Protein AF-0000000079488738 (afdb_homodimer)

Foldseek 3Di:
DVLLVVLLCVLLVVLLVLLVVLLPAAEACVLQLLLLLLLLLQVDDPLCQLPDPPDVSHDQAFQLQSVVSPVLSVVVCVQPVLSNHNPNGPDDDPSSSNSQSVSLSVLLVLLSVLLSLLLVVLQVLQVPFPSLLSSVSSCCRSLQLLCCCVPRHHNDNVSNLVSLVSQLLSCVLVVNLLSNLLSVLSSCNGGVLLVLLVLLNVLQCCQVPLCDPDDDPVSSVVRCVSSVVSNVVSVCVRCVVNVVSVCVVSNVCSNDPQFWAQAALFGAQAQVLVVLVVLVVVVVVCVVVPHDWDDFCNNVSDRGHTAGTPDHGDHQVNLVVQLVVQLCLLSVVCNVDPHSLSSLLSSLLSLLSCQHRHGHHDLSSLCRSLSSLSSVVLVDVLCLLLNLLSSLLSLQLCVVSRVDLVCLVVSVVSSVVSSVSSQVSSCRSVVDRRHDPVSVVLSVVVVVLSCCLRPCVCPPCVVRVRVSSSVSSHSSSVSSVVSSVSSSVVSVVVVVVVVVVVVVVVVVVVPPDPPVPPPPPPPPDDDDDD/DVLLVVLLCVLLVVLLVLLVVLLPAAEACVLQLLLLLLLLLAVDDPLCQLPDPPDVSHDQAFQLQSVVSPVLSVVVCVQPVLSNHNPNGPDDDPSSSNSQSVSLSVLLVLLSVLLSLLLVVLQVLQVPFPSLLSSVSSCCRSLQLLCCCVPRHHNDNVSNLVSLVSQLLSCVLVVNLLSNLLSLLSSCNGGVLLVLLVLLNVLQCCQCPLCDPDDDPVSNVVRCVSSVVSNVVSVCVRCVVNVVSVCVVSNVCSNDPQFWAQAALFGAQAQVLVVLVVLVVVVVVCVVVPHDWDDFCNNVSDRGHTAGTPDHGDDQVNLVVQLVVQLCLLSVVCNVDPHSLSSLLSSLLSLLSCQHRHGHHDLSSLCRSLSSLLSVVLVDVLCLQLNLLSSLLSLQLCVVSRVDLVCLVVSCVSSVVSSVSSQVSSCRSVVDRRHDPVSVVLSVVVVVLSCCLRPCVCPPCVVRVRVSSSSSSHSSSVSSVVSSVSSSVVSVVVVVVVVVVVVVVVVVVVPPDPPPPPPPPDDPDPPDDD

Organism: Varroa destructor (NCBI:txid109461)

Sequence (1060 aa):
MWNSKRDVLTIVGLATCIKVLLVWTYRSTDFEVHRNWLAITYSRPINEWYIEDSSQWTLDYPPLFAWLEWLLSQVAVLVDPEIVKIENENYASDRCVIFQRFSVICTDIVLIYAAVVWHGILYPQTRGLPILFQPLVLVGLILNPGLLIVDHIHFQYNGILTGIMLLAIARTYQGSVWWGALWFSILLNMKHIYAYIAPPFFVYLLSSYVLAKPFSVSRIAYRLAHLGTVVLTVFTVSFLPFMLHGQLKSILSRLFPLKRGLVHAYWAPNTWALYAGADKLLEIIATRTGHQVARSSLTSGLVGDAQFAVLPDVPPALTIVAAILLMLPSLIPLFRRPNPTKFIQSVVHCGLVSFLVGFHVHEKGILIPLLSLLPLAIINRSLAGVYVLLSAVGHFCLFPLIITREETFIKAVLAAFYGIYITYALGCVHRYQHLSRWGQLYLFGLVPLFIYTELLGHVLTPQLPFLPLMATSVYCTFGVHACFLRILVVTFDEIKEARHNFRSNSLKLGDGQIDETLDIPLDADNRKTRMWNSKRDVLTIVGLATCIKVLLVWTYRSTDFEVHRNWLAITYSRPINEWYIEDSSQWTLDYPPLFAWLEWLLSQVAVLVDPEIVKIENENYASDRCVIFQRFSVICTDIVLIYAAVVWHGILYPQTRGLPILFQPLVLVGLILNPGLLIVDHIHFQYNGILTGIMLLAIARTYQGSVWWGALWFSILLNMKHIYAYIAPPFFVYLLSSYVLAKPFSVSRIAYRLAHLGTVVLTVFTVSFLPFMLHGQLKSILSRLFPLKRGLVHAYWAPNTWALYAGADKLLEIIATRTGHQVARSSLTSGLVGDAQFAVLPDVPPALTIVAAILLMLPSLIPLFRRPNPTKFIQSVVHCGLVSFLVGFHVHEKGILIPLLSLLPLAIINRSLAGVYVLLSAVGHFCLFPLIITREETFIKAVLAAFYGIYITYALGCVHRYQHLSRWGQLYLFGLVPLFIYTELLGHVLTPQLPFLPLMATSVYCTFGVHACFLRILVVTFDEIKEARHNFRSNSLKLGDGQIDETLDIPLDADNRKTR

Solvent-accessible surface area (backbone atoms only — not comparable to full-atom values): 55491 Å² total; per-residue (Å²): 111,67,68,54,51,51,43,49,52,50,52,51,50,50,42,50,52,54,50,60,45,30,62,61,40,64,70,43,71,49,46,47,34,54,40,40,37,18,4,40,45,58,68,40,58,77,78,37,46,59,67,54,62,92,50,92,51,46,61,48,60,32,49,48,37,48,52,51,33,30,59,51,25,65,53,43,44,75,74,41,57,67,54,37,37,70,83,48,72,80,71,70,51,69,66,49,47,52,48,55,53,47,50,42,60,58,47,27,52,44,27,49,51,28,28,52,53,49,36,60,74,47,32,85,68,26,69,82,44,61,80,88,39,39,48,45,51,43,49,58,58,70,57,27,43,54,55,48,45,45,29,50,28,33,34,46,64,56,43,35,53,51,10,33,48,48,38,14,50,49,29,40,52,71,65,37,59,66,59,12,46,41,32,44,40,50,38,41,33,36,36,58,74,55,58,51,40,40,60,40,56,53,41,36,46,42,36,58,56,32,60,31,84,78,86,40,73,68,56,32,52,48,43,45,48,53,55,46,48,49,40,48,50,50,50,43,69,42,44,44,71,38,47,76,54,68,36,51,68,44,45,52,48,48,61,56,64,78,82,56,18,60,52,40,42,63,48,22,45,19,54,60,27,48,50,53,49,51,25,52,52,48,41,53,52,34,54,73,72,68,45,91,63,59,79,52,40,59,70,71,51,51,61,41,83,46,46,59,37,68,48,80,78,75,58,64,67,57,25,52,53,51,31,54,61,68,35,40,78,47,45,52,55,30,41,75,56,58,41,54,69,54,44,49,52,26,33,25,50,26,25,47,39,36,49,35,42,39,65,49,41,57,52,74,52,49,51,59,22,51,66,54,35,51,65,48,23,73,74,34,68,88,37,32,26,42,45,50,51,43,50,54,40,52,41,55,61,48,49,75,72,54,78,61,57,59,51,47,40,58,54,51,51,44,45,49,54,46,49,53,48,50,51,52,37,51,22,62,65,63,72,46,84,54,64,52,74,66,52,48,52,55,58,56,53,50,54,64,48,42,47,37,51,72,71,37,32,72,71,77,38,60,89,45,77,46,50,44,56,49,51,47,14,42,58,36,19,55,52,49,50,51,40,52,53,50,52,52,49,53,55,49,51,52,51,51,50,51,51,49,51,50,50,54,52,49,49,55,56,67,64,51,69,84,73,75,77,72,72,73,77,76,84,76,68,92,79,77,87,134,109,68,68,54,50,52,44,51,52,50,52,52,50,51,42,50,51,55,52,60,45,30,62,61,38,64,69,42,70,48,45,47,34,53,40,39,37,17,3,40,45,58,67,39,59,79,78,37,45,57,66,52,62,92,49,93,51,47,61,50,61,32,48,47,37,49,50,50,33,30,58,50,25,65,54,42,43,75,75,40,58,68,54,38,37,70,84,48,73,80,69,71,52,71,66,50,48,52,50,56,52,48,50,42,58,58,47,28,52,44,26,50,50,29,28,51,53,50,35,61,72,47,32,84,69,25,67,83,44,59,79,88,38,39,46,44,51,43,48,58,59,68,57,26,44,53,56,46,46,46,29,50,30,34,34,47,65,56,43,34,54,51,11,35,48,48,39,14,50,48,30,41,52,71,64,37,57,66,58,13,46,42,33,43,40,49,38,41,32,36,36,59,74,55,58,51,41,40,61,39,55,51,39,35,48,42,36,59,54,32,61,32,84,78,87,41,73,67,56,30,52,48,44,45,48,54,55,46,48,48,42,48,49,51,50,42,69,42,43,43,74,40,47,77,54,67,36,50,66,45,45,51,48,47,60,56,62,78,82,57,18,58,50,40,44,63,48,23,46,18,55,59,27,48,52,51,48,50,27,54,53,49,41,53,53,34,55,72,73,69,46,92,63,60,82,51,42,57,70,70,52,51,60,43,82,47,47,60,38,67,46,80,77,75,57,64,68,58,26,51,53,51,33,55,62,69,36,41,78,46,45,52,56,30,42,75,56,58,42,53,68,55,44,49,51,25,34,27,49,26,26,46,39,38,48,33,40,39,65,50,40,57,50,74,51,50,51,59,22,53,65,54,35,51,65,48,24,72,75,35,68,86,38,32,29,41,46,52,52,43,50,53,41,53,41,55,61,49,50,73,71,53,78,60,57,61,49,48,41,57,54,51,49,45,46,49,54,47,50,52,50,48,49,52,38,52,23,62,65,63,73,46,86,56,63,51,72,66,55,48,52,55,57,55,54,49,51,64,50,43,47,36,52,72,73,35,32,72,72,76,39,60,88,44,77,47,50,47,56,50,51,47,14,42,57,36,19,55,52,48,49,51,40,52,53,50,53,52,49,53,54,50,50,52,50,52,52,50,50,49,52,49,50,54,52,49,48,54,56,65,67,48,70,83,74,75,77,69,69,68,78,73,80,77,84,78,65,72,84,123

Secondary structure (DSSP, 8-state):
-HHHHHHHHHHHHHHHHHHHHTTTS---THHHHHHHHHHHHHHS-GGGTTT--SSSS---S-HHHHHHHHHHHHHHHHH-GGGG-TT-TT---HHHHHHHHHHHHHHTHHHHHHHHHHHHHTHHHHTTS-TTTTTHHHHHHHT-HHHIIIIIIII--HHHHHHHHHHHHHHHHTT-HHHHHHHHHHHHTT-GGGGGGHHHHHHHHIIIIITPSS--HHHHHHHHHHHHHHHHHHHHHHHHHHHHTT-HHHHHHHHS-SS--SS-SS--SSHHHHHHHHHHHHHHHHHHTT---PPPSTTS---S----SSSPP--HHHHHHHHHHHHHHHHHHHHHS--HHHHHHHHHHHHHHHHHH-SS--GGGGHHHHHHHHHHHHH-GGGHHHHHHHHHHHHHTTGGG---GGGHHHHHHHHHHHHHHHHHHHHHHHTS----HHHHHHHHTHHHHHIIIIIIHHHH-TT-TTHHHHHHHHHHHHHHHHHHHHHHHHHHHHHHHHHHHHHHHHHHHHT-------------------/-HHHHHHHHHHHHHHHHHHHHTTTS---THHHHHHHHHHHHHHS-GGGTTT--SSSS---S-HHHHHHHHHHHHHHHHH-GGGG-TT-TT---HHHHHHHHHHHHHHTHHHHHHHHHHHHHTHHHHTTS-TTTTTHHHHHHHT-HHHIIIIIIII--HHHHHHHHHHHHHHHHTT-HHHHHHHHHHHHTT-GGGGGGHHHHHHHHIIIIITPSS--HHHHHHHHHHHHHHHHHHHHHHHHHHHHTT-HHHHHHHHS-SS--SS-SS--SSHHHHHHHHHHHHHHHHHHTT---PPPSTTS---S----SSSPP--HHHHHHHHHHHHHHHHHHHHHS--HHHHHHHHHHHHHHHHHH-SS--GGGGHHHHHHHHHHHHH-GGGHHHHHHHHHHHHHTTGGG---GGGHHHHHHHHHHHHHHHHHHHHHHHTS----HHHHHHHHTHHHHHIIIIIIHHHH-TT-TTHHHHHHHHHHHHHHHHHHHHHHHHHHHHHHHHHHHHHHHHHHHHT----------------S--

Radius of gyration: 36.39 Å; Cα contacts (8 Å, |Δi|>4): 1382; chains: 2; bounding box: 98×130×87 Å

Nearest PDB structures (foldseek):
  6sni-assembly1_X  TM=8.588E-01  e=1.326E-16  Saccharomyces cerevisiae
  7wld-assembly1_U  TM=4.684E-01  e=5.666E-03  Homo sapiens
  6sni-assembly1_X  TM=8.490E-01  e=4.332E-16  Saccharomyces cerevisiae
  7wld-assembly1_U  TM=4.755E-01  e=5.855E-03  Homo sapiens
  5xjj-assembly1_A  TM=1.335E-01  e=4.029E+00  Camelina sativa

InterPro domains:
  IPR004856 Glycosyl transferase, ALG6/ALG8 [PF03155] (15-486)
  IPR004856 Glycosyl transferase, ALG6/ALG8 [PTHR12413] (9-492)

pLDDT: mean 90.5, std 15.24, range [15.81, 98.88]

Structure (mmCIF, N/CA/C/O backbone):
data_AF-0000000079488738-model_v1
#
loop_
_entity.id
_entity.type
_entity.pdbx_description
1 polymer Alpha-1,3-glucosyltransferase
#
loop_
_atom_site.group_PDB
_atom_site.id
_atom_site.type_symbol
_atom_site.label_atom_id
_atom_site.label_alt_id
_atom_site.label_comp_id
_atom_site.label_asym_id
_atom_site.label_entity_id
_atom_site.label_seq_id
_atom_site.pdbx_PDB_ins_code
_atom_site.Cartn_x
_atom_site.Cartn_y
_atom_site.Cartn_z
_atom_site.occupancy
_atom_site.B_iso_or_equiv
_atom_site.auth_seq_id
_atom_site.auth_comp_id
_atom_site.auth_asym_id
_atom_site.auth_atom_id
_atom_site.pdbx_PDB_model_num
ATOM 1 N N . MET A 1 1 ? 22.609 23.719 -9.555 1 47.81 1 MET A N 1
ATOM 2 C CA . MET A 1 1 ? 21.297 24.234 -9.938 1 47.81 1 MET A CA 1
ATOM 3 C C . MET A 1 1 ? 20.484 23.188 -10.68 1 47.81 1 MET A C 1
ATOM 5 O O . MET A 1 1 ? 19.297 23 -10.398 1 47.81 1 MET A O 1
ATOM 9 N N . TRP A 1 2 ? 21.219 22.484 -11.586 1 48.31 2 TRP A N 1
ATOM 10 C CA . TRP A 1 2 ? 20.578 21.469 -12.414 1 48.31 2 TRP A CA 1
ATOM 11 C C . TRP A 1 2 ? 20.156 20.266 -11.57 1 48.31 2 TRP A C 1
ATOM 13 O O . TRP A 1 2 ? 19.062 19.734 -11.727 1 48.31 2 TRP A O 1
ATOM 23 N N . ASN A 1 3 ? 21.031 19.906 -10.594 1 66.56 3 ASN A N 1
ATOM 24 C CA . ASN A 1 3 ? 20.75 18.75 -9.75 1 66.56 3 ASN A CA 1
ATOM 25 C C . ASN A 1 3 ? 19.547 19.016 -8.844 1 66.56 3 ASN A C 1
ATOM 27 O O . ASN A 1 3 ? 18.734 18.109 -8.609 1 66.56 3 ASN A O 1
ATOM 31 N N . SER A 1 4 ? 19.453 20.297 -8.727 1 77.81 4 SER A N 1
ATOM 32 C CA . SER A 1 4 ? 18.344 20.703 -7.871 1 77.81 4 SER A CA 1
ATOM 33 C C . SER A 1 4 ? 17.016 20.594 -8.602 1 77.81 4 SER A C 1
ATOM 35 O O . SER A 1 4 ? 16.031 20.078 -8.055 1 77.81 4 SER A O 1
ATOM 37 N N . LYS A 1 5 ? 17.109 20.922 -9.922 1 86.19 5 LYS A N 1
ATOM 38 C CA . LYS A 1 5 ? 15.867 20.844 -10.695 1 86.19 5 LYS A CA 1
ATOM 39 C C . LYS A 1 5 ? 15.445 19.391 -10.922 1 86.19 5 LYS A C 1
ATOM 41 O O . LYS A 1 5 ? 14.258 19.062 -10.867 1 86.19 5 LYS A O 1
ATOM 46 N N . ARG A 1 6 ? 16.406 18.625 -11.102 1 88.88 6 ARG A N 1
ATOM 47 C CA . ARG A 1 6 ? 16.125 17.203 -11.289 1 88.88 6 ARG A CA 1
ATOM 48 C C . ARG A 1 6 ? 15.531 16.594 -10.031 1 88.88 6 ARG A C 1
ATOM 50 O O . ARG A 1 6 ? 14.594 15.805 -10.102 1 88.88 6 ARG A O 1
ATOM 57 N N . ASP A 1 7 ? 16.094 16.969 -8.883 1 92.75 7 ASP A N 1
ATOM 58 C CA . ASP A 1 7 ? 15.594 16.469 -7.609 1 92.75 7 ASP A CA 1
ATOM 59 C C . ASP A 1 7 ? 14.133 16.875 -7.395 1 92.75 7 ASP A C 1
ATOM 61 O O . ASP A 1 7 ? 13.312 16.062 -6.965 1 92.75 7 ASP A O 1
ATOM 65 N N . VAL A 1 8 ? 13.914 18.125 -7.754 1 95.25 8 VAL A N 1
ATOM 66 C CA . VAL A 1 8 ? 12.562 18.656 -7.57 1 95.25 8 VAL A CA 1
ATOM 67 C C . VAL A 1 8 ? 11.586 17.891 -8.469 1 95.25 8 VAL A C 1
ATOM 69 O O . VAL A 1 8 ? 10.531 17.438 -8.008 1 95.25 8 VAL A O 1
ATOM 72 N N . LEU A 1 9 ? 11.938 17.719 -9.719 1 95.31 9 LEU A N 1
ATOM 73 C CA . LEU A 1 9 ? 11.055 17.047 -10.664 1 95.31 9 LEU A CA 1
ATOM 74 C C . LEU A 1 9 ? 10.836 15.594 -10.266 1 95.31 9 LEU A C 1
ATOM 76 O O . LEU A 1 9 ? 9.727 15.07 -10.375 1 95.31 9 LEU A O 1
ATOM 80 N N . THR A 1 10 ? 11.844 14.961 -9.773 1 95.44 10 THR A N 1
ATOM 81 C CA . THR A 1 10 ? 11.766 13.562 -9.383 1 95.44 10 THR A CA 1
ATOM 82 C C . THR A 1 10 ? 10.859 13.383 -8.172 1 95.44 10 THR A C 1
ATOM 84 O O . THR A 1 10 ? 9.992 12.516 -8.156 1 95.44 10 THR A O 1
ATOM 87 N N . ILE A 1 11 ? 11.109 14.219 -7.176 1 97.44 11 ILE A N 1
ATOM 88 C CA . ILE A 1 11 ? 10.359 14.07 -5.93 1 97.44 11 ILE A CA 1
ATOM 89 C C . ILE A 1 11 ? 8.906 14.484 -6.145 1 97.44 11 ILE A C 1
ATOM 91 O O . ILE A 1 11 ? 7.988 13.852 -5.629 1 97.44 11 ILE A O 1
ATOM 95 N N . VAL A 1 12 ? 8.688 15.539 -6.891 1 97.5 12 VAL A N 1
ATOM 96 C CA . VAL A 1 12 ? 7.328 15.977 -7.195 1 97.5 12 VAL A CA 1
ATOM 97 C C . VAL A 1 12 ? 6.621 14.914 -8.031 1 97.5 12 VAL A C 1
ATOM 99 O O . VAL A 1 12 ? 5.441 14.633 -7.816 1 97.5 12 VAL A O 1
ATOM 102 N N . GLY A 1 13 ? 7.336 14.391 -9.047 1 96.81 13 GLY A N 1
ATOM 103 C CA . GLY A 1 13 ? 6.777 13.312 -9.836 1 96.81 13 GLY A CA 1
ATOM 104 C C . GLY A 1 13 ? 6.398 12.094 -9.008 1 96.81 13 GLY A C 1
ATOM 105 O O . GLY A 1 13 ? 5.309 11.547 -9.172 1 96.81 13 GLY A O 1
ATOM 106 N N . LEU A 1 14 ? 7.266 11.672 -8.117 1 96.19 14 LEU A N 1
ATOM 107 C CA . LEU A 1 14 ? 7.008 10.539 -7.238 1 96.19 14 LEU A CA 1
ATOM 108 C C . LEU A 1 14 ? 5.812 10.82 -6.328 1 96.19 14 LEU A C 1
ATOM 110 O O . LEU A 1 14 ? 4.949 9.953 -6.152 1 96.19 14 LEU A O 1
ATOM 114 N N . ALA A 1 15 ? 5.809 12.016 -5.746 1 97.81 15 ALA A N 1
ATOM 115 C CA . ALA A 1 15 ? 4.707 12.406 -4.871 1 97.81 15 ALA A CA 1
ATOM 116 C C . ALA A 1 15 ? 3.379 12.391 -5.621 1 97.81 15 ALA A C 1
ATOM 118 O O . ALA A 1 15 ? 2.365 11.922 -5.094 1 97.81 15 ALA A O 1
ATOM 119 N N . THR A 1 16 ? 3.408 12.898 -6.809 1 97.38 16 THR A N 1
ATOM 120 C CA . THR A 1 16 ? 2.195 12.938 -7.617 1 97.38 16 THR A CA 1
ATOM 121 C C . THR A 1 16 ? 1.72 11.523 -7.941 1 97.38 16 THR A C 1
ATOM 123 O O . THR A 1 16 ? 0.523 11.234 -7.875 1 97.38 16 THR A O 1
ATOM 126 N N . CYS A 1 17 ? 2.615 10.641 -8.25 1 95.88 17 CYS A N 1
ATOM 127 C CA . CYS A 1 17 ? 2.268 9.25 -8.523 1 95.88 17 CYS A CA 1
ATOM 128 C C . CYS A 1 17 ? 1.629 8.602 -7.301 1 95.88 17 CYS A C 1
ATOM 130 O O . CYS A 1 17 ? 0.606 7.918 -7.418 1 95.88 17 CYS A O 1
ATOM 132 N N . ILE A 1 18 ? 2.229 8.82 -6.145 1 97.19 18 ILE A N 1
ATOM 133 C CA . ILE A 1 18 ? 1.706 8.242 -4.91 1 97.19 18 ILE A CA 1
ATOM 134 C C . ILE A 1 18 ? 0.299 8.773 -4.648 1 97.19 18 ILE A C 1
ATOM 136 O O . ILE A 1 18 ? -0.616 8 -4.344 1 97.19 18 ILE A O 1
ATOM 140 N N . LYS A 1 19 ? 0.146 10.07 -4.836 1 98.25 19 LYS A N 1
ATOM 141 C CA . LYS A 1 19 ? -1.145 10.695 -4.574 1 98.25 19 LYS A CA 1
ATOM 142 C C . LYS A 1 19 ? -2.213 10.18 -5.531 1 98.25 19 LYS A C 1
ATOM 144 O O . LYS A 1 19 ? -3.354 9.945 -5.133 1 98.25 19 LYS A O 1
ATOM 149 N N . VAL A 1 20 ? -1.854 10.008 -6.758 1 96.62 20 VAL A N 1
ATOM 150 C CA . VAL A 1 20 ? -2.793 9.5 -7.754 1 96.62 20 VAL A CA 1
ATOM 151 C C . VAL A 1 20 ? -3.184 8.062 -7.414 1 96.62 20 VAL A C 1
ATOM 153 O O . VAL A 1 20 ? -4.34 7.668 -7.582 1 96.62 20 VAL A O 1
ATOM 156 N N . LEU A 1 21 ? -2.258 7.289 -6.906 1 96 21 LEU A N 1
ATOM 157 C CA . LEU A 1 21 ? -2.523 5.898 -6.547 1 96 21 LEU A CA 1
ATOM 158 C C . LEU A 1 21 ? -3.447 5.82 -5.34 1 96 21 LEU A C 1
ATOM 160 O O . LEU A 1 21 ? -4.059 4.777 -5.086 1 96 21 LEU A O 1
ATOM 164 N N . LEU A 1 22 ? -3.605 6.891 -4.594 1 97.06 22 LEU A N 1
ATOM 165 C CA . LEU A 1 22 ? -4.402 6.898 -3.371 1 97.06 22 LEU A CA 1
ATOM 166 C C . LEU A 1 22 ? -5.809 7.426 -3.643 1 97.06 22 LEU A C 1
ATOM 168 O O . LEU A 1 22 ? -6.621 7.539 -2.723 1 97.06 22 LEU A O 1
ATOM 172 N N . VAL A 1 23 ? -6.172 7.652 -4.879 1 96.25 23 VAL A N 1
ATOM 173 C CA . VAL A 1 23 ? -7.398 8.352 -5.238 1 96.25 23 VAL A CA 1
ATOM 174 C C . VAL A 1 23 ? -8.609 7.547 -4.777 1 96.25 23 VAL A C 1
ATOM 176 O O . VAL A 1 23 ? -9.609 8.117 -4.332 1 96.25 23 VAL A O 1
ATOM 179 N N . TRP A 1 24 ? -8.57 6.219 -4.797 1 94.94 24 TRP A N 1
ATOM 180 C CA . TRP A 1 24 ? -9.758 5.414 -4.535 1 94.94 24 TRP A CA 1
ATOM 181 C C . TRP A 1 24 ? -9.711 4.805 -3.139 1 94.94 24 TRP A C 1
ATOM 183 O O . TRP A 1 24 ? -10.516 3.93 -2.809 1 94.94 24 TRP A O 1
ATOM 193 N N . THR A 1 25 ? -8.844 5.281 -2.281 1 95.88 25 THR A N 1
ATOM 194 C CA . THR A 1 25 ? -8.75 4.809 -0.904 1 95.88 25 THR A CA 1
ATOM 195 C C . THR A 1 25 ? -9.859 5.406 -0.05 1 95.88 25 THR A C 1
ATOM 197 O O . THR A 1 25 ? -10.711 6.141 -0.556 1 95.88 25 THR A O 1
ATOM 200 N N . TYR A 1 26 ? -9.836 5.129 1.197 1 95.12 26 TYR A N 1
ATOM 201 C CA . TYR A 1 26 ? -10.797 5.562 2.203 1 95.12 26 TYR A CA 1
ATOM 202 C C . TYR A 1 26 ? -10.977 7.078 2.17 1 95.12 26 TYR A C 1
ATOM 204 O O . TYR A 1 26 ? -10.062 7.809 1.773 1 95.12 26 TYR A O 1
ATOM 212 N N . ARG A 1 27 ? -12.172 7.48 2.492 1 94.88 27 ARG A N 1
ATOM 213 C CA . ARG A 1 27 ? -12.469 8.898 2.682 1 94.88 27 ARG A CA 1
ATOM 214 C C . ARG A 1 27 ? -13.289 9.117 3.951 1 94.88 27 ARG A C 1
ATOM 216 O O . ARG A 1 27 ? -14.219 8.367 4.234 1 94.88 27 ARG A O 1
ATOM 223 N N . SER A 1 28 ? -13.031 10.133 4.664 1 95.88 28 SER A N 1
ATOM 224 C CA . SER A 1 28 ? -13.75 10.445 5.898 1 95.88 28 SER A CA 1
ATOM 225 C C . SER A 1 28 ? -14.93 11.375 5.633 1 95.88 28 SER A C 1
ATOM 227 O O . SER A 1 28 ? -15.227 11.695 4.48 1 95.88 28 SER A O 1
ATOM 229 N N . THR A 1 29 ? -15.602 11.82 6.723 1 95 29 THR A N 1
ATOM 230 C CA . THR A 1 29 ? -16.719 12.75 6.629 1 95 29 THR A CA 1
ATOM 231 C C . THR A 1 29 ? -16.266 14.117 6.129 1 95 29 THR A C 1
ATOM 233 O O . THR A 1 29 ? -17.062 14.891 5.598 1 95 29 THR A O 1
ATOM 236 N N . ASP A 1 30 ? -14.969 14.352 6.281 1 96.19 30 ASP A N 1
ATOM 237 C CA . ASP A 1 30 ? -14.43 15.617 5.797 1 96.19 30 ASP A CA 1
ATOM 238 C C . ASP A 1 30 ? -14.617 15.75 4.289 1 96.19 30 ASP A C 1
ATOM 240 O O . ASP A 1 30 ? -14.695 16.859 3.766 1 96.19 30 ASP A O 1
ATOM 244 N N . PHE A 1 31 ? -14.68 14.664 3.619 1 97.44 31 PHE A N 1
ATOM 245 C CA . PHE A 1 31 ? -14.945 14.672 2.186 1 97.44 31 PHE A CA 1
ATOM 246 C C . PHE A 1 31 ? -16.281 15.359 1.885 1 97.44 31 PHE A C 1
ATOM 248 O O . PHE A 1 31 ? -16.344 16.234 1.021 1 97.44 31 PHE A O 1
ATOM 255 N N . GLU A 1 32 ? -17.266 14.992 2.67 1 97.31 32 GLU A N 1
ATOM 256 C CA . GLU A 1 32 ? -18.594 15.594 2.514 1 97.31 32 GLU A CA 1
ATOM 257 C C . GLU A 1 32 ? -18.594 17.047 2.994 1 97.31 32 GLU A C 1
ATOM 259 O O . GLU A 1 32 ? -19.297 17.891 2.436 1 97.31 32 GLU A O 1
ATOM 264 N N . VAL A 1 33 ? -17.828 17.297 4.004 1 97.06 33 VAL A N 1
ATOM 265 C CA . VAL A 1 33 ? -17.75 18.641 4.535 1 97.06 33 VAL A CA 1
ATOM 266 C C . VAL A 1 33 ? -17.281 19.609 3.439 1 97.06 33 VAL A C 1
ATOM 268 O O . VAL A 1 33 ? -17.922 20.625 3.184 1 97.06 33 VAL A O 1
ATOM 271 N N . HIS A 1 34 ? -16.234 19.281 2.773 1 97.56 34 HIS A N 1
ATOM 272 C CA . HIS A 1 34 ? -15.68 20.172 1.748 1 97.56 34 HIS A CA 1
ATOM 273 C C . HIS A 1 34 ? -16.562 20.188 0.507 1 97.56 34 HIS A C 1
ATOM 275 O O . HIS A 1 34 ? -16.672 21.219 -0.169 1 97.56 34 HIS A O 1
ATOM 281 N N . ARG A 1 35 ? -17.172 19.031 0.164 1 97.94 35 ARG A N 1
ATOM 282 C CA . ARG A 1 35 ? -18.141 19.047 -0.929 1 97.94 35 ARG A CA 1
ATOM 283 C C . ARG A 1 35 ? -19.266 20.031 -0.656 1 97.94 35 ARG A C 1
ATOM 285 O O . ARG A 1 35 ? -19.672 20.797 -1.545 1 97.94 35 ARG A O 1
ATOM 292 N N . ASN A 1 36 ? -19.75 19.984 0.582 1 97.94 36 ASN A N 1
ATOM 293 C CA . ASN A 1 36 ? -20.828 20.906 0.961 1 97.94 36 ASN A CA 1
ATOM 294 C C . ASN A 1 36 ? -20.359 22.359 0.907 1 97.94 36 ASN A C 1
ATOM 296 O O . ASN A 1 36 ? -21.125 23.266 0.556 1 97.94 36 ASN A O 1
ATOM 300 N N . TRP A 1 37 ? -19.156 22.656 1.316 1 98.12 37 TRP A N 1
ATOM 301 C CA . TRP A 1 37 ? -18.625 24.016 1.255 1 98.12 37 TRP A CA 1
ATOM 302 C C . TRP A 1 37 ? -18.547 24.5 -0.186 1 98.12 37 TRP A C 1
ATOM 304 O O . TRP A 1 37 ? -18.812 25.672 -0.461 1 98.12 37 TRP A O 1
ATOM 314 N N . LEU A 1 38 ? -18.203 23.578 -1.12 1 98.38 38 LEU A N 1
ATOM 315 C CA . LEU A 1 38 ? -18.25 23.906 -2.539 1 98.38 38 LEU A CA 1
ATOM 316 C C . LEU A 1 38 ? -19.672 24.297 -2.953 1 98.38 38 LEU A C 1
ATOM 318 O O . LEU A 1 38 ? -19.859 25.281 -3.674 1 98.38 38 LEU A O 1
ATOM 322 N N . ALA A 1 39 ? -20.578 23.547 -2.467 1 98.19 39 ALA A N 1
ATOM 323 C CA . ALA A 1 39 ? -21.984 23.781 -2.805 1 98.19 39 ALA A CA 1
ATOM 324 C C . ALA A 1 39 ? -22.469 25.109 -2.252 1 98.19 39 ALA A C 1
ATOM 326 O O . ALA A 1 39 ? -23.141 25.875 -2.949 1 98.19 39 ALA A O 1
ATOM 327 N N . ILE A 1 40 ? -22.125 25.406 -1.004 1 98.06 40 ILE A N 1
ATOM 328 C CA . ILE A 1 40 ? -22.531 26.641 -0.355 1 98.06 40 ILE A CA 1
ATOM 329 C C . ILE A 1 40 ? -21.969 27.828 -1.116 1 98.06 40 ILE A C 1
ATOM 331 O O . ILE A 1 40 ? -22.703 28.766 -1.461 1 98.06 40 ILE A O 1
ATOM 335 N N . THR A 1 41 ? -20.734 27.828 -1.424 1 97.94 41 THR A N 1
ATOM 336 C CA . THR A 1 41 ? -20.047 28.984 -1.985 1 97.94 41 THR A CA 1
ATOM 337 C C . THR A 1 41 ? -20.438 29.203 -3.445 1 97.94 41 THR A C 1
ATOM 339 O O . THR A 1 41 ? -20.375 30.312 -3.959 1 97.94 41 THR A O 1
ATOM 342 N N . TYR A 1 42 ? -20.859 28.141 -4.051 1 97.75 42 TYR A N 1
ATOM 343 C CA . TYR A 1 42 ? -21.281 28.266 -5.438 1 97.75 42 TYR A CA 1
ATOM 344 C C . TYR A 1 42 ? -22.75 28.672 -5.52 1 97.75 42 TYR A C 1
ATOM 346 O O . TYR A 1 42 ? -23.125 29.547 -6.297 1 97.75 42 TYR A O 1
ATOM 354 N N . SER A 1 43 ? -23.625 28.047 -4.762 1 97 43 SER A N 1
ATOM 355 C CA . SER A 1 43 ? -25.078 28.125 -4.945 1 97 43 SER A CA 1
ATOM 356 C C . SER A 1 43 ? -25.672 29.297 -4.164 1 97 43 SER A C 1
ATOM 358 O O . SER A 1 43 ? -26.766 29.766 -4.477 1 97 43 SER A O 1
ATOM 360 N N . ARG A 1 44 ? -25.016 29.719 -3.166 1 96.88 44 ARG A N 1
ATOM 361 C CA . ARG A 1 44 ? -25.531 30.797 -2.348 1 96.88 44 ARG A CA 1
ATOM 362 C C . ARG A 1 44 ? -24.781 32.094 -2.617 1 96.88 44 ARG A C 1
ATOM 364 O O . ARG A 1 44 ? -23.578 32.062 -2.941 1 96.88 44 ARG A O 1
ATOM 371 N N . PRO A 1 45 ? -25.5 33.125 -2.449 1 96.62 45 PRO A N 1
ATOM 372 C CA . PRO A 1 45 ? -24.781 34.406 -2.51 1 96.62 45 PRO A CA 1
ATOM 373 C C . PRO A 1 45 ? -23.891 34.656 -1.301 1 96.62 45 PRO A C 1
ATOM 375 O O . PRO A 1 45 ? -24.047 34 -0.267 1 96.62 45 PRO A O 1
ATOM 378 N N . ILE A 1 46 ? -22.969 35.531 -1.366 1 95.81 46 ILE A N 1
ATOM 379 C CA . ILE A 1 46 ? -21.922 35.781 -0.38 1 95.81 46 ILE A CA 1
ATOM 380 C C . ILE A 1 46 ? -22.562 36.125 0.961 1 95.81 46 ILE A C 1
ATOM 382 O O . ILE A 1 46 ? -22.016 35.812 2.02 1 95.81 46 ILE A O 1
ATOM 386 N N . ASN A 1 47 ? -23.719 36.719 0.995 1 95.69 47 ASN A N 1
ATOM 387 C CA . ASN A 1 47 ? -24.344 37.188 2.23 1 95.69 47 ASN A CA 1
ATOM 388 C C . ASN A 1 47 ? -25 36.031 2.986 1 95.69 47 ASN A C 1
ATOM 390 O O . ASN A 1 47 ? -25.531 36.219 4.082 1 95.69 47 ASN A O 1
ATOM 394 N N . GLU A 1 48 ? -24.828 34.844 2.463 1 96.56 48 GLU A N 1
ATOM 395 C CA . GLU A 1 48 ? -25.422 33.688 3.125 1 96.56 48 GLU A CA 1
ATOM 396 C C . GLU A 1 48 ? -24.391 32.625 3.412 1 96.56 48 GLU A C 1
ATOM 398 O O . GLU A 1 48 ? -24.703 31.578 3.996 1 96.56 48 GLU A O 1
ATOM 403 N N . TRP A 1 49 ? -23.188 32.812 3.102 1 97.25 49 TRP A N 1
ATOM 404 C CA . TRP A 1 49 ? -22.156 31.781 3.215 1 97.25 49 TRP A CA 1
ATOM 405 C C . TRP A 1 49 ? -22.047 31.281 4.652 1 97.25 49 TRP A C 1
ATOM 407 O O . TRP A 1 49 ? -22 30.078 4.895 1 97.25 49 TRP A O 1
ATOM 417 N N . TYR A 1 50 ? -22.094 32.219 5.566 1 97.06 50 TYR A N 1
ATOM 418 C CA . TYR A 1 50 ? -21.844 31.859 6.953 1 97.06 50 TYR A CA 1
ATOM 419 C C . TYR A 1 50 ? -23.141 31.844 7.754 1 97.06 50 TYR A C 1
ATOM 421 O O . TYR A 1 50 ? -23.125 31.875 8.984 1 97.06 50 TYR A O 1
ATOM 429 N N . ILE A 1 51 ? -24.266 31.766 7.047 1 95.19 51 ILE A N 1
ATOM 430 C CA . ILE A 1 51 ? -25.578 31.656 7.691 1 95.19 51 ILE A CA 1
ATOM 431 C C . ILE A 1 51 ? -26.25 30.359 7.242 1 95.19 51 ILE A C 1
ATOM 433 O O . ILE A 1 51 ? -27.047 29.781 7.988 1 95.19 51 ILE A O 1
ATOM 437 N N . GLU A 1 52 ? -25.859 29.906 6.121 1 92.94 52 GLU A N 1
ATOM 438 C CA . GLU A 1 52 ? -26.422 28.672 5.582 1 92.94 52 GLU A CA 1
ATOM 439 C C . GLU A 1 52 ? -26.172 27.5 6.527 1 92.94 52 GLU A C 1
ATOM 441 O O . GLU A 1 52 ? -25.031 27.234 6.914 1 92.94 52 GLU A O 1
ATOM 446 N N . ASP A 1 53 ? -27.25 26.797 6.949 1 91.94 53 ASP A N 1
ATOM 447 C CA . ASP A 1 53 ? -27.141 25.719 7.91 1 91.94 53 ASP A CA 1
ATOM 448 C C . ASP A 1 53 ? -28.031 24.547 7.523 1 91.94 53 ASP A C 1
ATOM 450 O O . ASP A 1 53 ? -28.531 23.812 8.391 1 91.94 53 ASP A O 1
ATOM 454 N N . SER A 1 54 ? -28.281 24.406 6.242 1 92.38 54 SER A N 1
ATOM 455 C CA . SER A 1 54 ? -29.078 23.281 5.773 1 92.38 54 SER A CA 1
ATOM 456 C C . SER A 1 54 ? -28.422 21.953 6.105 1 92.38 54 SER A C 1
ATOM 458 O O . SER A 1 54 ? -29.094 20.953 6.391 1 92.38 54 SER A O 1
ATOM 460 N N . SER A 1 55 ? -27.188 21.953 6.023 1 91.25 55 SER A N 1
ATOM 461 C CA . SER A 1 55 ? -26.391 20.797 6.414 1 91.25 55 SER A CA 1
ATOM 462 C C . SER A 1 55 ? -25.688 21.031 7.738 1 91.25 55 SER A C 1
ATOM 464 O O . SER A 1 55 ? -25.453 22.172 8.133 1 91.25 55 SER A O 1
ATOM 466 N N . GLN A 1 56 ? -25.328 19.922 8.453 1 90.19 56 GLN A N 1
ATOM 467 C CA . GLN A 1 56 ? -24.562 20.031 9.688 1 90.19 56 GLN A CA 1
ATOM 468 C C . GLN A 1 56 ? -23.141 20.484 9.406 1 90.19 56 GLN A C 1
ATOM 470 O O . GLN A 1 56 ? -22.469 21.031 10.289 1 90.19 56 GLN A O 1
ATOM 475 N N . TRP A 1 57 ? -22.75 20.375 8.18 1 91.88 57 TRP A N 1
ATOM 476 C CA . TRP A 1 57 ? -21.391 20.734 7.781 1 91.88 57 TRP A CA 1
ATOM 477 C C . TRP A 1 57 ? -21.328 22.172 7.301 1 91.88 57 TRP A C 1
ATOM 479 O O . TRP A 1 57 ? -21.031 22.438 6.129 1 91.88 57 TRP A O 1
ATOM 489 N N . THR A 1 58 ? -21.438 23.031 8.234 1 92.69 58 THR A N 1
ATOM 490 C CA . THR A 1 58 ? -21.453 24.469 7.934 1 92.69 58 THR A CA 1
ATOM 491 C C . THR A 1 58 ? -20.047 24.969 7.652 1 92.69 58 THR A C 1
ATOM 493 O O . THR A 1 58 ? -19.062 24.375 8.094 1 92.69 58 THR A O 1
ATOM 496 N N . LEU A 1 59 ? -20 25.984 6.91 1 95.38 59 LEU A N 1
ATOM 497 C CA . LEU A 1 59 ? -18.719 26.641 6.641 1 95.38 59 LEU A CA 1
ATOM 498 C C . LEU A 1 59 ? -18.125 27.219 7.918 1 95.38 59 LEU A C 1
ATOM 500 O O . LEU A 1 59 ? -18.672 28.156 8.492 1 95.38 59 LEU A O 1
ATOM 504 N N . ASP A 1 60 ? -16.984 26.656 8.383 1 94 60 ASP A N 1
ATOM 505 C CA . ASP A 1 60 ? -16.484 27.094 9.688 1 94 60 ASP A CA 1
ATOM 506 C C . ASP A 1 60 ? -15 27.422 9.617 1 94 60 ASP A C 1
ATOM 508 O O . ASP A 1 60 ? -14.289 27.328 10.617 1 94 60 ASP A O 1
ATOM 512 N N . TYR A 1 61 ? -14.469 27.656 8.438 1 96.44 61 TYR A N 1
ATOM 513 C CA . TYR A 1 61 ? -13.141 28.203 8.234 1 96.44 61 TYR A CA 1
ATOM 514 C C . TYR A 1 61 ? -13.203 29.703 7.969 1 96.44 61 TYR A C 1
ATOM 516 O O . TYR A 1 61 ? -14.266 30.234 7.621 1 96.44 61 TYR A O 1
ATOM 524 N N . PRO A 1 62 ? -12.062 30.422 8.133 1 97.38 62 PRO A N 1
ATOM 525 C CA . PRO A 1 62 ? -12.062 31.844 7.832 1 97.38 62 PRO A CA 1
ATOM 526 C C . PRO A 1 62 ? -12.328 32.125 6.355 1 97.38 62 PRO A C 1
ATOM 528 O O . PRO A 1 62 ? -12.273 31.234 5.523 1 97.38 62 PRO A O 1
ATOM 531 N N . PRO A 1 63 ? -12.625 33.375 6.039 1 97.44 63 PRO A N 1
ATOM 532 C CA . PRO A 1 63 ? -13.195 33.719 4.738 1 97.44 63 PRO A CA 1
ATOM 533 C C . PRO A 1 63 ? -12.234 33.469 3.582 1 97.44 63 PRO A C 1
ATOM 535 O O . PRO A 1 63 ? -12.672 33.156 2.469 1 97.44 63 PRO A O 1
ATOM 538 N N . LEU A 1 64 ? -10.93 33.562 3.779 1 98.25 64 LEU A N 1
ATOM 539 C CA . LEU A 1 64 ? -10.039 33.344 2.654 1 98.25 64 LEU A CA 1
ATOM 540 C C . LEU A 1 64 ? -10.156 31.891 2.168 1 98.25 64 LEU A C 1
ATOM 542 O O . LEU A 1 64 ? -10.023 31.625 0.973 1 98.25 64 LEU A O 1
ATOM 546 N N . PHE A 1 65 ? -10.359 30.984 3.061 1 98.38 65 PHE A N 1
ATOM 547 C CA . PHE A 1 65 ? -10.555 29.594 2.65 1 98.38 65 PHE A CA 1
ATOM 548 C C . PHE A 1 65 ? -11.891 29.438 1.929 1 98.38 65 PHE A C 1
ATOM 550 O O . PHE A 1 65 ? -12 28.625 1.001 1 98.38 65 PHE A O 1
ATOM 557 N N . ALA A 1 66 ? -12.898 30.156 2.396 1 97.94 66 ALA A N 1
ATOM 558 C CA . ALA A 1 66 ? -14.18 30.141 1.703 1 97.94 66 ALA A CA 1
ATOM 559 C C . ALA A 1 66 ? -14.023 30.594 0.254 1 97.94 66 ALA A C 1
ATOM 561 O O . ALA A 1 66 ? -14.648 30.047 -0.649 1 97.94 66 ALA A O 1
ATOM 562 N N . TRP A 1 67 ? -13.234 31.609 0.07 1 97.81 67 TRP A N 1
ATOM 563 C CA . TRP A 1 67 ? -12.977 32.094 -1.283 1 97.81 67 TRP A CA 1
ATOM 564 C C . TRP A 1 67 ? -12.258 31.031 -2.115 1 97.81 67 TRP A C 1
ATOM 566 O O . TRP A 1 67 ? -12.484 30.922 -3.322 1 97.81 67 TRP A O 1
ATOM 576 N N . LEU A 1 68 ? -11.32 30.297 -1.495 1 98.12 68 LEU A N 1
ATOM 577 C CA . LEU A 1 68 ? -10.68 29.188 -2.184 1 98.12 68 LEU A CA 1
ATOM 578 C C . LEU A 1 68 ? -11.711 28.141 -2.611 1 98.12 68 LEU A C 1
ATOM 580 O O . LEU A 1 68 ? -11.656 27.641 -3.734 1 98.12 68 LEU A O 1
ATOM 584 N N . GLU A 1 69 ? -12.633 27.844 -1.707 1 98.31 69 GLU A N 1
ATOM 585 C CA . GLU A 1 69 ? -13.703 26.906 -2.031 1 98.31 69 GLU A CA 1
ATOM 586 C C . GLU A 1 69 ? -14.562 27.422 -3.182 1 98.31 69 GLU A C 1
ATOM 588 O O . GLU A 1 69 ? -15.008 26.656 -4.027 1 98.31 69 GLU A O 1
ATOM 593 N N . TRP A 1 70 ? -14.812 28.703 -3.145 1 98.19 70 TRP A N 1
ATOM 594 C CA . TRP A 1 70 ? -15.57 29.312 -4.23 1 98.19 70 TRP A CA 1
ATOM 595 C C . TRP A 1 70 ? -14.844 29.156 -5.562 1 98.19 70 TRP A C 1
ATOM 597 O O . TRP A 1 70 ? -15.461 28.812 -6.578 1 98.19 70 TRP A O 1
ATOM 607 N N . LEU A 1 71 ? -13.539 29.422 -5.57 1 98.31 71 LEU A N 1
ATOM 608 C CA . LEU A 1 71 ? -12.734 29.266 -6.781 1 98.31 71 LEU A CA 1
ATOM 609 C C . LEU A 1 71 ? -12.789 27.828 -7.289 1 98.31 71 LEU A C 1
ATOM 611 O O . LEU A 1 71 ? -12.945 27.594 -8.492 1 98.31 71 LEU A O 1
ATOM 615 N N . LEU A 1 72 ? -12.672 26.859 -6.402 1 98.56 72 LEU A N 1
ATOM 616 C CA . LEU A 1 72 ? -12.711 25.438 -6.758 1 98.56 72 LEU A CA 1
ATOM 617 C C . LEU A 1 72 ? -14.094 25.047 -7.262 1 98.56 72 LEU A C 1
ATOM 619 O O . LEU A 1 72 ? -14.219 24.188 -8.148 1 98.56 72 LEU A O 1
ATOM 623 N N . SER A 1 73 ? -15.133 25.656 -6.672 1 98.56 73 SER A N 1
ATOM 624 C CA . SER A 1 73 ? -16.5 25.312 -7.039 1 98.56 73 SER A CA 1
ATOM 625 C C . SER A 1 73 ? -16.797 25.703 -8.484 1 98.56 73 SER A C 1
ATOM 627 O O . SER A 1 73 ? -17.609 25.062 -9.148 1 98.56 73 SER A O 1
ATOM 629 N N . GLN A 1 74 ? -16.047 26.719 -9 1 98.31 74 GLN A N 1
ATOM 630 C CA . GLN A 1 74 ? -16.219 27.125 -10.391 1 98.31 74 GLN A CA 1
ATOM 631 C C . GLN A 1 74 ? -15.773 26.016 -11.344 1 98.31 74 GLN A C 1
ATOM 633 O O . GLN A 1 74 ? -16.281 25.922 -12.461 1 98.31 74 GLN A O 1
ATOM 638 N N . VAL A 1 75 ? -14.844 25.25 -10.961 1 98.31 75 VAL A N 1
ATOM 639 C CA . VAL A 1 75 ? -14.352 24.125 -11.766 1 98.31 75 VAL A CA 1
ATOM 640 C C . VAL A 1 75 ? -15.195 22.891 -11.492 1 98.31 75 VAL A C 1
ATOM 642 O O . VAL A 1 75 ? -15.477 22.109 -12.406 1 98.31 75 VAL A O 1
ATOM 645 N N . ALA A 1 76 ? -15.648 22.719 -10.25 1 98.44 76 ALA A N 1
ATOM 646 C CA . ALA A 1 76 ? -16.438 21.547 -9.844 1 98.44 76 ALA A CA 1
ATOM 647 C C . ALA A 1 76 ? -17.703 21.438 -10.672 1 98.44 76 ALA A C 1
ATOM 649 O O . ALA A 1 76 ? -18.094 20.328 -11.07 1 98.44 76 ALA A O 1
ATOM 650 N N . VAL A 1 77 ? -18.312 22.594 -10.906 1 97.88 77 VAL A N 1
ATOM 651 C CA . VAL A 1 77 ? -19.594 22.594 -11.617 1 97.88 77 VAL A CA 1
ATOM 652 C C . VAL A 1 77 ? -19.375 22.109 -13.047 1 97.88 77 VAL A C 1
ATOM 654 O O . VAL A 1 77 ? -20.266 21.484 -13.633 1 97.88 77 VAL A O 1
ATOM 657 N N . LEU A 1 78 ? -18.188 22.344 -13.656 1 97.75 78 LEU A N 1
ATOM 658 C CA . LEU A 1 78 ? -17.859 21.906 -15.016 1 97.75 78 LEU A CA 1
ATOM 659 C C . LEU A 1 78 ? -17.625 20.406 -15.055 1 97.75 78 LEU A C 1
ATOM 661 O O . LEU A 1 78 ? -17.859 19.766 -16.094 1 97.75 78 LEU A O 1
ATOM 665 N N . VAL A 1 79 ? -17.234 19.828 -13.977 1 96.38 79 VAL A N 1
ATOM 666 C CA . VAL A 1 79 ? -16.953 18.391 -13.898 1 96.38 79 VAL A CA 1
ATOM 667 C C . VAL A 1 79 ? -18.25 17.625 -13.641 1 96.38 79 VAL A C 1
ATOM 669 O O . VAL A 1 79 ? -18.531 16.641 -14.32 1 96.38 79 VAL A O 1
ATOM 672 N N . ASP A 1 80 ? -19.047 18.047 -12.727 1 96.56 80 ASP A N 1
ATOM 673 C CA . ASP A 1 80 ? -20.328 17.453 -12.32 1 96.56 80 ASP A CA 1
ATOM 674 C C . ASP A 1 80 ? -21.172 18.469 -11.562 1 96.56 80 ASP A C 1
ATOM 676 O O . ASP A 1 80 ? -20.906 18.75 -10.391 1 96.56 80 ASP A O 1
ATOM 680 N N . PRO A 1 81 ? -22.188 18.922 -12.18 1 97.56 81 PRO A N 1
ATOM 681 C CA . PRO A 1 81 ? -23 19.953 -11.547 1 97.56 81 PRO A CA 1
ATOM 682 C C . PRO A 1 81 ? -23.656 19.484 -10.25 1 97.56 81 PRO A C 1
ATOM 684 O O . PRO A 1 81 ? -24.031 20.297 -9.414 1 97.56 81 PRO A O 1
ATOM 687 N N . GLU A 1 82 ? -23.75 18.188 -10.039 1 97.75 82 GLU A N 1
ATOM 688 C CA . GLU A 1 82 ? -24.375 17.641 -8.844 1 97.75 82 GLU A CA 1
ATOM 689 C C . GLU A 1 82 ? -23.516 17.875 -7.605 1 97.75 82 GLU A C 1
ATOM 691 O O . GLU A 1 82 ? -24 17.812 -6.477 1 97.75 82 GLU A O 1
ATOM 696 N N . ILE A 1 83 ? -22.266 18.203 -7.797 1 98 83 ILE A N 1
ATOM 697 C CA . ILE A 1 83 ? -21.312 18.422 -6.711 1 98 83 ILE A CA 1
ATOM 698 C C . ILE A 1 83 ? -21.688 19.688 -5.949 1 98 83 ILE A C 1
ATOM 700 O O . ILE A 1 83 ? -21.5 19.766 -4.73 1 98 83 ILE A O 1
ATOM 704 N N . VAL A 1 84 ? -22.234 20.703 -6.684 1 98 84 VAL A N 1
ATOM 705 C CA . VAL A 1 84 ? -22.406 22.016 -6.082 1 98 84 VAL A CA 1
ATOM 706 C C . VAL A 1 84 ? -23.859 22.234 -5.707 1 98 84 VAL A C 1
ATOM 708 O O . VAL A 1 84 ? -24.328 23.375 -5.594 1 98 84 VAL A O 1
ATOM 711 N N . LYS A 1 85 ? -24.594 21.188 -5.547 1 97 85 LYS A N 1
ATOM 712 C CA . LYS A 1 85 ? -25.953 21.266 -5.039 1 97 85 LYS A CA 1
ATOM 713 C C . LYS A 1 85 ? -26 21 -3.537 1 97 85 LYS A C 1
ATOM 715 O O . LYS A 1 85 ? -25.578 19.938 -3.076 1 97 85 LYS A O 1
ATOM 720 N N . ILE A 1 86 ? -26.516 21.891 -2.781 1 95.69 86 ILE A N 1
ATOM 721 C CA . ILE A 1 86 ? -26.531 21.828 -1.324 1 95.69 86 ILE A CA 1
ATOM 722 C C . ILE A 1 86 ? -27.391 20.641 -0.874 1 95.69 86 ILE A C 1
ATOM 724 O O . ILE A 1 86 ? -27.094 20 0.133 1 95.69 86 ILE A O 1
ATOM 728 N N . GLU A 1 87 ? -28.422 20.25 -1.594 1 94.19 87 GLU A N 1
ATOM 729 C CA . GLU A 1 87 ? -29.391 19.234 -1.23 1 94.19 87 GLU A CA 1
ATOM 730 C C . GLU A 1 87 ? -28.797 17.828 -1.397 1 94.19 87 GLU A C 1
ATOM 732 O O . GLU A 1 87 ? -29.344 16.859 -0.863 1 94.19 87 GLU A O 1
ATOM 737 N N . ASN A 1 88 ? -27.781 17.766 -2.115 1 93.88 88 ASN A N 1
ATOM 738 C CA . ASN A 1 88 ? -27.188 16.469 -2.428 1 93.88 88 ASN A CA 1
ATOM 739 C C . ASN A 1 88 ? -26.234 16.016 -1.338 1 93.88 88 ASN A C 1
ATOM 741 O O . ASN A 1 88 ? -25.047 15.766 -1.609 1 93.88 88 ASN A O 1
ATOM 745 N N . GLU A 1 89 ? -26.781 15.711 -0.181 1 93.44 89 GLU A N 1
ATOM 746 C CA . GLU A 1 89 ? -25.953 15.297 0.952 1 93.44 89 GLU A CA 1
ATOM 747 C C . GLU A 1 89 ? -25.281 13.945 0.689 1 93.44 89 GLU A C 1
ATOM 749 O O . GLU A 1 89 ? -25.906 13.039 0.137 1 93.44 89 GLU A O 1
ATOM 754 N N . ASN A 1 90 ? -24.047 13.836 0.995 1 93 90 ASN A N 1
ATOM 755 C CA . ASN A 1 90 ? -23.25 12.625 0.891 1 93 90 ASN A CA 1
ATOM 756 C C . ASN A 1 90 ? -23.109 12.156 -0.557 1 93 90 ASN A C 1
ATOM 758 O O . ASN A 1 90 ? -23.156 10.961 -0.834 1 93 90 ASN A O 1
ATOM 762 N N . TYR A 1 91 ? -23.125 13.203 -1.41 1 93.25 91 TYR A N 1
ATOM 763 C CA . TYR A 1 91 ? -22.922 12.914 -2.824 1 93.25 91 TYR A CA 1
ATOM 764 C C . TYR A 1 91 ? -21.469 12.555 -3.094 1 93.25 91 TYR A C 1
ATOM 766 O O . TYR A 1 91 ? -20.562 13.344 -2.824 1 93.25 91 TYR A O 1
ATOM 774 N N . ALA A 1 92 ? -21.219 11.312 -3.656 1 94.38 92 ALA A N 1
ATOM 775 C CA . ALA A 1 92 ? -19.859 10.875 -3.912 1 94.38 92 ALA A CA 1
ATOM 776 C C . ALA A 1 92 ? -19.781 10.023 -5.18 1 94.38 92 ALA A C 1
ATOM 778 O O . ALA A 1 92 ? -19.266 8.906 -5.156 1 94.38 92 ALA A O 1
ATOM 779 N N . SER A 1 93 ? -20.281 10.656 -6.285 1 94.81 93 SER A N 1
ATOM 780 C CA . SER A 1 93 ? -20.078 9.992 -7.566 1 94.81 93 SER A CA 1
ATOM 781 C C . SER A 1 93 ? -18.594 9.852 -7.887 1 94.81 93 SER A C 1
ATOM 783 O O . SER A 1 93 ? -17.75 10.508 -7.266 1 94.81 93 SER A O 1
ATOM 785 N N . ASP A 1 94 ? -18.266 8.992 -8.859 1 93.75 94 ASP A N 1
ATOM 786 C CA . ASP A 1 94 ? -16.875 8.797 -9.234 1 93.75 94 ASP A CA 1
ATOM 787 C C . ASP A 1 94 ? -16.234 10.102 -9.711 1 93.75 94 ASP A C 1
ATOM 789 O O . ASP A 1 94 ? -15.078 10.383 -9.414 1 93.75 94 ASP A O 1
ATOM 793 N N . AR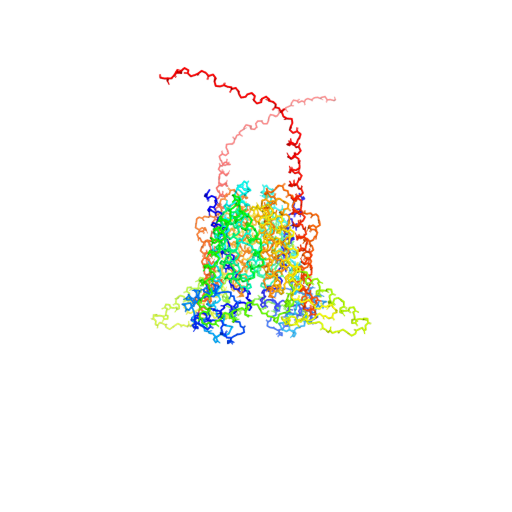G A 1 95 ? -16.984 10.852 -10.445 1 94.88 95 ARG A N 1
ATOM 794 C CA . ARG A 1 95 ? -16.484 12.141 -10.93 1 94.88 95 ARG A CA 1
ATOM 795 C C . ARG A 1 95 ? -16.219 13.102 -9.773 1 94.88 95 ARG A C 1
ATOM 797 O O . ARG A 1 95 ? -15.242 13.852 -9.789 1 94.88 95 ARG A O 1
ATOM 804 N N . CYS A 1 96 ? -17.141 13.078 -8.766 1 97.31 96 CYS A N 1
ATOM 805 C CA . CYS A 1 96 ? -16.969 13.914 -7.574 1 97.31 96 CYS A CA 1
ATOM 806 C C . CYS A 1 96 ? -15.703 13.539 -6.824 1 97.31 96 CYS A C 1
ATOM 808 O O . CYS A 1 96 ? -14.93 14.406 -6.422 1 97.31 96 CYS A O 1
ATOM 810 N N . VAL A 1 97 ? -15.469 12.219 -6.703 1 97 97 VAL A N 1
ATOM 811 C CA . VAL A 1 97 ? -14.305 11.727 -5.98 1 97 97 VAL A CA 1
ATOM 812 C C . VAL A 1 97 ? -13.031 12.156 -6.703 1 97 97 VAL A C 1
ATOM 814 O O . VAL A 1 97 ? -12.102 12.68 -6.078 1 97 97 VAL A O 1
ATOM 817 N N . ILE A 1 98 ? -12.969 11.984 -7.973 1 96.12 98 ILE A N 1
ATOM 818 C CA . ILE A 1 98 ? -11.797 12.336 -8.766 1 96.12 98 ILE A CA 1
ATOM 819 C C . ILE A 1 98 ? -11.547 13.836 -8.688 1 96.12 98 ILE A C 1
ATOM 821 O O . ILE A 1 98 ? -10.414 14.273 -8.492 1 96.12 98 ILE A O 1
ATOM 825 N N . PHE A 1 99 ? -12.602 14.633 -8.812 1 97.5 99 PHE A N 1
ATOM 826 C CA . PHE A 1 99 ? -12.445 16.078 -8.773 1 97.5 99 PHE A CA 1
ATOM 827 C C . PHE A 1 99 ? -11.844 16.531 -7.445 1 97.5 99 PHE A C 1
ATOM 829 O O . PHE A 1 99 ? -10.859 17.266 -7.422 1 97.5 99 PHE A O 1
ATOM 836 N N . GLN A 1 100 ? -12.477 16.109 -6.371 1 98.12 100 GLN A N 1
ATOM 837 C CA . GLN A 1 100 ? -12.031 16.578 -5.062 1 98.12 100 GLN A CA 1
ATOM 838 C C . GLN A 1 100 ? -10.609 16.109 -4.766 1 98.12 100 GLN A C 1
ATOM 840 O O . GLN A 1 100 ? -9.789 16.875 -4.262 1 98.12 100 GLN A O 1
ATOM 845 N N . ARG A 1 101 ? -10.305 14.867 -5.062 1 98 101 ARG A N 1
ATOM 846 C CA . ARG A 1 101 ? -8.945 14.367 -4.852 1 98 101 ARG A CA 1
ATOM 847 C C . ARG A 1 101 ? -7.938 15.164 -5.668 1 98 101 ARG A C 1
ATOM 849 O O . ARG A 1 101 ? -6.879 15.539 -5.156 1 98 101 ARG A O 1
ATOM 856 N N . PHE A 1 102 ? -8.258 15.461 -6.855 1 97.88 102 PHE A N 1
ATOM 857 C CA . PHE A 1 102 ? -7.328 16.188 -7.715 1 97.88 102 PHE A CA 1
ATOM 858 C C . PHE A 1 102 ? -7.246 17.656 -7.309 1 97.88 102 PHE A C 1
ATOM 860 O O . PHE A 1 102 ? -6.215 18.297 -7.504 1 97.88 102 PHE A O 1
ATOM 867 N N . SER A 1 103 ? -8.344 18.203 -6.746 1 98.62 103 SER A N 1
ATOM 868 C CA . SER A 1 103 ? -8.273 19.578 -6.234 1 98.62 103 SER A CA 1
ATOM 869 C C . SER A 1 103 ? -7.223 19.703 -5.137 1 98.62 103 SER A C 1
ATOM 871 O O . SER A 1 103 ? -6.496 20.688 -5.078 1 98.62 103 SER A O 1
ATOM 873 N N . VAL A 1 104 ? -7.133 18.688 -4.254 1 98.56 104 VAL A N 1
ATOM 874 C CA . VAL A 1 104 ? -6.129 18.688 -3.191 1 98.56 104 VAL A CA 1
ATOM 875 C C . VAL A 1 104 ? -4.734 18.547 -3.797 1 98.56 104 VAL A C 1
ATOM 877 O O . VAL A 1 104 ? -3.807 19.25 -3.393 1 98.56 104 VAL A O 1
ATOM 880 N N . ILE A 1 105 ? -4.617 17.672 -4.805 1 98.44 105 ILE A N 1
ATOM 881 C CA . ILE A 1 105 ? -3.334 17.453 -5.465 1 98.44 105 ILE A CA 1
ATOM 882 C C . ILE A 1 105 ? -2.879 18.766 -6.121 1 98.44 105 ILE A C 1
ATOM 884 O O . ILE A 1 105 ? -1.71 19.141 -6.02 1 98.44 105 ILE A O 1
ATOM 888 N N . CYS A 1 106 ? -3.762 19.469 -6.727 1 98.19 106 CYS A N 1
ATOM 889 C CA . CYS A 1 106 ? -3.43 20.703 -7.422 1 98.19 106 CYS A CA 1
ATOM 890 C C . CYS A 1 106 ? -3.045 21.797 -6.434 1 98.19 106 CYS A C 1
ATOM 892 O O . CYS A 1 106 ? -2.084 22.531 -6.66 1 98.19 106 CYS A O 1
ATOM 894 N N . THR A 1 107 ? -3.746 21.906 -5.336 1 98.38 107 THR A N 1
ATOM 895 C CA . THR A 1 107 ? -3.477 22.969 -4.367 1 98.38 107 THR A CA 1
ATOM 896 C C . THR A 1 107 ? -2.168 22.703 -3.629 1 98.38 107 THR A C 1
ATOM 898 O O . THR A 1 107 ? -1.599 23.609 -3.018 1 98.38 107 THR A O 1
ATOM 901 N N . ASP A 1 108 ? -1.664 21.469 -3.703 1 98.25 108 ASP A N 1
ATOM 902 C CA . ASP A 1 108 ? -0.386 21.109 -3.094 1 98.25 108 ASP A CA 1
ATOM 903 C C . ASP A 1 108 ? 0.771 21.828 -3.787 1 98.25 108 ASP A C 1
ATOM 905 O O . ASP A 1 108 ? 1.911 21.766 -3.32 1 98.25 108 ASP A O 1
ATOM 909 N N . ILE A 1 109 ? 0.48 22.547 -4.848 1 98.31 109 ILE A N 1
ATOM 910 C CA . ILE A 1 109 ? 1.516 23.328 -5.527 1 98.31 109 ILE A CA 1
ATOM 911 C C . ILE A 1 109 ? 2.135 24.328 -4.551 1 98.31 109 ILE A C 1
ATOM 913 O O . ILE A 1 109 ? 3.332 24.609 -4.625 1 98.31 109 ILE A O 1
ATOM 917 N N . VAL A 1 110 ? 1.324 24.828 -3.607 1 98.62 110 VAL A N 1
ATOM 918 C CA . VAL A 1 110 ? 1.826 25.766 -2.615 1 98.62 110 VAL A CA 1
ATOM 919 C C . VAL A 1 110 ? 2.801 25.062 -1.675 1 98.62 110 VAL A C 1
ATOM 921 O O . VAL A 1 110 ? 3.834 25.625 -1.307 1 98.62 110 VAL A O 1
ATOM 924 N N . LEU A 1 111 ? 2.482 23.844 -1.26 1 98.75 111 LEU A N 1
ATOM 925 C CA . LEU A 1 111 ? 3.393 23.031 -0.449 1 98.75 111 LEU A CA 1
ATOM 926 C C . LEU A 1 111 ? 4.695 22.766 -1.197 1 98.75 111 LEU A C 1
ATOM 928 O O . LEU A 1 111 ? 5.777 22.859 -0.617 1 98.75 111 LEU A O 1
ATOM 932 N N . ILE A 1 112 ? 4.566 22.453 -2.469 1 98.44 112 ILE A N 1
ATOM 933 C CA . ILE A 1 112 ? 5.73 22.172 -3.303 1 98.44 112 ILE A CA 1
ATOM 934 C C . ILE A 1 112 ? 6.617 23.406 -3.385 1 98.44 112 ILE A C 1
ATOM 936 O O . ILE A 1 112 ? 7.836 23.328 -3.234 1 98.44 112 ILE A O 1
ATOM 940 N N . TYR A 1 113 ? 5.996 24.547 -3.607 1 98.31 113 TYR A N 1
ATOM 941 C CA . TYR A 1 113 ? 6.75 25.781 -3.678 1 98.31 113 TYR A CA 1
ATOM 942 C C . TYR A 1 113 ? 7.48 26.062 -2.369 1 98.31 113 TYR A C 1
ATOM 944 O O . TYR A 1 113 ? 8.664 26.422 -2.375 1 98.31 113 TYR A O 1
ATOM 952 N N . ALA A 1 114 ? 6.766 25.906 -1.278 1 98.75 114 ALA A N 1
ATOM 953 C CA . ALA A 1 114 ? 7.395 26.109 0.025 1 98.75 114 ALA A CA 1
ATOM 954 C C . ALA A 1 114 ? 8.57 25.156 0.222 1 98.75 114 ALA A C 1
ATOM 956 O O . ALA A 1 114 ? 9.609 25.547 0.75 1 98.75 114 ALA A O 1
ATOM 957 N N . ALA A 1 115 ? 8.375 23.906 -0.175 1 98.5 115 ALA A N 1
ATOM 958 C CA . ALA A 1 115 ? 9.438 22.906 -0.046 1 98.5 115 ALA A CA 1
ATOM 959 C C . ALA A 1 115 ? 10.648 23.281 -0.884 1 98.5 115 ALA A C 1
ATOM 961 O O . ALA A 1 115 ? 11.789 23.094 -0.452 1 98.5 115 ALA A O 1
ATOM 962 N N . VAL A 1 116 ? 10.422 23.781 -2.051 1 97.94 116 VAL A N 1
ATOM 963 C CA . VAL A 1 116 ? 11.508 24.203 -2.934 1 97.94 116 VAL A CA 1
ATOM 964 C C . VAL A 1 116 ? 12.258 25.375 -2.309 1 97.94 116 VAL A C 1
ATOM 966 O O . VAL A 1 116 ? 13.492 25.438 -2.363 1 97.94 116 VAL A O 1
ATOM 969 N N . VAL A 1 117 ? 11.523 26.328 -1.732 1 97.94 117 VAL A N 1
ATOM 970 C CA . VAL A 1 117 ? 12.141 27.469 -1.063 1 97.94 117 VAL A CA 1
ATOM 971 C C . VAL A 1 117 ? 13.047 26.969 0.07 1 97.94 117 VAL A C 1
ATOM 973 O O . VAL A 1 117 ? 14.203 27.375 0.171 1 97.94 117 VAL A O 1
ATOM 976 N N . TRP A 1 118 ? 12.586 26.078 0.872 1 98.19 118 TRP A N 1
ATOM 977 C CA . TRP A 1 118 ? 13.367 25.578 1.998 1 98.19 118 TRP A CA 1
ATOM 978 C C . TRP A 1 118 ? 14.531 24.719 1.514 1 98.19 118 TRP A C 1
ATOM 980 O O . TRP A 1 118 ? 15.594 24.703 2.133 1 98.19 118 TRP A O 1
ATOM 990 N N . HIS A 1 119 ? 14.266 23.938 0.443 1 97.56 119 HIS A N 1
ATOM 991 C CA . HIS A 1 119 ? 15.359 23.203 -0.165 1 97.56 119 HIS A CA 1
ATOM 992 C C . HIS A 1 119 ? 16.516 24.125 -0.552 1 97.56 119 HIS A C 1
ATOM 994 O O . HIS A 1 119 ? 17.672 23.766 -0.384 1 97.56 119 HIS A O 1
ATOM 1000 N N . GLY A 1 120 ? 16.188 25.297 -1.093 1 96.19 120 GLY A N 1
ATOM 1001 C CA . GLY A 1 120 ? 17.188 26.297 -1.417 1 96.19 120 GLY A CA 1
ATOM 1002 C C . GLY A 1 120 ? 17.891 26.859 -0.193 1 96.19 120 GLY A C 1
ATOM 1003 O O . GLY A 1 120 ? 19.109 27.016 -0.186 1 96.19 120 GLY A O 1
ATOM 1004 N N . ILE A 1 121 ? 17.188 27.156 0.845 1 97.06 121 ILE A N 1
ATOM 1005 C CA . ILE A 1 121 ? 17.719 27.734 2.074 1 97.06 121 ILE A CA 1
ATOM 1006 C C . ILE A 1 121 ? 18.688 26.75 2.723 1 97.06 121 ILE A C 1
ATOM 1008 O O . ILE A 1 121 ? 19.75 27.156 3.217 1 97.06 121 ILE A O 1
ATOM 1012 N N . LEU A 1 122 ? 18.391 25.453 2.664 1 97.25 122 LEU A N 1
ATOM 1013 C CA . LEU A 1 122 ? 19.156 24.453 3.414 1 97.25 122 LEU A CA 1
ATOM 1014 C C . LEU A 1 122 ? 20.109 23.703 2.498 1 97.25 122 LEU A C 1
ATOM 1016 O O . LEU A 1 122 ? 20.719 22.703 2.904 1 97.25 122 LEU A O 1
ATOM 1020 N N . TYR A 1 123 ? 20.234 24.156 1.294 1 93.81 123 TYR A N 1
ATOM 1021 C CA . TYR A 1 123 ? 21.062 23.5 0.29 1 93.81 123 TYR A CA 1
ATOM 1022 C C . TYR A 1 123 ? 22.5 23.375 0.765 1 93.81 123 TYR A C 1
ATOM 1024 O O . TYR A 1 123 ? 23.156 22.359 0.5 1 93.81 123 TYR A O 1
ATOM 1032 N N . PRO A 1 124 ? 23.062 24.406 1.446 1 94.31 124 PRO A N 1
ATOM 1033 C CA . PRO A 1 124 ? 24.438 24.297 1.936 1 94.31 124 PRO A CA 1
ATOM 1034 C C . PRO A 1 124 ? 24.641 23.094 2.854 1 94.31 124 PRO A C 1
ATOM 1036 O O . PRO A 1 124 ? 25.719 22.484 2.857 1 94.31 124 PRO A O 1
ATOM 1039 N N . GLN A 1 125 ? 23.641 22.641 3.557 1 94.19 125 GLN A N 1
ATOM 1040 C CA . GLN A 1 125 ? 23.75 21.531 4.488 1 94.19 125 GLN A CA 1
ATOM 1041 C C . GLN A 1 125 ? 23.547 20.188 3.773 1 94.19 125 GLN A C 1
ATOM 1043 O O . GLN A 1 125 ? 24 19.156 4.25 1 94.19 125 GLN A O 1
ATOM 1048 N N . THR A 1 126 ? 22.828 20.203 2.59 1 94.56 126 THR A N 1
ATOM 1049 C CA . THR A 1 126 ? 22.391 18.922 2.021 1 94.56 126 THR A CA 1
ATOM 1050 C C . THR A 1 126 ? 23.141 18.641 0.722 1 94.56 126 THR A C 1
ATOM 1052 O O . THR A 1 126 ? 23.156 17.5 0.251 1 94.56 126 THR A O 1
ATOM 1055 N N . ARG A 1 127 ? 23.766 19.578 0.095 1 91.75 127 ARG A N 1
ATOM 1056 C CA . ARG A 1 127 ? 24.391 19.438 -1.213 1 91.75 127 ARG A CA 1
ATOM 1057 C C . ARG A 1 127 ? 25.516 18.406 -1.171 1 91.75 127 ARG A C 1
ATOM 1059 O O . ARG A 1 127 ? 25.797 17.75 -2.176 1 91.75 127 ARG A O 1
ATOM 1066 N N . GLY A 1 128 ? 26.219 18.219 -0.038 1 92.81 128 GLY A N 1
ATOM 1067 C CA . GLY A 1 128 ? 27.359 17.312 0.081 1 92.81 128 GLY A CA 1
ATOM 1068 C C . GLY A 1 128 ? 26.953 15.891 0.438 1 92.81 128 GLY A C 1
ATOM 1069 O O . GLY A 1 128 ? 27.797 15 0.516 1 92.81 128 GLY A O 1
ATOM 1070 N N . LEU A 1 129 ? 25.703 15.664 0.584 1 94.31 129 LEU A N 1
ATOM 1071 C CA . LEU A 1 129 ? 25.219 14.344 0.954 1 94.31 129 LEU A CA 1
ATOM 1072 C C . LEU A 1 129 ? 25.203 13.414 -0.252 1 94.31 129 LEU A C 1
ATOM 1074 O O . LEU A 1 129 ? 25.281 13.867 -1.396 1 94.31 129 LEU A O 1
ATOM 1078 N N . PRO A 1 130 ? 25.172 12.062 0.02 1 92.94 130 PRO A N 1
ATOM 1079 C CA . PRO A 1 130 ? 24.922 11.141 -1.09 1 92.94 130 PRO A CA 1
ATOM 1080 C C . PRO A 1 130 ? 23.672 11.516 -1.893 1 92.94 130 PRO A C 1
ATOM 1082 O O . PRO A 1 130 ? 22.703 12.039 -1.334 1 92.94 130 PRO A O 1
ATOM 1085 N N . ILE A 1 131 ? 23.688 11.172 -3.135 1 91.31 131 ILE A N 1
ATOM 1086 C CA . ILE A 1 131 ? 22.688 11.594 -4.109 1 91.31 131 ILE A CA 1
ATOM 1087 C C . ILE A 1 131 ? 21.281 11.258 -3.598 1 91.31 131 ILE A C 1
ATOM 1089 O O . ILE A 1 131 ? 20.344 12.016 -3.814 1 91.31 131 ILE A O 1
ATOM 1093 N N . LEU A 1 132 ? 21.141 10.188 -2.938 1 91.62 132 LEU A N 1
ATOM 1094 C CA . LEU A 1 132 ? 19.859 9.703 -2.457 1 91.62 132 LEU A CA 1
ATOM 1095 C C . LEU A 1 132 ? 19.297 10.633 -1.382 1 91.62 132 LEU A C 1
ATOM 1097 O O . LEU A 1 132 ? 18.078 10.727 -1.209 1 91.62 132 LEU A O 1
ATOM 1101 N N . PHE A 1 133 ? 20.188 11.375 -0.662 1 95.25 133 PHE A N 1
ATOM 1102 C CA . PHE A 1 133 ? 19.75 12.109 0.515 1 95.25 133 PHE A CA 1
ATOM 1103 C C . PHE A 1 133 ? 19.812 13.617 0.262 1 95.25 133 PHE A C 1
ATOM 1105 O O . PHE A 1 133 ? 19.359 14.406 1.099 1 95.25 133 PHE A O 1
ATOM 1112 N N . GLN A 1 134 ? 20.266 14.039 -0.905 1 95.88 134 GLN A N 1
ATOM 1113 C CA . GLN A 1 134 ? 20.344 15.453 -1.252 1 95.88 134 GLN A CA 1
ATOM 1114 C C . GLN A 1 134 ? 18.969 16.094 -1.258 1 95.88 134 GLN A C 1
ATOM 1116 O O . GLN A 1 134 ? 18.812 17.25 -0.859 1 95.88 134 GLN A O 1
ATOM 1121 N N . PRO A 1 135 ? 17.938 15.328 -1.669 1 97.06 135 PRO A N 1
ATOM 1122 C CA . PRO A 1 135 ? 16.609 15.914 -1.649 1 97.06 135 PRO A CA 1
ATOM 1123 C C . PRO A 1 135 ? 15.898 15.734 -0.308 1 97.06 135 PRO A C 1
ATOM 1125 O O . PRO A 1 135 ? 14.672 15.609 -0.264 1 97.06 135 PRO A O 1
ATOM 1128 N N . LEU A 1 136 ? 16.594 15.711 0.756 1 97.69 136 LEU A N 1
ATOM 1129 C CA . LEU A 1 136 ? 16.078 15.445 2.092 1 97.69 136 LEU A CA 1
ATOM 1130 C C . LEU A 1 136 ? 14.938 16.391 2.434 1 97.69 136 LEU A C 1
ATOM 1132 O O . LEU A 1 136 ? 13.898 15.969 2.938 1 97.69 136 LEU A O 1
ATOM 1136 N N . VAL A 1 137 ? 15.078 17.672 2.146 1 98.31 137 VAL A N 1
ATOM 1137 C CA . VAL A 1 137 ? 14.07 18.672 2.484 1 98.31 137 VAL A CA 1
ATOM 1138 C C . VAL A 1 137 ? 12.797 18.422 1.677 1 98.31 137 VAL A C 1
ATOM 1140 O O . VAL A 1 137 ? 11.695 18.453 2.221 1 98.31 137 VAL A O 1
ATOM 1143 N N . LEU A 1 138 ? 12.961 18.141 0.359 1 98.31 138 LEU A N 1
ATOM 1144 C CA . LEU A 1 138 ? 11.828 17.875 -0.517 1 98.31 138 LEU A CA 1
ATOM 1145 C C . LEU A 1 138 ? 11.086 16.609 -0.073 1 98.31 138 LEU A C 1
ATOM 1147 O O . LEU A 1 138 ? 9.859 16.609 0.021 1 98.31 138 LEU A O 1
ATOM 1151 N N . VAL A 1 139 ? 11.836 15.531 0.231 1 98.25 139 VAL A N 1
ATOM 1152 C CA . VAL A 1 139 ? 11.25 14.273 0.682 1 98.25 139 VAL A CA 1
ATOM 1153 C C . VAL A 1 139 ? 10.547 14.484 2.021 1 98.25 139 VAL A C 1
ATOM 1155 O O . VAL A 1 139 ? 9.422 14.016 2.223 1 98.25 139 VAL A O 1
ATOM 1158 N N . GLY A 1 140 ? 11.234 15.234 2.893 1 98.56 140 GLY A N 1
ATOM 1159 C CA . GLY A 1 140 ? 10.719 15.438 4.238 1 98.56 140 GLY A CA 1
ATOM 1160 C C . GLY A 1 140 ? 9.414 16.203 4.262 1 98.56 140 GLY A C 1
ATOM 1161 O O . GLY A 1 140 ? 8.555 15.961 5.109 1 98.56 140 GLY A O 1
ATOM 1162 N N . LEU A 1 141 ? 9.227 17.094 3.344 1 98.69 141 LEU A N 1
ATOM 1163 C CA . LEU A 1 141 ? 8.055 17.969 3.389 1 98.69 141 LEU A CA 1
ATOM 1164 C C . LEU A 1 141 ? 6.973 17.484 2.428 1 98.69 141 LEU A C 1
ATOM 1166 O O . LEU A 1 141 ? 5.816 17.328 2.82 1 98.69 141 LEU A O 1
ATOM 1170 N N . ILE A 1 142 ? 7.348 17.109 1.192 1 98.5 142 ILE A N 1
ATOM 1171 C CA . ILE A 1 142 ? 6.371 16.781 0.157 1 98.5 142 ILE A CA 1
ATOM 1172 C C . ILE A 1 142 ? 5.848 15.359 0.366 1 98.5 142 ILE A C 1
ATOM 1174 O O . ILE A 1 142 ? 4.664 15.094 0.151 1 98.5 142 ILE A O 1
ATOM 1178 N N . LEU A 1 143 ? 6.691 14.438 0.776 1 98.44 143 LEU A N 1
ATOM 1179 C CA . LEU A 1 143 ? 6.324 13.031 0.918 1 98.44 143 LEU A CA 1
ATOM 1180 C C . LEU A 1 143 ? 6.039 12.688 2.377 1 98.44 143 LEU A C 1
ATOM 1182 O O . LEU A 1 143 ? 6.133 11.523 2.773 1 98.44 143 LEU A O 1
ATOM 1186 N N . ASN A 1 144 ? 5.746 13.695 3.176 1 98.75 144 ASN A N 1
ATOM 1187 C CA . ASN A 1 144 ? 5.422 13.445 4.578 1 98.75 144 ASN A CA 1
ATOM 1188 C C . ASN A 1 144 ? 4.195 12.547 4.719 1 98.75 144 ASN A C 1
ATOM 1190 O O . ASN A 1 144 ? 3.113 12.891 4.234 1 98.75 144 ASN A O 1
ATOM 1194 N N . PRO A 1 145 ? 4.316 11.414 5.422 1 98.44 145 PRO A N 1
ATOM 1195 C CA . PRO A 1 145 ? 3.195 10.477 5.543 1 98.44 145 PRO A CA 1
ATOM 1196 C C . PRO A 1 145 ? 1.977 11.102 6.215 1 98.44 145 PRO A C 1
ATOM 1198 O O . PRO A 1 145 ? 0.84 10.734 5.91 1 98.44 145 PRO A O 1
ATOM 1201 N N . GLY A 1 146 ? 2.24 11.992 7.168 1 98.56 146 GLY A N 1
ATOM 1202 C CA . GLY A 1 146 ? 1.124 12.664 7.816 1 98.56 146 GLY A CA 1
ATOM 1203 C C . GLY A 1 146 ? 0.254 13.445 6.848 1 98.56 146 GLY A C 1
ATOM 1204 O O . GLY A 1 146 ? -0.974 13.344 6.887 1 98.56 146 GLY A O 1
ATOM 1205 N N . LEU A 1 147 ? 0.886 14.18 5.961 1 98.69 147 LEU A N 1
ATOM 1206 C CA . LEU A 1 147 ? 0.142 14.938 4.965 1 98.69 147 LEU A CA 1
ATOM 1207 C C . LEU A 1 147 ? -0.538 14.008 3.965 1 98.69 147 LEU A C 1
ATOM 1209 O O . LEU A 1 147 ? -1.661 14.273 3.529 1 98.69 147 LEU A O 1
ATOM 1213 N N . LEU A 1 148 ? 0.132 12.938 3.602 1 98.56 148 LEU A N 1
ATOM 1214 C CA . LEU A 1 148 ? -0.461 11.977 2.678 1 98.56 148 LEU A CA 1
ATOM 1215 C C . LEU A 1 148 ? -1.689 11.32 3.295 1 98.56 148 LEU A C 1
ATOM 1217 O O . LEU A 1 148 ? -2.723 11.18 2.637 1 98.56 148 LEU A O 1
ATOM 1221 N N . ILE A 1 149 ? -1.593 10.938 4.562 1 98.31 149 ILE A N 1
ATOM 1222 C CA . ILE A 1 149 ? -2.684 10.266 5.258 1 98.31 149 ILE A CA 1
ATOM 1223 C C . ILE A 1 149 ? -3.852 11.227 5.441 1 98.31 149 ILE A C 1
ATOM 1225 O O . ILE A 1 149 ? -4.996 10.898 5.117 1 98.31 149 ILE A O 1
ATOM 1229 N N . VAL A 1 150 ? -3.6 12.461 5.867 1 98.38 150 VAL A N 1
ATOM 1230 C CA . VAL A 1 150 ? -4.641 13.398 6.258 1 98.38 150 VAL A CA 1
ATOM 1231 C C . VAL A 1 150 ? -5.301 13.992 5.012 1 98.38 150 VAL A C 1
ATOM 1233 O O . VAL A 1 150 ? -6.52 14.172 4.973 1 98.38 150 VAL A O 1
ATOM 1236 N N . ASP A 1 151 ? -4.484 14.289 3.967 1 98.5 151 ASP A N 1
ATOM 1237 C CA . ASP A 1 151 ? -5.02 15 2.811 1 98.5 151 ASP A CA 1
ATOM 1238 C C . ASP A 1 151 ? -5.492 14.023 1.735 1 98.5 151 ASP A C 1
ATOM 1240 O O . ASP A 1 151 ? -6.52 14.25 1.089 1 98.5 151 ASP A O 1
ATOM 1244 N N . HIS A 1 152 ? -4.824 12.938 1.549 1 98.19 152 HIS A N 1
ATOM 1245 C CA . HIS A 1 152 ? -5.027 12.156 0.333 1 98.19 152 HIS A CA 1
ATOM 1246 C C . HIS A 1 152 ? -5.699 10.82 0.639 1 98.19 152 HIS A C 1
ATOM 1248 O O . HIS A 1 152 ? -6.078 10.086 -0.277 1 98.19 152 HIS A O 1
ATOM 1254 N N . ILE A 1 153 ? -5.871 10.461 1.901 1 97.75 153 ILE A N 1
ATOM 1255 C CA . ILE A 1 153 ? -6.664 9.297 2.291 1 97.75 153 ILE A CA 1
ATOM 1256 C C . ILE A 1 153 ? -7.863 9.75 3.121 1 97.75 153 ILE A C 1
ATOM 1258 O O . ILE A 1 153 ? -9.008 9.648 2.676 1 97.75 153 ILE A O 1
ATOM 1262 N N . HIS A 1 154 ? -7.645 10.438 4.234 1 97.44 154 HIS A N 1
ATOM 1263 C CA . HIS A 1 154 ? -8.711 10.961 5.086 1 97.44 154 HIS A CA 1
ATOM 1264 C C . HIS A 1 154 ? -9.477 12.078 4.387 1 97.44 154 HIS A C 1
ATOM 1266 O O . HIS A 1 154 ? -10.695 12.18 4.531 1 97.44 154 HIS A O 1
ATOM 1272 N N . PHE A 1 155 ? -8.82 12.961 3.658 1 97.62 155 PHE A N 1
ATOM 1273 C CA . PHE A 1 155 ? -9.281 14.016 2.77 1 97.62 155 PHE A CA 1
ATOM 1274 C C . PHE A 1 155 ? -9.375 15.344 3.51 1 97.62 155 PHE A C 1
ATOM 1276 O O . PHE A 1 155 ? -10.383 15.625 4.164 1 97.62 155 PHE A O 1
ATOM 1283 N N . GLN A 1 156 ? -8.469 16.141 3.307 1 97.38 156 GLN A N 1
ATOM 1284 C CA . GLN A 1 156 ? -8.406 17.531 3.771 1 97.38 156 GLN A CA 1
ATOM 1285 C C . GLN A 1 156 ? -7.465 18.359 2.906 1 97.38 156 GLN A C 1
ATOM 1287 O O . GLN A 1 156 ? -7.062 17.922 1.824 1 97.38 156 GLN A O 1
ATOM 1292 N N . TYR A 1 157 ? -7.227 19.594 3.203 1 98.19 157 TYR A N 1
ATOM 1293 C CA . TYR A 1 157 ? -6.379 20.5 2.439 1 98.19 157 TYR A CA 1
ATOM 1294 C C . TYR A 1 157 ? -5.227 21.016 3.293 1 98.19 157 TYR A C 1
ATOM 1296 O O . TYR A 1 157 ? -4.922 22.219 3.279 1 98.19 157 TYR A O 1
ATOM 1304 N N .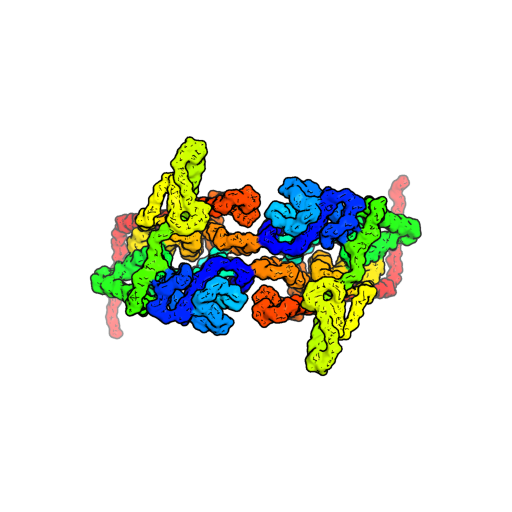 ASN A 1 158 ? -4.625 20.188 4.09 1 98.31 158 ASN A N 1
ATOM 1305 C CA . ASN A 1 158 ? -3.547 20.625 4.969 1 98.31 158 ASN A CA 1
ATOM 1306 C C . ASN A 1 158 ? -2.273 20.938 4.184 1 98.31 158 ASN A C 1
ATOM 1308 O O . ASN A 1 158 ? -1.413 21.672 4.656 1 98.31 158 ASN A O 1
ATOM 1312 N N . GLY A 1 159 ? -2.16 20.391 2.988 1 98.5 159 GLY A N 1
ATOM 1313 C CA . GLY A 1 159 ? -0.994 20.656 2.166 1 98.5 159 GLY A CA 1
ATOM 1314 C C . GLY A 1 159 ? -0.818 22.125 1.848 1 98.5 159 GLY A C 1
ATOM 1315 O O . GLY A 1 159 ? 0.257 22.688 2.064 1 98.5 159 GLY A O 1
ATOM 1316 N N . ILE A 1 160 ? -1.854 22.719 1.378 1 98.69 160 ILE A N 1
ATOM 1317 C CA . ILE A 1 160 ? -1.783 24.141 1.04 1 98.69 160 ILE A CA 1
ATOM 1318 C C . ILE A 1 160 ? -1.541 24.953 2.305 1 98.69 160 ILE A C 1
ATOM 1320 O O . ILE A 1 160 ? -0.752 25.906 2.295 1 98.69 160 ILE A O 1
ATOM 1324 N N . LEU A 1 161 ? -2.174 24.641 3.369 1 98.75 161 LEU A N 1
ATOM 1325 C CA . LEU A 1 161 ? -2.023 25.359 4.625 1 98.75 161 LEU A CA 1
ATOM 1326 C C . LEU A 1 161 ? -0.6 25.234 5.16 1 98.75 161 LEU A C 1
ATOM 1328 O O . LEU A 1 161 ? -0.002 26.234 5.582 1 98.75 161 LEU A O 1
ATOM 1332 N N . THR A 1 162 ? -0.092 24 5.105 1 98.69 162 THR A N 1
ATOM 1333 C CA . THR A 1 162 ? 1.283 23.766 5.531 1 98.69 162 THR A CA 1
ATOM 1334 C C . THR A 1 162 ? 2.26 24.531 4.645 1 98.69 162 THR A C 1
ATOM 1336 O O . THR A 1 162 ? 3.271 25.047 5.125 1 98.69 162 THR A O 1
ATOM 1339 N N . GLY A 1 163 ? 1.935 24.562 3.359 1 98.81 163 GLY A N 1
ATOM 1340 C CA . GLY A 1 163 ? 2.76 25.359 2.459 1 98.81 163 GLY A CA 1
ATOM 1341 C C . GLY A 1 163 ? 2.822 26.828 2.836 1 98.81 163 GLY A C 1
ATOM 1342 O O . GLY A 1 163 ? 3.906 27.406 2.896 1 98.81 163 GLY A O 1
ATOM 1343 N N . ILE A 1 164 ? 1.738 27.391 3.145 1 98.81 164 ILE A N 1
ATOM 1344 C CA . ILE A 1 164 ? 1.668 28.797 3.531 1 98.81 164 ILE A CA 1
ATOM 1345 C C . ILE A 1 164 ? 2.404 29 4.852 1 98.81 164 ILE A C 1
ATOM 1347 O O . ILE A 1 164 ? 3.135 29.984 5.016 1 98.81 164 ILE A O 1
ATOM 1351 N N . MET A 1 165 ? 2.244 28.125 5.734 1 98.81 165 MET A N 1
ATOM 1352 C CA . MET A 1 165 ? 2.936 28.203 7.02 1 98.81 165 MET A CA 1
ATOM 1353 C C . MET A 1 165 ? 4.449 28.188 6.82 1 98.81 165 MET A C 1
ATOM 1355 O O . MET A 1 165 ? 5.152 29.031 7.383 1 98.81 165 MET A O 1
ATOM 1359 N N . LEU A 1 166 ? 4.875 27.266 6.012 1 98.88 166 LEU A N 1
ATOM 1360 C CA . LEU A 1 166 ? 6.309 27.109 5.793 1 98.88 166 LEU A CA 1
ATOM 1361 C C . LEU A 1 166 ? 6.883 28.312 5.055 1 98.88 166 LEU A C 1
ATOM 1363 O O . LEU A 1 166 ? 8.023 28.703 5.289 1 98.88 166 LEU A O 1
ATOM 1367 N N . LEU A 1 167 ? 6.062 28.906 4.18 1 98.75 167 LEU A N 1
ATOM 1368 C CA . LEU A 1 167 ? 6.496 30.125 3.494 1 98.75 167 LEU A CA 1
ATOM 1369 C C . LEU A 1 167 ? 6.605 31.297 4.473 1 98.75 167 LEU A C 1
ATOM 1371 O O . LEU A 1 167 ? 7.543 32.094 4.395 1 98.75 167 LEU A O 1
ATOM 1375 N N . ALA A 1 168 ? 5.66 31.406 5.371 1 98.75 168 ALA A N 1
ATOM 1376 C CA . ALA A 1 168 ? 5.711 32.469 6.391 1 98.75 168 ALA A CA 1
ATOM 1377 C C . ALA A 1 168 ? 6.973 32.344 7.238 1 98.75 168 ALA A C 1
ATOM 1379 O O . ALA A 1 168 ? 7.664 33.312 7.484 1 98.75 168 ALA A O 1
ATOM 1380 N N . ILE A 1 169 ? 7.281 31.125 7.594 1 98.69 169 ILE A N 1
ATOM 1381 C CA . ILE A 1 169 ? 8.453 30.875 8.414 1 98.69 169 ILE A CA 1
ATOM 1382 C C . ILE A 1 169 ? 9.719 31.156 7.613 1 98.69 169 ILE A C 1
ATOM 1384 O O . ILE A 1 169 ? 10.648 31.797 8.109 1 98.69 169 ILE A O 1
ATOM 1388 N N . ALA A 1 170 ? 9.742 30.734 6.367 1 98.62 170 ALA A N 1
ATOM 1389 C CA . ALA A 1 170 ? 10.914 30.906 5.52 1 98.62 170 ALA A CA 1
ATOM 1390 C C . ALA A 1 170 ? 11.227 32.375 5.293 1 98.62 170 ALA A C 1
ATOM 1392 O O . ALA A 1 170 ? 12.375 32.812 5.406 1 98.62 170 ALA A O 1
ATOM 1393 N N . ARG A 1 171 ? 10.234 33.156 4.992 1 98.25 171 ARG A N 1
ATOM 1394 C CA . ARG A 1 171 ? 10.438 34.562 4.699 1 98.25 171 ARG A CA 1
ATOM 1395 C C . ARG A 1 171 ? 10.867 35.312 5.949 1 98.25 171 ARG A C 1
ATOM 1397 O O . ARG A 1 171 ? 11.719 36.219 5.883 1 98.25 171 ARG A O 1
ATOM 1404 N N . THR A 1 172 ? 10.297 35 7.05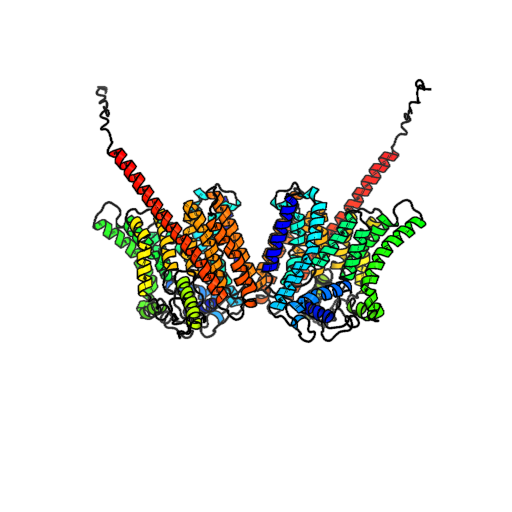9 1 97.69 172 THR A N 1
ATOM 1405 C CA . THR A 1 172 ? 10.711 35.594 8.32 1 97.69 172 THR A CA 1
ATOM 1406 C C . THR A 1 172 ? 12.141 35.219 8.656 1 97.69 172 THR A C 1
ATOM 1408 O O . THR A 1 172 ? 12.938 36.062 9.086 1 97.69 172 THR A O 1
ATOM 1411 N N . TYR A 1 173 ? 12.438 33.969 8.438 1 97.31 173 TYR A N 1
ATOM 1412 C CA . TYR A 1 173 ? 13.773 33.438 8.68 1 97.31 173 TYR A CA 1
ATOM 1413 C C . TYR A 1 173 ? 14.805 34.156 7.812 1 97.31 173 TYR A C 1
ATOM 1415 O O . TYR A 1 173 ? 15.922 34.438 8.258 1 97.31 173 TYR A O 1
ATOM 1423 N N . GLN A 1 174 ? 14.406 34.531 6.605 1 96.81 174 GLN A N 1
ATOM 1424 C CA . GLN A 1 174 ? 15.297 35.188 5.652 1 96.81 174 GLN A CA 1
ATOM 1425 C C . GLN A 1 174 ? 15.391 36.688 5.918 1 96.81 174 GLN A C 1
ATOM 1427 O O . GLN A 1 174 ? 16.156 37.406 5.258 1 96.81 174 GLN A O 1
ATOM 1432 N N . GLY A 1 175 ? 14.594 37.219 6.801 1 95.12 175 GLY A N 1
ATOM 1433 C CA . GLY A 1 175 ? 14.664 38.625 7.168 1 95.12 175 GLY A CA 1
ATOM 1434 C C . GLY A 1 175 ? 13.68 39.469 6.41 1 95.12 175 GLY A C 1
ATOM 1435 O O . GLY A 1 175 ? 13.688 40.688 6.547 1 95.12 175 GLY A O 1
ATOM 1436 N N . SER A 1 176 ? 12.875 38.812 5.641 1 95.38 176 SER A N 1
ATOM 1437 C CA . SER A 1 176 ? 11.836 39.562 4.941 1 95.38 176 SER A CA 1
ATOM 1438 C C . SER A 1 176 ? 10.586 39.688 5.805 1 95.38 176 SER A C 1
ATOM 1440 O O . SER A 1 176 ? 9.617 38.969 5.633 1 95.38 176 SER A O 1
ATOM 1442 N N . VAL A 1 177 ? 10.492 40.719 6.531 1 91.44 177 VAL A N 1
ATOM 1443 C CA . VAL A 1 177 ? 9.492 40.906 7.574 1 91.44 177 VAL A CA 1
ATOM 1444 C C . VAL A 1 177 ? 8.117 41.094 6.938 1 91.44 177 VAL A C 1
ATOM 1446 O O . VAL A 1 177 ? 7.125 40.531 7.422 1 91.44 177 VAL A O 1
ATOM 1449 N N . TRP A 1 178 ? 8.031 41.75 5.848 1 93.5 178 TRP A N 1
ATOM 1450 C CA . TRP A 1 178 ? 6.746 42.062 5.223 1 93.5 178 TRP A CA 1
ATOM 1451 C C . TRP A 1 178 ? 6.145 40.781 4.602 1 93.5 178 TRP A C 1
ATOM 1453 O O . TRP A 1 178 ? 4.949 40.531 4.742 1 93.5 178 TRP A O 1
ATOM 1463 N N . TRP A 1 179 ? 7.02 40.062 3.953 1 95.88 179 TRP A N 1
ATOM 1464 C CA . TRP A 1 179 ? 6.547 38.812 3.34 1 95.88 179 TRP A CA 1
ATOM 1465 C C . TRP A 1 179 ? 6.156 37.781 4.402 1 95.88 179 TRP A C 1
ATOM 1467 O O . TRP A 1 179 ? 5.184 37.062 4.238 1 95.88 179 TRP A O 1
ATOM 1477 N N . GLY A 1 180 ? 6.977 37.781 5.438 1 97.38 180 GLY A N 1
ATOM 1478 C CA . GLY A 1 180 ? 6.641 36.875 6.543 1 97.38 180 GLY A CA 1
ATOM 1479 C C . GLY A 1 180 ? 5.297 37.219 7.176 1 97.38 180 GLY A C 1
ATOM 1480 O O . GLY A 1 180 ? 4.477 36.312 7.387 1 97.38 180 GLY A O 1
ATOM 1481 N N . ALA A 1 181 ? 5.066 38.469 7.41 1 97 181 ALA A N 1
ATOM 1482 C CA . ALA A 1 181 ? 3.807 38.906 8 1 97 181 ALA A CA 1
ATOM 1483 C C . ALA A 1 181 ? 2.639 38.688 7.043 1 97 181 ALA A C 1
ATOM 1485 O O . ALA A 1 181 ? 1.539 38.312 7.477 1 97 181 ALA A O 1
ATOM 1486 N N . LEU A 1 182 ? 2.887 38.906 5.785 1 97.94 182 LEU A N 1
ATOM 1487 C CA . LEU A 1 182 ? 1.845 38.719 4.785 1 97.94 182 LEU A CA 1
ATOM 1488 C C . LEU A 1 182 ? 1.392 37.25 4.742 1 97.94 182 LEU A C 1
ATOM 1490 O O . LEU A 1 182 ? 0.197 36.969 4.852 1 97.94 182 LEU A O 1
ATOM 1494 N N . TRP A 1 183 ? 2.326 36.344 4.617 1 98.5 183 TRP A N 1
ATOM 1495 C CA . TRP A 1 183 ? 1.997 34.906 4.523 1 98.5 183 TRP A CA 1
ATOM 1496 C C . TRP A 1 183 ? 1.335 34.438 5.809 1 98.5 183 TRP A C 1
ATOM 1498 O O . TRP A 1 183 ? 0.4 33.625 5.766 1 98.5 183 TRP A O 1
ATOM 1508 N N . PHE A 1 184 ? 1.839 34.844 6.902 1 98.38 184 PHE A N 1
ATOM 1509 C CA . PHE A 1 184 ? 1.253 34.406 8.164 1 98.38 184 PHE A CA 1
ATOM 1510 C C . PHE A 1 184 ? -0.168 34.938 8.312 1 98.38 184 PHE A C 1
ATOM 1512 O O . PHE A 1 184 ? -1.044 34.25 8.828 1 98.38 184 PHE A O 1
ATOM 1519 N N . SER A 1 185 ? -0.365 36.219 7.883 1 98.38 185 SER A N 1
ATOM 1520 C CA . SER A 1 185 ? -1.712 36.781 7.922 1 98.38 185 SER A CA 1
ATOM 1521 C C . SER A 1 185 ? -2.658 36 7.012 1 98.38 185 SER A C 1
ATOM 1523 O O . SER A 1 185 ? -3.807 35.719 7.379 1 98.38 185 SER A O 1
ATOM 1525 N N . ILE A 1 186 ? -2.193 35.625 5.895 1 98.62 186 ILE A N 1
ATOM 1526 C CA . ILE A 1 186 ? -2.982 34.812 4.973 1 98.62 186 ILE A CA 1
ATOM 1527 C C . ILE A 1 186 ? -3.32 33.469 5.625 1 98.62 186 ILE A C 1
ATOM 1529 O O . ILE A 1 186 ? -4.461 33 5.547 1 98.62 186 ILE A O 1
ATOM 1533 N N . LEU A 1 187 ? -2.348 32.875 6.277 1 98.69 187 LEU A N 1
ATOM 1534 C CA . LEU A 1 187 ? -2.521 31.594 6.949 1 98.69 187 LEU A CA 1
ATOM 1535 C C . LEU A 1 187 ? -3.633 31.672 7.992 1 98.69 187 LEU A C 1
ATOM 1537 O O . LEU A 1 187 ? -4.504 30.797 8.039 1 98.69 187 LEU A O 1
ATOM 1541 N N . LEU A 1 188 ? -3.631 32.75 8.75 1 97.81 188 LEU A N 1
ATOM 1542 C CA . LEU A 1 188 ? -4.625 32.938 9.805 1 97.81 188 LEU A CA 1
ATOM 1543 C C . LEU A 1 188 ? -6.02 33.094 9.211 1 97.81 188 LEU A C 1
ATOM 1545 O O . LEU A 1 188 ? -7.016 32.75 9.836 1 97.81 188 LEU A O 1
ATOM 1549 N N . ASN A 1 189 ? -6.059 33.656 8.031 1 98.25 189 ASN A N 1
ATOM 1550 C CA . ASN A 1 189 ? -7.34 33.875 7.379 1 98.25 189 ASN A CA 1
ATOM 1551 C C . ASN A 1 189 ? -7.773 32.688 6.539 1 98.25 189 ASN A C 1
ATOM 1553 O O . ASN A 1 189 ? -8.82 32.719 5.895 1 98.25 189 ASN A O 1
ATOM 1557 N N . MET A 1 190 ? -6.961 31.656 6.516 1 98.06 190 MET A N 1
ATOM 1558 C CA . MET A 1 190 ? -7.305 30.391 5.875 1 98.06 190 MET A CA 1
ATOM 1559 C C . MET A 1 190 ? -7.801 29.375 6.898 1 98.06 190 MET A C 1
ATOM 1561 O O . MET A 1 190 ? -8.797 28.688 6.668 1 98.06 190 MET A O 1
ATOM 1565 N N . LYS A 1 191 ? -7.121 29.328 7.969 1 96.69 191 LYS A N 1
ATOM 1566 C CA . LYS A 1 191 ? -7.496 28.422 9.055 1 96.69 191 LYS A CA 1
ATOM 1567 C C . LYS A 1 191 ? -7.09 29 10.414 1 96.69 191 LYS A C 1
ATOM 1569 O O . LYS A 1 191 ? -5.91 29.266 10.648 1 96.69 191 LYS A O 1
ATOM 1574 N N . HIS A 1 192 ? -7.914 29.109 11.281 1 92.94 192 HIS A N 1
ATOM 1575 C CA . HIS A 1 192 ? -7.73 29.875 12.516 1 92.94 192 HIS A CA 1
ATOM 1576 C C . HIS A 1 192 ? -6.898 29.094 13.523 1 92.94 192 HIS A C 1
ATOM 1578 O O . HIS A 1 192 ? -6.324 29.672 14.445 1 92.94 192 HIS A O 1
ATOM 1584 N N . ILE A 1 193 ? -6.711 27.812 13.367 1 91.69 193 ILE A N 1
ATOM 1585 C CA . ILE A 1 193 ? -5.977 27.016 14.344 1 91.69 193 ILE A CA 1
ATOM 1586 C C . ILE A 1 193 ? -4.508 27.422 14.344 1 91.69 193 ILE A C 1
ATOM 1588 O O . ILE A 1 193 ? -3.783 27.156 15.305 1 91.69 193 ILE A O 1
ATOM 1592 N N . TYR A 1 194 ? -4.074 28.047 13.312 1 96.12 194 TYR A N 1
ATOM 1593 C CA . TYR A 1 194 ? -2.676 28.453 13.227 1 96.12 194 TYR A CA 1
ATOM 1594 C C . TYR A 1 194 ? -2.396 29.641 14.133 1 96.12 194 TYR A C 1
ATOM 1596 O O . TYR A 1 194 ? -1.244 30.047 14.305 1 96.12 194 TYR A O 1
ATOM 1604 N N . ALA A 1 195 ? -3.441 30.141 14.797 1 93.62 195 ALA A N 1
ATOM 1605 C CA . ALA A 1 195 ? -3.254 31.156 15.836 1 93.62 195 ALA A CA 1
ATOM 1606 C C . ALA A 1 195 ? -2.395 30.609 16.969 1 93.62 195 ALA A C 1
ATOM 1608 O O . ALA A 1 195 ? -1.792 31.391 17.719 1 93.62 195 ALA A O 1
ATOM 1609 N N . TYR A 1 196 ? -2.246 29.297 16.984 1 90.94 196 TYR A N 1
ATOM 1610 C CA . TYR A 1 196 ? -1.449 28.625 18 1 90.94 196 TYR A CA 1
ATOM 1611 C C . TYR A 1 196 ? 0.021 29 17.891 1 90.94 196 TYR A C 1
ATOM 1613 O O . TYR A 1 196 ? 0.761 28.953 18.875 1 90.94 196 TYR A O 1
ATOM 1621 N N . ILE A 1 197 ? 0.439 29.391 16.688 1 96.56 197 ILE A N 1
ATOM 1622 C CA . ILE A 1 197 ? 1.853 29.703 16.5 1 96.56 197 ILE A CA 1
ATOM 1623 C C . ILE A 1 197 ? 2.018 31.188 16.203 1 96.56 197 ILE A C 1
ATOM 1625 O O . ILE A 1 197 ? 3.057 31.609 15.688 1 96.56 197 ILE A O 1
ATOM 1629 N N . ALA A 1 198 ? 1.055 32 16.562 1 97.5 198 ALA A N 1
ATOM 1630 C CA . ALA A 1 198 ? 1.105 33.438 16.328 1 97.5 198 ALA A CA 1
ATOM 1631 C C . ALA A 1 198 ? 2.062 34.125 17.312 1 97.5 198 ALA A C 1
ATOM 1633 O O . ALA A 1 198 ? 2.766 35.062 16.953 1 97.5 198 ALA A O 1
ATOM 1634 N N . PRO A 1 199 ? 2.162 33.656 18.562 1 97.75 199 PRO A N 1
ATOM 1635 C CA . PRO A 1 199 ? 2.984 34.375 19.547 1 97.75 199 PRO A CA 1
ATOM 1636 C C . PRO A 1 199 ? 4.449 34.469 19.125 1 97.75 199 PRO A C 1
ATOM 1638 O O . PRO A 1 199 ? 5.027 35.562 19.188 1 97.75 199 PRO A O 1
ATOM 1641 N N . PRO A 1 200 ? 5.035 33.438 18.656 1 98.06 200 PRO A N 1
ATOM 1642 C CA . PRO A 1 200 ? 6.43 33.594 18.234 1 98.06 200 PRO A CA 1
ATOM 1643 C C . PRO A 1 200 ? 6.586 34.562 17.062 1 98.06 200 PRO A C 1
ATOM 1645 O O . PRO A 1 200 ? 7.578 35.281 17 1 98.06 200 PRO A O 1
ATOM 1648 N N . PHE A 1 201 ? 5.68 34.625 16.125 1 97.75 201 PHE A N 1
ATOM 1649 C CA . PHE A 1 201 ? 5.723 35.594 15.047 1 97.75 201 PHE A CA 1
ATOM 1650 C C . PHE A 1 201 ? 5.633 37 15.594 1 97.75 201 PHE A C 1
ATOM 1652 O O . PHE A 1 201 ? 6.41 37.875 15.195 1 97.75 201 PHE A O 1
ATOM 1659 N N . PHE A 1 202 ? 4.754 37.188 16.562 1 96.69 202 PHE A N 1
ATOM 1660 C CA . PHE A 1 202 ? 4.535 38.5 17.141 1 96.69 202 PHE A CA 1
ATOM 1661 C C . PHE A 1 202 ? 5.773 38.969 17.906 1 96.69 202 PHE A C 1
ATOM 1663 O O . PHE A 1 202 ? 6.266 40.094 17.672 1 96.69 202 PHE A O 1
ATOM 1670 N N . VAL A 1 203 ? 6.293 38.156 18.734 1 97.19 203 VAL A N 1
ATOM 1671 C CA . VAL A 1 203 ? 7.414 38.5 19.594 1 97.19 203 VAL A CA 1
ATOM 1672 C C . VAL A 1 203 ? 8.664 38.75 18.75 1 97.19 203 VAL A C 1
ATOM 1674 O O . VAL A 1 203 ? 9.398 39.688 18.984 1 97.19 203 VAL A O 1
ATOM 1677 N N . TYR A 1 204 ? 8.891 37.938 17.812 1 97.31 204 TYR A N 1
ATOM 1678 C CA . TYR A 1 204 ? 10.078 38.062 16.984 1 97.31 204 TYR A CA 1
ATOM 1679 C C . TYR A 1 204 ? 10.031 39.312 16.141 1 97.31 204 TYR A C 1
ATOM 1681 O O . TYR A 1 204 ? 11.016 40.062 16.047 1 97.31 204 TYR A O 1
ATOM 1689 N N . LEU A 1 205 ? 8.922 39.594 15.492 1 95.88 205 LEU A N 1
ATOM 1690 C CA . LEU A 1 205 ? 8.797 40.781 14.641 1 95.88 205 LEU A CA 1
ATOM 1691 C C . LEU A 1 205 ? 8.812 42.062 15.477 1 95.88 205 LEU A C 1
ATOM 1693 O O . LEU A 1 205 ? 9.352 43.094 15.039 1 95.88 205 LEU A O 1
ATOM 1697 N N . LEU A 1 206 ? 8.266 42 16.656 1 94.44 206 LEU A N 1
ATOM 1698 C CA . LEU A 1 206 ? 8.297 43.125 17.562 1 94.44 206 LEU A CA 1
ATOM 1699 C C . LEU A 1 206 ? 9.727 43.469 17.969 1 94.44 206 LEU A C 1
ATOM 1701 O O . LEU A 1 206 ? 10.156 44.625 17.891 1 94.44 206 LEU A O 1
ATOM 1705 N N . SER A 1 207 ? 10.406 42.438 18.344 1 94.88 207 SER A N 1
ATOM 1706 C CA . SER A 1 207 ? 11.75 42.656 18.875 1 94.88 207 SER A CA 1
ATOM 1707 C C . SER A 1 207 ? 12.758 42.906 17.766 1 94.88 207 SER A C 1
ATOM 1709 O O . SER A 1 207 ? 13.594 43.812 17.891 1 94.88 207 SER A O 1
ATOM 1711 N N . SER A 1 208 ? 12.695 42.219 16.672 1 94.19 208 SER A N 1
ATOM 1712 C CA . SER A 1 208 ? 13.727 42.25 15.641 1 94.19 208 SER A CA 1
ATOM 1713 C C . SER A 1 208 ? 13.492 43.406 14.672 1 94.19 208 SER A C 1
ATOM 1715 O O . SER A 1 208 ? 14.438 43.906 14.062 1 94.19 208 SER A O 1
ATOM 1717 N N . TYR A 1 209 ? 12.258 43.812 14.516 1 93.44 209 TYR A N 1
ATOM 1718 C CA . TYR A 1 209 ? 11.953 44.812 13.508 1 93.44 209 TYR A CA 1
ATOM 1719 C C . TYR A 1 209 ? 11.438 46.094 14.156 1 93.44 209 TYR A C 1
ATOM 1721 O O . TYR A 1 209 ? 12.07 47.156 14.039 1 93.44 209 TYR A O 1
ATOM 1729 N N . VAL A 1 210 ? 10.406 46.062 14.953 1 93.81 210 VAL A N 1
ATOM 1730 C CA . VAL A 1 210 ? 9.734 47.25 15.484 1 93.81 210 VAL A CA 1
ATOM 1731 C C . VAL A 1 210 ? 10.648 47.938 16.484 1 93.81 210 VAL A C 1
ATOM 1733 O O . VAL A 1 210 ? 10.82 49.156 16.438 1 93.81 210 VAL A O 1
ATOM 1736 N N . LEU A 1 211 ? 11.328 47.125 17.344 1 93 211 LEU A N 1
ATOM 1737 C CA . LEU A 1 211 ? 12.133 47.719 18.422 1 93 211 LEU A CA 1
ATOM 1738 C C . LEU A 1 211 ? 13.609 47.688 18.047 1 93 211 LEU A C 1
ATOM 1740 O O . LEU A 1 211 ? 14.477 47.875 18.922 1 93 211 LEU A O 1
ATOM 1744 N N . ALA A 1 212 ? 13.828 47.469 16.797 1 87.5 212 ALA A N 1
ATOM 1745 C CA . ALA A 1 212 ? 15.219 47.469 16.359 1 87.5 212 ALA A CA 1
ATOM 1746 C C . ALA A 1 212 ? 15.875 48.812 16.594 1 87.5 212 ALA A C 1
ATOM 1748 O O . ALA A 1 212 ? 15.211 49.844 16.5 1 87.5 212 ALA A O 1
ATOM 1749 N N . LYS A 1 213 ? 17.172 48.812 16.891 1 80.06 213 LYS A N 1
ATOM 1750 C CA . LYS A 1 213 ? 17.922 50.062 17.094 1 80.06 213 LYS A CA 1
ATOM 1751 C C . LYS A 1 213 ? 18.125 50.781 15.773 1 80.06 213 LYS A C 1
ATOM 1753 O O . LYS A 1 213 ? 18.203 50.156 14.711 1 80.06 213 LYS A O 1
ATOM 1758 N N . PRO A 1 214 ? 18.156 52.219 15.906 1 81.5 214 PRO A N 1
ATOM 1759 C CA . PRO A 1 214 ? 18.109 53.156 17.047 1 81.5 214 PRO A CA 1
ATOM 1760 C C . PRO A 1 214 ? 16.688 53.406 17.547 1 81.5 214 PRO A C 1
ATOM 1762 O O . PRO A 1 214 ? 15.742 53.406 16.75 1 81.5 214 PRO A O 1
ATOM 1765 N N . PHE A 1 215 ? 16.594 53.531 18.75 1 83.94 215 PHE A N 1
ATOM 1766 C CA . PHE A 1 215 ? 15.305 53.719 19.406 1 83.94 215 PHE A CA 1
ATOM 1767 C C . PHE A 1 215 ? 14.812 55.156 19.234 1 83.94 215 PHE A C 1
ATOM 1769 O O . PHE A 1 215 ? 15.5 56.094 19.609 1 83.94 215 PHE A O 1
ATOM 1776 N N . SER A 1 216 ? 13.828 55.344 18.422 1 89.69 216 SER A N 1
ATOM 1777 C CA . SER A 1 216 ? 13.078 56.594 18.266 1 89.69 216 SER A CA 1
ATOM 1778 C C . SER A 1 216 ? 11.578 56.312 18.188 1 89.69 216 SER A C 1
ATOM 1780 O O . SER A 1 216 ? 11.141 55.406 17.516 1 89.69 216 SER A O 1
ATOM 1782 N N . VAL A 1 217 ? 10.891 57 18.828 1 90.88 217 VAL A N 1
ATOM 1783 C CA . VAL A 1 217 ? 9.438 56.844 18.891 1 90.88 217 VAL A CA 1
ATOM 1784 C C . VAL A 1 217 ? 8.859 56.906 17.484 1 90.88 217 VAL A C 1
ATOM 1786 O O . VAL A 1 217 ? 7.941 56.156 17.141 1 90.88 217 VAL A O 1
ATOM 1789 N N . SER A 1 218 ? 9.383 57.781 16.75 1 91.44 218 SER A N 1
ATOM 1790 C CA . SER A 1 218 ? 8.898 57.969 15.383 1 91.44 218 SER A CA 1
ATOM 1791 C C . SER A 1 218 ? 9.195 56.719 14.539 1 91.44 218 SER A C 1
ATOM 1793 O O . SER A 1 218 ? 8.359 56.312 13.734 1 91.44 218 SER A O 1
ATOM 1795 N N . ARG A 1 219 ? 10.328 56.156 14.695 1 91.5 219 ARG A N 1
ATOM 1796 C CA . ARG A 1 219 ? 10.719 54.969 13.93 1 91.5 219 ARG A CA 1
ATOM 1797 C C . ARG A 1 219 ? 9.906 53.75 14.359 1 91.5 219 ARG A C 1
ATOM 1799 O O . ARG A 1 219 ? 9.508 52.938 13.516 1 91.5 219 ARG A O 1
ATOM 1806 N N . ILE A 1 220 ? 9.727 53.594 15.555 1 93.56 220 ILE A N 1
ATOM 1807 C CA . ILE A 1 220 ? 8.922 52.5 16.109 1 93.56 220 ILE A CA 1
ATOM 1808 C C . ILE A 1 220 ? 7.496 52.594 15.555 1 93.56 220 ILE A C 1
ATOM 1810 O O . ILE A 1 220 ? 6.93 51.594 15.117 1 93.56 220 ILE A O 1
ATOM 1814 N N . ALA A 1 221 ? 6.953 53.812 15.594 1 94.25 221 ALA A N 1
ATOM 1815 C CA . ALA A 1 221 ? 5.602 54.031 15.086 1 94.25 221 ALA A CA 1
ATOM 1816 C C . ALA A 1 221 ? 5.52 53.688 13.594 1 94.25 221 ALA A C 1
ATOM 1818 O O . ALA A 1 221 ? 4.527 53.125 13.133 1 94.25 221 ALA A O 1
ATOM 1819 N N . TYR A 1 222 ? 6.504 54.062 12.938 1 93.31 222 TYR A N 1
ATOM 1820 C CA . TYR A 1 222 ? 6.551 53.812 11.5 1 93.31 222 TYR A CA 1
ATOM 1821 C C . TYR A 1 222 ? 6.598 52.312 11.219 1 93.31 222 TYR A C 1
ATOM 1823 O O . TYR A 1 222 ? 5.844 51.812 10.383 1 93.31 222 TYR A O 1
ATOM 1831 N N . ARG A 1 223 ? 7.477 51.594 11.883 1 93.81 223 ARG A N 1
ATOM 1832 C CA . ARG A 1 223 ? 7.637 50.156 11.688 1 93.81 223 ARG A CA 1
ATOM 1833 C C . ARG A 1 223 ? 6.379 49.406 12.102 1 93.81 223 ARG A C 1
ATOM 1835 O O . ARG A 1 223 ? 5.984 48.438 11.445 1 93.81 223 ARG A O 1
ATOM 1842 N N . LEU A 1 224 ? 5.777 49.812 13.086 1 93.94 224 LEU A N 1
ATOM 1843 C CA . LEU A 1 224 ? 4.531 49.219 13.555 1 93.94 224 LEU A CA 1
ATOM 1844 C C . LEU A 1 224 ? 3.402 49.469 12.555 1 93.94 224 LEU A C 1
ATOM 1846 O O . LEU A 1 224 ? 2.594 48.562 12.305 1 93.94 224 LEU A O 1
ATOM 1850 N N . ALA A 1 225 ? 3.373 50.656 12.102 1 93.75 225 ALA A N 1
ATOM 1851 C CA . ALA A 1 225 ? 2.354 51 11.109 1 93.75 225 ALA A CA 1
ATOM 1852 C C . ALA A 1 225 ? 2.529 50.188 9.844 1 93.75 225 ALA A C 1
ATOM 1854 O O . ALA A 1 225 ? 1.547 49.781 9.219 1 93.75 225 ALA A O 1
ATOM 1855 N N . HIS A 1 226 ? 3.691 50.031 9.492 1 92.19 226 HIS A N 1
ATOM 1856 C CA . HIS A 1 226 ? 3.984 49.25 8.297 1 92.19 226 HIS A CA 1
ATOM 1857 C C . HIS A 1 226 ? 3.529 47.781 8.461 1 92.19 226 HIS A C 1
ATOM 1859 O O . HIS A 1 226 ? 2.855 47.25 7.582 1 92.19 226 HIS A O 1
ATOM 1865 N N . LEU A 1 227 ? 3.926 47.156 9.516 1 93.81 227 LEU A N 1
ATOM 1866 C CA . LEU A 1 227 ? 3.502 45.812 9.789 1 93.81 227 LEU A CA 1
ATOM 1867 C C . LEU A 1 227 ? 1.988 45.719 9.969 1 93.81 227 LEU A C 1
ATOM 1869 O O . LEU A 1 227 ? 1.348 44.781 9.484 1 93.81 227 LEU A O 1
ATOM 1873 N N . GLY A 1 228 ? 1.484 46.625 10.664 1 94.75 228 GLY A N 1
ATOM 1874 C CA . GLY A 1 228 ? 0.049 46.688 10.883 1 94.75 228 GLY A CA 1
ATOM 1875 C C . GLY A 1 228 ? -0.748 46.844 9.602 1 94.75 228 GLY A C 1
ATOM 1876 O O . GLY A 1 228 ? -1.827 46.25 9.469 1 94.75 228 GLY A O 1
ATOM 1877 N N . THR A 1 229 ? -0.255 47.625 8.75 1 95.75 229 THR A N 1
ATOM 1878 C CA . THR A 1 229 ? -0.94 47.812 7.477 1 95.75 229 THR A CA 1
ATOM 1879 C C . THR A 1 229 ? -1.019 46.5 6.695 1 95.75 229 THR A C 1
ATOM 1881 O O . THR A 1 229 ? -2.047 46.188 6.09 1 95.75 229 THR A O 1
ATOM 1884 N N . VAL A 1 230 ? 0.081 45.719 6.688 1 96.06 230 VAL A N 1
ATOM 1885 C CA . VAL A 1 230 ? 0.094 44.438 5.988 1 96.06 230 VAL A CA 1
ATOM 1886 C C . VAL A 1 230 ? -0.956 43.531 6.594 1 96.06 230 VAL A C 1
ATOM 1888 O O . VAL A 1 230 ? -1.777 42.938 5.871 1 96.06 230 VAL A O 1
ATOM 1891 N N . VAL A 1 231 ? -0.967 43.375 7.855 1 96.56 231 VAL A N 1
ATOM 1892 C CA . VAL A 1 231 ? -1.863 42.469 8.562 1 96.56 231 VAL A CA 1
ATOM 1893 C C . VAL A 1 231 ? -3.309 42.938 8.391 1 96.56 231 VAL A C 1
ATOM 1895 O O . VAL A 1 231 ? -4.18 42.125 8.031 1 96.56 231 VAL A O 1
ATOM 1898 N N . LEU A 1 232 ? -3.512 44.219 8.555 1 96.38 232 LEU A N 1
ATOM 1899 C CA . LEU A 1 232 ? -4.867 44.75 8.484 1 96.38 232 LEU A CA 1
ATOM 1900 C C . LEU A 1 232 ? -5.414 44.656 7.062 1 96.38 232 LEU A C 1
ATOM 1902 O O . LEU A 1 232 ? -6.617 44.469 6.871 1 96.38 232 LEU A O 1
ATOM 1906 N N . THR A 1 233 ? -4.586 44.844 6.109 1 97.5 233 THR A N 1
ATOM 1907 C CA . THR A 1 233 ? -5.031 44.75 4.727 1 97.5 233 THR A CA 1
ATOM 1908 C C . THR A 1 233 ? -5.551 43.344 4.434 1 97.5 233 THR A C 1
ATOM 1910 O O . THR A 1 233 ? -6.617 43.188 3.836 1 97.5 233 THR A O 1
ATOM 1913 N N . VAL A 1 234 ? -4.816 42.312 4.867 1 97.81 234 VAL A N 1
ATOM 1914 C CA . VAL A 1 234 ? -5.227 40.906 4.629 1 97.81 234 VAL A CA 1
ATOM 1915 C C . VAL A 1 234 ? -6.543 40.625 5.348 1 97.81 234 VAL A C 1
ATOM 1917 O O . VAL A 1 234 ? -7.469 40.062 4.766 1 97.81 234 VAL A O 1
ATOM 1920 N N . PHE A 1 235 ? -6.672 41.062 6.562 1 97.19 235 PHE A N 1
ATOM 1921 C CA . PHE A 1 235 ? -7.879 40.812 7.348 1 97.19 235 PHE A CA 1
ATOM 1922 C C . PHE A 1 235 ? -9.062 41.562 6.762 1 97.19 235 PHE A C 1
ATOM 1924 O O . PHE A 1 235 ? -10.188 41.062 6.75 1 97.19 235 PHE A O 1
ATOM 1931 N N . THR A 1 236 ? -8.789 42.781 6.297 1 96.81 236 THR A N 1
ATOM 1932 C CA . THR A 1 236 ? -9.859 43.594 5.715 1 96.81 236 THR A CA 1
ATOM 1933 C C . THR A 1 236 ? -10.375 42.938 4.426 1 96.81 236 THR A C 1
ATOM 1935 O O . THR A 1 236 ? -11.586 42.812 4.223 1 96.81 236 THR A O 1
ATOM 1938 N N . VAL A 1 237 ? -9.461 42.562 3.635 1 96.69 237 VAL A N 1
ATOM 1939 C CA . VAL A 1 237 ? -9.844 41.938 2.373 1 96.69 237 VAL A CA 1
ATOM 1940 C C . VAL A 1 237 ? -10.609 40.625 2.65 1 96.69 237 VAL A C 1
ATOM 1942 O O . VAL A 1 237 ? -11.57 40.312 1.939 1 96.69 237 VAL A O 1
ATOM 1945 N N . SER A 1 238 ? -10.258 39.938 3.695 1 97.12 238 SER A N 1
ATOM 1946 C CA . SER A 1 238 ? -10.844 38.625 4.039 1 97.12 238 SER A CA 1
ATOM 1947 C C . SER A 1 238 ? -12.211 38.812 4.691 1 97.12 238 SER A C 1
ATOM 1949 O O . SER A 1 238 ? -13.188 38.188 4.27 1 97.12 238 SER A O 1
ATOM 1951 N N . PHE A 1 239 ? -12.414 39.75 5.586 1 96.62 239 PHE A N 1
ATOM 1952 C CA . PHE A 1 239 ? -13.586 39.75 6.453 1 96.62 239 PHE A CA 1
ATOM 1953 C C . PHE A 1 239 ? -14.555 40.875 6.023 1 96.62 239 PHE A C 1
ATOM 1955 O O . PHE A 1 239 ? -15.75 40.781 6.305 1 96.62 239 PHE A O 1
ATOM 1962 N N . LEU A 1 240 ? -14.086 41.875 5.34 1 95.81 240 LEU A N 1
ATOM 1963 C CA . LEU A 1 240 ? -14.883 43.062 5.09 1 95.81 240 LEU A CA 1
ATOM 1964 C C . LEU A 1 240 ? -16.156 42.719 4.328 1 95.81 240 LEU A C 1
ATOM 1966 O O . LEU A 1 240 ? -17.25 43.188 4.68 1 95.81 240 LEU A O 1
ATOM 1970 N N . PRO A 1 241 ? -16.109 41.938 3.289 1 95.69 241 PRO A N 1
ATOM 1971 C CA . PRO A 1 241 ? -17.328 41.625 2.559 1 95.69 241 PRO A CA 1
ATOM 1972 C C . PRO A 1 241 ? -18.391 40.969 3.449 1 95.69 241 PRO A C 1
ATOM 1974 O O . PRO A 1 241 ? -19.594 41.219 3.252 1 95.69 241 PRO A O 1
ATOM 1977 N N . PHE A 1 242 ? -18.031 40.25 4.367 1 96.88 242 PHE A N 1
ATOM 1978 C CA . PHE A 1 242 ? -18.969 39.531 5.23 1 96.88 242 PHE A CA 1
ATOM 1979 C C . PHE A 1 242 ? -19.438 40.438 6.383 1 96.88 242 PHE A C 1
ATOM 1981 O O . PHE A 1 242 ? -20.562 40.281 6.855 1 96.88 242 PHE A O 1
ATOM 1988 N N . MET A 1 243 ? -18.531 41.25 6.801 1 94.94 243 MET A N 1
ATOM 1989 C CA . MET A 1 243 ? -18.906 42.219 7.824 1 94.94 243 MET A CA 1
ATOM 1990 C C . MET A 1 243 ? -19.984 43.156 7.312 1 94.94 243 MET A C 1
ATOM 1992 O O . MET A 1 243 ? -20.922 43.5 8.047 1 94.94 243 MET A O 1
ATOM 1996 N N . LEU A 1 244 ? -19.875 43.531 6.098 1 95.25 244 LEU A N 1
ATOM 1997 C CA . LEU A 1 244 ? -20.828 44.438 5.473 1 95.25 244 LEU A CA 1
ATOM 1998 C C . LEU A 1 244 ? -22.203 43.781 5.352 1 95.25 244 LEU A C 1
ATOM 2000 O O . LEU A 1 244 ? -23.219 44.469 5.328 1 95.25 244 LEU A O 1
ATOM 2004 N N . HIS A 1 245 ? -22.219 42.5 5.348 1 95.38 245 HIS A N 1
ATOM 2005 C CA . HIS A 1 245 ? -23.469 41.781 5.242 1 95.38 245 HIS A CA 1
ATOM 2006 C C . HIS A 1 245 ? -23.922 41.25 6.602 1 95.38 245 HIS A C 1
ATOM 2008 O O . HIS A 1 245 ? -24.781 40.375 6.684 1 95.38 245 HIS A O 1
ATOM 2014 N N . GLY A 1 246 ? -23.234 41.688 7.688 1 94.06 246 GLY A N 1
ATOM 2015 C CA . GLY A 1 246 ? -23.656 41.375 9.047 1 94.06 246 GLY A CA 1
ATOM 2016 C C . GLY A 1 246 ? -23.344 39.938 9.453 1 94.06 246 GLY A C 1
ATOM 2017 O O . GLY A 1 246 ? -24.016 39.375 10.328 1 94.06 246 GLY A O 1
ATOM 2018 N N . GLN A 1 247 ? -22.391 39.344 8.891 1 95.94 247 GLN A N 1
ATOM 2019 C CA . GLN A 1 247 ? -22.156 37.906 9.141 1 95.94 247 GLN A CA 1
ATOM 2020 C C . GLN A 1 247 ? -21 37.719 10.109 1 95.94 247 GLN A C 1
ATOM 2022 O O . GLN A 1 247 ? -20.594 36.594 10.383 1 95.94 247 GLN A O 1
ATOM 2027 N N . LEU A 1 248 ? -20.453 38.719 10.703 1 94.88 248 LEU A N 1
ATOM 2028 C CA . LEU A 1 248 ? -19.266 38.625 11.547 1 94.88 248 LEU A CA 1
ATOM 2029 C C . LEU A 1 248 ? -19.547 37.781 12.789 1 94.88 248 LEU A C 1
ATOM 2031 O O . LEU A 1 248 ? -18.734 36.938 13.172 1 94.88 248 LEU A O 1
ATOM 2035 N N . LYS A 1 249 ? -20.656 37.969 13.383 1 94.19 249 LYS A N 1
ATOM 2036 C CA . LYS A 1 249 ? -21.016 37.188 14.57 1 94.19 249 LYS A CA 1
ATOM 2037 C C . LYS A 1 249 ? -21.141 35.719 14.242 1 94.19 249 LYS A C 1
ATOM 2039 O O . LYS A 1 249 ? -20.688 34.875 15.023 1 94.19 249 LYS A O 1
ATOM 2044 N N . SER A 1 250 ? -21.734 35.469 13.125 1 94.5 250 SER A N 1
ATOM 2045 C CA . SER A 1 250 ? -21.891 34.094 12.688 1 94.5 250 SER A CA 1
ATOM 2046 C C . SER A 1 250 ? -20.547 33.438 12.43 1 94.5 250 SER A C 1
ATOM 2048 O O . SER A 1 250 ? -20.328 32.281 12.797 1 94.5 250 SER A O 1
ATOM 2050 N N . ILE A 1 251 ? -19.688 34.156 11.867 1 95.19 251 ILE A N 1
ATOM 2051 C CA . ILE A 1 251 ? -18.359 33.625 11.562 1 95.19 251 ILE A CA 1
ATOM 2052 C C . ILE A 1 251 ? -17.625 33.281 12.859 1 95.19 251 ILE A C 1
ATOM 2054 O O . ILE A 1 251 ? -17.078 32.188 13.008 1 95.19 251 ILE A O 1
ATOM 2058 N N . LEU A 1 252 ? -17.609 34.156 13.805 1 92.31 252 LEU A N 1
ATOM 2059 C CA . LEU A 1 252 ? -16.875 33.969 15.055 1 92.31 252 LEU A CA 1
ATOM 2060 C C . LEU A 1 252 ? -17.469 32.812 15.852 1 92.31 252 LEU A C 1
ATOM 2062 O O . LEU A 1 252 ? -16.719 32.031 16.469 1 92.31 252 LEU A O 1
ATOM 2066 N N . SER A 1 253 ? -18.734 32.625 15.805 1 90.56 253 SER A N 1
ATOM 2067 C CA . SER A 1 253 ? -19.375 31.531 16.516 1 90.56 253 SER A CA 1
ATOM 2068 C C . SER A 1 253 ? -19.031 30.188 15.906 1 90.56 253 SER A C 1
ATOM 2070 O O . SER A 1 253 ? -18.922 29.188 16.609 1 90.56 253 SER A O 1
ATOM 2072 N N . ARG A 1 254 ? -18.859 30.219 14.625 1 91.06 254 ARG A N 1
ATOM 2073 C CA . ARG A 1 254 ? -18.531 28.984 13.922 1 91.06 254 ARG A CA 1
ATOM 2074 C C . ARG A 1 254 ? -17.047 28.656 14.078 1 91.06 254 ARG A C 1
ATOM 2076 O O . ARG A 1 254 ? -16.672 27.469 14.117 1 91.06 254 ARG A O 1
ATOM 2083 N N . LEU A 1 255 ? -16.266 29.641 14.172 1 89.75 255 LEU A N 1
ATOM 2084 C CA . LEU A 1 255 ? -14.828 29.422 14.336 1 89.75 255 LEU A CA 1
ATOM 2085 C C . LEU A 1 255 ? -14.5 28.984 15.766 1 89.75 255 LEU A C 1
ATOM 2087 O O . LEU A 1 255 ? -13.586 28.203 15.984 1 89.75 255 LEU A O 1
ATOM 2091 N N . PHE A 1 256 ? -15.211 29.5 16.719 1 83.62 256 PHE A N 1
ATOM 2092 C CA . PHE A 1 256 ? -14.945 29.234 18.141 1 83.62 256 PHE A CA 1
ATOM 2093 C C . PHE A 1 256 ? -16.203 28.75 18.844 1 83.62 256 PHE A C 1
ATOM 2095 O O . PHE A 1 256 ? -16.734 29.438 19.719 1 83.62 256 PHE A O 1
ATOM 2102 N N . PRO A 1 257 ? -16.453 27.422 18.484 1 75.19 257 PRO A N 1
ATOM 2103 C CA . PRO A 1 257 ? -17.672 26.922 19.125 1 75.19 257 PRO A CA 1
ATOM 2104 C C . PRO A 1 257 ? -17.5 26.688 20.625 1 75.19 257 PRO A C 1
ATOM 2106 O O . PRO A 1 257 ? -16.453 26.188 21.062 1 75.19 257 PRO A O 1
ATOM 2109 N N . LEU A 1 258 ? -18.391 27.047 21.469 1 65.31 258 LEU A N 1
ATOM 2110 C CA . LEU A 1 258 ? -18.312 27 22.922 1 65.31 258 LEU A CA 1
ATOM 2111 C C . LEU A 1 258 ? -18.703 25.625 23.453 1 65.31 258 LEU A C 1
ATOM 2113 O O . LEU A 1 258 ? -18.25 25.219 24.516 1 65.31 258 LEU A O 1
ATOM 2117 N N . LYS A 1 259 ? -19.422 24.891 22.781 1 67.12 259 LYS A N 1
ATOM 2118 C CA . LYS A 1 259 ? -20.016 23.672 23.328 1 67.12 259 LYS A CA 1
ATOM 2119 C C . LYS A 1 259 ? -19.203 22.438 22.906 1 67.12 259 LYS A C 1
ATOM 2121 O O . LYS A 1 259 ? -19.781 21.469 22.391 1 67.12 259 LYS A O 1
ATOM 2126 N N . ARG A 1 260 ? -17.922 22.578 23.125 1 74.25 260 ARG A N 1
ATOM 2127 C CA . ARG A 1 260 ? -17.125 21.406 22.766 1 74.25 260 ARG A CA 1
ATOM 2128 C C . ARG A 1 260 ? -16.438 20.812 24 1 74.25 260 ARG A C 1
ATOM 2130 O O . ARG A 1 260 ? -16.203 21.516 24.984 1 74.25 260 ARG A O 1
ATOM 2137 N N . GLY A 1 261 ? -16.266 19.547 24 1 78.75 261 GLY A N 1
ATOM 2138 C CA . GLY A 1 261 ? -15.539 18.859 25.062 1 78.75 261 GLY A CA 1
ATOM 2139 C C . GLY A 1 261 ? -14.031 19.031 24.953 1 78.75 261 GLY A C 1
ATOM 2140 O O . GLY A 1 261 ? -13.523 19.516 23.953 1 78.75 261 GLY A O 1
ATOM 2141 N N . LEU A 1 262 ? -13.383 18.75 26.047 1 85.06 262 LEU A N 1
ATOM 2142 C CA . LEU A 1 262 ? -11.938 18.875 26.156 1 85.06 262 LEU A CA 1
ATOM 2143 C C . LEU A 1 262 ? -11.234 17.984 25.125 1 85.06 262 LEU A C 1
ATOM 2145 O O . LEU A 1 262 ? -10.242 18.391 24.516 1 85.06 262 LEU A O 1
ATOM 2149 N N . VAL A 1 263 ? -11.812 16.781 24.953 1 87.19 263 VAL A N 1
ATOM 2150 C CA . VAL A 1 263 ? -11.195 15.82 24.047 1 87.19 263 VAL A CA 1
ATOM 2151 C C . VAL A 1 263 ? -12.18 15.445 22.938 1 87.19 263 VAL A C 1
ATOM 2153 O O . VAL A 1 263 ? -13.391 15.578 23.109 1 87.19 263 VAL A O 1
ATOM 2156 N N . HIS A 1 264 ? -11.68 15.016 21.828 1 85.69 264 HIS A N 1
ATOM 2157 C CA . HIS A 1 264 ? -12.477 14.516 20.703 1 85.69 264 HIS A CA 1
ATOM 2158 C C . HIS A 1 264 ? -12.812 13.039 20.891 1 85.69 264 HIS A C 1
ATOM 2160 O O . HIS A 1 264 ? -12.461 12.438 21.906 1 85.69 264 HIS A O 1
ATOM 2166 N N . ALA A 1 265 ? -13.594 12.477 19.906 1 83 265 ALA A N 1
ATOM 2167 C CA . ALA A 1 265 ? -13.945 11.062 19.906 1 83 265 ALA A CA 1
ATOM 2168 C C . ALA A 1 265 ? -12.703 10.18 19.938 1 83 265 ALA A C 1
ATOM 2170 O O . ALA A 1 265 ? -12.695 9.133 20.594 1 83 265 ALA A O 1
ATOM 2171 N N . TYR A 1 266 ? -11.805 10.516 19.266 1 91 266 TYR A N 1
ATOM 2172 C CA . TYR A 1 266 ? -10.453 9.977 19.375 1 91 266 TYR A CA 1
ATOM 2173 C C . TYR A 1 266 ? -9.523 10.977 20.047 1 91 266 TYR A C 1
ATOM 2175 O O . TYR A 1 266 ? -9.367 12.109 19.578 1 91 266 TYR A O 1
ATOM 2183 N N . TRP A 1 267 ? -8.891 10.562 21.172 1 93.25 267 TRP A N 1
ATOM 2184 C CA . TRP A 1 267 ? -8.047 11.453 21.953 1 93.25 267 TRP A CA 1
ATOM 2185 C C . TRP A 1 267 ? -6.73 11.727 21.234 1 93.25 267 TRP A C 1
ATOM 2187 O O . TRP A 1 267 ? -5.98 10.805 20.922 1 93.25 267 TRP A O 1
ATOM 2197 N N . ALA A 1 268 ? -6.492 13 20.984 1 95.81 268 ALA A N 1
ATOM 2198 C CA . ALA A 1 268 ? -5.152 13.344 20.516 1 95.81 268 ALA A CA 1
ATOM 2199 C C . ALA A 1 268 ? -4.094 12.961 21.547 1 95.81 268 ALA A C 1
ATOM 2201 O O . ALA A 1 268 ? -4.348 13 22.75 1 95.81 268 ALA A O 1
ATOM 2202 N N . PRO A 1 269 ? -2.941 12.484 21.078 1 97.75 269 PRO A N 1
ATOM 2203 C CA . PRO A 1 269 ? -1.888 12.141 22.047 1 97.75 269 PRO A CA 1
ATOM 2204 C C . PRO A 1 269 ? -1.282 13.375 22.703 1 97.75 269 PRO A C 1
ATOM 2206 O O . PRO A 1 269 ? -0.163 13.773 22.375 1 97.75 269 PRO A O 1
ATOM 2209 N N . ASN A 1 270 ? -1.935 13.867 23.609 1 97.69 270 ASN A N 1
ATOM 2210 C CA . ASN A 1 270 ? -1.519 15.039 24.375 1 97.69 270 ASN A CA 1
ATOM 2211 C C . ASN A 1 270 ? -1.752 14.844 25.875 1 97.69 270 ASN A C 1
ATOM 2213 O O . ASN A 1 270 ? -2.006 13.727 26.328 1 97.69 270 ASN A O 1
ATOM 2217 N N . THR A 1 271 ? -1.611 15.883 26.656 1 97.5 271 THR A N 1
ATOM 2218 C CA . THR A 1 271 ? -1.69 15.812 28.109 1 97.5 271 THR A CA 1
ATOM 2219 C C . THR A 1 271 ? -3.068 15.336 28.547 1 97.5 271 THR A C 1
ATOM 2221 O O . THR A 1 271 ? -3.189 14.602 29.531 1 97.5 271 THR A O 1
ATOM 2224 N N . TRP A 1 272 ? -4.059 15.688 27.859 1 95.69 272 TRP A N 1
ATOM 2225 C CA . TRP A 1 272 ? -5.434 15.375 28.234 1 95.69 272 TRP A CA 1
ATOM 2226 C C . TRP A 1 272 ? -5.754 13.906 27.984 1 95.69 272 TRP A C 1
ATOM 2228 O O . TRP A 1 272 ? -6.648 13.344 28.609 1 95.69 272 TRP A O 1
ATOM 2238 N N . ALA A 1 273 ? -5.059 13.328 27.078 1 96.06 273 ALA A N 1
ATOM 2239 C CA . ALA A 1 273 ? -5.199 11.883 26.891 1 96.06 273 ALA A CA 1
ATOM 2240 C C . ALA A 1 273 ? -4.742 11.125 28.125 1 96.06 273 ALA A C 1
ATOM 2242 O O . ALA A 1 273 ? -5.348 10.117 28.5 1 96.06 273 ALA A O 1
ATOM 2243 N N . LEU A 1 274 ? -3.645 11.562 28.75 1 96.56 274 LEU A N 1
ATOM 2244 C CA . LEU A 1 274 ? -3.188 10.969 29.984 1 96.56 274 LEU A CA 1
ATOM 2245 C C . LEU A 1 274 ? -4.191 11.219 31.109 1 96.56 274 LEU A C 1
ATOM 2247 O O . LEU A 1 274 ? -4.449 10.328 31.922 1 96.56 274 LEU A O 1
ATOM 2251 N N . TYR A 1 275 ? -4.691 12.406 31.094 1 95.25 275 TYR A N 1
ATOM 2252 C CA . TYR A 1 275 ? -5.695 12.781 32.094 1 95.25 275 TYR A CA 1
ATOM 2253 C C . TYR A 1 275 ? -6.938 11.906 31.969 1 95.25 275 TYR A C 1
ATOM 2255 O O . TYR A 1 275 ? -7.438 11.375 32.969 1 95.25 275 TYR A O 1
ATOM 2263 N N . ALA A 1 276 ? -7.434 11.773 30.766 1 93.81 276 ALA A N 1
ATOM 2264 C CA . ALA A 1 276 ? -8.602 10.945 30.5 1 93.81 276 ALA A CA 1
ATOM 2265 C C . ALA A 1 276 ? -8.32 9.477 30.797 1 93.81 276 ALA A C 1
ATOM 2267 O O . ALA A 1 276 ? -9.188 8.758 31.297 1 93.81 276 ALA A O 1
ATOM 2268 N N . GLY A 1 277 ? -7.152 9.047 30.438 1 93.81 277 GLY A N 1
ATOM 2269 C CA . GLY A 1 277 ? -6.762 7.68 30.75 1 93.81 277 GLY A CA 1
ATOM 2270 C C . GLY A 1 277 ? -6.723 7.402 32.25 1 93.81 277 GLY A C 1
ATOM 2271 O O . GLY A 1 277 ? -7.168 6.344 32.688 1 93.81 277 GLY A O 1
ATOM 2272 N N . ALA A 1 278 ? -6.184 8.266 32.938 1 94.88 278 ALA A N 1
ATOM 2273 C CA . ALA A 1 278 ? -6.148 8.141 34.406 1 94.88 278 ALA A CA 1
ATOM 2274 C C . ALA A 1 278 ? -7.559 8.117 35 1 94.88 278 ALA A C 1
ATOM 2276 O O . ALA A 1 278 ? -7.836 7.371 35.938 1 94.88 278 ALA A O 1
ATOM 2277 N N . ASP A 1 279 ? -8.398 8.953 34.438 1 93.5 279 ASP A N 1
ATOM 2278 C CA . ASP A 1 279 ? -9.789 8.984 34.875 1 93.5 279 ASP A CA 1
ATOM 2279 C C . ASP A 1 279 ? -10.469 7.633 34.656 1 93.5 279 ASP A C 1
ATOM 2281 O O . ASP A 1 279 ? -11.219 7.16 35.531 1 93.5 279 ASP A O 1
ATOM 2285 N N . LYS A 1 280 ? -10.25 7.074 33.531 1 91.88 280 LYS A N 1
ATOM 2286 C CA . LYS A 1 280 ? -10.844 5.777 33.219 1 91.88 280 LYS A CA 1
ATOM 2287 C C . LYS A 1 280 ? -10.336 4.695 34.156 1 91.88 280 LYS A C 1
ATOM 2289 O O . LYS A 1 280 ? -11.094 3.82 34.562 1 91.88 280 LYS A O 1
ATOM 2294 N N . LEU A 1 281 ? -9.07 4.742 34.469 1 91.81 281 LEU A N 1
ATOM 2295 C CA . LEU A 1 281 ? -8.492 3.789 35.406 1 91.81 281 LEU A CA 1
ATOM 2296 C C . LEU A 1 281 ? -9.094 3.961 36.781 1 91.81 281 LEU A C 1
ATOM 2298 O O . LEU A 1 281 ? -9.398 2.977 37.469 1 91.81 281 LEU A O 1
ATOM 2302 N N . LEU A 1 282 ? -9.266 5.141 37.156 1 92.88 282 LEU A N 1
ATOM 2303 C CA . LEU A 1 282 ? -9.859 5.438 38.469 1 92.88 282 LEU A CA 1
ATOM 2304 C C . LEU A 1 282 ? -11.32 5 38.5 1 92.88 282 LEU A C 1
ATOM 2306 O O . LEU A 1 282 ? -11.805 4.535 39.531 1 92.88 282 LEU A O 1
ATOM 2310 N N . GLU A 1 283 ? -11.992 5.234 37.406 1 91.31 283 GLU A N 1
ATOM 2311 C CA . GLU A 1 283 ? -13.375 4.777 37.312 1 91.31 283 GLU A CA 1
ATOM 2312 C C . GLU A 1 283 ? -13.477 3.268 37.5 1 91.31 283 GLU A C 1
ATOM 2314 O O . GLU A 1 283 ? -14.352 2.791 38.219 1 91.31 283 GLU A O 1
ATOM 2319 N N . ILE A 1 284 ? -12.617 2.533 36.906 1 90.31 284 ILE A N 1
ATOM 2320 C CA . ILE A 1 284 ? -12.609 1.077 37 1 90.31 284 ILE A CA 1
ATOM 2321 C C . ILE A 1 284 ? -12.312 0.661 38.438 1 90.31 284 ILE A C 1
ATOM 2323 O O . ILE A 1 284 ? -12.969 -0.237 38.969 1 90.31 284 ILE A O 1
ATOM 2327 N N . ILE A 1 285 ? -11.336 1.318 39.031 1 92.81 285 ILE A N 1
ATOM 2328 C CA . ILE A 1 285 ? -10.961 1.015 40.406 1 92.81 285 ILE A CA 1
ATOM 2329 C C . ILE A 1 285 ? -12.117 1.341 41.344 1 92.81 285 ILE A C 1
ATOM 2331 O O . ILE A 1 285 ? -12.43 0.563 42.25 1 92.81 285 ILE A O 1
ATOM 2335 N N . ALA A 1 286 ? -12.727 2.443 41.062 1 91.88 286 ALA A N 1
ATOM 2336 C CA . ALA A 1 286 ? -13.852 2.871 41.906 1 91.88 286 ALA A CA 1
ATOM 2337 C C . ALA A 1 286 ? -15.016 1.893 41.781 1 91.88 286 ALA A C 1
ATOM 2339 O O . ALA A 1 286 ? -15.648 1.555 42.781 1 91.88 286 ALA A O 1
ATOM 2340 N N . THR A 1 287 ? -15.352 1.481 40.625 1 89.5 287 THR A N 1
ATOM 2341 C CA . THR A 1 287 ? -16.438 0.542 40.406 1 89.5 287 THR A CA 1
ATOM 2342 C C . THR A 1 287 ? -16.141 -0.801 41.062 1 89.5 287 THR A C 1
ATOM 2344 O O . THR A 1 287 ? -17.031 -1.43 41.625 1 89.5 287 THR A O 1
ATOM 2347 N N . ARG A 1 288 ? -14.961 -1.203 41.062 1 91.69 288 ARG A N 1
ATOM 2348 C CA . ARG A 1 288 ? -14.562 -2.479 41.656 1 91.69 288 ARG A CA 1
ATOM 2349 C C . ARG A 1 288 ? -14.578 -2.406 43.188 1 91.69 288 ARG A C 1
ATOM 2351 O O . ARG A 1 288 ? -14.805 -3.414 43.844 1 91.69 288 ARG A O 1
ATOM 2358 N N . THR A 1 289 ? -14.266 -1.249 43.688 1 92 289 THR A N 1
ATOM 2359 C CA . THR A 1 289 ? -14.227 -1.083 45.156 1 92 289 THR A CA 1
ATOM 2360 C C . THR A 1 289 ? -15.602 -0.716 45.688 1 92 289 THR A C 1
ATOM 2362 O O . THR A 1 289 ? -15.758 -0.456 46.875 1 92 289 THR A O 1
ATOM 2365 N N . GLY A 1 290 ? -16.594 -0.58 44.906 1 88.5 290 GLY A N 1
ATOM 2366 C CA . GLY A 1 290 ? -17.969 -0.422 45.344 1 88.5 290 GLY A CA 1
ATOM 2367 C C . GLY A 1 290 ? -18.422 1.026 45.375 1 88.5 290 GLY A C 1
ATOM 2368 O O . GLY A 1 290 ? -19.5 1.331 45.875 1 88.5 290 GLY A O 1
ATOM 2369 N N . HIS A 1 291 ? -17.594 1.877 44.906 1 87.94 291 HIS A N 1
ATOM 2370 C CA . HIS A 1 291 ? -17.984 3.281 44.906 1 87.94 291 HIS A CA 1
ATOM 2371 C C . HIS A 1 291 ? -18.828 3.602 43.656 1 87.94 291 HIS A C 1
ATOM 2373 O O . HIS A 1 291 ? -18.578 3.074 42.594 1 87.94 291 HIS A O 1
ATOM 2379 N N . GLN A 1 292 ? -19.891 4.34 43.844 1 82.44 292 GLN A N 1
ATOM 2380 C CA . GLN A 1 292 ? -20.75 4.734 42.719 1 82.44 292 GLN A CA 1
ATOM 2381 C C . GLN A 1 292 ? -20.203 5.965 42 1 82.44 292 GLN A C 1
ATOM 2383 O O . GLN A 1 292 ? -20.078 7.031 42.594 1 82.44 292 GLN A O 1
ATOM 2388 N N . VAL A 1 293 ? -19.656 5.727 40.906 1 80.38 293 VAL A N 1
ATOM 2389 C CA . VAL A 1 293 ? -19.156 6.844 40.125 1 80.38 293 VAL A CA 1
ATOM 2390 C C . VAL A 1 293 ? -19.938 6.957 38.812 1 80.38 293 VAL A C 1
ATOM 2392 O O . VAL A 1 293 ? -20.484 5.961 38.312 1 80.38 293 VAL A O 1
ATOM 2395 N N . ALA A 1 294 ? -20.109 8.203 38.406 1 77.31 294 ALA A N 1
ATOM 2396 C CA . ALA A 1 294 ? -20.812 8.43 37.125 1 77.31 294 ALA A CA 1
ATOM 2397 C C . ALA A 1 294 ? -20 7.871 35.969 1 77.31 294 ALA A C 1
ATOM 2399 O O . ALA A 1 294 ? -18.766 7.91 35.969 1 77.31 294 ALA A O 1
ATOM 2400 N N . ARG A 1 295 ? -20.703 7.281 35.094 1 72.88 295 ARG A N 1
ATOM 2401 C CA . ARG A 1 295 ? -20.031 6.707 33.938 1 72.88 295 ARG A CA 1
ATOM 2402 C C . ARG A 1 295 ? -19.5 7.801 33 1 72.88 295 ARG A C 1
ATOM 2404 O O . ARG A 1 295 ? -20.219 8.758 32.688 1 72.88 295 ARG A O 1
ATOM 2411 N N . SER A 1 296 ? -18.266 7.758 32.656 1 76 296 SER A N 1
ATOM 2412 C CA . SER A 1 296 ? -17.609 8.711 31.781 1 76 296 SER A CA 1
ATOM 2413 C C . SER A 1 296 ? -18.094 8.539 30.344 1 76 296 SER A C 1
ATOM 2415 O O . SER A 1 296 ? -18.375 7.418 29.906 1 76 296 SER A O 1
ATOM 2417 N N . SER A 1 297 ? -18.328 9.672 29.641 1 72.38 297 SER A N 1
ATOM 2418 C CA . SER A 1 297 ? -18.75 9.617 28.234 1 72.38 297 SER A CA 1
ATOM 2419 C C . SER A 1 297 ? -17.562 9.773 27.297 1 72.38 297 SER A C 1
ATOM 2421 O O . SER A 1 297 ? -17.734 9.883 26.078 1 72.38 297 SER A O 1
ATOM 2423 N N . LEU A 1 298 ? -16.406 9.656 27.844 1 73.31 298 LEU A N 1
ATOM 2424 C CA . LEU A 1 298 ? -15.203 9.961 27.078 1 73.31 298 LEU A CA 1
ATOM 2425 C C . LEU A 1 298 ? -14.867 8.828 26.109 1 73.31 298 LEU A C 1
ATOM 2427 O O . LEU A 1 298 ? -14.18 9.047 25.109 1 73.31 298 LEU A O 1
ATOM 2431 N N . THR A 1 299 ? -15.328 7.625 26.344 1 73.19 299 THR A N 1
ATOM 2432 C CA . THR A 1 299 ? -14.945 6.48 25.531 1 73.19 299 THR A CA 1
ATOM 2433 C C . THR A 1 299 ? -16.094 6.055 24.609 1 73.19 299 THR A C 1
ATOM 2435 O O . THR A 1 299 ? -16.016 5.027 23.938 1 73.19 299 THR A O 1
ATOM 2438 N N . SER A 1 300 ? -17.156 6.824 24.625 1 67.06 300 SER A N 1
ATOM 2439 C CA . SER A 1 300 ? -18.328 6.457 23.859 1 67.06 300 SER A CA 1
ATOM 2440 C C . SER A 1 300 ? -18.203 6.93 22.406 1 67.06 300 SER A C 1
ATOM 2442 O O . SER A 1 300 ? -19.031 6.562 21.562 1 67.06 300 SER A O 1
ATOM 2444 N N . GLY A 1 301 ? -17.094 7.551 22.078 1 61.34 301 GLY A N 1
ATOM 2445 C CA . GLY A 1 301 ? -16.891 8.008 20.703 1 61.34 301 GLY A CA 1
ATOM 2446 C C . GLY A 1 301 ? -17.672 9.266 20.391 1 61.34 301 GLY A C 1
ATOM 2447 O O . GLY A 1 301 ? -17.656 9.742 19.25 1 61.34 301 GLY A O 1
ATOM 2448 N N . LEU A 1 302 ? -18.453 9.781 21.266 1 54.22 302 LEU A N 1
ATOM 2449 C CA . LEU A 1 302 ? -19.297 10.945 21.016 1 54.22 302 LEU A CA 1
ATOM 2450 C C . LEU A 1 302 ? -18.5 12.234 21.234 1 54.22 302 LEU A C 1
ATOM 2452 O O . LEU A 1 302 ? -17.672 12.312 22.141 1 54.22 302 LEU A O 1
ATOM 2456 N N . VAL A 1 303 ? -18.547 13.203 20.219 1 57 303 VAL A N 1
ATOM 2457 C CA . VAL A 1 303 ? -17.875 14.492 20.219 1 57 303 VAL A CA 1
ATOM 2458 C C . VAL A 1 303 ? -18.641 15.484 21.094 1 57 303 VAL A C 1
ATOM 2460 O O . VAL A 1 303 ? -18.234 16.641 21.234 1 57 303 VAL A O 1
ATOM 2463 N N . GLY A 1 304 ? -19.312 15.062 22.141 1 57.75 304 GLY A N 1
ATOM 2464 C CA . GLY A 1 304 ? -20.094 16.016 22.891 1 57.75 304 GLY A CA 1
ATOM 2465 C C . GLY A 1 304 ? -19.484 16.344 24.25 1 57.75 304 GLY A C 1
ATOM 2466 O O . GLY A 1 304 ? -18.297 16.172 24.469 1 57.75 304 GLY A O 1
ATOM 2467 N N . ASP A 1 305 ? -20.297 16.969 25.109 1 62.75 305 ASP A N 1
ATOM 2468 C CA . ASP A 1 305 ? -19.922 17.406 26.453 1 62.75 305 ASP A CA 1
ATOM 2469 C C . ASP A 1 305 ? -19.484 16.203 27.297 1 62.75 305 ASP A C 1
ATOM 2471 O O . ASP A 1 305 ? -20.312 15.539 27.906 1 62.75 305 ASP A O 1
ATOM 2475 N N . ALA A 1 306 ? -18.234 15.82 27 1 68 306 ALA A N 1
ATOM 2476 C CA . ALA A 1 306 ? -17.703 14.672 27.719 1 68 306 ALA A CA 1
ATOM 2477 C C . ALA A 1 306 ? -17.328 15.047 29.156 1 68 306 ALA A C 1
ATOM 2479 O O . ALA A 1 306 ? -16.734 16.109 29.391 1 68 306 ALA A O 1
ATOM 2480 N N . GLN A 1 307 ? -17.906 14.367 30.094 1 79.69 307 GLN A N 1
ATOM 2481 C CA . GLN A 1 307 ? -17.609 14.57 31.5 1 79.69 307 GLN A CA 1
ATOM 2482 C C . GLN A 1 307 ? -16.75 13.445 32.062 1 79.69 307 GLN A C 1
ATOM 2484 O O . GLN A 1 307 ? -16.906 12.289 31.672 1 79.69 307 GLN A O 1
ATOM 2489 N N . PHE A 1 308 ? -15.812 13.867 32.844 1 88.81 308 PHE A N 1
ATOM 2490 C CA . PHE A 1 308 ? -14.961 12.898 33.531 1 88.81 308 PHE A CA 1
ATOM 2491 C C . PHE A 1 308 ? -15.711 12.195 34.656 1 88.81 308 PHE A C 1
ATOM 2493 O O . PHE A 1 308 ? -16.594 12.781 35.281 1 88.81 308 PHE A O 1
ATOM 2500 N N . ALA A 1 309 ? -15.406 11.047 34.875 1 87.19 309 ALA A N 1
ATOM 2501 C CA . ALA A 1 309 ? -16.094 10.234 35.875 1 87.19 309 ALA A CA 1
ATOM 2502 C C . ALA A 1 309 ? -15.609 10.57 37.312 1 87.19 309 ALA A C 1
ATOM 2504 O O . ALA A 1 309 ? -16.406 10.688 38.219 1 87.19 309 ALA A O 1
ATOM 2505 N N . VAL A 1 310 ? -14.336 10.688 37.438 1 90.62 310 VAL A N 1
ATOM 2506 C CA . VAL A 1 310 ? -13.75 10.828 38.781 1 90.62 310 VAL A CA 1
ATOM 2507 C C . VAL A 1 310 ? -13 12.156 38.875 1 90.62 310 VAL A C 1
ATOM 2509 O O . VAL A 1 310 ? -13.18 12.906 39.844 1 90.62 310 VAL A O 1
ATOM 2512 N N . LEU A 1 311 ? -12.25 12.453 37.875 1 92.25 311 LEU A N 1
ATOM 2513 C CA . LEU A 1 311 ? -11.43 13.664 37.906 1 92.25 311 LEU A CA 1
ATOM 2514 C C . LEU A 1 311 ? -12.266 14.891 37.531 1 92.25 311 LEU A C 1
ATOM 2516 O O . LEU A 1 311 ? -13.289 14.773 36.844 1 92.25 311 LEU A O 1
ATOM 2520 N N . PRO A 1 312 ? -11.82 16.016 38.031 1 91.81 312 PRO A N 1
ATOM 2521 C CA . PRO A 1 312 ? -12.578 17.234 37.719 1 91.81 312 PRO A CA 1
ATOM 2522 C C . PRO A 1 312 ? -12.5 17.625 36.25 1 91.81 312 PRO A C 1
ATOM 2524 O O . PRO A 1 312 ? -11.477 17.422 35.594 1 91.81 312 PRO A O 1
ATOM 2527 N N . ASP A 1 313 ? -13.539 18.219 35.781 1 90 313 ASP A N 1
ATOM 2528 C CA . ASP A 1 313 ? -13.547 18.75 34.438 1 90 313 ASP A CA 1
ATOM 2529 C C . ASP A 1 313 ? -12.578 19.922 34.281 1 90 313 ASP A C 1
ATOM 2531 O O . ASP A 1 313 ? -12.406 20.703 35.219 1 90 313 ASP A O 1
ATOM 2535 N N . VAL A 1 314 ? -11.961 19.984 33.156 1 91.56 314 VAL A N 1
ATOM 2536 C CA . VAL A 1 314 ? -10.984 21.031 32.906 1 91.56 314 VAL A CA 1
ATOM 2537 C C . VAL A 1 314 ? -11.617 22.125 32.031 1 91.56 314 VAL A C 1
ATOM 2539 O O . VAL A 1 314 ? -11.922 21.891 30.844 1 91.56 314 VAL A O 1
ATOM 2542 N N . PRO A 1 315 ? -11.789 23.266 32.562 1 90.06 315 PRO A N 1
ATOM 2543 C CA . PRO A 1 315 ? -12.383 24.328 31.766 1 90.06 315 PRO A CA 1
ATOM 2544 C C . PRO A 1 315 ? -11.43 24.859 30.688 1 90.06 315 PRO A C 1
ATOM 2546 O O . PRO A 1 315 ? -10.211 24.812 30.875 1 90.06 315 PRO A O 1
ATOM 2549 N N . PRO A 1 316 ? -11.93 25.438 29.641 1 90.69 316 PRO A N 1
ATOM 2550 C CA . PRO A 1 316 ? -11.117 25.969 28.547 1 90.69 316 PRO A CA 1
ATOM 2551 C C . PRO A 1 316 ? -10.133 27.047 29.016 1 90.69 316 PRO A C 1
ATOM 2553 O O . PRO A 1 316 ? -9.016 27.125 28.5 1 90.69 316 PRO A O 1
ATOM 2556 N N . ALA A 1 317 ? -10.508 27.844 29.984 1 92.25 317 ALA A N 1
ATOM 2557 C CA . ALA A 1 317 ? -9.664 28.922 30.484 1 92.25 317 ALA A CA 1
ATOM 2558 C C . ALA A 1 317 ? -8.359 28.375 31.062 1 92.25 317 ALA A C 1
ATOM 2560 O O . ALA A 1 317 ? -7.305 29 30.938 1 92.25 317 ALA A O 1
ATOM 2561 N N . LEU A 1 318 ? -8.477 27.297 31.688 1 93.88 318 LEU A N 1
ATOM 2562 C CA . LEU A 1 318 ? -7.293 26.703 32.281 1 93.88 318 LEU A CA 1
ATOM 2563 C C . LEU A 1 318 ? -6.312 26.25 31.219 1 93.88 318 LEU A C 1
ATOM 2565 O O . LEU A 1 318 ? -5.098 26.312 31.406 1 93.88 318 LEU A O 1
ATOM 2569 N N . THR A 1 319 ? -6.824 25.703 30.125 1 94.62 319 THR A N 1
ATOM 2570 C CA . THR A 1 319 ? -5.953 25.281 29.031 1 94.62 319 THR A CA 1
ATOM 2571 C C . THR A 1 319 ? -5.227 26.469 28.406 1 94.62 319 THR A C 1
ATOM 2573 O O . THR A 1 319 ? -4.062 26.359 28.031 1 94.62 319 THR A O 1
ATOM 2576 N N . ILE A 1 320 ? -5.875 27.609 28.328 1 94.19 320 ILE A N 1
ATOM 2577 C CA . ILE A 1 320 ? -5.277 28.812 27.766 1 94.19 320 ILE A CA 1
ATOM 2578 C C . ILE A 1 320 ? -4.156 29.312 28.672 1 94.19 320 ILE A C 1
ATOM 2580 O O . ILE A 1 320 ? -3.07 29.656 28.203 1 94.19 320 ILE A O 1
ATOM 2584 N N . VAL A 1 321 ? -4.418 29.344 29.953 1 96.38 321 VAL A N 1
ATOM 2585 C CA . VAL A 1 321 ? -3.424 29.797 30.922 1 96.38 321 VAL A CA 1
ATOM 2586 C C . VAL A 1 321 ? -2.215 28.859 30.891 1 96.38 321 VAL A C 1
ATOM 2588 O O . VAL A 1 321 ? -1.07 29.312 30.906 1 96.38 321 VAL A O 1
ATOM 2591 N N . ALA A 1 322 ? -2.525 27.578 30.859 1 97.06 322 ALA A N 1
ATOM 2592 C CA . ALA A 1 322 ? -1.444 26.609 30.797 1 97.06 322 ALA A CA 1
ATOM 2593 C C . ALA A 1 322 ? -0.601 26.797 29.531 1 97.06 322 ALA A C 1
ATOM 2595 O O . ALA A 1 322 ? 0.629 26.719 29.578 1 97.06 322 ALA A O 1
ATOM 2596 N N . ALA A 1 323 ? -1.256 27.062 28.438 1 97.19 323 ALA A N 1
ATOM 2597 C CA . ALA A 1 323 ? -0.547 27.266 27.188 1 97.19 323 ALA A CA 1
ATOM 2598 C C . ALA A 1 323 ? 0.355 28.484 27.25 1 97.19 323 ALA A C 1
ATOM 2600 O O . ALA A 1 323 ? 1.528 28.438 26.875 1 97.19 323 ALA A O 1
ATOM 2601 N N . ILE A 1 324 ? -0.151 29.594 27.781 1 96.44 324 ILE A N 1
ATOM 2602 C CA . ILE A 1 324 ? 0.605 30.828 27.875 1 96.44 324 ILE A CA 1
ATOM 2603 C C . ILE A 1 324 ? 1.829 30.625 28.766 1 96.44 324 ILE A C 1
ATOM 2605 O O . ILE A 1 324 ? 2.939 31.016 28.406 1 96.44 324 ILE A O 1
ATOM 2609 N N . LEU A 1 325 ? 1.646 30 29.859 1 97.44 325 LEU A N 1
ATOM 2610 C CA . LEU A 1 325 ? 2.729 29.781 30.812 1 97.44 325 LEU A CA 1
ATOM 2611 C C . LEU A 1 325 ? 3.818 28.906 30.219 1 97.44 325 LEU A C 1
ATOM 2613 O O . LEU A 1 325 ? 5.008 29.156 30.406 1 97.44 325 LEU A O 1
ATOM 2617 N N . LEU A 1 326 ? 3.395 27.906 29.469 1 97.62 326 LEU A N 1
ATOM 2618 C CA . LEU A 1 326 ? 4.355 26.953 28.922 1 97.62 326 LEU A CA 1
ATOM 2619 C C . LEU A 1 326 ? 5.051 27.531 27.703 1 97.62 326 LEU A C 1
ATOM 2621 O O . LEU A 1 326 ? 6.105 27.047 27.281 1 97.62 326 LEU A O 1
ATOM 2625 N N . MET A 1 327 ? 4.5 28.562 27.078 1 97.75 327 MET A N 1
ATOM 2626 C CA . MET A 1 327 ? 5.109 29.188 25.906 1 97.75 327 MET A CA 1
ATOM 2627 C C . MET A 1 327 ? 6.168 30.203 26.328 1 97.75 327 MET A C 1
ATOM 2629 O O . MET A 1 327 ? 7.098 30.484 25.562 1 97.75 327 MET A O 1
ATOM 2633 N N . LEU A 1 328 ? 6.16 30.719 27.547 1 96.88 328 LEU A N 1
ATOM 2634 C CA . LEU A 1 328 ? 6.965 31.844 28 1 96.88 328 LEU A CA 1
ATOM 2635 C C . LEU A 1 328 ? 8.453 31.5 27.953 1 96.88 328 LEU A C 1
ATOM 2637 O O . LEU A 1 328 ? 9.273 32.344 27.562 1 96.88 328 LEU A O 1
ATOM 2641 N N . PRO A 1 329 ? 8.82 30.281 28.312 1 95.31 329 PRO A N 1
ATOM 2642 C CA . PRO A 1 329 ? 10.242 29.953 28.312 1 95.31 329 PRO A CA 1
ATOM 2643 C C . PRO A 1 329 ? 10.875 30.109 26.922 1 95.31 329 PRO A C 1
ATOM 2645 O O . PRO A 1 329 ? 12.086 30.328 26.812 1 95.31 329 PRO A O 1
ATOM 2648 N N . SER A 1 330 ? 10.133 30.031 25.906 1 95.81 330 SER A N 1
ATOM 2649 C CA . SER A 1 330 ? 10.656 30.203 24.562 1 95.81 330 SER A CA 1
ATOM 2650 C C . SER A 1 330 ? 10.484 31.625 24.078 1 95.81 330 SER A C 1
ATOM 2652 O O . SER A 1 330 ? 11.344 32.156 23.359 1 95.81 330 SER A O 1
ATOM 2654 N N . LEU A 1 331 ? 9.453 32.312 24.516 1 97.12 331 LEU A N 1
ATOM 2655 C CA . LEU A 1 331 ? 9.109 33.625 24 1 97.12 331 LEU A CA 1
ATOM 2656 C C . LEU A 1 331 ? 9.984 34.688 24.656 1 97.12 331 LEU A C 1
ATOM 2658 O O . LEU A 1 331 ? 10.359 35.656 24 1 97.12 331 LEU A O 1
ATOM 2662 N N . ILE A 1 332 ? 10.352 34.562 25.891 1 96 332 ILE A N 1
ATOM 2663 C CA . ILE A 1 332 ? 11.109 35.594 26.609 1 96 332 ILE A CA 1
ATOM 2664 C C . ILE A 1 332 ? 12.516 35.688 26.016 1 96 332 ILE A C 1
ATOM 2666 O O . ILE A 1 332 ? 12.961 36.781 25.641 1 96 332 ILE A O 1
ATOM 2670 N N . PRO A 1 333 ? 13.211 34.562 25.969 1 94.5 333 PRO A N 1
ATOM 2671 C CA . PRO A 1 333 ? 14.531 34.656 25.344 1 94.5 333 PRO A CA 1
ATOM 2672 C C . PRO A 1 333 ? 14.461 35.156 23.891 1 94.5 333 PRO A C 1
ATOM 2674 O O . PRO A 1 333 ? 15.375 35.844 23.422 1 94.5 333 PRO A O 1
ATOM 2677 N N . LEU A 1 334 ? 13.414 34.812 23.172 1 95.56 334 LEU A N 1
ATOM 2678 C CA . LEU A 1 334 ? 13.258 35.281 21.797 1 95.56 334 LEU A CA 1
ATOM 2679 C C . LEU A 1 334 ? 13.102 36.781 21.75 1 95.56 334 LEU A C 1
ATOM 2681 O O . LEU A 1 334 ? 13.617 37.438 20.828 1 95.56 334 LEU A O 1
ATOM 2685 N N . PHE A 1 335 ? 12.438 37.344 22.688 1 96.25 335 PHE A N 1
ATOM 2686 C CA . PHE A 1 335 ? 12.234 38.781 22.766 1 96.25 335 PHE A CA 1
ATOM 2687 C C . PHE A 1 335 ? 13.531 39.5 23.109 1 96.25 335 PHE A C 1
ATOM 2689 O O . PHE A 1 335 ? 13.844 40.562 22.547 1 96.25 335 PHE A O 1
ATOM 2696 N N . ARG A 1 336 ? 14.32 38.938 23.984 1 93.94 336 ARG A N 1
ATOM 2697 C CA . ARG A 1 336 ? 15.531 39.594 24.484 1 93.94 336 ARG A CA 1
ATOM 2698 C C . ARG A 1 336 ? 16.641 39.562 23.438 1 93.94 336 ARG A C 1
ATOM 2700 O O . ARG A 1 336 ? 17.375 40.531 23.281 1 93.94 336 ARG A O 1
ATOM 2707 N N . ARG A 1 337 ? 16.781 38.438 22.766 1 93.31 337 ARG A N 1
ATOM 2708 C CA . ARG A 1 337 ? 17.781 38.281 21.719 1 93.31 337 ARG A CA 1
ATOM 2709 C C . ARG A 1 337 ? 17.188 37.594 20.484 1 93.31 337 ARG A C 1
ATOM 2711 O O . ARG A 1 337 ? 17.406 36.406 20.25 1 93.31 337 ARG A O 1
ATOM 2718 N N . PRO A 1 338 ? 16.578 38.406 19.703 1 94.06 338 PRO A N 1
ATOM 2719 C CA . PRO A 1 338 ? 15.953 37.844 18.516 1 94.06 338 PRO A CA 1
ATOM 2720 C C . PRO A 1 338 ? 16.969 37.25 17.531 1 94.06 338 PRO A C 1
ATOM 2722 O O . PRO A 1 338 ? 17.984 37.875 17.234 1 94.06 338 PRO A O 1
ATOM 2725 N N . ASN A 1 339 ? 16.75 36.062 17.219 1 94.5 339 ASN A N 1
ATOM 2726 C CA . ASN A 1 339 ? 17.547 35.25 16.297 1 94.5 339 ASN A CA 1
ATOM 2727 C C . ASN A 1 339 ? 16.672 34.406 15.391 1 94.5 339 ASN A C 1
ATOM 2729 O O . ASN A 1 339 ? 15.688 33.812 15.852 1 94.5 339 ASN A O 1
ATOM 2733 N N . PRO A 1 340 ? 16.969 34.375 14.078 1 96.19 340 PRO A N 1
ATOM 2734 C CA . PRO A 1 340 ? 16.109 33.625 13.148 1 96.19 340 PRO A CA 1
ATOM 2735 C C . PRO A 1 340 ? 15.961 32.156 13.531 1 96.19 340 PRO A C 1
ATOM 2737 O O . PRO A 1 340 ? 14.867 31.594 13.414 1 96.19 340 PRO A O 1
ATOM 2740 N N . THR A 1 341 ? 17 31.531 13.898 1 95.62 341 THR A N 1
ATOM 2741 C CA . THR A 1 341 ? 16.938 30.125 14.273 1 95.62 341 THR A CA 1
ATOM 2742 C C . THR A 1 341 ? 16.094 29.938 15.531 1 95.62 341 THR A C 1
ATOM 2744 O O . THR A 1 341 ? 15.305 28.984 15.625 1 95.62 341 THR A O 1
ATOM 2747 N N . LYS A 1 342 ? 16.281 30.828 16.484 1 95.25 342 LYS A N 1
ATOM 2748 C CA . LYS A 1 342 ? 15.492 30.797 17.703 1 95.25 342 LYS A CA 1
ATOM 2749 C C . LYS A 1 342 ? 14.016 31.047 17.406 1 95.25 342 LYS A C 1
ATOM 2751 O O . LYS A 1 342 ? 13.141 30.5 18.078 1 95.25 342 LYS A O 1
ATOM 2756 N N . PHE A 1 343 ? 13.812 31.891 16.406 1 96.88 343 PHE A N 1
ATOM 2757 C CA . PHE A 1 343 ? 12.438 32.125 15.977 1 96.88 343 PHE A CA 1
ATOM 2758 C C . PHE A 1 343 ? 11.766 30.828 15.562 1 96.88 343 PHE A C 1
ATOM 2760 O O . PHE A 1 343 ? 10.664 30.531 16.031 1 96.88 343 PHE A O 1
ATOM 2767 N N . ILE A 1 344 ? 12.406 29.984 14.727 1 98 344 ILE A N 1
ATOM 2768 C CA . ILE A 1 344 ? 11.836 28.719 14.289 1 98 344 ILE A CA 1
ATOM 2769 C C . ILE A 1 344 ? 11.656 27.797 15.492 1 98 344 ILE A C 1
ATOM 2771 O O . ILE A 1 344 ? 10.641 27.094 15.594 1 98 344 ILE A O 1
ATOM 2775 N N . GLN A 1 345 ? 12.641 27.75 16.328 1 97.25 345 GLN A N 1
ATOM 2776 C CA . GLN A 1 345 ? 12.562 26.938 17.531 1 97.25 345 GLN A CA 1
ATOM 2777 C C . GLN A 1 345 ? 11.344 27.312 18.375 1 97.25 345 GLN A C 1
ATOM 2779 O O . GLN A 1 345 ? 10.672 26.438 18.938 1 97.25 345 GLN A O 1
ATOM 2784 N N . SER A 1 346 ? 11.125 28.594 18.484 1 97.5 346 SER A N 1
ATOM 2785 C CA . SER A 1 346 ? 9.977 29.062 19.234 1 97.5 346 SER A CA 1
ATOM 2786 C C . SER A 1 346 ? 8.664 28.672 18.562 1 97.5 346 SER A C 1
ATOM 2788 O O . SER A 1 346 ? 7.672 28.406 19.234 1 97.5 346 SER A O 1
ATOM 2790 N N . VAL A 1 347 ? 8.625 28.688 17.25 1 98.25 347 VAL A N 1
ATOM 2791 C CA . VAL A 1 347 ? 7.445 28.25 16.5 1 98.25 347 VAL A CA 1
ATOM 2792 C C . VAL A 1 347 ? 7.145 26.797 16.828 1 98.25 347 VAL A C 1
ATOM 2794 O O . VAL A 1 347 ? 6 26.438 17.109 1 98.25 347 VAL A O 1
ATOM 2797 N N . VAL A 1 348 ? 8.148 25.922 16.812 1 98.31 348 VAL A N 1
ATOM 2798 C CA . VAL A 1 348 ? 7.996 24.5 17.109 1 98.31 348 VAL A CA 1
ATOM 2799 C C . VAL A 1 348 ? 7.543 24.328 18.562 1 98.31 348 VAL A C 1
ATOM 2801 O O . VAL A 1 348 ? 6.625 23.547 18.828 1 98.31 348 VAL A O 1
ATOM 2804 N N . HIS A 1 349 ? 8.211 25.062 19.422 1 97.81 349 HIS A N 1
ATOM 2805 C CA . HIS A 1 349 ? 7.891 24.984 20.844 1 97.81 349 HIS A CA 1
ATOM 2806 C C . HIS A 1 349 ? 6.441 25.375 21.109 1 97.81 349 HIS A C 1
ATOM 2808 O O . HIS A 1 349 ? 5.715 24.641 21.797 1 97.81 349 HIS A O 1
ATOM 2814 N N . CYS A 1 350 ? 6.043 26.484 20.562 1 97.88 350 CYS A N 1
ATOM 2815 C CA . CYS A 1 350 ? 4.68 26.953 20.781 1 97.88 350 CYS A CA 1
ATOM 2816 C C . CYS A 1 350 ? 3.672 26.031 20.109 1 97.88 350 CYS A C 1
ATOM 2818 O O . CYS A 1 350 ? 2.578 25.812 20.641 1 97.88 350 CYS A O 1
ATOM 2820 N N . GLY A 1 351 ? 4.035 25.531 18.953 1 97.94 351 GLY A N 1
ATOM 2821 C CA . GLY A 1 351 ? 3.189 24.531 18.312 1 97.94 351 GLY A CA 1
ATOM 2822 C C . GLY A 1 351 ? 2.992 23.281 19.172 1 97.94 351 GLY A C 1
ATOM 2823 O O . GLY A 1 351 ? 1.877 22.766 19.281 1 97.94 351 GLY A O 1
ATOM 2824 N N . LEU A 1 352 ? 4.035 22.766 19.781 1 98.38 352 LEU A N 1
ATOM 2825 C CA . LEU A 1 352 ? 3.959 21.578 20.625 1 98.38 352 LEU A CA 1
ATOM 2826 C C . LEU A 1 352 ? 3.152 21.875 21.891 1 98.38 352 LEU A C 1
ATOM 2828 O O . LEU A 1 352 ? 2.381 21.031 22.344 1 98.38 352 LEU A O 1
ATOM 2832 N N . VAL A 1 353 ? 3.377 23.047 22.438 1 98.12 353 VAL A N 1
ATOM 2833 C CA . VAL A 1 353 ? 2.646 23.453 23.641 1 98.12 353 VAL A CA 1
ATOM 2834 C C . VAL A 1 353 ? 1.148 23.484 23.344 1 98.12 353 VAL A C 1
ATOM 2836 O O . VAL A 1 353 ? 0.346 22.938 24.109 1 98.12 353 VAL A O 1
ATOM 2839 N N . SER A 1 354 ? 0.804 24.141 22.266 1 97.06 354 SER A N 1
ATOM 2840 C CA . SER A 1 354 ? -0.602 24.219 21.891 1 97.06 354 SER A CA 1
ATOM 2841 C C . SER A 1 354 ? -1.183 22.828 21.656 1 97.06 354 SER A C 1
ATOM 2843 O O . SER A 1 354 ? -2.346 22.578 21.984 1 97.06 354 SER A O 1
ATOM 2845 N N . PHE A 1 355 ? -0.449 21.938 21.094 1 97.75 355 PHE A N 1
ATOM 2846 C CA . PHE A 1 355 ? -0.893 20.578 20.875 1 97.75 355 PHE A CA 1
ATOM 2847 C C . PHE A 1 355 ? -1.062 19.828 22.188 1 97.75 355 PHE A C 1
ATOM 2849 O O . PHE A 1 355 ? -2.025 19.078 22.375 1 97.75 355 PHE A O 1
ATOM 2856 N N . LEU A 1 356 ? -0.165 20 23.109 1 98.19 356 LEU A N 1
ATOM 2857 C CA . LEU A 1 356 ? -0.097 19.234 24.344 1 98.19 356 LEU A CA 1
ATOM 2858 C C . LEU A 1 356 ? -1.172 19.688 25.328 1 98.19 356 LEU A C 1
ATOM 2860 O O . LEU A 1 356 ? -1.768 18.859 26.031 1 98.19 356 LEU A O 1
ATOM 2864 N N . VAL A 1 357 ? -1.436 21 25.375 1 97.44 357 VAL A N 1
ATOM 2865 C CA . VAL A 1 357 ? -2.297 21.438 26.469 1 97.44 357 VAL A CA 1
ATOM 2866 C C . VAL A 1 357 ? -3.475 22.234 25.906 1 97.44 357 VAL A C 1
ATOM 2868 O O . VAL A 1 357 ? -4.32 22.719 26.656 1 97.44 357 VAL A O 1
ATOM 2871 N N . GLY A 1 358 ? -3.586 22.375 24.594 1 94.25 358 GLY A N 1
ATOM 2872 C CA . GLY A 1 358 ? -4.691 23.109 24 1 94.25 358 GLY A CA 1
ATOM 2873 C C . GLY A 1 358 ? -6.043 22.484 24.281 1 94.25 358 GLY A C 1
ATOM 2874 O O . GLY A 1 358 ? -6.117 21.328 24.719 1 94.25 358 GLY A O 1
ATOM 2875 N N . PHE A 1 359 ? -7.066 23.281 24.016 1 91.44 359 PHE A N 1
ATOM 2876 C CA . PHE A 1 359 ? -8.438 22.828 24.219 1 91.44 359 PHE A CA 1
ATOM 2877 C C . PHE A 1 359 ? -9 22.219 22.953 1 91.44 359 PHE A C 1
ATOM 2879 O O . PHE A 1 359 ? -8.883 22.797 21.875 1 91.44 359 PHE A O 1
ATOM 2886 N N . HIS A 1 360 ? -9.594 21.047 23.047 1 90.25 360 HIS A N 1
ATOM 2887 C CA . HIS A 1 360 ? -10.266 20.391 21.922 1 90.25 360 HIS A CA 1
ATOM 2888 C C . HIS A 1 360 ? -9.328 20.219 20.734 1 90.25 360 HIS A C 1
ATOM 2890 O O . HIS A 1 360 ? -9.688 20.562 19.609 1 90.25 360 HIS A O 1
ATOM 2896 N N . VAL A 1 361 ? -8.164 19.781 21.031 1 92.62 361 VAL A N 1
ATOM 2897 C CA . VAL A 1 361 ? -7.141 19.625 20 1 92.62 361 VAL A CA 1
ATOM 2898 C C . VAL A 1 361 ? -7.336 18.312 19.266 1 92.62 361 VAL A C 1
ATOM 2900 O O . VAL A 1 361 ? -7.609 17.281 19.891 1 92.62 361 VAL A O 1
ATOM 2903 N N . HIS A 1 362 ? -7.25 18.375 17.938 1 93.25 362 HIS A N 1
ATOM 2904 C CA . HIS A 1 362 ? -7.289 17.188 17.094 1 93.25 362 HIS A CA 1
ATOM 2905 C C . HIS A 1 362 ? -5.902 16.562 16.953 1 93.25 362 HIS A C 1
ATOM 2907 O O . HIS A 1 362 ? -4.895 17.281 17.016 1 93.25 362 HIS A O 1
ATOM 2913 N N . GLU A 1 363 ? -5.805 15.289 16.719 1 95.75 363 GLU A N 1
ATOM 2914 C CA . GLU A 1 363 ? -4.543 14.586 16.516 1 95.75 363 GLU A CA 1
ATOM 2915 C C . GLU A 1 363 ? -3.777 15.141 15.328 1 95.75 363 GLU A C 1
ATOM 2917 O O . GLU A 1 363 ? -2.545 15.133 15.312 1 95.75 363 GLU A O 1
ATOM 2922 N N . LYS A 1 364 ? -4.508 15.68 14.297 1 96.38 364 LYS A N 1
ATOM 2923 C CA . LYS A 1 364 ? -3.854 16.203 13.102 1 96.38 364 LYS A CA 1
ATOM 2924 C C . LYS A 1 364 ? -3.062 17.469 13.422 1 96.38 364 LYS A C 1
ATOM 2926 O O . LYS A 1 364 ? -2.199 17.875 12.641 1 96.38 364 LYS A O 1
ATOM 2931 N N . GLY A 1 365 ? -3.297 18.078 14.57 1 96.94 365 GLY A N 1
ATOM 2932 C CA . GLY A 1 365 ? -2.57 19.266 14.992 1 96.94 365 GLY A CA 1
ATOM 2933 C C . GLY A 1 365 ? -1.085 19.031 15.172 1 96.94 365 GLY A C 1
ATOM 2934 O O . GLY A 1 365 ? -0.292 19.969 15.188 1 96.94 365 GLY A O 1
ATOM 2935 N N . ILE A 1 366 ? -0.68 17.766 15.266 1 98.25 366 ILE A N 1
ATOM 2936 C CA . ILE A 1 366 ? 0.716 17.406 15.492 1 98.25 366 ILE A CA 1
ATOM 2937 C C . ILE A 1 366 ? 1.553 17.797 14.273 1 98.25 366 ILE A C 1
ATOM 2939 O O . ILE A 1 366 ? 2.771 17.953 14.375 1 98.25 366 ILE A O 1
ATOM 2943 N N . LEU A 1 367 ? 0.898 18.016 13.109 1 98.25 367 LEU A N 1
ATOM 2944 C CA . LEU A 1 367 ? 1.61 18.297 11.867 1 98.25 367 LEU A CA 1
ATOM 2945 C C . LEU A 1 367 ? 2.242 19.688 11.898 1 98.25 367 LEU A C 1
ATOM 2947 O O . LEU A 1 367 ? 3.256 19.922 11.242 1 98.25 367 LEU A O 1
ATOM 2951 N N . ILE A 1 368 ? 1.697 20.609 12.695 1 98.25 368 ILE A N 1
ATOM 2952 C CA . ILE A 1 368 ? 2.203 21.969 12.758 1 98.25 368 ILE A CA 1
ATOM 2953 C C . ILE A 1 368 ? 3.613 21.969 13.344 1 98.25 368 ILE A C 1
ATOM 2955 O O . ILE A 1 368 ? 4.57 22.375 12.672 1 98.25 368 ILE A O 1
ATOM 2959 N N . PRO A 1 369 ? 3.748 21.438 14.57 1 98.25 369 PRO A N 1
ATOM 2960 C CA . PRO A 1 369 ? 5.117 21.422 15.094 1 98.25 369 PRO A CA 1
ATOM 2961 C C . PRO A 1 369 ? 6.02 20.453 14.352 1 98.25 369 PRO A C 1
ATOM 2963 O O . PRO A 1 369 ? 7.219 20.688 14.203 1 98.25 369 PRO A O 1
ATOM 2966 N N . LEU A 1 370 ? 5.48 19.359 13.836 1 98.56 370 LEU A N 1
ATOM 2967 C CA . LEU A 1 370 ? 6.27 18.328 13.18 1 98.56 370 LEU A CA 1
ATOM 2968 C C . LEU A 1 370 ? 6.93 18.859 11.914 1 98.56 370 LEU A C 1
ATOM 2970 O O . LEU A 1 370 ? 8.141 18.703 11.727 1 98.56 370 LEU A O 1
ATOM 2974 N N . LEU A 1 371 ? 6.191 19.5 11.062 1 98.62 371 LEU A N 1
ATOM 2975 C CA . LEU A 1 371 ? 6.703 19.953 9.773 1 98.62 371 LEU A CA 1
ATOM 2976 C C . LEU A 1 371 ? 7.566 21.203 9.938 1 98.62 371 LEU A C 1
ATOM 2978 O O . LEU A 1 371 ? 8.469 21.453 9.133 1 98.62 371 LEU A O 1
ATOM 2982 N N . SER A 1 372 ? 7.383 21.969 11.008 1 98.31 372 SER A N 1
ATOM 2983 C CA . SER A 1 372 ? 8.219 23.141 11.289 1 98.31 372 SER A CA 1
ATOM 2984 C C . SER A 1 372 ? 9.562 22.719 11.875 1 98.31 372 SER A C 1
ATOM 2986 O O . SER A 1 372 ? 10.531 23.469 11.812 1 98.31 372 SER A O 1
ATOM 2988 N N . LEU A 1 373 ? 9.656 21.531 12.391 1 98.56 373 LEU A N 1
ATOM 2989 C CA . LEU A 1 373 ? 10.844 21.047 13.078 1 98.56 373 LEU A CA 1
ATOM 2990 C C . LEU A 1 373 ? 11.891 20.547 12.086 1 98.56 373 LEU A C 1
ATOM 2992 O O . LEU A 1 373 ? 13.086 20.516 12.398 1 98.56 373 LEU A O 1
ATOM 2996 N N . LEU A 1 374 ? 11.477 20.172 10.898 1 98.44 374 LEU A N 1
ATOM 2997 C CA . LEU A 1 374 ? 12.391 19.531 9.953 1 98.44 374 LEU A CA 1
ATOM 2998 C C . LEU A 1 374 ? 13.562 20.453 9.625 1 98.44 374 LEU A C 1
ATOM 3000 O O . LEU A 1 374 ? 14.727 20.031 9.695 1 98.44 374 LEU A O 1
ATOM 3004 N N . PRO A 1 375 ? 13.328 21.75 9.289 1 97.94 375 PRO A N 1
ATOM 3005 C CA . PRO A 1 375 ? 14.469 22.625 9.016 1 97.94 375 PRO A CA 1
ATOM 3006 C C . PRO A 1 375 ? 15.43 22.734 10.195 1 97.94 375 PRO A C 1
ATOM 3008 O O . PRO A 1 375 ? 16.656 22.719 10.008 1 97.94 375 PRO A O 1
ATOM 3011 N N . LEU A 1 376 ? 14.922 22.766 11.367 1 96.81 376 LEU A N 1
ATOM 3012 C CA . LEU A 1 376 ? 15.75 22.875 12.562 1 96.81 376 LEU A CA 1
ATOM 3013 C C . LEU A 1 376 ? 16.578 21.609 12.766 1 96.81 376 LEU A C 1
ATOM 3015 O O . LEU A 1 376 ? 17.719 21.672 13.227 1 96.81 376 LEU A O 1
ATOM 3019 N N . ALA A 1 377 ? 15.945 20.484 12.445 1 97.12 377 ALA A N 1
ATOM 3020 C CA . ALA A 1 377 ? 16.625 19.219 12.609 1 97.12 377 ALA A CA 1
ATOM 3021 C C . ALA A 1 377 ? 17.828 19.094 11.664 1 97.12 377 ALA A C 1
ATOM 3023 O O . ALA A 1 377 ? 18.797 18.391 11.953 1 97.12 377 ALA A O 1
ATOM 3024 N N . ILE A 1 378 ? 17.75 19.781 10.562 1 97 378 ILE A N 1
ATOM 3025 C CA . ILE A 1 378 ? 18.812 19.75 9.57 1 97 378 ILE A CA 1
ATOM 3026 C C . ILE A 1 378 ? 19.922 20.734 9.977 1 97 378 ILE A C 1
ATOM 3028 O O . ILE A 1 378 ? 21.094 20.453 9.781 1 97 378 ILE A O 1
ATOM 3032 N N . ILE A 1 379 ? 19.547 21.828 10.672 1 95.44 379 ILE A N 1
ATOM 3033 C CA . ILE A 1 379 ? 20.484 22.875 11.062 1 95.44 379 ILE A CA 1
ATOM 3034 C C . ILE A 1 379 ? 21.188 22.484 12.359 1 95.44 379 ILE A C 1
ATOM 3036 O O . ILE A 1 379 ? 22.391 22.672 12.508 1 95.44 379 ILE A O 1
ATOM 3040 N N . ASN A 1 380 ? 20.406 21.953 13.25 1 93.38 380 ASN A N 1
ATOM 3041 C CA . ASN A 1 380 ? 20.891 21.688 14.602 1 93.38 380 ASN A CA 1
ATOM 3042 C C . ASN A 1 380 ? 20.891 20.188 14.898 1 93.38 380 ASN A C 1
ATOM 3044 O O . ASN A 1 380 ? 19.844 19.562 15.023 1 93.38 380 ASN A O 1
ATOM 3048 N N . ARG A 1 381 ? 21.984 19.656 15.164 1 93 381 ARG A N 1
ATOM 3049 C CA . ARG A 1 381 ? 22.188 18.234 15.391 1 93 381 ARG A CA 1
ATOM 3050 C C . ARG A 1 381 ? 21.422 17.766 16.625 1 93 381 ARG A C 1
ATOM 3052 O O . ARG A 1 381 ? 20.938 16.641 16.672 1 93 381 ARG A O 1
ATOM 3059 N N . SER A 1 382 ? 21.297 18.578 17.609 1 92.06 382 SER A N 1
ATOM 3060 C CA . SER A 1 382 ? 20.656 18.203 18.859 1 92.06 382 SER A CA 1
ATOM 3061 C C . SER A 1 382 ? 19.172 17.953 18.672 1 92.06 382 SER A C 1
ATOM 3063 O O . SER A 1 382 ? 18.516 17.328 19.516 1 92.06 382 SER A O 1
ATOM 3065 N N . LEU A 1 383 ? 18.656 18.438 17.547 1 95.56 383 LEU A N 1
ATOM 3066 C CA . LEU A 1 383 ? 17.219 18.312 17.328 1 95.56 383 LEU A CA 1
ATOM 3067 C C . LEU A 1 383 ? 16.922 17.266 16.266 1 95.56 383 LEU A C 1
ATOM 3069 O O . LEU A 1 383 ? 15.75 16.984 15.992 1 95.56 383 LEU A O 1
ATOM 3073 N N . ALA A 1 384 ? 17.969 16.641 15.68 1 95.94 384 ALA A N 1
ATOM 3074 C CA . ALA A 1 384 ? 17.781 15.625 14.656 1 95.94 384 ALA A CA 1
ATOM 3075 C C . ALA A 1 384 ? 17.078 14.398 15.227 1 95.94 384 ALA A C 1
ATOM 3077 O O . ALA A 1 384 ? 16.125 13.875 14.625 1 95.94 384 ALA A O 1
ATOM 3078 N N . GLY A 1 385 ? 17.531 13.977 16.406 1 95.62 385 GLY A N 1
ATOM 3079 C CA . GLY A 1 385 ? 16.891 12.844 17.062 1 95.62 385 GLY A CA 1
ATOM 3080 C C . GLY A 1 385 ? 15.461 13.117 17.469 1 95.62 385 GLY A C 1
ATOM 3081 O O . GLY A 1 385 ? 14.625 12.211 17.438 1 95.62 385 GLY A O 1
ATOM 3082 N N . VAL A 1 386 ? 15.203 14.344 17.828 1 96.62 386 VAL A N 1
ATOM 3083 C CA . VAL A 1 386 ? 13.859 14.75 18.219 1 96.62 386 VAL A CA 1
ATOM 3084 C C . VAL A 1 386 ? 12.922 14.641 17.016 1 96.62 386 VAL A C 1
ATOM 3086 O O . VAL A 1 386 ? 11.781 14.188 17.156 1 96.62 386 VAL A O 1
ATOM 3089 N N . TYR A 1 387 ? 13.461 15.062 15.859 1 97.62 387 TYR A N 1
ATOM 3090 C CA . TYR A 1 387 ? 12.633 14.984 14.664 1 97.62 387 TYR A CA 1
ATOM 3091 C C . TYR A 1 387 ? 12.32 13.531 14.312 1 97.62 387 TYR A C 1
ATOM 3093 O O . TYR A 1 387 ? 11.188 13.211 13.93 1 97.62 387 TYR A O 1
ATOM 3101 N N . VAL A 1 388 ? 13.273 12.664 14.43 1 97.19 388 VAL A N 1
ATOM 3102 C CA . VAL A 1 388 ? 13.078 11.258 14.125 1 97.19 388 VAL A CA 1
ATOM 3103 C C . VAL A 1 388 ? 12.008 10.672 15.039 1 97.19 388 VAL A C 1
ATOM 3105 O O . VAL A 1 388 ? 11.086 9.992 14.586 1 97.19 388 VAL A O 1
ATOM 3108 N N . LEU A 1 389 ? 12.109 10.961 16.281 1 97.31 389 LEU A N 1
ATOM 3109 C CA . LEU A 1 389 ? 11.164 10.445 17.266 1 97.31 389 LEU A CA 1
ATOM 3110 C C . LEU A 1 389 ? 9.781 11.047 17.047 1 97.31 389 LEU A C 1
ATOM 3112 O O . LEU A 1 389 ? 8.781 10.328 17.016 1 97.31 389 LEU A O 1
ATOM 3116 N N . LEU A 1 390 ? 9.719 12.32 16.922 1 98.19 390 LEU A N 1
ATOM 3117 C CA . LEU A 1 390 ? 8.445 13.008 16.766 1 98.19 390 LEU A CA 1
ATOM 3118 C C . LEU A 1 390 ? 7.758 12.594 15.469 1 98.19 390 LEU A C 1
ATOM 3120 O O . LEU A 1 390 ? 6.531 12.5 15.414 1 98.19 390 LEU A O 1
ATOM 3124 N N . SER A 1 391 ? 8.547 12.453 14.398 1 98.06 391 SER A N 1
ATOM 3125 C CA . SER A 1 391 ? 7.965 12.023 13.133 1 98.06 391 SER A CA 1
ATOM 3126 C C . SER A 1 391 ? 7.348 10.633 13.25 1 98.06 391 SER A C 1
ATOM 3128 O O . SER A 1 391 ? 6.25 10.391 12.742 1 98.06 391 SER A O 1
ATOM 3130 N N . ALA A 1 392 ? 8.023 9.711 13.945 1 97.62 392 ALA A N 1
ATOM 3131 C CA . ALA A 1 392 ? 7.492 8.359 14.133 1 97.62 392 ALA A CA 1
ATOM 3132 C C . ALA A 1 392 ? 6.191 8.383 14.93 1 97.62 392 ALA A C 1
ATOM 3134 O O . ALA A 1 392 ? 5.191 7.797 14.516 1 97.62 392 ALA A O 1
ATOM 3135 N N . VAL A 1 393 ? 6.219 9.102 15.992 1 98.06 393 VAL A N 1
ATOM 3136 C CA . VAL A 1 393 ? 5.062 9.164 16.875 1 98.06 393 VAL A CA 1
ATOM 3137 C C . VAL A 1 393 ? 3.947 9.969 16.219 1 98.06 393 VAL A C 1
ATOM 3139 O O . VAL A 1 393 ? 2.773 9.602 16.297 1 98.06 393 VAL A O 1
ATOM 3142 N N . GLY A 1 394 ? 4.344 11.055 15.633 1 98.31 394 GLY A N 1
ATOM 3143 C CA . GLY A 1 394 ? 3.373 11.914 14.977 1 98.31 394 GLY A CA 1
ATOM 3144 C C . GLY A 1 394 ? 2.643 11.227 13.844 1 98.31 394 GLY A C 1
ATOM 3145 O O . GLY A 1 394 ? 1.444 11.445 13.641 1 98.31 394 GLY A O 1
ATOM 3146 N N . HIS A 1 395 ? 3.312 10.445 13.07 1 98.38 395 HIS A N 1
ATOM 3147 C CA . HIS A 1 395 ? 2.674 9.711 11.984 1 98.38 395 HIS A CA 1
ATOM 3148 C C . HIS A 1 395 ? 1.827 8.562 12.523 1 98.38 395 HIS A C 1
ATOM 3150 O O . HIS A 1 395 ? 0.722 8.312 12.031 1 98.38 395 HIS A O 1
ATOM 3156 N N . PHE A 1 396 ? 2.334 7.859 13.539 1 98.19 396 PHE A N 1
ATOM 3157 C CA . PHE A 1 396 ? 1.626 6.719 14.109 1 98.19 396 PHE A CA 1
ATOM 3158 C C . PHE A 1 396 ? 0.297 7.152 14.711 1 98.19 396 PHE A C 1
ATOM 3160 O O . PHE A 1 396 ? -0.707 6.449 14.594 1 98.19 396 PHE A O 1
ATOM 3167 N N . CYS A 1 397 ? 0.299 8.242 15.344 1 97.38 397 CYS A N 1
ATOM 3168 C CA . CYS A 1 397 ? -0.905 8.656 16.062 1 97.38 397 CYS A CA 1
ATOM 3169 C C . CYS A 1 397 ? -1.995 9.078 15.078 1 97.38 397 CYS A C 1
ATOM 3171 O O . CYS A 1 397 ? -3.154 9.234 15.469 1 97.38 397 CYS A O 1
ATOM 3173 N N . LEU A 1 398 ? -1.689 9.195 13.805 1 98.19 398 LEU A N 1
ATOM 3174 C CA . LEU A 1 398 ? -2.672 9.562 12.789 1 98.19 398 LEU A CA 1
ATOM 3175 C C . LEU A 1 398 ? -3.324 8.32 12.195 1 98.19 398 LEU A C 1
ATOM 3177 O O . LEU A 1 398 ? -4.297 8.422 11.438 1 98.19 398 LEU A O 1
ATOM 3181 N N . PHE A 1 399 ? -2.857 7.117 12.492 1 97.69 399 PHE A N 1
ATOM 3182 C CA . PHE A 1 399 ? -3.332 5.879 11.883 1 97.69 399 PHE A CA 1
ATOM 3183 C C . PHE A 1 399 ? -4.816 5.676 12.164 1 97.69 399 PHE A C 1
ATOM 3185 O O . PHE A 1 399 ? -5.57 5.273 11.273 1 97.69 399 PHE A O 1
ATOM 3192 N N . PRO A 1 400 ? -5.301 6.023 13.406 1 96.31 400 PRO A N 1
ATOM 3193 C CA . PRO A 1 400 ? -6.707 5.762 13.719 1 96.31 400 PRO A CA 1
ATOM 3194 C C . PRO A 1 400 ? -7.66 6.621 12.891 1 96.31 400 PRO A C 1
ATOM 3196 O O . PRO A 1 400 ? -8.867 6.363 12.867 1 96.31 400 PRO A O 1
ATOM 3199 N N . LEU A 1 401 ? -7.102 7.645 12.211 1 96 401 LEU A N 1
ATOM 3200 C CA . LEU A 1 401 ? -7.945 8.453 11.344 1 96 401 LEU A CA 1
ATOM 3201 C C . LEU A 1 401 ? -8.531 7.617 10.211 1 96 401 LEU A C 1
ATOM 3203 O O . LEU A 1 401 ? -9.578 7.957 9.656 1 96 401 LEU A O 1
ATOM 3207 N N . ILE A 1 402 ? -7.789 6.609 9.844 1 96.62 402 ILE A N 1
ATOM 3208 C CA . ILE A 1 402 ? -8.25 5.684 8.812 1 96.62 402 ILE A CA 1
ATOM 3209 C C . ILE A 1 402 ? -8.867 4.449 9.469 1 96.62 402 ILE A C 1
ATOM 3211 O O . ILE A 1 402 ? -8.156 3.549 9.914 1 96.62 402 ILE A O 1
ATOM 3215 N N . ILE A 1 403 ? -10.172 4.312 9.414 1 93 403 ILE A N 1
ATOM 3216 C CA . ILE A 1 403 ? -10.898 3.316 10.195 1 93 403 ILE A CA 1
ATOM 3217 C C . ILE A 1 403 ? -10.906 1.984 9.453 1 93 403 ILE A C 1
ATOM 3219 O O . ILE A 1 403 ? -11 0.92 10.07 1 93 403 ILE A O 1
ATOM 3223 N N . THR A 1 404 ? -10.797 2.068 8.125 1 93.75 404 THR A N 1
ATOM 3224 C CA . THR A 1 404 ? -10.828 0.839 7.336 1 93.75 404 THR A CA 1
ATOM 3225 C C . THR A 1 404 ? -9.516 0.081 7.461 1 93.75 404 THR A C 1
ATOM 3227 O O . THR A 1 404 ? -8.445 0.69 7.512 1 93.75 404 THR A O 1
ATOM 3230 N N . ARG A 1 405 ? -9.531 -1.19 7.516 1 91.5 405 ARG A N 1
ATOM 3231 C CA . ARG A 1 405 ? -8.359 -2.029 7.75 1 91.5 405 ARG A CA 1
ATOM 3232 C C . ARG A 1 405 ? -7.602 -2.285 6.449 1 91.5 405 ARG A C 1
ATOM 3234 O O . ARG A 1 405 ? -6.426 -2.652 6.473 1 91.5 405 ARG A O 1
ATOM 3241 N N . GLU A 1 406 ? -8.234 -2.109 5.281 1 90.88 406 GLU A N 1
ATOM 3242 C CA . GLU A 1 406 ? -7.641 -2.373 3.973 1 90.88 406 GLU A CA 1
ATOM 3243 C C . GLU A 1 406 ? -6.438 -1.47 3.723 1 90.88 406 GLU A C 1
ATOM 3245 O O . GLU A 1 406 ? -5.531 -1.827 2.965 1 90.88 406 GLU A O 1
ATOM 3250 N N . GLU A 1 407 ? -6.418 -0.275 4.438 1 95.06 407 GLU A N 1
ATOM 3251 C CA . GLU A 1 407 ? -5.359 0.701 4.195 1 95.06 407 GLU A CA 1
ATOM 3252 C C . GLU A 1 407 ? -4.195 0.504 5.16 1 95.06 407 GLU A C 1
ATOM 3254 O O . GLU A 1 407 ? -3.246 1.292 5.164 1 95.06 407 GLU A O 1
ATOM 3259 N N . THR A 1 408 ? -4.223 -0.59 6 1 94.88 408 THR A N 1
ATOM 3260 C CA . THR A 1 408 ? -3.172 -0.837 6.98 1 94.88 408 THR A CA 1
ATOM 3261 C C . THR A 1 408 ? -1.812 -0.956 6.301 1 94.88 408 THR A C 1
ATOM 3263 O O . THR A 1 408 ? -0.824 -0.392 6.773 1 94.88 408 THR A O 1
ATOM 3266 N N . PHE A 1 409 ? -1.78 -1.656 5.168 1 94.75 409 PHE A N 1
ATOM 3267 C CA . PHE A 1 409 ? -0.541 -1.814 4.418 1 94.75 409 PHE A CA 1
ATOM 3268 C C . PHE A 1 409 ? 0.004 -0.459 3.98 1 94.75 409 PHE A C 1
ATOM 3270 O O . PHE A 1 409 ? 1.194 -0.183 4.141 1 94.75 409 PHE A O 1
ATOM 3277 N N . ILE A 1 410 ? -0.863 0.412 3.467 1 96.25 410 ILE A N 1
ATOM 3278 C CA . ILE A 1 410 ? -0.479 1.712 2.926 1 96.25 410 ILE A CA 1
ATOM 3279 C C . ILE A 1 410 ? 0.088 2.586 4.043 1 96.25 410 ILE A C 1
ATOM 3281 O O . ILE A 1 410 ? 1.166 3.168 3.895 1 96.25 410 ILE A O 1
ATOM 3285 N N . LYS A 1 411 ? -0.558 2.629 5.223 1 96.56 411 LYS A N 1
ATOM 3286 C CA . LYS A 1 411 ? -0.127 3.436 6.359 1 96.56 411 LYS A CA 1
ATOM 3287 C C . LYS A 1 411 ? 1.251 3.002 6.852 1 96.56 411 LYS A C 1
ATOM 3289 O O . LYS A 1 411 ? 2.143 3.836 7.031 1 96.56 411 LYS A O 1
ATOM 3294 N N . ALA A 1 412 ? 1.363 1.721 6.973 1 96.19 412 ALA A N 1
ATOM 3295 C CA . ALA A 1 412 ? 2.592 1.159 7.527 1 96.19 412 ALA A CA 1
ATOM 3296 C C . ALA A 1 412 ? 3.775 1.401 6.598 1 96.19 412 ALA A C 1
ATOM 3298 O O . ALA A 1 412 ? 4.855 1.799 7.043 1 96.19 412 ALA A O 1
ATOM 3299 N N . VAL A 1 413 ? 3.557 1.218 5.332 1 94.88 413 VAL A N 1
ATOM 3300 C CA . VAL A 1 413 ? 4.633 1.323 4.352 1 94.88 413 VAL A CA 1
ATOM 3301 C C . VAL A 1 413 ? 5.059 2.783 4.207 1 94.88 413 VAL A C 1
ATOM 3303 O O . VAL A 1 413 ? 6.254 3.088 4.172 1 94.88 413 VAL A O 1
ATOM 3306 N N . LEU A 1 414 ? 4.117 3.715 4.168 1 97 414 LEU A N 1
ATOM 3307 C CA . LEU A 1 414 ? 4.438 5.133 4.043 1 97 414 LEU A CA 1
ATOM 3308 C C . LEU A 1 414 ? 5.23 5.617 5.254 1 97 414 LEU A C 1
ATOM 3310 O O . LEU A 1 414 ? 6.266 6.27 5.105 1 97 414 LEU A O 1
ATOM 3314 N N . ALA A 1 415 ? 4.766 5.242 6.414 1 97.75 415 ALA A N 1
ATOM 3315 C CA . ALA A 1 415 ? 5.41 5.695 7.645 1 97.75 415 ALA A CA 1
ATOM 3316 C C . ALA A 1 415 ? 6.789 5.059 7.805 1 97.75 415 ALA A C 1
ATOM 3318 O O . ALA A 1 415 ? 7.75 5.734 8.18 1 97.75 415 ALA A O 1
ATOM 3319 N N . ALA A 1 416 ? 6.922 3.773 7.48 1 95.81 416 ALA A N 1
ATOM 3320 C CA . ALA A 1 416 ? 8.18 3.053 7.664 1 95.81 416 ALA A CA 1
ATOM 3321 C C . ALA A 1 416 ? 9.242 3.553 6.691 1 95.81 416 ALA A C 1
ATOM 3323 O O . ALA A 1 416 ? 10.375 3.824 7.09 1 95.81 416 ALA A O 1
ATOM 3324 N N . PHE A 1 417 ? 8.883 3.686 5.41 1 95.19 417 PHE A N 1
ATOM 3325 C CA . PHE A 1 417 ? 9.844 4.137 4.418 1 95.19 417 PHE A CA 1
ATOM 3326 C C . PHE A 1 417 ? 10.297 5.562 4.711 1 95.19 417 PHE A C 1
ATOM 3328 O O . PHE A 1 417 ? 11.477 5.891 4.559 1 95.19 417 PHE A O 1
ATOM 3335 N N . TYR A 1 418 ? 9.375 6.395 5.133 1 97.75 418 TYR A N 1
ATOM 3336 C CA . TYR A 1 418 ? 9.719 7.766 5.496 1 97.75 418 TYR A CA 1
ATOM 3337 C C . TYR A 1 418 ? 10.648 7.793 6.703 1 97.75 418 TYR A C 1
ATOM 3339 O O . TYR A 1 418 ? 11.664 8.492 6.691 1 97.75 418 TYR A O 1
ATOM 3347 N N . GLY A 1 419 ? 10.328 7.031 7.715 1 96.44 419 GLY A N 1
ATOM 3348 C CA . GLY A 1 419 ? 11.141 6.984 8.914 1 96.44 419 GLY A CA 1
ATOM 3349 C C . GLY A 1 419 ? 12.555 6.496 8.656 1 96.44 419 GLY A C 1
ATOM 3350 O O . GLY A 1 419 ? 13.523 7.07 9.164 1 96.44 419 GLY A O 1
ATOM 3351 N N . ILE A 1 420 ? 12.648 5.449 7.852 1 94.38 420 ILE A N 1
ATOM 3352 C CA . ILE A 1 420 ? 13.953 4.898 7.516 1 94.38 420 ILE A CA 1
ATOM 3353 C C . ILE A 1 420 ? 14.766 5.934 6.738 1 94.38 420 ILE A C 1
ATOM 3355 O O . ILE A 1 420 ? 15.93 6.188 7.059 1 94.38 420 ILE A O 1
ATOM 3359 N N . TYR A 1 421 ? 14.148 6.555 5.762 1 96.12 421 TYR A N 1
ATOM 3360 C CA . TYR A 1 421 ? 14.828 7.551 4.941 1 96.12 421 TYR A CA 1
ATOM 3361 C C . TYR A 1 421 ? 15.312 8.719 5.793 1 96.12 421 TYR A C 1
ATOM 3363 O O . TYR A 1 421 ? 16.469 9.125 5.695 1 96.12 421 TYR A O 1
ATOM 3371 N N . ILE A 1 422 ? 14.438 9.242 6.637 1 97 422 ILE A N 1
ATOM 3372 C CA . ILE A 1 422 ? 14.75 10.422 7.438 1 97 422 ILE A CA 1
ATOM 3373 C C . ILE A 1 422 ? 15.867 10.094 8.43 1 97 422 ILE A C 1
ATOM 3375 O O . ILE A 1 422 ? 16.781 10.898 8.641 1 97 422 ILE A O 1
ATOM 3379 N N . THR A 1 423 ? 15.781 8.938 9.062 1 95.31 423 THR A N 1
ATOM 3380 C CA . THR A 1 423 ? 16.781 8.539 10.039 1 95.31 423 THR A CA 1
ATOM 3381 C C . THR A 1 423 ? 18.172 8.461 9.391 1 95.31 423 THR A C 1
ATOM 3383 O O . THR A 1 423 ? 19.141 9 9.922 1 95.31 423 THR A O 1
ATOM 3386 N N . TYR A 1 424 ? 18.234 7.883 8.211 1 94.25 424 TYR A N 1
ATOM 3387 C CA . TYR A 1 424 ? 19.516 7.742 7.539 1 94.25 424 TYR A CA 1
ATOM 3388 C C . TYR A 1 424 ? 19.984 9.07 6.965 1 94.25 424 TYR A C 1
ATOM 3390 O O . TYR A 1 424 ? 21.172 9.406 7.031 1 94.25 424 TYR A O 1
ATOM 3398 N N . ALA A 1 425 ? 19.109 9.805 6.395 1 96.06 425 ALA A N 1
ATOM 3399 C CA . ALA A 1 425 ? 19.453 11.086 5.793 1 96.06 425 ALA A CA 1
ATOM 3400 C C . ALA A 1 425 ? 20 12.055 6.848 1 96.06 425 ALA A C 1
ATOM 3402 O O . ALA A 1 425 ? 21.031 12.688 6.645 1 96.06 425 ALA A O 1
ATOM 3403 N N . LEU A 1 426 ? 19.297 12.172 7.984 1 96.56 426 LEU A N 1
ATOM 3404 C CA . LEU A 1 426 ? 19.766 13.055 9.047 1 96.56 426 LEU A CA 1
ATOM 3405 C C . LEU A 1 426 ? 21.062 12.547 9.656 1 96.56 426 LEU A C 1
ATOM 3407 O O . LEU A 1 426 ? 21.906 13.344 10.078 1 96.56 426 LEU A O 1
ATOM 3411 N N . GLY A 1 427 ? 21.172 11.211 9.695 1 94.88 427 GLY A N 1
ATOM 3412 C CA . GLY A 1 427 ? 22.438 10.648 10.125 1 94.88 427 GLY A CA 1
ATOM 3413 C C . GLY A 1 427 ? 23.609 11.07 9.25 1 94.88 427 GLY A C 1
ATOM 3414 O O . GLY A 1 427 ? 24.703 11.328 9.75 1 94.88 427 GLY A O 1
ATOM 3415 N N . CYS A 1 428 ? 23.344 11.148 8.023 1 94.44 428 CYS A N 1
ATOM 3416 C CA . CYS A 1 428 ? 24.375 11.57 7.074 1 94.44 428 CYS A CA 1
ATOM 3417 C C . CYS A 1 428 ? 24.672 13.055 7.219 1 94.44 428 CYS A C 1
ATOM 3419 O O . CYS A 1 428 ? 25.828 13.477 7.09 1 94.44 428 CYS A O 1
ATOM 3421 N N . VAL A 1 429 ? 23.703 13.82 7.473 1 95.38 429 VAL A N 1
ATOM 3422 C CA . VAL A 1 429 ? 23.875 15.266 7.605 1 95.38 429 VAL A CA 1
ATOM 3423 C C . VAL A 1 429 ? 24.812 15.562 8.773 1 95.38 429 VAL A C 1
ATOM 3425 O O . VAL A 1 429 ? 25.719 16.391 8.656 1 95.38 429 VAL A O 1
ATOM 3428 N N . HIS A 1 430 ? 24.531 14.867 9.852 1 94.69 430 HIS A N 1
ATOM 3429 C CA . HIS A 1 430 ? 25.25 15.219 11.078 1 94.69 430 HIS A CA 1
ATOM 3430 C C . HIS A 1 430 ? 26.344 14.211 11.398 1 94.69 430 HIS A C 1
ATOM 3432 O O . HIS A 1 430 ? 27.047 14.352 12.398 1 94.69 430 HIS A O 1
ATOM 3438 N N . ARG A 1 431 ? 26.5 13.078 10.617 1 88.12 431 ARG A N 1
ATOM 3439 C CA . ARG A 1 431 ? 27.516 12.039 10.781 1 88.12 431 ARG A CA 1
ATOM 3440 C C . ARG A 1 431 ? 27.453 11.438 12.18 1 88.12 431 ARG A C 1
ATOM 3442 O O . ARG A 1 431 ? 28.484 11.305 12.852 1 88.12 431 ARG A O 1
ATOM 3449 N N . TYR A 1 432 ? 26.203 11.227 12.703 1 78.31 432 TYR A N 1
ATOM 3450 C CA . TYR A 1 432 ? 26.031 10.695 14.055 1 78.31 432 TYR A CA 1
ATOM 3451 C C . TYR A 1 432 ? 24.719 9.93 14.172 1 78.31 432 TYR A C 1
ATOM 3453 O O . TYR A 1 432 ? 23.812 10.094 13.336 1 78.31 432 TYR A O 1
ATOM 3461 N N . GLN A 1 433 ? 24.719 9.062 15.25 1 72.12 433 GLN A N 1
ATOM 3462 C CA . GLN A 1 433 ? 23.469 8.359 15.555 1 72.12 433 GLN A CA 1
ATOM 3463 C C . GLN A 1 433 ? 22.516 9.242 16.359 1 72.12 433 GLN A C 1
ATOM 3465 O O . GLN A 1 433 ? 22.875 9.727 17.438 1 72.12 433 GLN A O 1
ATOM 3470 N N . HIS A 1 434 ? 21.297 9.336 15.914 1 77.62 434 HIS A N 1
ATOM 3471 C CA . HIS A 1 434 ? 20.469 10.422 16.406 1 77.62 434 HIS A CA 1
ATOM 3472 C C . HIS A 1 434 ? 19.547 9.938 17.531 1 77.62 434 HIS A C 1
ATOM 3474 O O . HIS A 1 434 ? 18.969 10.75 18.25 1 77.62 434 HIS A O 1
ATOM 3480 N N . LEU A 1 435 ? 19.453 8.656 17.703 1 86.06 435 LEU A N 1
ATOM 3481 C CA . LEU A 1 435 ? 18.5 8.227 18.719 1 86.06 435 LEU A CA 1
ATOM 3482 C C . LEU A 1 435 ? 19.203 7.605 19.906 1 86.06 435 LEU A C 1
ATOM 3484 O O . LEU A 1 435 ? 20.141 6.824 19.734 1 86.06 435 LEU A O 1
ATOM 3488 N N . SER A 1 436 ? 18.891 8.07 21.125 1 86.62 436 SER A N 1
ATOM 3489 C CA . SER A 1 436 ? 19.375 7.453 22.375 1 86.62 436 SER A CA 1
ATOM 3490 C C . SER A 1 436 ? 18.828 6.039 22.531 1 86.62 436 SER A C 1
ATOM 3492 O O . SER A 1 436 ? 17.922 5.629 21.797 1 86.62 436 SER A O 1
ATOM 3494 N N . ARG A 1 437 ? 19.391 5.309 23.406 1 90 437 ARG A N 1
ATOM 3495 C CA . ARG A 1 437 ? 18.922 3.959 23.703 1 90 437 ARG A CA 1
ATOM 3496 C C . ARG A 1 437 ? 17.469 3.969 24.141 1 90 437 ARG A C 1
ATOM 3498 O O . ARG A 1 437 ? 16.688 3.092 23.75 1 90 437 ARG A O 1
ATOM 3505 N N . TRP A 1 438 ? 17.125 4.961 24.891 1 90.94 438 TRP A N 1
ATOM 3506 C CA . TRP A 1 438 ? 15.75 5.082 25.375 1 90.94 438 TRP A CA 1
ATOM 3507 C C . TRP A 1 438 ? 14.805 5.434 24.219 1 90.94 438 TRP A C 1
ATOM 3509 O O . TRP A 1 438 ? 13.672 4.961 24.188 1 90.94 438 TRP A O 1
ATOM 3519 N N . GLY A 1 439 ? 15.367 6.305 23.344 1 92.69 439 GLY A N 1
ATOM 3520 C CA . GLY A 1 439 ? 14.57 6.625 22.172 1 92.69 439 GLY A CA 1
ATOM 3521 C C . GLY A 1 439 ? 14.312 5.426 21.281 1 92.69 439 GLY A C 1
ATOM 3522 O O . GLY A 1 439 ? 13.203 5.246 20.781 1 92.69 439 GLY A O 1
ATOM 3523 N N . GLN A 1 440 ? 15.273 4.613 21.172 1 93.38 440 GLN A N 1
ATOM 3524 C CA . GLN A 1 440 ? 15.148 3.404 20.359 1 93.38 440 GLN A CA 1
ATOM 3525 C C . GLN A 1 440 ? 14.18 2.414 21 1 93.38 440 GLN A C 1
ATOM 3527 O O . GLN A 1 440 ? 13.359 1.811 20.312 1 93.38 440 GLN A O 1
ATOM 3532 N N . LEU A 1 441 ? 14.312 2.262 22.281 1 94.62 441 LEU A N 1
ATOM 3533 C CA . LEU A 1 441 ? 13.414 1.361 23 1 94.62 441 LEU A CA 1
ATOM 3534 C C . LEU A 1 441 ? 11.969 1.821 22.875 1 94.62 441 LEU A C 1
ATOM 3536 O O . LEU A 1 441 ? 11.062 1.003 22.688 1 94.62 441 LEU A O 1
ATOM 3540 N N . TYR A 1 442 ? 11.805 3.072 23.031 1 96.25 442 TYR A N 1
ATOM 3541 C CA . TYR A 1 442 ? 10.469 3.629 22.875 1 96.25 442 TYR A CA 1
ATOM 3542 C C . TYR A 1 442 ? 9.922 3.34 21.484 1 96.25 442 TYR A C 1
ATOM 3544 O O . TYR A 1 442 ? 8.766 2.945 21.328 1 96.25 442 TYR A O 1
ATOM 3552 N N . LEU A 1 443 ? 10.75 3.549 20.453 1 95.56 443 LEU A N 1
ATOM 3553 C CA . LEU A 1 443 ? 10.32 3.32 19.078 1 95.56 443 LEU A CA 1
ATOM 3554 C C . LEU A 1 443 ? 9.977 1.851 18.859 1 95.56 443 LEU A C 1
ATOM 3556 O O . LEU A 1 443 ? 9.062 1.531 18.094 1 95.56 443 LEU A O 1
ATOM 3560 N N . PHE A 1 444 ? 10.719 0.964 19.5 1 95.12 444 PHE A N 1
ATOM 3561 C CA . PHE A 1 444 ? 10.43 -0.462 19.391 1 95.12 444 PHE A CA 1
ATOM 3562 C C . PHE A 1 444 ? 9.055 -0.786 19.969 1 95.12 444 PHE A C 1
ATOM 3564 O O . PHE A 1 444 ? 8.383 -1.705 19.5 1 95.12 444 PHE A O 1
ATOM 3571 N N . GLY A 1 445 ? 8.648 -0.071 20.984 1 97.38 445 GLY A N 1
ATOM 3572 C CA . GLY A 1 445 ? 7.344 -0.273 21.594 1 97.38 445 GLY A CA 1
ATOM 3573 C C . GLY A 1 445 ? 6.191 0.029 20.641 1 97.38 445 GLY A C 1
ATOM 3574 O O . GLY A 1 445 ? 5.07 -0.432 20.859 1 97.38 445 GLY A O 1
ATOM 3575 N N . LEU A 1 446 ? 6.445 0.758 19.531 1 97.38 446 LEU A N 1
ATOM 3576 C CA . LEU A 1 446 ? 5.41 1.07 18.547 1 97.38 446 LEU A CA 1
ATOM 3577 C C . LEU A 1 446 ? 5.035 -0.169 17.734 1 97.38 446 LEU A C 1
ATOM 3579 O O . LEU A 1 446 ? 3.922 -0.257 17.203 1 97.38 446 LEU A O 1
ATOM 3583 N N . VAL A 1 447 ? 5.91 -1.188 17.672 1 95.81 447 VAL A N 1
ATOM 3584 C CA . VAL A 1 447 ? 5.684 -2.375 16.844 1 95.81 447 VAL A CA 1
ATOM 3585 C C . VAL A 1 447 ? 4.586 -3.232 17.484 1 95.81 447 VAL A C 1
ATOM 3587 O O . VAL A 1 447 ? 3.574 -3.523 16.828 1 95.81 447 VAL A O 1
ATOM 3590 N N . PRO A 1 448 ? 4.734 -3.66 18.781 1 97 448 PRO A N 1
ATOM 3591 C CA . PRO A 1 448 ? 3.627 -4.414 19.375 1 97 448 PRO A CA 1
ATOM 3592 C C . PRO A 1 448 ? 2.334 -3.602 19.438 1 97 448 PRO A C 1
ATOM 3594 O O . PRO A 1 448 ? 1.241 -4.164 19.328 1 97 448 PRO A O 1
ATOM 3597 N N . LEU A 1 449 ? 2.434 -2.303 19.656 1 97.62 449 LEU A N 1
ATOM 3598 C CA . LEU A 1 449 ? 1.245 -1.457 19.641 1 97.62 449 LEU A CA 1
ATOM 3599 C C . LEU A 1 449 ? 0.552 -1.512 18.281 1 97.62 449 LEU A C 1
ATOM 3601 O O . LEU A 1 449 ? -0.675 -1.613 18.203 1 97.62 449 LEU A O 1
ATOM 3605 N N . PHE A 1 450 ? 1.345 -1.448 17.25 1 97.38 450 PHE A N 1
ATOM 3606 C CA . PHE A 1 450 ? 0.828 -1.528 15.883 1 97.38 450 PHE A CA 1
ATOM 3607 C C . PHE A 1 450 ? 0.121 -2.857 15.648 1 97.38 450 PHE A C 1
ATOM 3609 O O . PHE A 1 450 ? -0.981 -2.893 15.094 1 97.38 450 PHE A O 1
ATOM 3616 N N . ILE A 1 451 ? 0.755 -3.947 16.016 1 95.88 451 ILE A N 1
ATOM 3617 C CA . ILE A 1 451 ? 0.184 -5.277 15.844 1 95.88 451 ILE A CA 1
ATOM 3618 C C . ILE A 1 451 ? -1.16 -5.363 16.562 1 95.88 451 ILE A C 1
ATOM 3620 O O . ILE A 1 451 ? -2.145 -5.848 16 1 95.88 451 ILE A O 1
ATOM 3624 N N . TYR A 1 452 ? -1.208 -4.828 17.703 1 95.81 452 TYR A N 1
ATOM 3625 C CA . TYR A 1 452 ? -2.443 -4.867 18.484 1 95.81 452 TYR A CA 1
ATOM 3626 C C . TYR A 1 452 ? -3.496 -3.945 17.875 1 95.81 452 TYR A C 1
ATOM 3628 O O . TYR A 1 452 ? -4.617 -4.375 17.594 1 95.81 452 TYR A O 1
ATOM 3636 N N . THR A 1 453 ? -3.145 -2.717 17.609 1 95.75 453 THR A N 1
ATOM 3637 C CA . THR A 1 453 ? -4.148 -1.715 17.281 1 95.75 453 THR A CA 1
ATOM 3638 C C . THR A 1 453 ? -4.582 -1.854 15.82 1 95.75 453 THR A C 1
ATOM 3640 O O . THR A 1 453 ? -5.75 -1.641 15.492 1 95.75 453 THR A O 1
ATOM 3643 N N . GLU A 1 454 ? -3.643 -2.246 14.898 1 94.31 454 GLU A N 1
ATOM 3644 C CA . GLU A 1 454 ? -3.941 -2.242 13.469 1 94.31 454 GLU A CA 1
ATOM 3645 C C . GLU A 1 454 ? -4.316 -3.639 12.984 1 94.31 454 GLU A C 1
ATOM 3647 O O . GLU A 1 454 ? -5.074 -3.783 12.023 1 94.31 454 GLU A O 1
ATOM 3652 N N . LEU A 1 455 ? -3.859 -4.672 13.648 1 93.12 455 LEU A N 1
ATOM 3653 C CA . LEU A 1 455 ? -4.02 -6 13.07 1 93.12 455 LEU A CA 1
ATOM 3654 C C . LEU A 1 455 ? -4.934 -6.863 13.93 1 93.12 455 LEU A C 1
ATOM 3656 O O . LEU A 1 455 ? -5.781 -7.59 13.414 1 93.12 455 LEU A O 1
ATOM 3660 N N . LEU A 1 456 ? -4.848 -6.773 15.312 1 93.5 456 LEU A N 1
ATOM 3661 C CA . LEU A 1 456 ? -5.457 -7.824 16.125 1 93.5 456 LEU A CA 1
ATOM 3662 C C . LEU A 1 456 ? -6.469 -7.238 17.109 1 93.5 456 LEU A C 1
ATOM 3664 O O . LEU A 1 456 ? -7.211 -7.977 17.75 1 93.5 456 LEU A O 1
ATOM 3668 N N . GLY A 1 457 ? -6.539 -5.98 17.266 1 90.88 457 GLY A N 1
ATOM 3669 C CA . GLY A 1 457 ? -7.359 -5.363 18.297 1 90.88 457 GLY A CA 1
ATOM 3670 C C . GLY A 1 457 ? -8.82 -5.781 18.234 1 90.88 457 GLY A C 1
ATOM 3671 O O . GLY A 1 457 ? -9.414 -6.125 19.25 1 90.88 457 GLY A O 1
ATOM 3672 N N . HIS A 1 458 ? -9.406 -5.801 17.094 1 89.94 458 HIS A N 1
ATOM 3673 C CA . HIS A 1 458 ? -10.82 -6.102 16.922 1 89.94 458 HIS A CA 1
ATOM 3674 C C . HIS A 1 458 ? -11.094 -7.586 17.125 1 89.94 458 HIS A C 1
ATOM 3676 O O . HIS A 1 458 ? -12.242 -7.984 17.359 1 89.94 458 HIS A O 1
ATOM 3682 N N . VAL A 1 459 ? -10.07 -8.367 17.094 1 90.12 459 VAL A N 1
ATOM 3683 C CA . VAL A 1 459 ? -10.211 -9.805 17.281 1 90.12 459 VAL A CA 1
ATOM 3684 C C . VAL A 1 459 ? -9.977 -10.164 18.75 1 90.12 459 VAL A C 1
ATOM 3686 O O . VAL A 1 459 ? -10.711 -10.984 19.312 1 90.12 459 VAL A O 1
ATOM 3689 N N . LEU A 1 460 ? -8.984 -9.539 19.359 1 91.19 460 LEU A N 1
ATOM 3690 C CA . LEU A 1 460 ? -8.578 -9.883 20.719 1 91.19 460 LEU A CA 1
ATOM 3691 C C . LEU A 1 460 ? -9.5 -9.234 21.75 1 91.19 460 LEU A C 1
ATOM 3693 O O . LEU A 1 460 ? -9.797 -9.82 22.781 1 91.19 460 LEU A O 1
ATOM 3697 N N . THR A 1 461 ? -9.914 -7.977 21.484 1 91.94 461 THR A N 1
ATOM 3698 C CA . THR A 1 461 ? -10.75 -7.254 22.438 1 91.94 461 THR A CA 1
ATOM 3699 C C . THR A 1 461 ? -11.953 -6.629 21.734 1 91.94 461 THR A C 1
ATOM 3701 O O . THR A 1 461 ? -12.164 -5.418 21.812 1 91.94 461 THR A O 1
ATOM 3704 N N . PRO A 1 462 ? -12.797 -7.48 21.156 1 88.25 462 PRO A N 1
ATOM 3705 C CA . PRO A 1 462 ? -13.961 -6.957 20.438 1 88.25 462 PRO A CA 1
ATOM 3706 C C . PRO A 1 462 ? -14.938 -6.219 21.359 1 88.25 462 PRO A C 1
ATOM 3708 O O . PRO A 1 462 ? -15.664 -5.336 20.906 1 88.25 462 PRO A O 1
ATOM 3711 N N . GLN A 1 463 ? -14.891 -6.453 22.656 1 90.06 463 GLN A N 1
ATOM 3712 C CA . GLN A 1 463 ? -15.812 -5.852 23.609 1 90.06 463 GLN A CA 1
ATOM 3713 C C . GLN A 1 463 ? -15.344 -4.461 24.031 1 90.06 463 GLN A C 1
ATOM 3715 O O . GLN A 1 463 ? -16.109 -3.686 24.594 1 90.06 463 GLN A O 1
ATOM 3720 N N . LEU A 1 464 ? -14.141 -4.137 23.734 1 90.69 464 LEU A N 1
ATOM 3721 C CA . LEU A 1 464 ? -13.562 -2.846 24.094 1 90.69 464 LEU A CA 1
ATOM 3722 C C . LEU A 1 464 ? -13.094 -2.098 22.844 1 90.69 464 LEU A C 1
ATOM 3724 O O . LEU A 1 464 ? -11.891 -1.899 22.641 1 90.69 464 LEU A O 1
ATOM 3728 N N . PRO A 1 465 ? -14 -1.56 22.109 1 89.06 465 PRO A N 1
ATOM 3729 C CA . PRO A 1 465 ? -13.648 -0.955 20.828 1 89.06 465 PRO A CA 1
ATOM 3730 C C . PRO A 1 465 ? -12.789 0.299 20.969 1 89.06 465 PRO A C 1
ATOM 3732 O O . PRO A 1 465 ? -12.07 0.668 20.047 1 89.06 465 PRO A O 1
ATOM 3735 N N . PHE A 1 466 ? -12.844 0.918 22.125 1 92.25 466 PHE A N 1
ATOM 3736 C CA . PHE A 1 466 ? -12.094 2.152 22.312 1 92.25 466 PHE A CA 1
ATOM 3737 C C . PHE A 1 466 ? -10.695 1.855 22.844 1 92.25 466 PHE A C 1
ATOM 3739 O O . PHE A 1 466 ? -9.82 2.729 22.828 1 92.25 466 PHE A O 1
ATOM 3746 N N . LEU A 1 467 ? -10.422 0.706 23.281 1 93.06 467 LEU A N 1
ATOM 3747 C CA . LEU A 1 467 ? -9.156 0.364 23.922 1 93.06 467 LEU A CA 1
ATOM 3748 C C . LEU A 1 467 ? -7.984 0.571 22.969 1 93.06 467 LEU A C 1
ATOM 3750 O O . LEU A 1 467 ? -6.961 1.135 23.359 1 93.06 467 LEU A O 1
ATOM 3754 N N . PRO A 1 468 ? -8.055 0.12 21.719 1 94.44 468 PRO A N 1
ATOM 3755 C CA . PRO A 1 468 ? -6.941 0.383 20.812 1 94.44 468 PRO A CA 1
ATOM 3756 C C . PRO A 1 468 ? -6.695 1.874 20.594 1 94.44 468 PRO A C 1
ATOM 3758 O O . PRO A 1 468 ? -5.547 2.303 20.469 1 94.44 468 PRO A O 1
ATOM 3761 N N . LEU A 1 469 ? -7.734 2.674 20.516 1 95.31 469 LEU A N 1
ATOM 3762 C CA . LEU A 1 469 ? -7.609 4.117 20.359 1 95.31 469 LEU A CA 1
ATOM 3763 C C . LEU A 1 469 ? -6.949 4.742 21.594 1 95.31 469 LEU A C 1
ATOM 3765 O O . LEU A 1 469 ? -6.051 5.574 21.453 1 95.31 469 LEU A O 1
ATOM 3769 N N . MET A 1 470 ? -7.418 4.273 22.75 1 94.88 470 MET A N 1
ATOM 3770 C CA . MET A 1 470 ? -6.859 4.77 24 1 94.88 470 MET A CA 1
ATOM 3771 C C . MET A 1 470 ? -5.391 4.387 24.125 1 94.88 470 MET A C 1
ATOM 3773 O O . MET A 1 470 ? -4.566 5.203 24.547 1 94.88 470 MET A O 1
ATOM 3777 N N . ALA A 1 471 ? -5.086 3.154 23.766 1 96.44 471 ALA A N 1
ATOM 3778 C CA . ALA A 1 471 ? -3.709 2.676 23.844 1 96.44 471 ALA A CA 1
ATOM 3779 C C . ALA A 1 471 ? -2.787 3.51 22.953 1 96.44 471 ALA A C 1
ATOM 3781 O O . ALA A 1 471 ? -1.671 3.848 23.359 1 96.44 471 ALA A O 1
ATOM 3782 N N . THR A 1 472 ? -3.246 3.828 21.75 1 97.5 472 THR A N 1
ATOM 3783 C CA . THR A 1 472 ? -2.471 4.652 20.828 1 97.5 472 THR A CA 1
ATOM 3784 C C . THR A 1 472 ? -2.27 6.055 21.406 1 97.5 472 THR A C 1
ATOM 3786 O O . THR A 1 472 ? -1.148 6.566 21.422 1 97.5 472 THR A O 1
ATOM 3789 N N . SER A 1 473 ? -3.32 6.672 21.906 1 97.25 473 SER A N 1
ATOM 3790 C CA . SER A 1 473 ? -3.262 8.031 22.438 1 97.25 473 SER A CA 1
ATOM 3791 C C . SER A 1 473 ? -2.324 8.117 23.641 1 97.25 473 SER A C 1
ATOM 3793 O O . SER A 1 473 ? -1.448 8.984 23.688 1 97.25 473 SER A O 1
ATOM 3795 N N . VAL A 1 474 ? -2.471 7.199 24.516 1 96.88 474 VAL A N 1
ATOM 3796 C CA . VAL A 1 474 ? -1.718 7.242 25.766 1 96.88 474 VAL A CA 1
ATOM 3797 C C . VAL A 1 474 ? -0.246 6.941 25.484 1 96.88 474 VAL A C 1
ATOM 3799 O O . VAL A 1 474 ? 0.639 7.656 25.969 1 96.88 474 VAL A O 1
ATOM 3802 N N . TYR A 1 475 ? 0.008 5.906 24.719 1 98 475 TYR A N 1
ATOM 3803 C CA . TYR A 1 475 ? 1.395 5.559 24.438 1 98 475 TYR A CA 1
ATOM 3804 C C . TYR A 1 475 ? 2.102 6.688 23.703 1 98 475 TYR A C 1
ATOM 3806 O O . TYR A 1 475 ? 3.23 7.051 24.031 1 98 475 TYR A O 1
ATOM 3814 N N . CYS A 1 476 ? 1.46 7.246 22.703 1 98.38 476 CYS A N 1
ATOM 3815 C CA . CYS A 1 476 ? 2.072 8.281 21.891 1 98.38 476 CYS A CA 1
ATOM 3816 C C . CYS A 1 476 ? 2.242 9.578 22.672 1 98.38 476 CYS A C 1
ATOM 3818 O O . CYS A 1 476 ? 3.15 10.359 22.391 1 98.38 476 CYS A O 1
ATOM 3820 N N . THR A 1 477 ? 1.416 9.805 23.672 1 98.38 477 THR A N 1
ATOM 3821 C CA . THR A 1 477 ? 1.546 10.992 24.516 1 98.38 477 THR A CA 1
ATOM 3822 C C . THR A 1 477 ? 2.916 11.039 25.172 1 98.38 477 THR A C 1
ATOM 3824 O O . THR A 1 477 ? 3.527 12.102 25.281 1 98.38 477 THR A O 1
ATOM 3827 N N . PHE A 1 478 ? 3.422 9.922 25.562 1 97.69 478 PHE A N 1
ATOM 3828 C CA . PHE A 1 478 ? 4.734 9.875 26.203 1 97.69 478 PHE A CA 1
ATOM 3829 C C . PHE A 1 478 ? 5.828 10.289 25.234 1 97.69 478 PHE A C 1
ATOM 3831 O O . PHE A 1 478 ? 6.77 10.992 25.594 1 97.69 478 PHE A O 1
ATOM 3838 N N . GLY A 1 479 ? 5.68 9.844 24 1 97.81 479 GLY A N 1
ATOM 3839 C CA . GLY A 1 479 ? 6.648 10.227 22.984 1 97.81 479 GLY A CA 1
ATOM 3840 C C . GLY A 1 479 ? 6.637 11.719 22.688 1 97.81 479 GLY A C 1
ATOM 3841 O O . GLY A 1 479 ? 7.695 12.344 22.578 1 97.81 479 GLY A O 1
ATOM 3842 N N . VAL A 1 480 ? 5.461 12.305 22.594 1 98.38 480 VAL A N 1
ATOM 3843 C CA . VAL A 1 480 ? 5.336 13.727 22.297 1 98.38 480 VAL A CA 1
ATOM 3844 C C . VAL A 1 480 ? 5.887 14.547 23.469 1 98.38 480 VAL A C 1
ATOM 3846 O O . VAL A 1 480 ? 6.594 15.539 23.25 1 98.38 480 VAL A O 1
ATOM 3849 N N . HIS A 1 481 ? 5.617 14.125 24.703 1 98.06 481 HIS A N 1
ATOM 3850 C CA . HIS A 1 481 ? 6.137 14.82 25.875 1 98.06 481 HIS A CA 1
ATOM 3851 C C . HIS A 1 481 ? 7.66 14.758 25.922 1 98.06 481 HIS A C 1
ATOM 3853 O O . HIS A 1 481 ? 8.32 15.727 26.297 1 98.06 481 HIS A O 1
ATOM 3859 N N . ALA A 1 482 ? 8.164 13.617 25.594 1 96.81 482 ALA A N 1
ATOM 3860 C CA . ALA A 1 482 ? 9.617 13.469 25.578 1 96.81 482 ALA A CA 1
ATOM 3861 C C . ALA A 1 482 ? 10.258 14.445 24.578 1 96.81 482 ALA A C 1
ATOM 3863 O O . ALA A 1 482 ? 11.297 15.031 24.875 1 96.81 482 ALA A O 1
ATOM 3864 N N . CYS A 1 483 ? 9.656 14.594 23.453 1 97.12 483 CYS A N 1
ATOM 3865 C CA . CYS A 1 483 ? 10.156 15.523 22.453 1 97.12 483 CYS A CA 1
ATOM 3866 C C . CYS A 1 483 ? 10.07 16.953 22.953 1 97.12 483 CYS A C 1
ATOM 3868 O O . CYS A 1 483 ? 11.008 17.734 22.781 1 97.12 483 CYS A O 1
ATOM 3870 N N . PHE A 1 484 ? 8.953 17.281 23.609 1 97.69 484 PHE A N 1
ATOM 3871 C CA . PHE A 1 484 ? 8.766 18.625 24.156 1 97.69 484 PHE A CA 1
ATOM 3872 C C . PHE A 1 484 ? 9.836 18.938 25.203 1 97.69 484 PHE A C 1
ATOM 3874 O O . PHE A 1 484 ? 10.453 20 25.156 1 97.69 484 PHE A O 1
ATOM 3881 N N . LEU A 1 485 ? 10.07 18 26.031 1 95.94 485 LEU A N 1
ATOM 3882 C CA . LEU A 1 485 ? 11.062 18.188 27.094 1 95.94 485 LEU A CA 1
ATOM 3883 C C . LEU A 1 485 ? 12.461 18.344 26.516 1 95.94 485 LEU A C 1
ATOM 3885 O O . LEU A 1 485 ? 13.25 19.156 26.984 1 95.94 485 LEU A O 1
ATOM 3889 N N . ARG A 1 486 ? 12.727 17.578 25.5 1 94.12 486 ARG A N 1
ATOM 3890 C CA . ARG A 1 486 ? 14.047 17.672 24.875 1 94.12 486 ARG A CA 1
ATOM 3891 C C . ARG A 1 486 ? 14.234 19.016 24.203 1 94.12 486 ARG A C 1
ATOM 3893 O O . ARG A 1 486 ? 15.328 19.594 24.234 1 94.12 486 ARG A O 1
ATOM 3900 N N . ILE A 1 487 ? 13.242 19.516 23.578 1 94.81 487 ILE A N 1
ATOM 3901 C CA . ILE A 1 487 ? 13.32 20.828 22.938 1 94.81 487 ILE A CA 1
ATOM 3902 C C . ILE A 1 487 ? 13.531 21.906 23.984 1 94.81 487 ILE A C 1
ATOM 3904 O O . ILE A 1 487 ? 14.32 22.844 23.797 1 94.81 487 ILE A O 1
ATOM 3908 N N . LEU A 1 488 ? 12.898 21.797 25.125 1 93.44 488 LEU A N 1
ATOM 3909 C CA . LEU A 1 488 ? 13.055 22.734 26.234 1 93.44 488 LEU A CA 1
ATOM 3910 C C . LEU A 1 488 ? 14.492 22.719 26.75 1 93.44 488 LEU A C 1
ATOM 3912 O O . LEU A 1 488 ? 15.07 23.781 27 1 93.44 488 LEU A O 1
ATOM 3916 N N . VAL A 1 489 ? 15 21.562 26.828 1 91.88 489 VAL A N 1
ATOM 3917 C CA . VAL A 1 489 ? 16.359 21.406 27.328 1 91.88 489 VAL A CA 1
ATOM 3918 C C . VAL A 1 489 ? 17.344 22.047 26.344 1 91.88 489 VAL A C 1
ATOM 3920 O O . VAL A 1 489 ? 18.281 22.75 26.75 1 91.88 489 VAL A O 1
ATOM 3923 N N . VAL A 1 490 ? 17.156 21.766 25.109 1 88.62 490 VAL A N 1
ATOM 3924 C CA . VAL A 1 490 ? 18.031 22.328 24.094 1 88.62 490 VAL A CA 1
ATOM 3925 C C . VAL A 1 490 ? 17.953 23.844 24.109 1 88.62 490 VAL A C 1
ATOM 3927 O O . VAL A 1 490 ? 18.984 24.531 23.969 1 88.62 490 VAL A O 1
ATOM 3930 N N . THR A 1 491 ? 16.797 24.422 24.312 1 86.25 491 THR A N 1
ATOM 3931 C CA . THR A 1 491 ? 16.609 25.859 24.391 1 86.25 491 THR A CA 1
ATOM 3932 C C . THR A 1 491 ? 17.344 26.453 25.578 1 86.25 491 THR A C 1
ATOM 3934 O O . THR A 1 491 ? 18.016 27.484 25.469 1 86.25 491 THR A O 1
ATOM 3937 N N . PHE A 1 492 ? 17.328 25.781 26.656 1 85.75 492 PHE A N 1
ATOM 3938 C CA . PHE A 1 492 ? 17.969 26.266 27.859 1 85.75 492 PHE A CA 1
ATOM 3939 C C . PHE A 1 492 ? 19.484 26.109 27.766 1 85.75 492 PHE A C 1
ATOM 3941 O O . PHE A 1 492 ? 20.234 26.953 28.266 1 85.75 492 PHE A O 1
ATOM 3948 N N . ASP A 1 493 ? 19.906 25.031 27.172 1 83.19 493 ASP A N 1
ATOM 3949 C CA . ASP A 1 493 ? 21.344 24.828 26.984 1 83.19 493 ASP A CA 1
ATOM 3950 C C . ASP A 1 493 ? 21.938 25.906 26.094 1 83.19 493 ASP A C 1
ATOM 3952 O O . ASP A 1 493 ? 23.062 26.375 26.328 1 83.19 493 ASP A O 1
ATOM 3956 N N . GLU A 1 494 ? 21.266 26.234 25.156 1 81.5 494 GLU A N 1
ATOM 3957 C CA . GLU A 1 494 ? 21.734 27.281 24.266 1 81.5 494 GLU A CA 1
ATOM 3958 C C . GLU A 1 494 ? 21.797 28.641 24.984 1 81.5 494 GLU A C 1
ATOM 3960 O O . GLU A 1 494 ? 22.688 29.438 24.703 1 81.5 494 GLU A O 1
ATOM 3965 N N . ILE A 1 495 ? 20.922 28.891 25.906 1 74.06 495 ILE A N 1
ATOM 3966 C CA . ILE A 1 495 ? 20.906 30.125 26.688 1 74.06 495 ILE A CA 1
ATOM 3967 C C . ILE A 1 495 ? 22.109 30.141 27.625 1 74.06 495 ILE A C 1
ATOM 3969 O O . ILE A 1 495 ? 22.781 31.172 27.75 1 74.06 495 ILE A O 1
ATOM 3973 N N . LYS A 1 496 ? 22.406 29.016 28.188 1 78.69 496 LYS A N 1
ATOM 3974 C CA . LYS A 1 496 ? 23.547 28.922 29.094 1 78.69 496 LYS A CA 1
ATOM 3975 C C . LYS A 1 496 ? 24.859 29.141 28.344 1 78.69 496 LYS A C 1
ATOM 3977 O O . LYS A 1 496 ? 25.75 29.812 28.844 1 78.69 496 LYS A O 1
ATOM 3982 N N . GLU A 1 497 ? 24.922 28.531 27.219 1 77.25 497 GLU A N 1
ATOM 3983 C CA . GLU A 1 497 ? 26.125 28.688 26.422 1 77.25 497 GLU A CA 1
ATOM 3984 C C . GLU A 1 497 ? 26.312 30.125 25.969 1 77.25 497 GLU A C 1
ATOM 3986 O O . GLU A 1 497 ? 27.438 30.641 25.969 1 77.25 497 GLU A O 1
ATOM 3991 N N . ALA A 1 498 ? 25.266 30.797 25.641 1 71.56 498 ALA A N 1
ATOM 3992 C CA . ALA A 1 498 ? 25.328 32.188 25.219 1 71.56 498 ALA A CA 1
ATOM 3993 C C . ALA A 1 498 ? 25.75 33.094 26.391 1 71.56 498 ALA A C 1
ATOM 3995 O O . ALA A 1 498 ? 26.547 34.031 26.203 1 71.56 498 ALA A O 1
ATOM 3996 N N . ARG A 1 499 ? 25.344 32.844 27.562 1 68.19 499 ARG A N 1
ATOM 3997 C CA . ARG A 1 499 ? 25.703 33.625 28.75 1 68.19 499 ARG A CA 1
ATOM 3998 C C . ARG A 1 499 ? 27.172 33.406 29.109 1 68.19 499 ARG A C 1
ATOM 4000 O O . ARG A 1 499 ? 27.859 34.344 29.484 1 68.19 499 ARG A O 1
ATOM 4007 N N . HIS A 1 500 ? 27.578 32.094 28.891 1 71.81 500 HIS A N 1
ATOM 4008 C CA . HIS A 1 500 ? 28.969 31.781 29.156 1 71.81 500 HIS A CA 1
ATOM 4009 C C . HIS A 1 500 ? 29.891 32.5 28.172 1 71.81 500 HIS A C 1
ATOM 4011 O O . HIS A 1 500 ? 30.938 33.031 28.562 1 71.81 500 HIS A O 1
ATOM 4017 N N . ASN A 1 501 ? 29.453 32.438 26.938 1 68.75 501 ASN A N 1
ATOM 4018 C CA . ASN A 1 501 ? 30.25 33.125 25.938 1 68.75 501 ASN A CA 1
ATOM 4019 C C . ASN A 1 501 ? 30.266 34.625 26.156 1 68.75 501 ASN A C 1
ATOM 4021 O O . ASN A 1 501 ? 31.297 35.281 25.969 1 68.75 501 ASN A O 1
ATOM 4025 N N . PHE A 1 502 ? 29.203 35.25 26.578 1 62.28 502 PHE A N 1
ATOM 4026 C CA . PHE A 1 502 ? 29.109 36.656 26.891 1 62.28 502 PHE A CA 1
ATOM 4027 C C . PHE A 1 502 ? 29.969 37 28.094 1 62.28 502 PHE A C 1
ATOM 4029 O O . PHE A 1 502 ? 30.656 38.031 28.094 1 62.28 502 PHE A O 1
ATOM 4036 N N . ARG A 1 503 ? 30.031 36.219 29.109 1 66.06 503 ARG A N 1
ATOM 4037 C CA . ARG A 1 503 ? 30.844 36.438 30.297 1 66.06 503 ARG A CA 1
ATOM 4038 C C . ARG A 1 503 ? 32.312 36.281 29.984 1 66.06 503 ARG A C 1
ATOM 4040 O O . ARG A 1 503 ? 33.156 37.062 30.484 1 66.06 503 ARG A O 1
ATOM 4047 N N . SER A 1 504 ? 32.594 35.25 29.141 1 67.94 504 SER A N 1
ATOM 4048 C CA . SER A 1 504 ? 34 35.031 28.75 1 67.94 504 SER A CA 1
ATOM 4049 C C . SER A 1 504 ? 34.5 36.188 27.922 1 67.94 504 SER A C 1
ATOM 4051 O O . SER A 1 504 ? 35.656 36.625 28.094 1 67.94 504 SER A O 1
ATOM 4053 N N . ASN A 1 505 ? 33.562 36.719 27.094 1 64.19 505 ASN A N 1
ATOM 4054 C CA . ASN A 1 505 ? 33.969 37.875 26.297 1 64.19 505 ASN A CA 1
ATOM 4055 C C . ASN A 1 505 ? 34.031 39.156 27.109 1 64.19 505 ASN A C 1
ATOM 4057 O O . ASN A 1 505 ? 34.875 40 26.875 1 64.19 505 ASN A O 1
ATOM 4061 N N . SER A 1 506 ? 33.219 39.375 28.094 1 61.72 506 SER A N 1
ATOM 4062 C CA . SER A 1 506 ? 33.219 40.5 29 1 61.72 506 SER A CA 1
ATOM 4063 C C . SER A 1 506 ? 34.438 40.469 29.938 1 61.72 506 SER A C 1
ATOM 4065 O O . SER A 1 506 ? 35.031 41.5 30.25 1 61.72 506 SER A O 1
ATOM 4067 N N . LEU A 1 507 ? 34.875 39.344 30.344 1 56.91 507 LEU A N 1
ATOM 4068 C CA . LEU A 1 507 ? 36.094 39.156 31.156 1 56.91 507 LEU A CA 1
ATOM 4069 C C . LEU A 1 507 ? 37.344 39.438 30.328 1 56.91 507 LEU A C 1
ATOM 4071 O O . LEU A 1 507 ? 38.312 39.969 30.844 1 56.91 507 LEU A O 1
ATOM 4075 N N . LYS A 1 508 ? 37.156 38.969 29.156 1 57.84 508 LYS A N 1
ATOM 4076 C CA . LYS A 1 508 ? 38.281 39.281 28.297 1 57.84 508 LYS A CA 1
ATOM 4077 C C . LYS A 1 508 ? 38.406 40.781 28.062 1 57.84 508 LYS A C 1
ATOM 4079 O O . LYS A 1 508 ? 39.531 41.312 27.922 1 57.84 508 LYS A O 1
ATOM 4084 N N . LEU A 1 509 ? 37.312 41.562 28.031 1 52.84 509 LEU A N 1
ATOM 4085 C CA . LEU A 1 509 ? 37.312 43.031 27.875 1 52.84 509 LEU A CA 1
ATOM 4086 C C . LEU A 1 509 ? 37.688 43.719 29.172 1 52.84 509 LEU A C 1
ATOM 4088 O O . LEU A 1 509 ? 38.312 44.781 29.156 1 52.84 509 LEU A O 1
ATOM 4092 N N . GLY A 1 510 ? 37.25 43.25 30.234 1 50.88 510 GLY A N 1
ATOM 4093 C CA . GLY A 1 510 ? 37.688 43.812 31.5 1 50.88 510 GLY A CA 1
ATOM 4094 C C . GLY A 1 510 ? 39.156 43.594 31.781 1 50.88 510 GLY A C 1
ATOM 4095 O O . GLY A 1 510 ? 39.812 44.438 32.406 1 50.88 510 GLY A O 1
ATOM 4096 N N . ASP A 1 511 ? 39.625 42.469 31.562 1 45.38 511 ASP A N 1
ATOM 4097 C CA . ASP A 1 511 ? 41.062 42.281 31.703 1 45.38 511 ASP A CA 1
ATOM 4098 C C . ASP A 1 511 ? 41.844 42.906 30.547 1 45.38 511 ASP A C 1
ATOM 4100 O O . ASP A 1 511 ? 43 42.594 30.312 1 45.38 511 ASP A O 1
ATOM 4104 N N . GLY A 1 512 ? 41.062 43.688 29.656 1 39.25 512 GLY A N 1
ATOM 4105 C CA . GLY A 1 512 ? 41.812 44.469 28.672 1 39.25 512 GLY A CA 1
ATOM 4106 C C . GLY A 1 512 ? 42.875 45.344 29.297 1 39.25 512 GLY A C 1
ATOM 4107 O O . GLY A 1 512 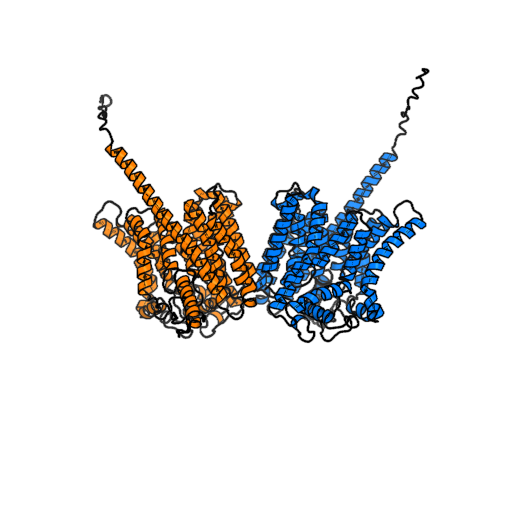? 42.594 46.219 30.109 1 39.25 512 GLY A O 1
ATOM 4108 N N . GLN A 1 513 ? 44.062 44.844 29.516 1 36.41 513 GLN A N 1
ATOM 4109 C CA . GLN A 1 513 ? 45.312 45.594 29.531 1 36.41 513 GLN A CA 1
ATOM 4110 C C . GLN A 1 513 ? 45.312 46.688 28.438 1 36.41 513 GLN A C 1
ATOM 4112 O O . GLN A 1 513 ? 44.969 46.406 27.281 1 36.41 513 GLN A O 1
ATOM 4117 N N . ILE A 1 514 ? 45.188 48.031 28.812 1 36.75 514 ILE A N 1
ATOM 4118 C CA . ILE A 1 514 ? 45.625 49.25 28.141 1 36.75 514 ILE A CA 1
ATOM 4119 C C . ILE A 1 514 ? 46.969 48.969 27.422 1 36.75 514 ILE A C 1
ATOM 4121 O O . ILE A 1 514 ? 48 48.781 28.062 1 36.75 514 ILE A O 1
ATOM 4125 N N . ASP A 1 515 ? 47.062 48.062 26.547 1 29.75 515 ASP A N 1
ATOM 4126 C CA . ASP A 1 515 ? 48.281 48.031 25.734 1 29.75 515 ASP A CA 1
ATOM 4127 C C . ASP A 1 515 ? 48.5 49.406 25.078 1 29.75 515 ASP A C 1
ATOM 4129 O O . ASP A 1 515 ? 47.656 49.906 24.344 1 29.75 515 ASP A O 1
ATOM 4133 N N . GLU A 1 516 ? 49.312 50.375 25.719 1 30.91 516 GLU A N 1
ATOM 4134 C CA . GLU A 1 516 ? 49.906 51.656 25.422 1 30.91 516 GLU A CA 1
ATOM 4135 C C . GLU A 1 516 ? 50.406 51.719 23.984 1 30.91 516 GLU A C 1
ATOM 4137 O O . GLU A 1 516 ? 50.719 52.812 23.469 1 30.91 516 GLU A O 1
ATOM 4142 N N . THR A 1 517 ? 50.844 50.625 23.438 1 29.62 517 THR A N 1
ATOM 4143 C CA . THR A 1 517 ? 51.844 50.812 22.422 1 29.62 517 THR A CA 1
ATOM 4144 C C . THR A 1 517 ? 51.25 51.375 21.141 1 29.62 517 THR A C 1
ATOM 4146 O O . THR A 1 517 ? 51 50.625 20.188 1 29.62 517 THR A O 1
ATOM 4149 N N . LEU A 1 518 ? 49.969 51.875 21.125 1 25.75 518 LEU A N 1
ATOM 4150 C CA . LEU A 1 518 ? 49.625 52.312 19.766 1 25.75 518 LEU A CA 1
ATOM 4151 C C . LEU A 1 518 ? 50.5 53.5 19.328 1 25.75 518 LEU A C 1
ATOM 4153 O O . LEU A 1 518 ? 50.219 54.656 19.703 1 25.75 518 LEU A O 1
ATOM 4157 N N . ASP A 1 519 ? 51.812 53.438 19.484 1 25.45 519 ASP A N 1
ATOM 4158 C CA . ASP A 1 519 ? 52.719 54.469 18.953 1 25.45 519 ASP A CA 1
ATOM 4159 C C . ASP A 1 519 ? 52.438 54.719 17.469 1 25.45 519 ASP A C 1
ATOM 4161 O O . ASP A 1 519 ? 52.594 53.812 16.641 1 25.45 519 ASP A O 1
ATOM 4165 N N . ILE A 1 520 ? 51.344 55.406 17.141 1 25.84 520 ILE A N 1
ATOM 4166 C CA . ILE A 1 520 ? 51.125 55.938 15.797 1 25.84 520 ILE A CA 1
ATOM 4167 C C . ILE A 1 520 ? 52.375 56.719 15.352 1 25.84 520 ILE A C 1
ATOM 4169 O O . ILE A 1 520 ? 52.75 57.688 16 1 25.84 520 ILE A O 1
ATOM 4173 N N . PRO A 1 521 ? 53.375 56.031 14.695 1 25.92 521 PRO A N 1
ATOM 4174 C CA . PRO A 1 521 ? 54.5 56.844 14.211 1 25.92 521 PRO A CA 1
ATOM 4175 C C . PRO A 1 521 ? 54.062 58 13.352 1 25.92 521 PRO A C 1
ATOM 4177 O O . PRO A 1 521 ? 53.219 57.875 12.484 1 25.92 521 PRO A O 1
ATOM 4180 N N . LEU A 1 522 ? 53.875 59.25 13.867 1 24.67 522 LEU A N 1
ATOM 4181 C CA . LEU A 1 522 ? 53.719 60.531 13.172 1 24.67 522 LEU A CA 1
ATOM 4182 C C . LEU A 1 522 ? 54.812 60.688 12.125 1 24.67 522 LEU A C 1
ATOM 4184 O O . LEU A 1 522 ? 56 60.875 12.469 1 24.67 522 LEU A O 1
ATOM 4188 N N . ASP A 1 523 ? 54.906 59.75 11.047 1 22.36 523 ASP A N 1
ATOM 4189 C CA . ASP A 1 523 ? 55.938 60.062 10.047 1 22.36 523 ASP A CA 1
ATOM 4190 C C . ASP A 1 523 ? 55.75 61.469 9.5 1 22.36 523 ASP A C 1
ATOM 4192 O O . ASP A 1 523 ? 54.656 61.812 8.977 1 22.36 523 ASP A O 1
ATOM 4196 N N . ALA A 1 524 ? 56.406 62.562 9.969 1 23.28 524 ALA A N 1
ATOM 4197 C CA . ALA A 1 524 ? 56.688 63.969 9.75 1 23.28 524 ALA A CA 1
ATOM 4198 C C . ALA A 1 524 ? 57.062 64.25 8.289 1 23.28 524 ALA A C 1
ATOM 4200 O O . ALA A 1 524 ? 56.75 65.312 7.746 1 23.28 524 ALA A O 1
ATOM 4201 N N . ASP A 1 525 ? 57.938 63.5 7.59 1 21.31 525 ASP A N 1
ATOM 4202 C CA . ASP A 1 525 ? 58.969 64.312 6.91 1 21.31 525 ASP A CA 1
ATOM 4203 C C . ASP A 1 525 ? 58.438 64.812 5.578 1 21.31 525 ASP A C 1
ATOM 4205 O O . ASP A 1 525 ? 59.031 65.75 5.004 1 21.31 525 ASP A O 1
ATOM 4209 N N . ASN A 1 526 ? 57.688 64 4.766 1 25.05 526 ASN A N 1
ATOM 4210 C CA . ASN A 1 526 ? 58.094 64.375 3.396 1 25.05 526 ASN A CA 1
ATOM 4211 C C . ASN A 1 526 ? 57.656 65.75 3.014 1 25.05 526 ASN A C 1
ATOM 4213 O O . ASN A 1 526 ? 56.469 66.125 3.104 1 25.05 526 ASN A O 1
ATOM 4217 N N . ARG A 1 527 ? 58.531 66.688 2.734 1 23.53 527 ARG A N 1
ATOM 4218 C CA . ARG A 1 527 ? 58.812 68.062 2.336 1 23.53 527 ARG A CA 1
ATOM 4219 C C . ARG A 1 527 ? 58.094 68.375 1.041 1 23.53 527 ARG A C 1
ATOM 4221 O O . ARG A 1 527 ? 57.562 67.5 0.362 1 23.53 527 ARG A O 1
ATOM 4228 N N . LYS A 1 528 ? 58.75 69.062 -0.006 1 23.3 528 LYS A N 1
ATOM 4229 C CA . LYS A 1 528 ? 58.781 70.25 -0.856 1 23.3 528 LYS A CA 1
ATOM 4230 C C . LYS A 1 528 ? 58.125 70 -2.207 1 23.3 528 LYS A C 1
ATOM 4232 O O . LYS A 1 528 ? 57.469 70.812 -2.775 1 23.3 528 LYS A O 1
ATOM 4237 N N . THR A 1 529 ? 58.406 69.062 -3.121 1 25.34 529 THR A N 1
ATOM 4238 C CA . THR A 1 529 ? 58.531 69.688 -4.43 1 25.34 529 THR A CA 1
ATOM 4239 C C . THR A 1 529 ? 57.156 70 -5.027 1 25.34 529 THR A C 1
ATOM 4241 O O . THR A 1 529 ? 56.219 69.188 -4.867 1 25.34 529 THR A O 1
ATOM 4244 N N . ARG A 1 530 ? 57.062 71.125 -5.906 1 20.42 530 ARG A N 1
ATOM 4245 C CA . ARG A 1 530 ? 56.5 71.625 -7.172 1 20.42 530 ARG A CA 1
ATOM 4246 C C . ARG A 1 530 ? 56.656 70.562 -8.258 1 20.42 530 ARG A C 1
ATOM 4248 O O . ARG A 1 530 ? 57.75 69.938 -8.383 1 20.42 530 ARG A O 1
ATOM 4255 N N . MET B 1 1 ? 28.844 -17.938 4.23 1 47.72 1 MET B N 1
ATOM 4256 C CA . MET B 1 1 ? 27.797 -18.734 4.855 1 47.72 1 MET B CA 1
ATOM 4257 C C . MET B 1 1 ? 26.922 -17.875 5.766 1 47.72 1 MET B C 1
ATOM 4259 O O . MET B 1 1 ? 25.703 -17.969 5.727 1 47.72 1 MET B O 1
ATOM 4263 N N . TRP B 1 2 ? 27.641 -17.016 6.539 1 47.62 2 TRP B N 1
ATOM 4264 C CA . TRP B 1 2 ? 26.969 -16.141 7.496 1 47.62 2 TRP B CA 1
ATOM 4265 C C . TRP B 1 2 ? 26.141 -15.086 6.777 1 47.62 2 TRP B C 1
ATOM 4267 O O . TRP B 1 2 ? 25 -14.82 7.16 1 47.62 2 TRP B O 1
ATOM 4277 N N . ASN B 1 3 ? 26.688 -14.562 5.652 1 66.69 3 ASN B N 1
ATOM 4278 C CA . ASN B 1 3 ? 26 -13.523 4.902 1 66.69 3 ASN B CA 1
ATOM 4279 C C . ASN B 1 3 ? 24.734 -14.07 4.234 1 66.69 3 ASN B C 1
ATOM 4281 O O . ASN B 1 3 ? 23.703 -13.383 4.184 1 66.69 3 ASN B O 1
ATOM 4285 N N . SER B 1 4 ? 24.906 -15.352 4.125 1 77.5 4 SER B N 1
ATOM 4286 C CA . SER B 1 4 ? 23.781 -16.016 3.49 1 77.5 4 SER B CA 1
ATOM 4287 C C . SER B 1 4 ? 22.625 -16.188 4.469 1 77.5 4 SER B C 1
ATOM 4289 O O . SER B 1 4 ? 21.469 -15.922 4.129 1 77.5 4 SER B O 1
ATOM 4291 N N . LYS B 1 5 ? 23.047 -16.453 5.75 1 86.12 5 LYS B N 1
ATOM 4292 C CA . LYS B 1 5 ? 22 -16.656 6.746 1 86.12 5 LYS B CA 1
ATOM 4293 C C . LYS B 1 5 ? 21.312 -15.328 7.078 1 86.12 5 LYS B C 1
ATOM 4295 O O . LYS B 1 5 ? 20.094 -15.289 7.262 1 86.12 5 LYS B O 1
ATOM 4300 N N . ARG B 1 6 ? 22.078 -14.367 7.094 1 88.56 6 ARG B N 1
ATOM 4301 C CA . ARG B 1 6 ? 21.531 -13.047 7.363 1 88.56 6 ARG B CA 1
ATOM 4302 C C . ARG B 1 6 ? 20.578 -12.609 6.254 1 88.56 6 ARG B C 1
ATOM 4304 O O . ARG B 1 6 ? 19.516 -12.055 6.527 1 88.56 6 ARG B O 1
ATOM 4311 N N . ASP B 1 7 ? 20.984 -12.875 5.016 1 92.75 7 ASP B N 1
ATOM 4312 C CA . ASP B 1 7 ? 20.141 -12.516 3.877 1 92.75 7 ASP B CA 1
ATOM 4313 C C . ASP B 1 7 ? 18.797 -13.266 3.932 1 92.75 7 ASP B C 1
ATOM 4315 O O . ASP B 1 7 ? 17.75 -12.672 3.682 1 92.75 7 ASP B O 1
ATOM 4319 N N . VAL B 1 8 ? 18.938 -14.516 4.289 1 95.38 8 VAL B N 1
ATOM 4320 C CA . VAL B 1 8 ? 17.734 -15.344 4.355 1 95.38 8 VAL B CA 1
ATOM 4321 C C . VAL B 1 8 ? 16.797 -14.812 5.438 1 95.38 8 VAL B C 1
ATOM 4323 O O . VAL B 1 8 ? 15.609 -14.625 5.195 1 95.38 8 VAL B O 1
ATOM 4326 N N . LEU B 1 9 ? 17.328 -14.539 6.613 1 95.38 9 LEU B N 1
ATOM 4327 C CA . LEU B 1 9 ? 16.516 -14.062 7.723 1 95.38 9 LEU B CA 1
ATOM 4328 C C . LEU B 1 9 ? 15.898 -12.703 7.402 1 95.38 9 LEU B C 1
ATOM 4330 O O . LEU B 1 9 ? 14.742 -12.445 7.734 1 95.38 9 LEU B O 1
ATOM 4334 N N . THR B 1 10 ? 16.625 -11.867 6.75 1 95.5 10 THR B N 1
ATOM 4335 C CA . THR B 1 10 ? 16.156 -10.531 6.414 1 95.5 10 THR B CA 1
ATOM 4336 C C . THR B 1 10 ? 15.023 -10.594 5.395 1 95.5 10 THR B C 1
ATOM 4338 O O . THR B 1 10 ? 13.992 -9.945 5.562 1 95.5 10 THR B O 1
ATOM 4341 N N . ILE B 1 11 ? 15.258 -11.367 4.359 1 97.5 11 ILE B N 1
ATOM 4342 C CA . ILE B 1 11 ? 14.273 -11.422 3.285 1 97.5 11 ILE B CA 1
ATOM 4343 C C . ILE B 1 11 ? 13.023 -12.156 3.764 1 97.5 11 ILE B C 1
ATOM 4345 O O . ILE B 1 11 ? 11.906 -11.758 3.447 1 97.5 11 ILE B O 1
ATOM 4349 N N . VAL B 1 12 ? 13.188 -13.227 4.5 1 97.56 12 VAL B N 1
ATOM 4350 C CA . VAL B 1 12 ? 12.047 -13.953 5.047 1 97.56 12 VAL B CA 1
ATOM 4351 C C . VAL B 1 12 ? 11.289 -13.07 6.031 1 97.56 12 VAL B C 1
ATOM 4353 O O . VAL B 1 12 ? 10.062 -13.07 6.055 1 97.56 12 VAL B O 1
ATOM 4356 N N . GLY B 1 13 ? 12.055 -12.367 6.902 1 96.81 13 GLY B N 1
ATOM 4357 C CA . GLY B 1 13 ? 11.43 -11.422 7.812 1 96.81 13 GLY B CA 1
ATOM 4358 C C . GLY B 1 13 ? 10.625 -10.352 7.098 1 96.81 13 GLY B C 1
ATOM 4359 O O . GLY B 1 13 ? 9.492 -10.055 7.48 1 96.81 13 GLY B O 1
ATOM 4360 N N . LEU B 1 14 ? 11.195 -9.758 6.074 1 96.19 14 LEU B N 1
ATOM 4361 C CA . LEU B 1 14 ? 10.516 -8.734 5.285 1 96.19 14 LEU B CA 1
ATOM 4362 C C . LEU B 1 14 ? 9.266 -9.297 4.613 1 96.19 14 LEU B C 1
ATOM 4364 O O . LEU B 1 14 ? 8.211 -8.664 4.625 1 96.19 14 LEU B O 1
ATOM 4368 N N . ALA B 1 15 ? 9.43 -10.484 4.012 1 97.88 15 ALA B N 1
ATOM 4369 C CA . ALA B 1 15 ? 8.297 -11.133 3.354 1 97.88 15 ALA B CA 1
ATOM 4370 C C . ALA B 1 15 ? 7.172 -11.406 4.344 1 97.88 15 ALA B C 1
ATOM 4372 O O . ALA B 1 15 ? 5.996 -11.195 4.035 1 97.88 15 ALA B O 1
ATOM 4373 N N . THR B 1 16 ? 7.535 -11.867 5.484 1 97.44 16 THR B N 1
ATOM 4374 C CA . THR B 1 16 ? 6.539 -12.164 6.508 1 97.44 16 THR B CA 1
ATOM 4375 C C . THR B 1 16 ? 5.824 -10.898 6.953 1 97.44 16 THR B C 1
ATOM 4377 O O . THR B 1 16 ? 4.602 -10.891 7.125 1 97.44 16 THR B O 1
ATOM 4380 N N . CYS B 1 17 ? 6.535 -9.82 7.113 1 95.88 17 CYS B N 1
ATOM 4381 C CA . CYS B 1 17 ? 5.938 -8.539 7.477 1 95.88 17 CYS B CA 1
ATOM 4382 C C . CYS B 1 17 ? 4.945 -8.086 6.414 1 95.88 17 CYS B C 1
ATOM 4384 O O . CYS B 1 17 ? 3.836 -7.652 6.738 1 95.88 17 CYS B O 1
ATOM 4386 N N . ILE B 1 18 ? 5.352 -8.18 5.16 1 97.19 18 ILE B N 1
ATOM 4387 C CA . ILE B 1 18 ? 4.48 -7.77 4.062 1 97.19 18 ILE B CA 1
ATOM 4388 C C . ILE B 1 18 ? 3.211 -8.617 4.066 1 97.19 18 ILE B C 1
ATOM 4390 O O . ILE B 1 18 ? 2.104 -8.086 3.963 1 97.19 18 ILE B O 1
ATOM 4394 N N . LYS B 1 19 ? 3.393 -9.914 4.25 1 98.25 19 LYS B N 1
ATOM 4395 C CA . LYS B 1 19 ? 2.258 -10.828 4.227 1 98.25 19 LYS B CA 1
ATOM 4396 C C . LYS B 1 19 ? 1.304 -10.555 5.387 1 98.25 19 LYS B C 1
ATOM 4398 O O . LYS B 1 19 ? 0.083 -10.586 5.215 1 98.25 19 LYS B O 1
ATOM 4403 N N . VAL B 1 20 ? 1.841 -10.266 6.523 1 96.62 20 VAL B N 1
ATOM 4404 C CA . VAL B 1 20 ? 1.021 -9.969 7.691 1 96.62 20 VAL B CA 1
ATOM 4405 C C . VAL B 1 20 ? 0.254 -8.664 7.469 1 96.62 20 VAL B C 1
ATOM 4407 O O . VAL B 1 20 ? -0.906 -8.547 7.867 1 96.62 20 VAL B O 1
ATOM 4410 N N . LEU B 1 21 ? 0.861 -7.715 6.812 1 96.06 21 LEU B N 1
ATOM 4411 C CA . LEU B 1 21 ? 0.222 -6.434 6.543 1 96.06 21 LEU B CA 1
ATOM 4412 C C . LEU B 1 21 ? -0.915 -6.594 5.539 1 96.06 21 LEU B C 1
ATOM 4414 O O . LEU B 1 21 ? -1.784 -5.723 5.434 1 96.06 21 LEU B O 1
ATOM 4418 N N . LEU B 1 22 ? -0.967 -7.688 4.809 1 97.12 22 LEU B N 1
ATOM 4419 C CA . LEU B 1 22 ? -1.964 -7.902 3.768 1 97.12 22 LEU B CA 1
ATOM 4420 C C . LEU B 1 22 ? -3.129 -8.734 4.289 1 97.12 22 LEU B C 1
ATOM 4422 O O . LEU B 1 22 ? -4.055 -9.055 3.541 1 97.12 22 LEU B O 1
ATOM 4426 N N . VAL B 1 23 ? -3.191 -9.008 5.566 1 96.25 23 VAL B N 1
ATOM 4427 C CA . VAL B 1 23 ? -4.129 -9.969 6.145 1 96.25 23 VAL B CA 1
ATOM 4428 C C . VAL B 1 23 ? -5.559 -9.477 5.941 1 96.25 23 VAL B C 1
ATOM 4430 O O . VAL B 1 23 ? -6.469 -10.273 5.688 1 96.25 23 VAL B O 1
ATOM 4433 N N . TRP B 1 24 ? -5.824 -8.172 5.98 1 94.94 24 TRP B N 1
ATOM 4434 C CA . TRP B 1 24 ? -7.191 -7.672 5.977 1 94.94 24 TRP B CA 1
ATOM 4435 C C . TRP B 1 24 ? -7.559 -7.105 4.605 1 94.94 24 TRP B C 1
ATOM 4437 O O . TRP B 1 24 ? -8.586 -6.449 4.457 1 94.94 24 TRP B O 1
ATOM 4447 N N . THR B 1 25 ? -6.781 -7.395 3.586 1 95.88 25 THR B N 1
ATOM 4448 C CA . THR B 1 25 ? -7.066 -6.945 2.227 1 95.88 25 THR B CA 1
ATOM 4449 C C . THR B 1 25 ? -8.156 -7.805 1.589 1 95.88 25 THR B C 1
ATOM 4451 O O . THR B 1 25 ? -8.695 -8.703 2.232 1 95.88 25 THR B O 1
ATOM 4454 N N . TYR B 1 26 ? -8.438 -7.539 0.375 1 95.25 26 TYR B N 1
ATOM 4455 C CA . TYR B 1 26 ? -9.445 -8.211 -0.436 1 95.25 26 TYR B CA 1
ATOM 4456 C C . TYR B 1 26 ? -9.258 -9.719 -0.411 1 95.25 26 TYR B C 1
ATOM 4458 O O . TYR B 1 26 ? -8.141 -10.211 -0.215 1 95.25 26 TYR B O 1
ATOM 4466 N N . ARG B 1 27 ? -10.359 -10.398 -0.5 1 94.94 27 ARG B N 1
ATOM 4467 C CA . ARG B 1 27 ? -10.352 -11.852 -0.666 1 94.94 27 ARG B CA 1
ATOM 4468 C C . ARG B 1 27 ? -11.328 -12.281 -1.756 1 94.94 27 ARG B C 1
ATOM 4470 O O . ARG B 1 27 ? -12.445 -11.758 -1.839 1 94.94 27 ARG B O 1
ATOM 4477 N N . SER B 1 28 ? -11.008 -13.234 -2.527 1 95.94 28 SER B N 1
ATOM 4478 C CA . SER B 1 28 ? -11.859 -13.727 -3.604 1 95.94 28 SER B CA 1
ATOM 4479 C C . SER B 1 28 ? -12.719 -14.891 -3.133 1 95.94 28 SER B C 1
ATOM 4481 O O . SER B 1 28 ? -12.703 -15.25 -1.952 1 95.94 28 SER B O 1
ATOM 4483 N N . THR B 1 29 ? -13.461 -15.516 -4.086 1 95 29 THR B N 1
ATOM 4484 C CA . THR B 1 29 ? -14.297 -16.672 -3.799 1 95 29 THR B CA 1
ATOM 4485 C C . THR B 1 29 ? -13.445 -17.875 -3.426 1 95 29 THR B C 1
ATOM 4487 O O . THR B 1 29 ? -13.922 -18.812 -2.77 1 95 29 THR B O 1
ATOM 4490 N N . ASP B 1 30 ? -12.188 -17.828 -3.832 1 96.12 30 ASP B N 1
ATOM 4491 C CA . ASP B 1 30 ? -11.289 -18.922 -3.49 1 96.12 30 ASP B CA 1
ATOM 4492 C C . ASP B 1 30 ? -11.148 -19.062 -1.977 1 96.12 30 ASP B C 1
ATOM 4494 O O . ASP B 1 30 ? -10.867 -20.156 -1.475 1 96.12 30 ASP B O 1
ATOM 4498 N N . PHE B 1 31 ? -11.344 -18 -1.271 1 97.44 31 PHE B N 1
ATOM 4499 C CA . PHE B 1 31 ? -11.312 -18.047 0.186 1 97.44 31 PHE B CA 1
ATOM 4500 C C . PHE B 1 31 ? -12.359 -19.016 0.722 1 97.44 31 PHE B C 1
ATOM 4502 O O . PHE B 1 31 ? -12.062 -19.859 1.563 1 97.44 31 PHE B O 1
ATOM 4509 N N . GLU B 1 32 ? -13.547 -18.906 0.145 1 97.38 32 GLU B N 1
ATOM 4510 C CA . GLU B 1 32 ? -14.633 -19.781 0.539 1 97.38 32 GLU B CA 1
ATOM 4511 C C . GLU B 1 32 ? -14.398 -21.203 0.036 1 97.38 32 GLU B C 1
ATOM 4513 O O . GLU B 1 32 ? -14.766 -22.172 0.7 1 97.38 32 GLU B O 1
ATOM 4518 N N . VAL B 1 33 ? -13.805 -21.297 -1.111 1 97 33 VAL B N 1
ATOM 4519 C CA . VAL B 1 33 ? -13.508 -22.609 -1.68 1 97 33 VAL B CA 1
ATOM 4520 C C . VAL B 1 33 ? -12.633 -23.406 -0.714 1 97 33 VAL B C 1
ATOM 4522 O O . VAL B 1 33 ? -12.961 -24.547 -0.364 1 97 33 VAL B O 1
ATOM 4525 N N . HIS B 1 34 ? -11.578 -22.844 -0.259 1 97.56 34 HIS B N 1
ATOM 4526 C CA . HIS B 1 34 ? -10.656 -23.547 0.624 1 97.56 34 HIS B CA 1
ATOM 4527 C C . HIS B 1 34 ? -11.258 -23.734 2.01 1 97.56 34 HIS B C 1
ATOM 4529 O O . HIS B 1 34 ? -10.992 -24.75 2.67 1 97.56 34 HIS B O 1
ATOM 4535 N N . ARG B 1 35 ? -12.047 -22.75 2.488 1 97.94 35 ARG B N 1
ATOM 4536 C CA . ARG B 1 35 ? -12.758 -22.953 3.744 1 97.94 35 ARG B CA 1
ATOM 4537 C C . ARG B 1 35 ? -13.648 -24.188 3.67 1 97.94 35 ARG B C 1
ATOM 4539 O O . ARG B 1 35 ? -13.68 -25 4.598 1 97.94 35 ARG B O 1
ATOM 4546 N N . ASN B 1 36 ? -14.359 -24.297 2.549 1 97.94 36 ASN B N 1
ATOM 4547 C CA . ASN B 1 36 ? -15.234 -25.438 2.361 1 97.94 36 ASN B CA 1
ATOM 4548 C C . ASN B 1 36 ? -14.445 -26.75 2.293 1 97.94 36 ASN B C 1
ATOM 4550 O O . ASN B 1 36 ? -14.906 -27.781 2.768 1 97.94 36 ASN B O 1
ATOM 4554 N N . TRP B 1 37 ? -13.32 -26.766 1.657 1 98.12 37 TRP B N 1
ATOM 4555 C CA . TRP B 1 37 ? -12.477 -27.953 1.584 1 98.12 37 TRP B CA 1
ATOM 4556 C C . TRP B 1 37 ? -12.016 -28.391 2.973 1 98.12 37 TRP B C 1
ATOM 4558 O O . TRP B 1 37 ? -11.945 -29.578 3.268 1 98.12 37 TRP B O 1
ATOM 4568 N N . LEU B 1 38 ? -11.711 -27.375 3.844 1 98.38 38 LEU B N 1
ATOM 4569 C CA . LEU B 1 38 ? -11.414 -27.688 5.238 1 98.38 38 LEU B CA 1
ATOM 4570 C C . LEU B 1 38 ? -12.602 -28.375 5.906 1 98.38 38 LEU B C 1
ATOM 4572 O O . LEU B 1 38 ? -12.43 -29.359 6.625 1 98.38 38 LEU B O 1
ATOM 4576 N N . ALA B 1 39 ? -13.742 -27.859 5.621 1 98.19 39 ALA B N 1
ATOM 4577 C CA . ALA B 1 39 ? -14.969 -28.391 6.219 1 98.19 39 ALA B CA 1
ATOM 4578 C C . ALA B 1 39 ? -15.227 -29.812 5.738 1 98.19 39 ALA B C 1
ATOM 4580 O O . ALA B 1 39 ? -15.562 -30.703 6.535 1 98.19 39 ALA B O 1
ATOM 4581 N N . ILE B 1 40 ? -15.07 -30.047 4.438 1 98.06 40 ILE B N 1
ATOM 4582 C CA . ILE B 1 40 ? -15.305 -31.359 3.855 1 98.06 40 ILE B CA 1
ATOM 4583 C C . ILE B 1 40 ? -14.344 -32.375 4.465 1 98.06 40 ILE B C 1
ATOM 4585 O O . ILE B 1 40 ? -14.766 -33.438 4.922 1 98.06 40 ILE B O 1
ATOM 4589 N N . THR B 1 41 ? -13.094 -32.094 4.523 1 98 41 THR B N 1
ATOM 4590 C CA . THR B 1 41 ? -12.07 -33.031 4.918 1 98 41 THR B CA 1
ATOM 4591 C C . THR B 1 41 ? -12.117 -33.312 6.422 1 98 41 THR B C 1
ATOM 4593 O O . THR B 1 41 ? -11.688 -34.375 6.887 1 98 41 THR B O 1
ATOM 4596 N N . TYR B 1 42 ? -12.633 -32.344 7.113 1 97.75 42 TYR B N 1
ATOM 4597 C CA . TYR B 1 42 ? -12.742 -32.531 8.555 1 97.75 42 TYR B CA 1
ATOM 4598 C C . TYR B 1 42 ? -14.039 -33.281 8.914 1 97.75 42 TYR B C 1
ATOM 4600 O O . TYR B 1 42 ? -14.031 -34.188 9.719 1 97.75 42 TYR B O 1
ATOM 4608 N N . SER B 1 43 ? -15.156 -32.875 8.359 1 97 43 SER B N 1
ATOM 4609 C CA . SER B 1 43 ? -16.484 -33.281 8.812 1 97 43 SER B CA 1
ATOM 4610 C C . SER B 1 43 ? -16.938 -34.594 8.141 1 97 43 SER B C 1
ATOM 4612 O O . SER B 1 43 ? -17.812 -35.281 8.648 1 97 43 SER B O 1
ATOM 4614 N N . ARG B 1 44 ? -16.406 -34.875 7.027 1 96.88 44 ARG B N 1
ATOM 4615 C CA . ARG B 1 44 ? -16.812 -36.062 6.301 1 96.88 44 ARG B CA 1
ATOM 4616 C C . ARG B 1 44 ? -15.734 -37.156 6.391 1 96.88 44 ARG B C 1
ATOM 4618 O O . ARG B 1 44 ? -14.547 -36.844 6.484 1 96.88 44 ARG B O 1
ATOM 4625 N N . PRO B 1 45 ? -16.219 -38.344 6.34 1 96.62 45 PRO B N 1
ATOM 4626 C CA . PRO B 1 45 ? -15.234 -39.406 6.234 1 96.62 45 PRO B CA 1
ATOM 4627 C C . PRO B 1 45 ? -14.555 -39.469 4.867 1 96.62 45 PRO B C 1
ATOM 4629 O O . PRO B 1 45 ? -15.07 -38.906 3.898 1 96.62 45 PRO B O 1
ATOM 4632 N N . ILE B 1 46 ? -13.477 -40.094 4.734 1 95.94 46 ILE B N 1
ATOM 4633 C CA . ILE B 1 46 ? -12.617 -40.125 3.559 1 95.94 46 ILE B CA 1
ATOM 4634 C C . ILE B 1 46 ? -13.391 -40.656 2.359 1 95.94 46 ILE B C 1
ATOM 4636 O O . ILE B 1 46 ? -13.148 -40.25 1.222 1 95.94 46 ILE B O 1
ATOM 4640 N N . ASN B 1 47 ? -14.367 -41.469 2.543 1 95.81 47 ASN B N 1
ATOM 4641 C CA . ASN B 1 47 ? -15.102 -42.094 1.442 1 95.81 47 ASN B CA 1
ATOM 4642 C C . ASN B 1 47 ? -16.125 -41.125 0.85 1 95.81 47 ASN B C 1
ATOM 4644 O O . ASN B 1 47 ? -16.812 -41.469 -0.125 1 95.81 47 ASN B O 1
ATOM 4648 N N . GLU B 1 48 ? -16.156 -39.938 1.36 1 96.56 48 GLU B N 1
ATOM 4649 C CA . GLU B 1 48 ? -17.125 -38.969 0.85 1 96.56 48 GLU B CA 1
ATOM 4650 C C . GLU B 1 48 ? -16.422 -37.688 0.392 1 96.56 48 GLU B C 1
ATOM 4652 O O . GLU B 1 48 ? -17.078 -36.781 -0.093 1 96.56 48 GLU B O 1
ATOM 4657 N N . TRP B 1 49 ? -15.18 -37.594 0.454 1 97.25 49 TRP B N 1
ATOM 4658 C CA . TRP B 1 49 ? -14.453 -36.375 0.167 1 97.25 49 TRP B CA 1
ATOM 4659 C C . TRP B 1 49 ? -14.734 -35.875 -1.254 1 97.25 49 TRP B C 1
ATOM 4661 O O . TRP B 1 49 ? -15.016 -34.719 -1.473 1 97.25 49 TRP B O 1
ATOM 4671 N N . TYR B 1 50 ? -14.742 -36.844 -2.162 1 97.06 50 TYR B N 1
ATOM 4672 C CA . TYR B 1 50 ? -14.859 -36.469 -3.562 1 97.06 50 TYR B CA 1
ATOM 4673 C C . TYR B 1 50 ? -16.25 -36.75 -4.098 1 97.06 50 TYR B C 1
ATOM 4675 O O . TYR B 1 50 ? -16.453 -36.812 -5.312 1 97.06 50 TYR B O 1
ATOM 4683 N N . ILE B 1 51 ? -17.203 -36.938 -3.186 1 95.31 51 ILE B N 1
ATOM 4684 C CA . ILE B 1 51 ? -18.609 -37.125 -3.564 1 95.31 51 ILE B CA 1
ATOM 4685 C C . ILE B 1 51 ? -19.453 -36.031 -2.963 1 95.31 51 ILE B C 1
ATOM 4687 O O . ILE B 1 51 ? -20.5 -35.656 -3.52 1 95.31 51 ILE B O 1
ATOM 4691 N N . GLU B 1 52 ? -18.984 -35.469 -1.926 1 93.12 52 GLU B N 1
ATOM 4692 C CA . GLU B 1 52 ? -19.688 -34.375 -1.259 1 93.12 52 GLU B CA 1
ATOM 4693 C C . GLU B 1 52 ? -19.906 -33.188 -2.205 1 93.12 52 GLU B C 1
ATOM 4695 O O . GLU B 1 52 ? -18.953 -32.688 -2.793 1 93.12 52 GLU B O 1
ATOM 4700 N N . ASP B 1 53 ? -21.188 -32.781 -2.406 1 92.12 53 ASP B N 1
ATOM 4701 C CA . ASP B 1 53 ? -21.5 -31.719 -3.344 1 92.12 53 ASP B CA 1
ATOM 4702 C C . ASP B 1 53 ? -22.562 -30.766 -2.764 1 92.12 53 ASP B C 1
ATOM 4704 O O . ASP B 1 53 ? -23.359 -30.203 -3.504 1 92.12 53 ASP B O 1
ATOM 4708 N N . SER B 1 54 ? -22.578 -30.656 -1.44 1 92.5 54 SER B N 1
ATOM 4709 C CA . SER B 1 54 ? -23.516 -29.734 -0.801 1 92.5 54 SER B CA 1
ATOM 4710 C C . SER B 1 54 ? -23.25 -28.297 -1.229 1 92.5 54 SER B C 1
ATOM 4712 O O . SER B 1 54 ? -24.172 -27.5 -1.364 1 92.5 54 SER B O 1
ATOM 4714 N N . SER B 1 55 ? -22.047 -28.016 -1.379 1 91.44 55 SER B N 1
ATOM 4715 C CA . SER B 1 55 ? -21.641 -26.719 -1.892 1 91.44 55 SER B CA 1
ATOM 4716 C C . SER B 1 55 ? -21.156 -26.812 -3.336 1 91.44 55 SER B C 1
ATOM 4718 O O . SER B 1 55 ? -20.766 -27.891 -3.789 1 91.44 55 SER B O 1
ATOM 4720 N N . GLN B 1 56 ? -21.219 -25.672 -4.082 1 90.25 56 GLN B N 1
ATOM 4721 C CA . GLN B 1 56 ? -20.703 -25.641 -5.445 1 90.25 56 GLN B CA 1
ATOM 4722 C C . GLN B 1 56 ? -19.172 -25.75 -5.461 1 90.25 56 GLN B C 1
ATOM 4724 O O . GLN B 1 56 ? -18.594 -26.141 -6.469 1 90.25 56 GLN B O 1
ATOM 4729 N N . TRP B 1 57 ? -18.594 -25.516 -4.332 1 92 57 TRP B N 1
ATOM 4730 C CA . TRP B 1 57 ? -17.141 -25.547 -4.215 1 92 57 TRP B CA 1
ATOM 4731 C C . TRP B 1 57 ? -16.656 -26.922 -3.785 1 92 57 TRP B C 1
ATOM 4733 O O . TRP B 1 57 ? -16.094 -27.078 -2.699 1 92 57 TRP B O 1
ATOM 4743 N N . THR B 1 58 ? -16.75 -27.812 -4.699 1 92.88 58 THR B N 1
ATOM 4744 C CA . THR B 1 58 ? -16.375 -29.203 -4.438 1 92.88 58 THR B CA 1
ATOM 4745 C C . THR B 1 58 ? -14.852 -29.359 -4.445 1 92.88 58 THR B C 1
ATOM 4747 O O . THR B 1 58 ? -14.141 -28.562 -5.047 1 92.88 58 THR B O 1
ATOM 4750 N N . LEU B 1 59 ? -14.438 -30.328 -3.748 1 95.44 59 LEU B N 1
ATOM 4751 C CA . LEU B 1 59 ? -13.016 -30.656 -3.742 1 95.44 59 LEU B CA 1
ATOM 4752 C C . LEU B 1 59 ? -12.562 -31.109 -5.121 1 95.44 59 LEU B C 1
ATOM 4754 O O . LEU B 1 59 ? -12.969 -32.188 -5.598 1 95.44 59 LEU B O 1
ATOM 4758 N N . ASP B 1 60 ? -11.703 -30.312 -5.797 1 94.06 60 ASP B N 1
ATOM 4759 C CA . ASP B 1 60 ? -11.367 -30.641 -7.18 1 94.06 60 ASP B CA 1
ATOM 4760 C C . ASP B 1 60 ? -9.859 -30.625 -7.398 1 94.06 60 ASP B C 1
ATOM 4762 O O . ASP B 1 60 ? -9.391 -30.406 -8.516 1 94.06 60 ASP B O 1
ATOM 4766 N N . TYR B 1 61 ? -9.086 -30.703 -6.336 1 96.44 61 TYR B N 1
ATOM 4767 C CA . TYR B 1 61 ? -7.645 -30.938 -6.41 1 96.44 61 TYR B CA 1
ATOM 4768 C C . TYR B 1 61 ? -7.312 -32.406 -6.172 1 96.44 61 TYR B C 1
ATOM 4770 O O . TYR B 1 61 ? -8.133 -33.156 -5.641 1 96.44 61 TYR B O 1
ATOM 4778 N N . PRO B 1 62 ? -6.086 -32.844 -6.574 1 97.44 62 PRO B N 1
ATOM 4779 C CA . PRO B 1 62 ? -5.695 -34.219 -6.312 1 97.44 62 PRO B CA 1
ATOM 4780 C C . PRO B 1 62 ? -5.602 -34.531 -4.82 1 97.44 62 PRO B C 1
ATOM 4782 O O . PRO B 1 62 ? -5.598 -33.625 -3.992 1 97.44 62 PRO B O 1
ATOM 4785 N N . PRO B 1 63 ? -5.523 -35.781 -4.484 1 97.44 63 PRO B N 1
ATOM 4786 C CA . PRO B 1 63 ? -5.734 -36.219 -3.104 1 97.44 63 PRO B CA 1
ATOM 4787 C C . PRO B 1 63 ? -4.652 -35.719 -2.15 1 97.44 63 PRO B C 1
ATOM 4789 O O . PRO B 1 63 ? -4.922 -35.5 -0.968 1 97.44 63 PRO B O 1
ATOM 4792 N N . LEU B 1 64 ? -3.439 -35.531 -2.604 1 98.25 64 LEU B N 1
ATOM 4793 C CA . LEU B 1 64 ? -2.424 -35.062 -1.668 1 98.25 64 LEU B CA 1
ATOM 4794 C C . LEU B 1 64 ? -2.777 -33.688 -1.136 1 98.25 64 LEU B C 1
ATOM 4796 O O . LEU B 1 64 ? -2.477 -33.375 0.016 1 98.25 64 LEU B O 1
ATOM 4800 N N . PHE B 1 65 ? -3.348 -32.875 -1.945 1 98.38 65 PHE B N 1
ATOM 4801 C CA . PHE B 1 65 ? -3.779 -31.562 -1.475 1 98.38 65 PHE B CA 1
ATOM 4802 C C . PHE B 1 65 ? -4.949 -31.688 -0.504 1 98.38 65 PHE B C 1
ATOM 4804 O O . PHE B 1 65 ? -5.062 -30.922 0.446 1 98.38 65 PHE B O 1
ATOM 4811 N N . ALA B 1 66 ? -5.836 -32.625 -0.786 1 97.94 66 ALA B N 1
ATOM 4812 C CA . ALA B 1 66 ? -6.93 -32.906 0.143 1 97.94 66 ALA B CA 1
ATOM 4813 C C . ALA B 1 66 ? -6.395 -33.281 1.523 1 97.94 66 ALA B C 1
ATOM 4815 O O . ALA B 1 66 ? -6.945 -32.844 2.543 1 97.94 66 ALA B O 1
ATOM 4816 N N . TRP B 1 67 ? -5.367 -34.062 1.535 1 97.81 67 TRP B N 1
ATOM 4817 C CA . TRP B 1 67 ? -4.75 -34.438 2.803 1 97.81 67 TRP B CA 1
ATOM 4818 C C . TRP B 1 67 ? -4.152 -33.219 3.502 1 97.81 67 TRP B C 1
ATOM 4820 O O . TRP B 1 67 ? -4.156 -33.125 4.734 1 97.81 67 TRP B O 1
ATOM 4830 N N . LEU B 1 68 ? -3.551 -32.312 2.73 1 98.12 68 LEU B N 1
ATOM 4831 C CA . LEU B 1 68 ? -3.062 -31.078 3.307 1 98.12 68 LEU B CA 1
ATOM 4832 C C . LEU B 1 68 ? -4.203 -30.281 3.947 1 98.12 68 LEU B C 1
ATOM 4834 O O . LEU B 1 68 ? -4.055 -29.75 5.051 1 98.12 68 LEU B O 1
ATOM 4838 N N . GLU B 1 69 ? -5.32 -30.219 3.242 1 98.31 69 GLU B N 1
ATOM 4839 C CA . GLU B 1 69 ? -6.496 -29.547 3.787 1 98.31 69 GLU B CA 1
ATOM 4840 C C . GLU B 1 69 ? -6.973 -30.219 5.07 1 98.31 69 GLU B C 1
ATOM 4842 O O . GLU B 1 69 ? -7.414 -29.547 6.004 1 98.31 69 GLU B O 1
ATOM 4847 N N . TRP B 1 70 ? -6.922 -31.516 5.055 1 98.19 70 TRP B N 1
ATOM 4848 C CA . TRP B 1 70 ? -7.297 -32.25 6.254 1 98.19 70 TRP B CA 1
ATOM 4849 C C . TRP B 1 70 ? -6.379 -31.906 7.422 1 98.19 70 TRP B C 1
ATOM 4851 O O . TRP B 1 70 ? -6.844 -31.703 8.547 1 98.19 70 TRP B O 1
ATOM 4861 N N . LEU B 1 71 ? -5.074 -31.875 7.176 1 98.38 71 LEU B N 1
ATOM 4862 C CA . LEU B 1 71 ? -4.113 -31.516 8.211 1 98.38 71 LEU B CA 1
ATOM 4863 C C . LEU B 1 71 ? -4.395 -30.109 8.75 1 98.38 71 LEU B C 1
ATOM 4865 O O . LEU B 1 71 ? -4.371 -29.891 9.961 1 98.38 71 LEU B O 1
ATOM 4869 N N . LEU B 1 72 ? -4.676 -29.156 7.879 1 98.56 72 LEU B N 1
ATOM 4870 C CA . LEU B 1 72 ? -4.969 -27.781 8.266 1 98.56 72 LEU B CA 1
ATOM 4871 C C . LEU B 1 72 ? -6.281 -27.703 9.031 1 98.56 72 LEU B C 1
ATOM 4873 O O . LEU B 1 72 ? -6.422 -26.891 9.945 1 98.56 72 LEU B O 1
ATOM 4877 N N . SER B 1 73 ? -7.246 -28.547 8.641 1 98.56 73 SER B N 1
ATOM 4878 C CA . SER B 1 73 ? -8.562 -28.531 9.273 1 98.56 73 SER B CA 1
ATOM 4879 C C . SER B 1 73 ? -8.477 -28.938 10.742 1 98.56 73 SER B C 1
ATOM 4881 O O . SER B 1 73 ? -9.273 -28.484 11.57 1 98.56 73 SER B O 1
ATOM 4883 N N . GLN B 1 74 ? -7.414 -29.734 11.086 1 98.31 74 GLN B N 1
ATOM 4884 C CA . GLN B 1 74 ? -7.227 -30.141 12.477 1 98.31 74 GLN B CA 1
ATOM 4885 C C . GLN B 1 74 ? -6.863 -28.938 13.352 1 98.31 74 GLN B C 1
ATOM 4887 O O . GLN B 1 74 ? -7.16 -28.938 14.547 1 98.31 74 GLN B O 1
ATOM 4892 N N . VAL B 1 75 ? -6.234 -27.984 12.812 1 98.31 75 VAL B N 1
ATOM 4893 C CA . VAL B 1 75 ? -5.871 -26.766 13.539 1 98.31 75 VAL B CA 1
ATOM 4894 C C . VAL B 1 75 ? -7.016 -25.75 13.453 1 98.31 75 VAL B C 1
ATOM 4896 O O . VAL B 1 75 ? -7.289 -25.031 14.422 1 98.31 75 VAL B O 1
ATOM 4899 N N . ALA B 1 76 ? -7.73 -25.719 12.32 1 98.44 76 ALA B N 1
ATOM 4900 C CA . ALA B 1 76 ? -8.828 -24.781 12.094 1 98.44 76 ALA B CA 1
ATOM 4901 C C . ALA B 1 76 ? -9.914 -24.938 13.156 1 98.44 76 ALA B C 1
ATOM 4903 O O . ALA B 1 76 ? -10.453 -23.953 13.648 1 98.44 76 ALA B O 1
ATOM 4904 N N . VAL B 1 77 ? -10.172 -26.203 13.469 1 97.88 77 VAL B N 1
ATOM 4905 C CA . VAL B 1 77 ? -11.25 -26.484 14.414 1 97.88 77 VAL B CA 1
ATOM 4906 C C . VAL B 1 77 ? -10.891 -25.922 15.789 1 97.88 77 VAL B C 1
ATOM 4908 O O . VAL B 1 77 ? -11.766 -25.516 16.547 1 97.88 77 VAL B O 1
ATOM 4911 N N . LEU B 1 78 ? -9.586 -25.859 16.156 1 97.75 78 LEU B N 1
ATOM 4912 C CA . LEU B 1 78 ? -9.109 -25.328 17.438 1 97.75 78 LEU B CA 1
ATOM 4913 C C . LEU B 1 78 ? -9.227 -23.812 17.469 1 97.75 78 LEU B C 1
ATOM 4915 O O . LEU B 1 78 ? -9.398 -23.219 18.547 1 97.75 78 LEU B O 1
ATOM 4919 N N . VAL B 1 79 ? -9.172 -23.188 16.344 1 96.31 79 VAL B N 1
ATOM 4920 C CA . VAL B 1 79 ? -9.258 -21.734 16.25 1 96.31 79 VAL B CA 1
ATOM 4921 C C . VAL B 1 79 ? -10.719 -21.297 16.266 1 96.31 79 VAL B C 1
ATOM 4923 O O . VAL B 1 79 ? -11.094 -20.375 17.016 1 96.31 79 VAL B O 1
ATOM 4926 N N . ASP B 1 80 ? -11.57 -21.906 15.523 1 96.56 80 ASP B N 1
ATOM 4927 C CA . ASP B 1 80 ? -13 -21.625 15.383 1 96.56 80 ASP B CA 1
ATOM 4928 C C . ASP B 1 80 ? -13.727 -22.828 14.781 1 96.56 80 ASP B C 1
ATOM 4930 O O . ASP B 1 80 ? -13.633 -23.078 13.57 1 96.56 80 ASP B O 1
ATOM 4934 N N . PRO B 1 81 ? -14.453 -23.5 15.555 1 97.56 81 PRO B N 1
ATOM 4935 C CA . PRO B 1 81 ? -15.125 -24.719 15.078 1 97.56 81 PRO B CA 1
ATOM 4936 C C . PRO B 1 81 ? -16.109 -24.438 13.938 1 97.56 81 PRO B C 1
ATOM 4938 O O . PRO B 1 81 ? -16.438 -25.328 13.172 1 97.56 81 PRO B O 1
ATOM 4941 N N . GLU B 1 82 ? -16.531 -23.188 13.797 1 97.75 82 GLU B N 1
ATOM 4942 C CA . GLU B 1 82 ? -17.484 -22.828 12.75 1 97.75 82 GLU B CA 1
ATOM 4943 C C . GLU B 1 82 ? -16.859 -22.891 11.367 1 97.75 82 GLU B C 1
ATOM 4945 O O . GLU B 1 82 ? -17.562 -22.969 10.359 1 97.75 82 GLU B O 1
ATOM 4950 N N . ILE B 1 83 ? -15.547 -22.922 11.289 1 98.06 83 ILE B N 1
ATOM 4951 C CA . ILE B 1 83 ? -14.797 -22.938 10.039 1 98.06 83 ILE B CA 1
ATOM 4952 C C . ILE B 1 83 ? -15.008 -24.266 9.328 1 98.06 83 ILE B C 1
ATOM 4954 O O . ILE B 1 83 ? -15.055 -24.328 8.102 1 98.06 83 ILE B O 1
ATOM 4958 N N . VAL B 1 84 ? -15.164 -25.375 10.133 1 98 84 VAL B N 1
ATOM 4959 C CA . VAL B 1 84 ? -15.125 -26.703 9.547 1 98 84 VAL B CA 1
ATOM 4960 C C . VAL B 1 84 ? -16.547 -27.266 9.461 1 98 84 VAL B C 1
ATOM 4962 O O . VAL B 1 84 ? -16.734 -28.484 9.414 1 98 84 VAL B O 1
ATOM 4965 N N . LYS B 1 85 ? -17.516 -26.422 9.461 1 97 85 LYS B N 1
ATOM 4966 C CA . LYS B 1 85 ? -18.906 -26.812 9.227 1 97 85 LYS B CA 1
ATOM 4967 C C . LYS B 1 85 ? -19.297 -26.609 7.77 1 97 85 LYS B C 1
ATOM 4969 O O . LYS B 1 85 ? -19.219 -25.484 7.258 1 97 85 LYS B O 1
ATOM 4974 N N . ILE B 1 86 ? -19.719 -27.609 7.109 1 95.75 86 ILE B N 1
ATOM 4975 C CA . ILE B 1 86 ? -20.031 -27.578 5.688 1 95.75 86 ILE B CA 1
ATOM 4976 C C . ILE B 1 86 ? -21.219 -26.656 5.438 1 95.75 86 ILE B C 1
ATOM 4978 O O . ILE B 1 86 ? -21.281 -25.969 4.406 1 95.75 86 ILE B O 1
ATOM 4982 N N . GLU B 1 87 ? -22.141 -26.484 6.355 1 94.19 87 GLU B N 1
ATOM 4983 C CA . GLU B 1 87 ? -23.375 -25.719 6.207 1 94.19 87 GLU B CA 1
ATOM 4984 C C . GLU B 1 87 ? -23.094 -24.219 6.289 1 94.19 87 GLU B C 1
ATOM 4986 O O . GLU B 1 87 ? -23.938 -23.406 5.895 1 94.19 87 GLU B O 1
ATOM 4991 N N . ASN B 1 88 ? -22 -23.906 6.797 1 93.88 88 ASN B N 1
ATOM 4992 C CA . ASN B 1 88 ? -21.688 -22.5 7.016 1 93.88 88 ASN B CA 1
ATOM 4993 C C . ASN B 1 88 ? -21.078 -21.859 5.77 1 93.88 88 ASN B C 1
ATOM 4995 O O . ASN B 1 88 ? -19.953 -21.344 5.812 1 93.88 88 ASN B O 1
ATOM 4999 N N . GLU B 1 89 ? -21.891 -21.703 4.754 1 93.44 89 GLU B N 1
ATOM 5000 C CA . GLU B 1 89 ? -21.422 -21.141 3.492 1 93.44 89 GLU B CA 1
ATOM 5001 C C . GLU B 1 89 ? -21.047 -19.672 3.652 1 93.44 89 GLU B C 1
ATOM 5003 O O . GLU B 1 89 ? -21.75 -18.922 4.336 1 93.44 89 GLU B O 1
ATOM 5008 N N . ASN B 1 90 ? -19.953 -19.281 3.111 1 93.12 90 ASN B N 1
ATOM 5009 C CA . ASN B 1 90 ? -19.453 -17.922 3.086 1 93.12 90 ASN B CA 1
ATOM 5010 C C . ASN B 1 90 ? -19.156 -17.406 4.492 1 93.12 90 ASN B C 1
ATOM 5012 O O . ASN B 1 90 ? -19.422 -16.234 4.801 1 93.12 90 ASN B O 1
ATOM 5016 N N . TYR B 1 91 ? -18.75 -18.406 5.305 1 93.38 91 TYR B N 1
ATOM 5017 C CA . TYR B 1 91 ? -18.344 -18.047 6.656 1 93.38 91 TYR B CA 1
ATOM 5018 C C . TYR B 1 91 ? -16.984 -17.344 6.652 1 93.38 91 TYR B C 1
ATOM 5020 O O . TYR B 1 91 ? -15.992 -17.922 6.199 1 93.38 91 TYR B O 1
ATOM 5028 N N . ALA B 1 92 ? -16.953 -16.062 7.172 1 94.31 92 ALA B N 1
ATOM 5029 C CA . ALA B 1 92 ? -15.703 -15.312 7.168 1 94.31 92 ALA B CA 1
ATOM 5030 C C . ALA B 1 92 ? -15.586 -14.438 8.414 1 94.31 92 ALA B C 1
ATOM 5032 O O . ALA B 1 92 ? -15.352 -13.234 8.32 1 94.31 92 ALA B O 1
ATOM 5033 N N . SER B 1 93 ? -15.688 -15.141 9.578 1 94.81 93 SER B N 1
ATOM 5034 C CA . SER B 1 93 ? -15.406 -14.414 10.812 1 94.81 93 SER B CA 1
ATOM 5035 C C . SER B 1 93 ? -13.961 -13.93 10.852 1 94.81 93 SER B C 1
ATOM 5037 O O . SER B 1 93 ? -13.125 -14.383 10.07 1 94.81 93 SER B O 1
ATOM 5039 N N . ASP B 1 94 ? -13.664 -13 11.758 1 93.69 94 ASP B N 1
ATOM 5040 C CA . ASP B 1 94 ? -12.305 -12.477 11.859 1 93.69 94 ASP B CA 1
ATOM 5041 C C . ASP B 1 94 ? -11.305 -13.586 12.188 1 93.69 94 ASP B C 1
ATOM 5043 O O . ASP B 1 94 ? -10.195 -13.602 11.656 1 93.69 94 ASP B O 1
ATOM 5047 N N . ARG B 1 95 ? -11.695 -14.477 13.031 1 94.88 95 ARG B N 1
ATOM 5048 C CA . ARG B 1 95 ? -10.828 -15.602 13.391 1 94.88 95 ARG B CA 1
ATOM 5049 C C . ARG B 1 95 ? -10.586 -16.5 12.18 1 94.88 95 ARG B C 1
ATOM 5051 O O . ARG B 1 95 ? -9.477 -17.016 12 1 94.88 95 ARG B O 1
ATOM 5058 N N . CYS B 1 96 ? -11.656 -16.719 11.367 1 97.31 96 CYS B N 1
ATOM 5059 C CA . CYS B 1 96 ? -11.531 -17.516 10.148 1 97.31 96 CYS B CA 1
ATOM 5060 C C . CYS B 1 96 ? -10.547 -16.875 9.18 1 97.31 96 CYS B C 1
ATOM 5062 O O . CYS B 1 96 ? -9.688 -17.562 8.625 1 97.31 96 CYS B O 1
ATOM 5064 N N . VAL B 1 97 ? -10.656 -15.547 9.039 1 97 97 VAL B N 1
ATOM 5065 C CA . VAL B 1 97 ? -9.789 -14.82 8.117 1 97 97 VAL B CA 1
ATOM 5066 C C . VAL B 1 97 ? -8.336 -14.93 8.57 1 97 97 VAL B C 1
ATOM 5068 O O . VAL B 1 97 ? -7.453 -15.242 7.773 1 97 97 VAL B O 1
ATOM 5071 N N . ILE B 1 98 ? -8.094 -14.719 9.812 1 96.12 98 ILE B N 1
ATOM 5072 C CA . ILE B 1 98 ? -6.738 -14.773 10.359 1 96.12 98 ILE B CA 1
ATOM 5073 C C . ILE B 1 98 ? -6.168 -16.172 10.195 1 96.12 98 ILE B C 1
ATOM 5075 O O . ILE B 1 98 ? -5.02 -16.344 9.773 1 96.12 98 ILE B O 1
ATOM 5079 N N . PHE B 1 99 ? -6.961 -17.188 10.5 1 97.5 99 PHE B N 1
ATOM 5080 C CA . PHE B 1 99 ? -6.48 -18.562 10.406 1 97.5 99 PHE B CA 1
ATOM 5081 C C . PHE B 1 99 ? -6.062 -18.891 8.977 1 97.5 99 PHE B C 1
ATOM 5083 O O . PHE B 1 99 ? -4.949 -19.375 8.75 1 97.5 99 PHE B O 1
ATOM 5090 N N . GLN B 1 100 ? -6.969 -18.656 8.055 1 98.12 100 GLN B N 1
ATOM 5091 C CA . GLN B 1 100 ? -6.684 -19.047 6.676 1 98.12 100 GLN B CA 1
ATOM 5092 C C . GLN B 1 100 ? -5.496 -18.266 6.121 1 98.12 100 GLN B C 1
ATOM 5094 O O . GLN B 1 100 ? -4.633 -18.828 5.453 1 98.12 100 GLN B O 1
ATOM 5099 N N . ARG B 1 101 ? -5.434 -16.969 6.379 1 98 101 ARG B N 1
ATOM 5100 C CA . ARG B 1 101 ? -4.297 -16.172 5.926 1 98 101 ARG B CA 1
ATOM 5101 C C . ARG B 1 101 ? -2.992 -16.703 6.512 1 98 101 ARG B C 1
ATOM 5103 O O . ARG B 1 101 ? -1.995 -16.844 5.801 1 98 101 ARG B O 1
ATOM 5110 N N . PHE B 1 102 ? -3.004 -17.047 7.734 1 97.88 102 PHE B N 1
ATOM 5111 C CA . PHE B 1 102 ? -1.785 -17.516 8.383 1 97.88 102 PHE B CA 1
ATOM 5112 C C . PHE B 1 102 ? -1.445 -18.938 7.938 1 97.88 102 PHE B C 1
ATOM 5114 O O . PHE B 1 102 ? -0.275 -19.312 7.91 1 97.88 102 PHE B O 1
ATOM 5121 N N . SER B 1 103 ? -2.471 -19.734 7.586 1 98.62 103 SER B N 1
ATOM 5122 C CA . SER B 1 103 ? -2.186 -21.062 7.039 1 98.62 103 SER B CA 1
ATOM 5123 C C . SER B 1 103 ? -1.365 -20.969 5.758 1 98.62 103 SER B C 1
ATOM 5125 O O . SER B 1 103 ? -0.451 -21.766 5.539 1 98.62 103 SER B O 1
ATOM 5127 N N . VAL B 1 104 ? -1.679 -19.984 4.887 1 98.56 104 VAL B N 1
ATOM 5128 C CA . VAL B 1 104 ? -0.929 -19.781 3.654 1 98.56 104 VAL B CA 1
ATOM 5129 C C . VAL B 1 104 ? 0.49 -19.328 3.982 1 98.56 104 VAL B C 1
ATOM 5131 O O . VAL B 1 104 ? 1.459 -19.797 3.393 1 98.56 104 VAL B O 1
ATOM 5134 N N . ILE B 1 105 ? 0.591 -18.406 4.973 1 98.44 105 ILE B N 1
ATOM 5135 C CA . ILE B 1 105 ? 1.896 -17.906 5.379 1 98.44 105 ILE B CA 1
ATOM 5136 C C . ILE B 1 105 ? 2.754 -19.047 5.91 1 98.44 105 ILE B C 1
ATOM 5138 O O . ILE B 1 105 ? 3.938 -19.156 5.574 1 98.44 105 ILE B O 1
ATOM 5142 N N . CYS B 1 106 ? 2.193 -19.922 6.656 1 98.19 106 CYS B N 1
ATOM 5143 C CA . CYS B 1 106 ? 2.926 -21.031 7.25 1 98.19 106 CYS B CA 1
ATOM 5144 C C . CYS B 1 106 ? 3.354 -22.031 6.18 1 98.19 106 CYS B C 1
ATOM 5146 O O . CYS B 1 106 ? 4.484 -22.516 6.199 1 98.19 106 CYS B O 1
ATOM 5148 N N . THR B 1 107 ? 2.496 -22.328 5.23 1 98.38 107 THR B N 1
ATOM 5149 C CA . THR B 1 107 ? 2.812 -23.312 4.207 1 98.38 107 THR B CA 1
ATOM 5150 C C . THR B 1 107 ? 3.857 -22.766 3.236 1 98.38 107 THR B C 1
ATOM 5152 O O . THR B 1 107 ? 4.492 -23.531 2.506 1 98.38 107 THR B O 1
ATOM 5155 N N . ASP B 1 108 ? 4.062 -21.453 3.24 1 98.25 108 ASP B N 1
ATOM 5156 C CA . ASP B 1 108 ? 5.082 -20.828 2.404 1 98.25 108 ASP B CA 1
ATOM 5157 C C . ASP B 1 108 ? 6.484 -21.234 2.844 1 98.25 108 ASP B C 1
ATOM 5159 O O . ASP B 1 108 ? 7.469 -20.938 2.168 1 98.25 108 ASP B O 1
ATOM 5163 N N . ILE B 1 109 ? 6.59 -21.969 3.926 1 98.31 109 ILE B N 1
ATOM 5164 C CA . ILE B 1 109 ? 7.887 -22.469 4.375 1 98.31 109 ILE B CA 1
ATOM 5165 C C . ILE B 1 109 ? 8.516 -23.328 3.277 1 98.31 109 ILE B C 1
ATOM 5167 O O . ILE B 1 109 ? 9.742 -23.328 3.111 1 98.31 109 ILE B O 1
ATOM 5171 N N . VAL B 1 110 ? 7.672 -24.016 2.492 1 98.69 110 VAL B N 1
ATOM 5172 C CA . VAL B 1 110 ? 8.172 -24.844 1.399 1 98.69 110 VAL B CA 1
ATOM 5173 C C . VAL B 1 110 ? 8.758 -23.953 0.306 1 98.69 110 VAL B C 1
ATOM 5175 O O . VAL B 1 110 ? 9.805 -24.266 -0.268 1 98.69 110 VAL B O 1
ATOM 5178 N N . LEU B 1 111 ? 8.102 -22.859 -0.008 1 98.75 111 LEU B N 1
ATOM 5179 C CA . LEU B 1 111 ? 8.625 -21.891 -0.961 1 98.75 111 LEU B CA 1
ATOM 5180 C C . LEU B 1 111 ? 9.953 -21.312 -0.474 1 98.75 111 LEU B C 1
ATOM 5182 O O . LEU B 1 111 ? 10.898 -21.172 -1.254 1 98.75 111 LEU B O 1
ATOM 5186 N N . ILE B 1 112 ? 9.992 -21 0.808 1 98.44 112 ILE B N 1
ATOM 5187 C CA . ILE B 1 112 ? 11.195 -20.43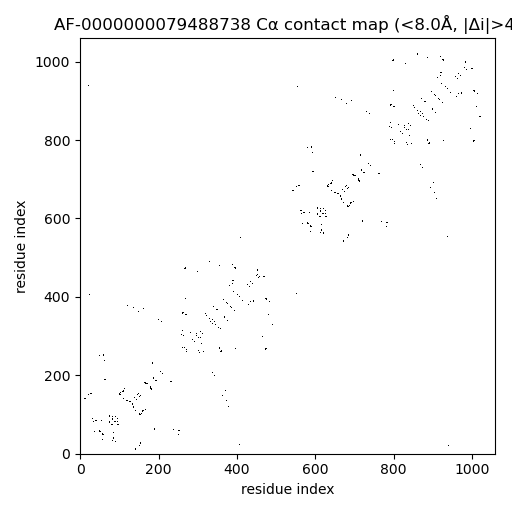8 1.406 1 98.44 112 ILE B CA 1
ATOM 5188 C C . ILE B 1 112 ? 12.344 -21.438 1.288 1 98.44 112 ILE B C 1
ATOM 5190 O O . ILE B 1 112 ? 13.461 -21.078 0.906 1 98.44 112 ILE B O 1
ATOM 5194 N N . TYR B 1 113 ? 12.062 -22.672 1.591 1 98.38 113 TYR B N 1
ATOM 5195 C CA . TYR B 1 113 ? 13.086 -23.719 1.488 1 98.38 113 TYR B CA 1
ATOM 5196 C C . TYR B 1 113 ? 13.594 -23.844 0.057 1 98.38 113 TYR B C 1
ATOM 5198 O O . TYR B 1 113 ? 14.805 -23.906 -0.176 1 98.38 113 TYR B O 1
ATOM 5206 N N . ALA B 1 114 ? 12.664 -23.891 -0.868 1 98.75 114 ALA B N 1
ATOM 5207 C CA . ALA B 1 114 ? 13.055 -23.969 -2.271 1 98.75 114 ALA B CA 1
ATOM 5208 C C . ALA B 1 114 ? 13.914 -22.766 -2.672 1 98.75 114 ALA B C 1
ATOM 5210 O O . ALA B 1 114 ? 14.898 -22.922 -3.402 1 98.75 114 ALA B O 1
ATOM 5211 N N . ALA B 1 115 ? 13.523 -21.578 -2.223 1 98.5 115 ALA B N 1
ATOM 5212 C CA . ALA B 1 115 ? 14.281 -20.375 -2.531 1 98.5 115 ALA B CA 1
ATOM 5213 C C . ALA B 1 115 ? 15.688 -20.438 -1.955 1 98.5 115 ALA B C 1
ATOM 5215 O O . ALA B 1 115 ? 16.656 -20.016 -2.596 1 98.5 115 ALA B O 1
ATOM 5216 N N . VAL B 1 116 ? 15.812 -20.953 -0.77 1 97.94 116 VAL B N 1
ATOM 5217 C CA . VAL B 1 116 ? 17.109 -21.094 -0.126 1 97.94 116 VAL B CA 1
ATOM 5218 C C . VAL B 1 116 ? 17.969 -22.078 -0.915 1 97.94 116 VAL B C 1
ATOM 5220 O O . VAL B 1 116 ? 19.172 -21.859 -1.103 1 97.94 116 VAL B O 1
ATOM 5223 N N . VAL B 1 117 ? 17.391 -23.188 -1.366 1 97.94 117 VAL B N 1
ATOM 5224 C CA . VAL B 1 117 ? 18.109 -24.172 -2.168 1 97.94 117 VAL B CA 1
ATOM 5225 C C . VAL B 1 117 ? 18.625 -23.516 -3.441 1 97.94 117 VAL B C 1
ATOM 5227 O O . VAL B 1 117 ? 19.812 -23.641 -3.775 1 97.94 117 VAL B O 1
ATOM 5230 N N . TRP B 1 118 ? 17.828 -22.766 -4.113 1 98.19 118 TRP B N 1
ATOM 5231 C CA . TRP B 1 118 ? 18.234 -22.125 -5.355 1 98.19 118 TRP B CA 1
ATOM 5232 C C . TRP B 1 118 ? 19.25 -21.016 -5.086 1 98.19 118 TRP B C 1
ATOM 5234 O O . TRP B 1 118 ? 20.141 -20.766 -5.898 1 98.19 118 TRP B O 1
ATOM 5244 N N . HIS B 1 119 ? 19.016 -20.297 -3.971 1 97.5 119 HIS B N 1
ATOM 5245 C CA . HIS B 1 119 ? 20 -19.297 -3.568 1 97.5 119 HIS B CA 1
ATOM 5246 C C . HIS B 1 119 ? 21.391 -19.938 -3.434 1 97.5 119 HIS B C 1
ATOM 5248 O O . HIS B 1 119 ? 22.391 -19.328 -3.814 1 97.5 119 HIS B O 1
ATOM 5254 N N . GLY B 1 120 ? 21.453 -21.141 -2.865 1 96.12 120 GLY B N 1
ATOM 5255 C CA . GLY B 1 120 ? 22.703 -21.875 -2.764 1 96.12 120 GLY B CA 1
ATOM 5256 C C . GLY B 1 120 ? 23.266 -22.297 -4.113 1 96.12 120 GLY B C 1
ATOM 5257 O O . GLY B 1 120 ? 24.469 -22.172 -4.359 1 96.12 120 GLY B O 1
ATOM 5258 N N . ILE B 1 121 ? 22.469 -22.75 -4.996 1 97.06 121 ILE B N 1
ATOM 5259 C CA . ILE B 1 121 ? 22.859 -23.219 -6.316 1 97.06 121 ILE B CA 1
ATOM 5260 C C . ILE B 1 121 ? 23.453 -22.062 -7.117 1 97.06 121 ILE B C 1
ATOM 5262 O O . ILE B 1 121 ? 24.453 -22.219 -7.812 1 97.06 121 ILE B O 1
ATOM 5266 N N . LEU B 1 122 ? 22.875 -20.859 -6.961 1 97.19 122 LEU B N 1
ATOM 5267 C CA . LEU B 1 122 ? 23.234 -19.734 -7.816 1 97.19 122 LEU B CA 1
ATOM 5268 C C . LEU B 1 122 ? 24.172 -18.766 -7.086 1 97.19 122 LEU B C 1
ATOM 5270 O O . LEU B 1 122 ? 24.422 -17.656 -7.57 1 97.19 122 LEU B O 1
ATOM 5274 N N . TYR B 1 123 ? 24.625 -19.172 -5.953 1 93.5 123 TYR B N 1
ATOM 5275 C CA . TYR B 1 123 ? 25.469 -18.312 -5.109 1 93.5 123 TYR B CA 1
ATOM 5276 C C . TYR B 1 123 ? 26.719 -17.875 -5.852 1 93.5 123 TYR B C 1
ATOM 5278 O O . TYR B 1 123 ? 27.172 -16.734 -5.691 1 93.5 123 TYR B O 1
ATOM 5286 N N . PRO B 1 124 ? 27.312 -18.781 -6.66 1 94 124 PRO B N 1
ATOM 5287 C CA . PRO B 1 124 ? 28.5 -18.375 -7.406 1 94 124 PRO B CA 1
ATOM 5288 C C . PRO B 1 124 ? 28.25 -17.172 -8.312 1 94 124 PRO B C 1
ATOM 5290 O O . PRO B 1 124 ? 29.156 -16.344 -8.508 1 94 124 PRO B O 1
ATOM 5293 N N . GLN B 1 125 ? 27.109 -16.969 -8.797 1 94.06 125 GLN B N 1
ATOM 5294 C CA . GLN B 1 125 ? 26.766 -15.875 -9.703 1 94.06 125 GLN B CA 1
ATOM 5295 C C . GLN B 1 125 ? 26.406 -14.609 -8.93 1 94.06 125 GLN B C 1
ATOM 5297 O O . GLN B 1 125 ? 26.531 -13.5 -9.453 1 94.06 125 GLN B O 1
ATOM 5302 N N . THR B 1 126 ? 25.891 -14.75 -7.641 1 94.38 126 THR B N 1
ATOM 5303 C CA . THR B 1 126 ? 25.312 -13.594 -6.973 1 94.38 126 THR B CA 1
ATOM 5304 C C . THR B 1 126 ? 26.219 -13.109 -5.84 1 94.38 126 THR B C 1
ATOM 5306 O O . THR B 1 126 ? 26.078 -11.984 -5.359 1 94.38 126 THR B O 1
ATOM 5309 N N . ARG B 1 127 ? 27.172 -13.883 -5.359 1 91.62 127 ARG B N 1
ATOM 5310 C CA . ARG B 1 127 ? 28 -13.57 -4.199 1 91.62 127 ARG B CA 1
ATOM 5311 C C . ARG B 1 127 ? 28.828 -12.312 -4.434 1 91.62 127 ARG B C 1
ATOM 5313 O O . ARG B 1 127 ? 29.141 -11.586 -3.49 1 91.62 127 ARG B O 1
ATOM 5320 N N . GLY B 1 128 ? 29.234 -11.977 -5.676 1 92.56 128 GLY B N 1
ATOM 5321 C CA . GLY B 1 128 ? 30.094 -10.844 -5.992 1 92.56 128 GLY B CA 1
ATOM 5322 C C . GLY B 1 128 ? 29.312 -9.562 -6.23 1 92.56 128 GLY B C 1
ATOM 5323 O O . GLY B 1 128 ? 29.906 -8.5 -6.453 1 92.56 128 GLY B O 1
ATOM 5324 N N . LEU B 1 129 ? 28.047 -9.633 -6.137 1 94.12 129 LEU B N 1
ATOM 5325 C CA . LEU B 1 129 ? 27.203 -8.461 -6.375 1 94.12 129 LEU B CA 1
ATOM 5326 C C . LEU B 1 129 ? 27.219 -7.531 -5.168 1 94.12 129 LEU B C 1
ATOM 5328 O O . LEU B 1 129 ? 27.625 -7.93 -4.074 1 94.12 129 LEU B O 1
ATOM 5332 N N . PRO B 1 130 ? 26.828 -6.223 -5.391 1 92.81 130 PRO B N 1
ATOM 5333 C CA . PRO B 1 130 ? 26.594 -5.355 -4.234 1 92.81 130 PRO B CA 1
ATOM 5334 C C . PRO B 1 130 ? 25.641 -5.984 -3.213 1 92.81 130 PRO B C 1
ATOM 5336 O O . PRO B 1 130 ? 24.734 -6.734 -3.586 1 92.81 130 PRO B O 1
ATOM 5339 N N . ILE B 1 131 ? 25.812 -5.625 -1.99 1 91.19 131 ILE B N 1
ATOM 5340 C CA . ILE B 1 131 ? 25.141 -6.242 -0.85 1 91.19 131 ILE B CA 1
ATOM 5341 C C . ILE B 1 131 ? 23.641 -6.242 -1.074 1 91.19 131 ILE B C 1
ATOM 5343 O O . ILE B 1 131 ? 22.953 -7.195 -0.7 1 91.19 131 ILE B O 1
ATOM 5347 N N . LEU B 1 132 ? 23.125 -5.254 -1.673 1 91.62 132 LEU B N 1
ATOM 5348 C CA . LEU B 1 132 ? 21.703 -5.086 -1.882 1 91.62 132 LEU B CA 1
ATOM 5349 C C . LEU B 1 132 ? 21.156 -6.133 -2.852 1 91.62 132 LEU B C 1
ATOM 5351 O O . LEU B 1 132 ? 19.984 -6.5 -2.789 1 91.62 132 LEU B O 1
ATOM 5355 N N . PHE B 1 133 ? 22.031 -6.672 -3.74 1 95.12 133 PHE B N 1
ATOM 5356 C CA . PHE B 1 133 ? 21.562 -7.52 -4.824 1 95.12 133 PHE B CA 1
ATOM 5357 C C . PHE B 1 133 ? 22 -8.961 -4.617 1 95.12 133 PHE B C 1
ATOM 5359 O O . PHE B 1 133 ? 21.594 -9.859 -5.367 1 95.12 133 PHE B O 1
ATOM 5366 N N . GLN B 1 134 ? 22.766 -9.242 -3.572 1 95.75 134 GLN B N 1
ATOM 5367 C CA . GLN B 1 134 ? 23.234 -10.594 -3.279 1 95.75 134 GLN B CA 1
ATOM 5368 C C . GLN B 1 134 ? 22.0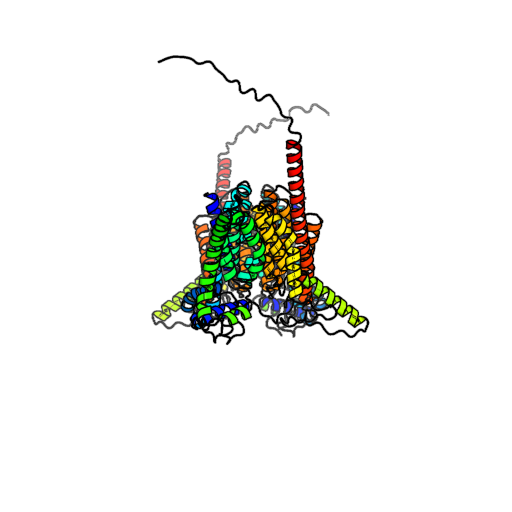62 -11.531 -3.021 1 95.75 134 GLN B C 1
ATOM 5370 O O . GLN B 1 134 ? 22.094 -12.703 -3.412 1 95.75 134 GLN B O 1
ATOM 5375 N N . PRO B 1 135 ? 21 -11.008 -2.404 1 96.94 135 PRO B N 1
ATOM 5376 C CA . PRO B 1 135 ? 19.859 -11.891 -2.182 1 96.94 135 PRO B CA 1
ATOM 5377 C C . PRO B 1 135 ? 18.875 -11.898 -3.355 1 96.94 135 PRO B C 1
ATOM 5379 O O . PRO B 1 135 ? 17.672 -12.07 -3.158 1 96.94 135 PRO B O 1
ATOM 5382 N N . LEU B 1 136 ? 19.328 -11.75 -4.531 1 97.62 136 LEU B N 1
ATOM 5383 C CA . LEU B 1 136 ? 18.516 -11.633 -5.734 1 97.62 136 LEU B CA 1
ATOM 5384 C C . LEU B 1 136 ? 17.578 -12.828 -5.875 1 97.62 136 LEU B C 1
ATOM 5386 O O . LEU B 1 136 ? 16.391 -12.656 -6.156 1 97.62 136 LEU B O 1
ATOM 5390 N N . VAL B 1 137 ? 18.047 -14.031 -5.652 1 98.25 137 VAL B N 1
ATOM 5391 C CA . VAL B 1 137 ? 17.25 -15.25 -5.816 1 98.25 137 VAL B CA 1
ATOM 5392 C C . VAL B 1 137 ? 16.125 -15.273 -4.773 1 98.25 137 VAL B C 1
ATOM 5394 O O . VAL B 1 137 ? 14.977 -15.57 -5.098 1 98.25 137 VAL B O 1
ATOM 5397 N N . LEU B 1 138 ? 16.484 -14.945 -3.502 1 98.25 138 LEU B N 1
ATOM 5398 C CA . LEU B 1 138 ? 15.508 -14.922 -2.418 1 98.25 138 LEU B CA 1
ATOM 5399 C C . LEU B 1 138 ? 14.422 -13.875 -2.682 1 98.25 138 LEU B C 1
ATOM 5401 O O . LEU B 1 138 ? 13.234 -14.156 -2.535 1 98.25 138 LEU B O 1
ATOM 5405 N N . VAL B 1 139 ? 14.844 -12.664 -3.102 1 98.25 139 VAL B N 1
ATOM 5406 C CA . VAL B 1 139 ? 13.906 -11.578 -3.402 1 98.25 139 VAL B CA 1
ATOM 5407 C C . VAL B 1 139 ? 13.023 -11.977 -4.586 1 98.25 139 VAL B C 1
ATOM 5409 O O . VAL B 1 139 ? 11.812 -11.781 -4.551 1 98.25 139 VAL B O 1
ATOM 5412 N N . GLY B 1 140 ? 13.68 -12.57 -5.586 1 98.56 140 GLY B N 1
ATOM 5413 C CA . GLY B 1 140 ? 12.977 -12.914 -6.812 1 98.56 140 GLY B CA 1
ATOM 5414 C C . GLY B 1 140 ? 11.898 -13.969 -6.602 1 98.56 140 GLY B C 1
ATOM 5415 O O . GLY B 1 140 ? 10.859 -13.938 -7.262 1 98.56 140 GLY B O 1
ATOM 5416 N N . LEU B 1 141 ? 12.094 -14.852 -5.68 1 98.69 141 LEU B N 1
ATOM 5417 C CA . LEU B 1 141 ? 11.172 -15.969 -5.52 1 98.69 141 LEU B CA 1
ATOM 5418 C C . LEU B 1 141 ? 10.211 -15.719 -4.359 1 98.69 141 LEU B C 1
ATOM 5420 O O . LEU B 1 141 ? 8.992 -15.836 -4.52 1 98.69 141 LEU B O 1
ATOM 5424 N N . ILE B 1 142 ? 10.727 -15.25 -3.217 1 98.5 142 ILE B N 1
ATOM 5425 C CA . ILE B 1 142 ? 9.922 -15.133 -2.006 1 98.5 142 ILE B CA 1
ATOM 5426 C C . ILE B 1 142 ? 9.055 -13.883 -2.08 1 98.5 142 ILE B C 1
ATOM 5428 O O . ILE B 1 142 ? 7.902 -13.891 -1.642 1 98.5 142 ILE B O 1
ATOM 5432 N N . LEU B 1 143 ? 9.562 -12.797 -2.607 1 98.44 143 LEU B N 1
ATOM 5433 C CA . LEU B 1 143 ? 8.867 -11.516 -2.645 1 98.44 143 LEU B CA 1
ATOM 5434 C C . LEU B 1 143 ? 8.234 -11.281 -4.012 1 98.44 143 LEU B C 1
ATOM 5436 O O . LEU B 1 143 ? 7.977 -10.133 -4.391 1 98.44 143 LEU B O 1
ATOM 5440 N N . ASN B 1 144 ? 8.031 -12.336 -4.766 1 98.75 144 ASN B N 1
ATOM 5441 C CA . ASN B 1 144 ? 7.398 -12.203 -6.074 1 98.75 144 ASN B CA 1
ATOM 5442 C C . ASN B 1 144 ? 5.992 -11.617 -5.957 1 98.75 144 ASN B C 1
ATOM 5444 O O . ASN B 1 144 ? 5.133 -12.188 -5.281 1 98.75 144 ASN B O 1
ATOM 5448 N N . PRO B 1 145 ? 5.707 -10.5 -6.641 1 98.44 145 PRO B N 1
ATOM 5449 C CA . PRO B 1 145 ? 4.398 -9.852 -6.52 1 98.44 145 PRO B CA 1
ATOM 5450 C C . PRO B 1 145 ? 3.248 -10.758 -6.957 1 98.44 145 PRO B C 1
ATOM 5452 O O . PRO B 1 145 ? 2.139 -10.648 -6.43 1 98.44 145 PRO B O 1
ATOM 5455 N N . GLY B 1 146 ? 3.521 -11.578 -7.969 1 98.56 146 GLY B N 1
ATOM 5456 C CA . GLY B 1 146 ? 2.482 -12.5 -8.406 1 98.56 146 GLY B CA 1
ATOM 5457 C C . GLY B 1 146 ? 2.018 -13.43 -7.305 1 98.56 146 GLY B C 1
ATOM 5458 O O . GLY B 1 146 ? 0.814 -13.617 -7.105 1 98.56 146 GLY B O 1
ATOM 5459 N N . LEU B 1 147 ? 2.963 -13.984 -6.566 1 98.69 147 LEU B N 1
ATOM 5460 C CA . LEU B 1 147 ? 2.621 -14.875 -5.465 1 98.69 147 LEU B CA 1
ATOM 5461 C C . LEU B 1 147 ? 1.949 -14.109 -4.332 1 98.69 147 LEU B C 1
ATOM 5463 O O . LEU B 1 147 ? 1.021 -14.609 -3.697 1 98.69 147 LEU B O 1
ATOM 5467 N N . LEU B 1 148 ? 2.412 -12.898 -4.09 1 98.56 148 LEU B N 1
ATOM 5468 C CA . LEU B 1 148 ? 1.805 -12.086 -3.045 1 98.56 148 LEU B CA 1
ATOM 5469 C C . LEU B 1 148 ? 0.362 -11.734 -3.398 1 98.56 148 LEU B C 1
ATOM 5471 O O . LEU B 1 148 ? -0.528 -11.828 -2.551 1 98.56 148 LEU B O 1
ATOM 5475 N N . ILE B 1 149 ? 0.119 -11.375 -4.645 1 98.31 149 ILE B N 1
ATOM 5476 C CA . ILE B 1 149 ? -1.211 -10.984 -5.102 1 98.31 149 ILE B CA 1
ATOM 5477 C C . ILE B 1 149 ? -2.139 -12.203 -5.082 1 98.31 149 ILE B C 1
ATOM 5479 O O . ILE B 1 149 ? -3.24 -12.141 -4.531 1 98.31 149 ILE B O 1
ATOM 5483 N N . VAL B 1 150 ? -1.697 -13.344 -5.578 1 98.38 150 VAL B N 1
ATOM 5484 C CA . VAL B 1 150 ? -2.549 -14.516 -5.785 1 98.38 150 VAL B CA 1
ATOM 5485 C C . VAL B 1 150 ? -2.801 -15.211 -4.449 1 98.38 150 VAL B C 1
ATOM 5487 O O . VAL B 1 150 ? -3.914 -15.672 -4.184 1 98.38 150 VAL B O 1
ATOM 5490 N N . ASP B 1 151 ? -1.756 -15.289 -3.59 1 98.5 151 ASP B N 1
ATOM 5491 C CA . ASP B 1 151 ? -1.88 -16.078 -2.369 1 98.5 151 ASP B CA 1
ATOM 5492 C C . ASP B 1 151 ? -2.348 -15.211 -1.201 1 98.5 151 ASP B C 1
ATOM 5494 O O . ASP B 1 151 ? -3.15 -15.648 -0.376 1 98.5 151 ASP B O 1
ATOM 5498 N N . HIS B 1 152 ? -1.925 -13.992 -1.12 1 98.19 152 HIS B N 1
ATOM 5499 C CA . HIS B 1 152 ? -2.066 -13.258 0.13 1 98.19 152 HIS B CA 1
ATOM 5500 C C . HIS B 1 152 ? -3.072 -12.117 -0.011 1 98.19 152 HIS B C 1
ATOM 5502 O O . HIS B 1 152 ? -3.43 -11.477 0.977 1 98.19 152 HIS B O 1
ATOM 5508 N N . ILE B 1 153 ? -3.557 -11.836 -1.203 1 97.75 153 ILE B N 1
ATOM 5509 C CA . ILE B 1 153 ? -4.656 -10.898 -1.408 1 97.75 153 ILE B CA 1
ATOM 5510 C C . ILE B 1 153 ? -5.855 -11.633 -2.002 1 97.75 153 ILE B C 1
ATOM 5512 O O . ILE B 1 153 ? -6.887 -11.781 -1.343 1 97.75 153 ILE B O 1
ATOM 5516 N N . HIS B 1 154 ? -5.703 -12.281 -3.146 1 97.44 154 HIS B N 1
ATOM 5517 C CA . HIS B 1 154 ? -6.758 -13.047 -3.793 1 97.44 154 HIS B CA 1
ATOM 5518 C C . HIS B 1 154 ? -7.102 -14.297 -2.986 1 97.44 154 HIS B C 1
ATOM 5520 O O . HIS B 1 154 ? -8.266 -14.688 -2.906 1 97.44 154 HIS B O 1
ATOM 5526 N N . PHE B 1 155 ? -6.125 -14.977 -2.406 1 97.62 155 PHE B N 1
ATOM 5527 C CA . PHE B 1 155 ? -6.156 -16.094 -1.472 1 97.62 155 PHE B CA 1
ATOM 5528 C C . PHE B 1 155 ? -6.086 -17.422 -2.215 1 97.62 155 PHE B C 1
ATOM 5530 O O . PHE B 1 155 ? -7.105 -17.938 -2.67 1 97.62 155 PHE B O 1
ATOM 5537 N N . GLN B 1 156 ? -5.004 -18 -2.205 1 97.38 156 GLN B N 1
ATOM 5538 C CA . GLN B 1 156 ? -4.715 -19.344 -2.703 1 97.38 156 GLN B CA 1
ATOM 5539 C C . GLN B 1 156 ? -3.457 -19.906 -2.057 1 97.38 156 GLN B C 1
ATOM 5541 O O . GLN B 1 156 ? -2.963 -19.375 -1.064 1 97.38 156 GLN B O 1
ATOM 5546 N N . TYR B 1 157 ? -2.996 -21.078 -2.43 1 98.19 157 TYR B N 1
ATOM 5547 C CA . TYR B 1 157 ? -1.83 -21.75 -1.867 1 98.19 157 TYR B CA 1
ATOM 5548 C C . TYR B 1 157 ? -0.778 -22 -2.938 1 98.19 157 TYR B C 1
ATOM 5550 O O . TYR B 1 157 ? -0.208 -23.094 -3.01 1 98.19 157 TYR B O 1
ATOM 5558 N N . ASN B 1 158 ? -0.546 -21.062 -3.822 1 98.31 158 ASN B N 1
ATOM 5559 C CA . ASN B 1 158 ? 0.415 -21.266 -4.902 1 98.31 158 ASN B CA 1
ATOM 5560 C C . ASN B 1 158 ? 1.851 -21.25 -4.387 1 98.31 158 ASN B C 1
ATOM 5562 O O . ASN B 1 158 ? 2.752 -21.797 -5.031 1 98.31 158 ASN B O 1
ATOM 5566 N N . GLY B 1 159 ? 2.057 -20.656 -3.209 1 98.5 159 GLY B N 1
ATOM 5567 C CA . GLY B 1 159 ? 3.393 -20.641 -2.631 1 98.5 159 GLY B CA 1
ATOM 5568 C C . GLY B 1 159 ? 3.959 -22.031 -2.387 1 98.5 159 GLY B C 1
ATOM 5569 O O . GLY B 1 159 ? 5.07 -22.328 -2.82 1 98.5 159 GLY B O 1
ATOM 5570 N N . ILE B 1 160 ? 3.199 -22.828 -1.744 1 98.69 160 ILE B N 1
ATOM 5571 C CA . ILE B 1 160 ? 3.656 -24.188 -1.458 1 98.69 160 ILE B CA 1
ATOM 5572 C C . ILE B 1 160 ? 3.834 -24.953 -2.764 1 98.69 160 ILE B C 1
ATOM 5574 O O . ILE B 1 160 ? 4.805 -25.703 -2.928 1 98.69 160 ILE B O 1
ATOM 5578 N N . LEU B 1 161 ? 2.941 -24.828 -3.668 1 98.75 161 LEU B N 1
ATOM 5579 C CA . LEU B 1 161 ? 3.012 -25.516 -4.945 1 98.75 161 LEU B CA 1
ATOM 5580 C C . LEU B 1 161 ? 4.238 -25.078 -5.738 1 98.75 161 LEU B C 1
ATOM 5582 O O . LEU B 1 161 ? 4.957 -25.922 -6.293 1 98.75 161 LEU B O 1
ATOM 5586 N N . THR B 1 162 ? 4.449 -23.75 -5.762 1 98.69 162 THR B N 1
ATOM 5587 C CA . THR B 1 162 ? 5.629 -23.219 -6.441 1 98.69 162 THR B CA 1
ATOM 5588 C C . THR B 1 162 ? 6.906 -23.734 -5.777 1 98.69 162 THR B C 1
ATOM 5590 O O . THR B 1 162 ? 7.895 -24.016 -6.457 1 98.69 162 THR B O 1
ATOM 5593 N N . GLY B 1 163 ? 6.848 -23.812 -4.453 1 98.88 163 GLY B N 1
ATOM 5594 C CA . GLY B 1 163 ? 7.992 -24.359 -3.748 1 98.88 163 GLY B CA 1
ATOM 5595 C C . GLY B 1 163 ? 8.312 -25.781 -4.164 1 98.88 163 GLY B C 1
ATOM 5596 O O . GLY B 1 163 ? 9.469 -26.109 -4.445 1 98.88 163 GLY B O 1
ATOM 5597 N N . ILE B 1 164 ? 7.352 -26.594 -4.273 1 98.81 164 ILE B N 1
ATOM 5598 C CA . ILE B 1 164 ? 7.535 -27.984 -4.668 1 98.81 164 ILE B CA 1
ATOM 5599 C C . ILE B 1 164 ? 8.031 -28.047 -6.113 1 98.81 164 ILE B C 1
ATOM 5601 O O . ILE B 1 164 ? 8.922 -28.828 -6.438 1 98.81 164 ILE B O 1
ATOM 5605 N N . MET B 1 165 ? 7.5 -27.25 -6.926 1 98.81 165 MET B N 1
ATOM 5606 C CA . MET B 1 165 ? 7.93 -27.188 -8.32 1 98.81 165 MET B CA 1
ATOM 5607 C C . MET B 1 165 ? 9.406 -26.844 -8.422 1 98.81 165 MET B C 1
ATOM 5609 O O . MET B 1 165 ? 10.164 -27.5 -9.125 1 98.81 165 MET B O 1
ATOM 5613 N N . LEU B 1 166 ? 9.75 -25.797 -7.688 1 98.88 166 LEU B N 1
ATOM 5614 C CA . LEU B 1 166 ? 11.125 -25.312 -7.75 1 98.88 166 LEU B CA 1
ATOM 5615 C C . LEU B 1 166 ? 12.094 -26.344 -7.164 1 98.88 166 LEU B C 1
ATOM 5617 O O . LEU B 1 166 ? 13.227 -26.469 -7.629 1 98.88 166 LEU B O 1
ATOM 5621 N N . LEU B 1 167 ? 11.633 -27.094 -6.156 1 98.75 167 LEU B N 1
ATOM 5622 C CA . LEU B 1 167 ? 12.453 -28.156 -5.598 1 98.75 167 LEU B CA 1
ATOM 5623 C C . LEU B 1 167 ? 12.641 -29.297 -6.602 1 98.75 167 LEU B C 1
ATOM 5625 O O . LEU B 1 167 ? 13.734 -29.844 -6.723 1 98.75 167 LEU B O 1
ATOM 5629 N N . ALA B 1 168 ? 11.586 -29.656 -7.301 1 98.75 168 ALA B N 1
ATOM 5630 C CA . ALA B 1 168 ? 11.672 -30.672 -8.336 1 98.75 168 ALA B CA 1
ATOM 5631 C C . ALA B 1 168 ? 12.688 -30.281 -9.406 1 98.75 168 ALA B C 1
ATOM 5633 O O . ALA B 1 168 ? 13.531 -31.094 -9.805 1 98.75 168 ALA B O 1
ATOM 5634 N N . ILE B 1 169 ? 12.641 -29.047 -9.789 1 98.69 169 ILE B N 1
ATOM 5635 C CA . ILE B 1 169 ? 13.539 -28.547 -10.82 1 98.69 169 ILE B CA 1
ATOM 5636 C C . ILE B 1 169 ? 14.969 -28.516 -10.281 1 98.69 169 ILE B C 1
ATOM 5638 O O . ILE B 1 169 ? 15.906 -28.938 -10.961 1 98.69 169 ILE B O 1
ATOM 5642 N N . ALA B 1 170 ? 15.125 -28.062 -9.055 1 98.62 170 ALA B N 1
ATOM 5643 C CA . ALA B 1 170 ? 16.453 -27.938 -8.461 1 98.62 170 ALA B CA 1
ATOM 5644 C C . ALA B 1 170 ? 17.125 -29.297 -8.328 1 98.62 170 ALA B C 1
ATOM 5646 O O . ALA B 1 170 ? 18.297 -29.453 -8.68 1 98.62 170 ALA B O 1
ATOM 5647 N N . ARG B 1 171 ? 16.422 -30.266 -7.848 1 98.25 171 ARG B N 1
ATOM 5648 C CA . ARG B 1 171 ? 17 -31.594 -7.633 1 98.25 171 ARG B CA 1
ATOM 5649 C C . ARG B 1 171 ? 17.344 -32.25 -8.961 1 98.25 171 ARG B C 1
ATOM 5651 O O . ARG B 1 171 ? 18.375 -32.938 -9.078 1 98.25 171 ARG B O 1
ATOM 5658 N N . THR B 1 172 ? 16.5 -32.125 -9.93 1 97.69 172 THR B N 1
ATOM 5659 C CA . THR B 1 172 ? 16.797 -32.625 -11.258 1 97.69 172 THR B CA 1
ATOM 5660 C C . THR B 1 172 ? 18 -31.938 -11.859 1 97.69 172 THR B C 1
ATOM 5662 O O . THR B 1 172 ? 18.875 -32.594 -12.445 1 97.69 172 THR B O 1
ATOM 5665 N N . TYR B 1 173 ? 18.031 -30.641 -11.672 1 97.31 173 TYR B N 1
ATOM 5666 C CA . TYR B 1 173 ? 19.141 -29.844 -12.164 1 97.31 173 TYR B CA 1
ATOM 5667 C C . TYR B 1 173 ? 20.453 -30.281 -11.531 1 97.31 173 TYR B C 1
ATOM 5669 O O . TYR B 1 173 ? 21.5 -30.297 -12.188 1 97.31 173 TYR B O 1
ATOM 5677 N N . GLN B 1 174 ? 20.406 -30.719 -10.273 1 96.81 174 GLN B N 1
ATOM 5678 C CA . GLN B 1 174 ? 21.594 -31.109 -9.523 1 96.81 174 GLN B CA 1
ATOM 5679 C C . GLN B 1 174 ? 21.984 -32.562 -9.836 1 96.81 174 GLN B C 1
ATOM 5681 O O . GLN B 1 174 ? 23 -33.062 -9.352 1 96.81 174 GLN B O 1
ATOM 5686 N N . GLY B 1 175 ? 21.156 -33.281 -10.555 1 95.19 175 GLY B N 1
ATOM 5687 C CA . GLY B 1 175 ? 21.484 -34.625 -10.961 1 95.19 175 GLY B CA 1
ATOM 5688 C C . GLY B 1 175 ? 20.875 -35.688 -10.047 1 95.19 175 GLY B C 1
ATOM 5689 O O . GLY B 1 175 ? 21.141 -36.875 -10.211 1 95.19 175 GLY B O 1
ATOM 5690 N N . SER B 1 176 ? 20.125 -35.188 -9.117 1 95.31 176 SER B N 1
ATOM 5691 C CA . SER B 1 176 ? 19.438 -36.125 -8.25 1 95.31 176 SER B CA 1
ATOM 5692 C C . SER B 1 176 ? 18.109 -36.562 -8.852 1 95.31 176 SER B C 1
ATOM 5694 O O . SER B 1 176 ? 17.047 -36.062 -8.484 1 95.31 176 SER B O 1
ATOM 5696 N N . VAL B 1 177 ? 18.109 -37.594 -9.586 1 91.38 177 VAL B N 1
ATOM 5697 C CA . VAL B 1 177 ? 17 -38.031 -10.414 1 91.38 177 VAL B CA 1
ATOM 5698 C C . VAL B 1 177 ? 15.852 -38.5 -9.539 1 91.38 177 VAL B C 1
ATOM 5700 O O . VAL B 1 177 ? 14.68 -38.219 -9.805 1 91.38 177 VAL B O 1
ATOM 5703 N N . TRP B 1 178 ? 16.125 -39.156 -8.469 1 93.62 178 TRP B N 1
ATOM 5704 C CA . TRP B 1 178 ? 15.086 -39.719 -7.617 1 93.62 178 TRP B CA 1
ATOM 5705 C C . TRP B 1 178 ? 14.344 -38.625 -6.863 1 93.62 178 TRP B C 1
ATOM 5707 O O . TRP B 1 178 ? 13.117 -38.656 -6.762 1 93.62 178 TRP B O 1
ATOM 5717 N N . TRP B 1 179 ? 15.133 -37.719 -6.359 1 95.88 179 TRP B N 1
ATOM 5718 C CA . TRP B 1 179 ? 14.516 -36.594 -5.641 1 95.88 179 TRP B CA 1
ATOM 5719 C C . TRP B 1 179 ? 13.703 -35.719 -6.586 1 95.88 179 TRP B C 1
ATOM 5721 O O . TRP B 1 179 ? 12.641 -35.219 -6.223 1 95.88 179 TRP B O 1
ATOM 5731 N N . GLY B 1 180 ? 14.289 -35.531 -7.762 1 97.38 180 GLY B N 1
ATOM 5732 C CA . GLY B 1 180 ? 13.555 -34.75 -8.766 1 97.38 180 GLY B CA 1
ATOM 5733 C C . GLY B 1 180 ? 12.227 -35.406 -9.133 1 97.38 180 GLY B C 1
ATOM 5734 O O . GLY B 1 180 ? 11.195 -34.719 -9.164 1 97.38 180 GLY B O 1
ATOM 5735 N N . ALA B 1 181 ? 12.242 -36.688 -9.352 1 97.06 181 ALA B N 1
ATOM 5736 C CA . ALA B 1 181 ? 11.031 -37.438 -9.695 1 97.06 181 ALA B CA 1
ATOM 5737 C C . ALA B 1 181 ? 10.047 -37.438 -8.539 1 97.06 181 ALA B C 1
ATOM 5739 O O . ALA B 1 181 ? 8.828 -37.375 -8.742 1 97.06 181 ALA B O 1
ATOM 5740 N N . LEU B 1 182 ? 10.578 -37.594 -7.348 1 97.94 182 LEU B N 1
ATOM 5741 C CA . LEU B 1 182 ? 9.734 -37.625 -6.16 1 97.94 182 LEU B CA 1
ATOM 5742 C C . LEU B 1 182 ? 8.969 -36.312 -6 1 97.94 182 LEU B C 1
ATOM 5744 O O . LEU B 1 182 ? 7.746 -36.312 -5.871 1 97.94 182 LEU B O 1
ATOM 5748 N N . TRP B 1 183 ? 9.672 -35.188 -6.035 1 98.5 183 TRP B N 1
ATOM 5749 C CA . TRP B 1 183 ? 9.047 -33.875 -5.848 1 98.5 183 TRP B CA 1
ATOM 5750 C C . TRP B 1 183 ? 8.055 -33.594 -6.969 1 98.5 183 TRP B C 1
ATOM 5752 O O . TRP B 1 183 ? 6.988 -33.031 -6.73 1 98.5 183 TRP B O 1
ATOM 5762 N N . PHE B 1 184 ? 8.43 -33.906 -8.141 1 98.38 184 PHE B N 1
ATOM 5763 C CA . PHE B 1 184 ? 7.531 -33.656 -9.258 1 98.38 184 PHE B CA 1
ATOM 5764 C C . PHE B 1 184 ? 6.266 -34.5 -9.148 1 98.38 184 PHE B C 1
ATOM 5766 O O . PHE B 1 184 ? 5.172 -34.031 -9.469 1 98.38 184 PHE B O 1
ATOM 5773 N N . SER B 1 185 ? 6.453 -35.781 -8.727 1 98.44 185 SER B N 1
ATOM 5774 C CA . SER B 1 185 ? 5.289 -36.625 -8.516 1 98.44 185 SER B CA 1
ATOM 5775 C C . SER B 1 185 ? 4.383 -36.062 -7.426 1 98.44 185 SER B C 1
ATOM 5777 O O . SER B 1 185 ? 3.156 -36.094 -7.562 1 98.44 185 SER B O 1
ATOM 5779 N N . ILE B 1 186 ? 4.953 -35.594 -6.406 1 98.62 186 ILE B N 1
ATOM 5780 C CA . ILE B 1 186 ? 4.191 -34.938 -5.332 1 98.62 186 ILE B CA 1
ATOM 5781 C C . ILE B 1 186 ? 3.434 -33.75 -5.875 1 98.62 186 ILE B C 1
ATOM 5783 O O . ILE B 1 186 ? 2.254 -33.562 -5.57 1 98.62 186 ILE B O 1
ATOM 5787 N N . LEU B 1 187 ? 4.109 -32.969 -6.688 1 98.69 187 LEU B N 1
ATOM 5788 C CA . LEU B 1 187 ? 3.52 -31.766 -7.285 1 98.69 187 LEU B CA 1
ATOM 5789 C C . LEU B 1 187 ? 2.277 -32.125 -8.094 1 98.69 187 LEU B C 1
ATOM 5791 O O . LEU B 1 187 ? 1.238 -31.469 -7.961 1 98.69 187 LEU B O 1
ATOM 5795 N N . LEU B 1 188 ? 2.375 -33.188 -8.867 1 97.88 188 LEU B N 1
ATOM 5796 C CA . LEU B 1 188 ? 1.267 -33.594 -9.711 1 97.88 188 LEU B CA 1
ATOM 5797 C C . LEU B 1 188 ? 0.093 -34.094 -8.859 1 97.88 188 LEU B C 1
ATOM 5799 O O . LEU B 1 188 ? -1.063 -33.969 -9.273 1 97.88 188 LEU B O 1
ATOM 5803 N N . ASN B 1 189 ? 0.408 -34.594 -7.715 1 98.31 189 ASN B N 1
ATOM 5804 C CA . ASN B 1 189 ? -0.634 -35.094 -6.832 1 98.31 189 ASN B CA 1
ATOM 5805 C C . ASN B 1 189 ? -1.163 -34.031 -5.898 1 98.31 189 ASN B C 1
ATOM 5807 O O . ASN B 1 189 ? -2.025 -34.281 -5.059 1 98.31 189 ASN B O 1
ATOM 5811 N N . MET B 1 190 ? -0.625 -32.812 -6 1 98.06 190 MET B N 1
ATOM 5812 C CA . MET B 1 190 ? -1.12 -31.656 -5.277 1 98.06 190 MET B CA 1
ATOM 5813 C C . MET B 1 190 ? -2.025 -30.812 -6.164 1 98.06 190 MET B C 1
ATOM 5815 O O . MET B 1 190 ? -3.088 -30.375 -5.73 1 98.06 190 MET B O 1
ATOM 5819 N N . LYS B 1 191 ? -1.593 -30.625 -7.348 1 96.75 191 LYS B N 1
ATOM 5820 C CA . LYS B 1 191 ? -2.367 -29.859 -8.32 1 96.75 191 LYS B CA 1
ATOM 5821 C C . LYS B 1 191 ? -2.105 -30.359 -9.742 1 96.75 191 LYS B C 1
ATOM 5823 O O . LYS B 1 191 ? -0.966 -30.344 -10.211 1 96.75 191 LYS B O 1
ATOM 5828 N N . HIS B 1 192 ? -3.039 -30.688 -10.438 1 93.06 192 HIS B N 1
ATOM 5829 C CA . HIS B 1 192 ? -2.926 -31.406 -11.703 1 93.06 192 HIS B CA 1
ATOM 5830 C C . HIS B 1 192 ? -2.504 -30.484 -12.836 1 93.06 192 HIS B C 1
ATOM 5832 O O . HIS B 1 192 ? -1.995 -30.938 -13.859 1 93.06 192 HIS B O 1
ATOM 5838 N N . ILE B 1 193 ? -2.59 -29.203 -12.688 1 91.69 193 ILE B N 1
ATOM 5839 C CA . ILE B 1 193 ? -2.26 -28.266 -13.766 1 91.69 193 ILE B CA 1
ATOM 5840 C C . ILE B 1 193 ? -0.762 -28.328 -14.055 1 91.69 193 ILE B C 1
ATOM 5842 O O . ILE B 1 193 ? -0.317 -27.922 -15.133 1 91.69 193 ILE B O 1
ATOM 5846 N N . TYR B 1 194 ? -0.009 -28.797 -13.133 1 96.25 194 TYR B N 1
ATOM 5847 C CA . TYR B 1 194 ? 1.436 -28.875 -13.328 1 96.25 194 TYR B CA 1
ATOM 5848 C C . TYR B 1 194 ? 1.801 -29.984 -14.297 1 96.25 194 TYR B C 1
ATOM 5850 O O . TYR B 1 194 ? 2.963 -30.125 -14.695 1 96.25 194 TYR B O 1
ATOM 5858 N N . ALA B 1 195 ? 0.791 -30.734 -14.766 1 93.75 195 ALA B N 1
ATOM 5859 C CA . ALA B 1 195 ? 1.002 -31.703 -15.844 1 93.75 195 ALA B CA 1
ATOM 5860 C C . ALA B 1 195 ? 1.479 -31 -17.109 1 93.75 195 ALA B C 1
ATOM 5862 O O . ALA B 1 195 ? 2.086 -31.625 -17.984 1 93.75 195 ALA B O 1
ATOM 5863 N N . TYR B 1 196 ? 1.316 -29.688 -17.109 1 91.06 196 TYR B N 1
ATOM 5864 C CA . TYR B 1 196 ? 1.726 -28.875 -18.25 1 91.06 196 TYR B CA 1
ATOM 5865 C C . TYR B 1 196 ? 3.238 -28.906 -18.438 1 91.06 196 TYR B C 1
ATOM 5867 O O . TYR B 1 196 ? 3.742 -28.719 -19.547 1 91.06 196 TYR B O 1
ATOM 5875 N N . ILE B 1 197 ? 3.959 -29.141 -17.359 1 96.62 197 ILE B N 1
ATOM 5876 C CA . ILE B 1 197 ? 5.414 -29.125 -17.453 1 96.62 197 ILE B CA 1
ATOM 5877 C C . ILE B 1 197 ? 5.977 -30.516 -17.203 1 96.62 197 ILE B C 1
ATOM 5879 O O . ILE B 1 197 ? 7.164 -30.672 -16.922 1 96.62 197 ILE B O 1
ATOM 5883 N N . ALA B 1 198 ? 5.172 -31.547 -17.406 1 97.56 198 ALA B N 1
ATOM 5884 C CA . ALA B 1 198 ? 5.598 -32.938 -17.219 1 97.56 198 ALA B CA 1
ATOM 5885 C C . ALA B 1 198 ? 6.473 -33.375 -18.391 1 97.56 198 ALA B C 1
ATOM 5887 O O . ALA B 1 198 ? 7.438 -34.125 -18.188 1 97.56 198 ALA B O 1
ATOM 5888 N N . PRO B 1 199 ? 6.215 -32.938 -19.625 1 97.81 199 PRO B N 1
ATOM 5889 C CA . PRO B 1 199 ? 6.973 -33.469 -20.766 1 97.81 199 PRO B CA 1
ATOM 5890 C C . PRO B 1 199 ? 8.477 -33.219 -20.625 1 97.81 199 PRO B C 1
ATOM 5892 O O . PRO B 1 199 ? 9.266 -34.156 -20.828 1 97.81 199 PRO B O 1
ATOM 5895 N N . PRO B 1 200 ? 8.898 -32.062 -20.281 1 98.06 200 PRO B N 1
ATOM 5896 C CA . PRO B 1 200 ? 10.344 -31.891 -20.141 1 98.06 200 PRO B CA 1
ATOM 5897 C C . PRO B 1 200 ? 10.945 -32.75 -19.031 1 98.06 200 PRO B C 1
ATOM 5899 O O . PRO B 1 200 ? 12.07 -33.25 -19.172 1 98.06 200 PRO B O 1
ATOM 5902 N N . PHE B 1 201 ? 10.266 -33 -17.938 1 97.75 201 PHE B N 1
ATOM 5903 C CA . PHE B 1 201 ? 10.742 -33.906 -16.906 1 97.75 201 PHE B CA 1
ATOM 5904 C C . PHE B 1 201 ? 10.875 -35.312 -17.453 1 97.75 201 PHE B C 1
ATOM 5906 O O . PHE B 1 201 ? 11.898 -35.969 -17.234 1 97.75 201 PHE B O 1
ATOM 5913 N N . PHE B 1 202 ? 9.898 -35.75 -18.234 1 96.69 202 PHE B N 1
ATOM 5914 C CA . PHE B 1 202 ? 9.875 -37.094 -18.797 1 96.69 202 PHE B CA 1
ATOM 5915 C C . PHE B 1 202 ? 11.023 -37.281 -19.781 1 96.69 202 PHE B C 1
ATOM 5917 O O . PHE B 1 202 ? 11.789 -38.219 -19.672 1 96.69 202 PHE B O 1
ATOM 5924 N N . VAL B 1 203 ? 11.141 -36.375 -20.688 1 97.19 203 VAL B N 1
ATOM 5925 C CA . VAL B 1 203 ? 12.125 -36.469 -21.766 1 97.19 203 VAL B CA 1
ATOM 5926 C C . VAL B 1 203 ? 13.539 -36.406 -21.172 1 97.19 203 VAL B C 1
ATOM 5928 O O . VAL B 1 203 ? 14.414 -37.188 -21.562 1 97.19 203 VAL B O 1
ATOM 5931 N N . TYR B 1 204 ? 13.758 -35.531 -20.297 1 97.31 204 TYR B N 1
ATOM 5932 C CA . TYR B 1 204 ? 15.086 -35.344 -19.703 1 97.31 204 TYR B CA 1
ATOM 5933 C C . TYR B 1 204 ? 15.492 -36.562 -18.891 1 97.31 204 TYR B C 1
ATOM 5935 O O . TYR B 1 204 ? 16.625 -37.062 -19.031 1 97.31 204 TYR B O 1
ATOM 5943 N N . LEU B 1 205 ? 14.617 -37.094 -18.047 1 95.88 205 LEU B N 1
ATOM 5944 C CA . LEU B 1 205 ? 14.938 -38.25 -17.219 1 95.88 205 LEU B CA 1
ATOM 5945 C C . LEU B 1 205 ? 15.086 -39.5 -18.062 1 95.88 205 LEU B C 1
ATOM 5947 O O . LEU B 1 205 ? 15.914 -40.375 -17.766 1 95.88 205 LEU B O 1
ATOM 5951 N N . LEU B 1 206 ? 14.32 -39.594 -19.109 1 94.31 206 LEU B N 1
ATOM 5952 C CA . LEU B 1 206 ? 14.438 -40.719 -20.031 1 94.31 206 LEU B CA 1
ATOM 5953 C C . LEU B 1 206 ? 15.797 -40.719 -20.734 1 94.31 206 LEU B C 1
ATOM 5955 O O . LEU B 1 206 ? 16.484 -41.75 -20.75 1 94.31 206 LEU B O 1
ATOM 5959 N N . SER B 1 207 ? 16.125 -39.594 -21.203 1 94.94 207 SER B N 1
ATOM 5960 C CA . SER B 1 207 ? 17.344 -39.469 -22 1 94.94 207 SER B CA 1
ATOM 5961 C C . SER B 1 207 ? 18.594 -39.5 -21.109 1 94.94 207 SER B C 1
ATOM 5963 O O . SER B 1 207 ? 19.578 -40.156 -21.406 1 94.94 207 SER B O 1
ATOM 5965 N N . SER B 1 208 ? 18.594 -38.781 -20.016 1 94.12 208 SER B N 1
ATOM 5966 C CA . SER B 1 208 ? 19.781 -38.562 -19.203 1 94.12 208 SER B CA 1
ATOM 5967 C C . SER B 1 208 ? 20.016 -39.719 -18.234 1 94.12 208 SER B C 1
ATOM 5969 O O . SER B 1 208 ? 21.156 -39.969 -17.828 1 94.12 208 SER B O 1
ATOM 5971 N N . TYR B 1 209 ? 18.953 -40.406 -17.859 1 93.44 209 TYR B N 1
ATOM 5972 C CA . TYR B 1 209 ? 19.094 -41.438 -16.828 1 93.44 209 TYR B CA 1
ATOM 5973 C C . TYR B 1 209 ? 18.766 -42.812 -17.391 1 93.44 209 TYR B C 1
ATOM 5975 O O . TYR B 1 209 ? 19.625 -43.688 -17.422 1 93.44 209 TYR B O 1
ATOM 5983 N N . VAL B 1 210 ? 17.625 -43.031 -17.969 1 93.69 210 VAL B N 1
ATOM 5984 C CA . VAL B 1 210 ? 17.156 -44.344 -18.391 1 93.69 210 VAL B CA 1
ATOM 5985 C C . VAL B 1 210 ? 18 -44.844 -19.562 1 93.69 210 VAL B C 1
ATOM 5987 O O . VAL B 1 210 ? 18.438 -45.969 -19.578 1 93.69 210 VAL B O 1
ATOM 5990 N N . LEU B 1 211 ? 18.281 -43.906 -20.516 1 93 211 LEU B N 1
ATOM 5991 C CA . LEU B 1 211 ? 18.969 -44.312 -21.734 1 93 211 LEU B CA 1
ATOM 5992 C C . LEU B 1 211 ? 20.453 -43.969 -21.656 1 93 211 LEU B C 1
ATOM 5994 O O . LEU B 1 211 ? 21.141 -43.938 -22.688 1 93 211 LEU B O 1
ATOM 5998 N N . ALA B 1 212 ? 20.844 -43.625 -20.469 1 87.06 212 ALA B N 1
ATOM 5999 C CA . ALA B 1 212 ? 22.266 -43.281 -20.312 1 87.06 212 ALA B CA 1
ATOM 6000 C C . ALA B 1 212 ? 23.141 -44.469 -20.703 1 87.06 212 ALA B C 1
ATOM 6002 O O . ALA B 1 212 ? 22.766 -45.625 -20.516 1 87.06 212 ALA B O 1
ATOM 6003 N N . LYS B 1 213 ? 24.344 -44.188 -21.25 1 79.69 213 LYS B N 1
ATOM 6004 C CA . LYS B 1 213 ? 25.297 -45.25 -21.625 1 79.69 213 LYS B CA 1
ATOM 6005 C C . LYS B 1 213 ? 25.906 -45.875 -20.391 1 79.69 213 LYS B C 1
ATOM 6007 O O . LYS B 1 213 ? 26.047 -45.25 -19.344 1 79.69 213 LYS B O 1
ATOM 6012 N N . PRO B 1 214 ? 26.219 -47.281 -20.562 1 81.38 214 PRO B N 1
ATOM 6013 C CA . PRO B 1 214 ? 26.156 -48.219 -21.703 1 81.38 214 PRO B CA 1
ATOM 6014 C C . PRO B 1 214 ? 24.766 -48.781 -21.922 1 81.38 214 PRO B C 1
ATOM 6016 O O . PRO B 1 214 ? 24.016 -49 -20.969 1 81.38 214 PRO B O 1
ATOM 6019 N N . PHE B 1 215 ? 24.469 -48.969 -23.094 1 83.56 215 PHE B N 1
ATOM 6020 C CA . PHE B 1 215 ? 23.156 -49.438 -23.5 1 83.56 215 PHE B CA 1
ATOM 6021 C C . PHE B 1 215 ? 23.047 -50.938 -23.281 1 83.56 215 PHE B C 1
ATOM 6023 O O . PHE B 1 215 ? 23.844 -51.719 -23.812 1 83.56 215 PHE B O 1
ATOM 6030 N N . SER B 1 216 ? 22.344 -51.375 -22.297 1 89.81 216 SER B N 1
ATOM 6031 C CA . SER B 1 216 ? 21.938 -52.75 -22.031 1 89.81 216 SER B CA 1
ATOM 6032 C C . SER B 1 216 ? 20.453 -52.812 -21.656 1 89.81 216 SER B C 1
ATOM 6034 O O . SER B 1 216 ? 19.969 -52 -20.875 1 89.81 216 SER B O 1
ATOM 6036 N N . VAL B 1 217 ? 19.812 -53.656 -22.172 1 90.81 217 VAL B N 1
ATOM 6037 C CA . VAL B 1 217 ? 18.391 -53.812 -21.938 1 90.81 217 VAL B CA 1
ATOM 6038 C C . VAL B 1 217 ? 18.125 -54 -20.453 1 90.81 217 VAL B C 1
ATOM 6040 O O . VAL B 1 217 ? 17.141 -53.469 -19.922 1 90.81 217 VAL B O 1
ATOM 6043 N N . SER B 1 218 ? 18.969 -54.719 -19.844 1 91.56 218 SER B N 1
ATOM 6044 C CA . SER B 1 218 ? 18.812 -54.938 -18.422 1 91.56 218 SER B CA 1
ATOM 6045 C C . SER B 1 218 ? 18.984 -53.656 -17.609 1 91.56 218 SER B C 1
ATOM 6047 O O . SER B 1 218 ? 18.25 -53.438 -16.641 1 91.56 218 SER B O 1
ATOM 6049 N N . ARG B 1 219 ? 19.922 -52.875 -17.969 1 91.5 219 ARG B N 1
ATOM 6050 C CA . ARG B 1 219 ? 20.172 -51.625 -17.25 1 91.5 219 ARG B CA 1
ATOM 6051 C C . ARG B 1 219 ? 19.047 -50.625 -17.484 1 91.5 219 ARG B C 1
ATOM 6053 O O . ARG B 1 219 ? 18.641 -49.906 -16.578 1 91.5 219 ARG B O 1
ATOM 6060 N N . ILE B 1 220 ? 18.609 -50.531 -18.625 1 93.44 220 ILE B N 1
ATOM 6061 C CA . ILE B 1 220 ? 17.484 -49.688 -18.984 1 93.44 220 ILE B CA 1
ATOM 6062 C C . ILE B 1 220 ? 16.25 -50.062 -18.172 1 93.44 220 ILE B C 1
ATOM 6064 O O . ILE B 1 220 ? 15.578 -49.219 -17.609 1 93.44 220 ILE B O 1
ATOM 6068 N N . ALA B 1 221 ? 15.992 -51.375 -18.141 1 94.19 221 ALA B N 1
ATOM 6069 C CA . ALA B 1 221 ? 14.844 -51.875 -17.391 1 94.19 221 ALA B CA 1
ATOM 6070 C C . ALA B 1 221 ? 14.984 -51.531 -15.906 1 94.19 221 ALA B C 1
ATOM 6072 O O . ALA B 1 221 ? 14 -51.188 -15.242 1 94.19 221 ALA B O 1
ATOM 6073 N N . TYR B 1 222 ? 16.125 -51.656 -15.445 1 93.19 222 TYR B N 1
ATOM 6074 C CA . TYR B 1 222 ? 16.391 -51.375 -14.039 1 93.19 222 TYR B CA 1
ATOM 6075 C C . TYR B 1 222 ? 16.156 -49.906 -13.727 1 93.19 222 TYR B C 1
ATOM 6077 O O . TYR B 1 222 ? 15.492 -49.562 -12.75 1 93.19 222 TYR B O 1
ATOM 6085 N N . ARG B 1 223 ? 16.719 -49.031 -14.531 1 93.69 223 ARG B N 1
ATOM 6086 C CA . ARG B 1 223 ? 16.578 -47.594 -14.328 1 93.69 223 ARG B CA 1
ATOM 6087 C C . ARG B 1 223 ? 15.125 -47.156 -14.477 1 93.69 223 ARG B C 1
ATOM 6089 O O . ARG B 1 223 ? 14.656 -46.281 -13.727 1 93.69 223 ARG B O 1
ATOM 6096 N N . LEU B 1 224 ? 14.453 -47.688 -15.344 1 93.81 224 LEU B N 1
ATOM 6097 C CA . LEU B 1 224 ? 13.039 -47.406 -15.547 1 93.81 224 LEU B CA 1
ATOM 6098 C C . LEU B 1 224 ? 12.203 -47.875 -14.359 1 93.81 224 LEU B C 1
ATOM 6100 O O . LEU B 1 224 ? 11.281 -47.188 -13.922 1 93.81 224 LEU B O 1
ATOM 6104 N N . ALA B 1 225 ? 12.523 -49.031 -13.938 1 93.88 225 ALA B N 1
ATOM 6105 C CA . ALA B 1 225 ? 11.82 -49.594 -12.781 1 93.88 225 ALA B CA 1
ATOM 6106 C C . ALA B 1 225 ? 12.047 -48.719 -11.539 1 93.88 225 ALA B C 1
ATOM 6108 O O . ALA B 1 225 ? 11.133 -48.531 -10.727 1 93.88 225 ALA B O 1
ATOM 6109 N N . HIS B 1 226 ? 13.195 -48.312 -11.414 1 92.12 226 HIS B N 1
ATOM 6110 C CA . HIS B 1 226 ? 13.523 -47.469 -10.273 1 92.12 226 HIS B CA 1
ATOM 6111 C C . HIS B 1 226 ? 12.727 -46.156 -10.305 1 92.12 226 HIS B C 1
ATOM 6113 O O . HIS B 1 226 ? 12.125 -45.781 -9.305 1 92.12 226 HIS B O 1
ATOM 6119 N N . LEU B 1 227 ? 12.773 -45.469 -11.398 1 93.75 227 LEU B N 1
ATOM 6120 C CA . LEU B 1 227 ? 12 -44.25 -11.555 1 93.75 227 LEU B CA 1
ATOM 6121 C C . LEU B 1 227 ? 10.5 -44.531 -11.438 1 93.75 227 LEU B C 1
ATOM 6123 O O . LEU B 1 227 ? 9.773 -43.75 -10.812 1 93.75 227 LEU B O 1
ATOM 6127 N N . GLY B 1 228 ? 10.086 -45.531 -12.047 1 94.75 228 GLY B N 1
ATOM 6128 C CA . GLY B 1 228 ? 8.688 -45.938 -11.992 1 94.75 228 GLY B CA 1
ATOM 6129 C C . GLY B 1 228 ? 8.203 -46.219 -10.578 1 94.75 228 GLY B C 1
ATOM 6130 O O . GLY B 1 228 ? 7.07 -45.906 -10.227 1 94.75 228 GLY B O 1
ATOM 6131 N N . THR B 1 229 ? 9.016 -46.844 -9.867 1 95.81 229 THR B N 1
ATOM 6132 C CA . THR B 1 229 ? 8.656 -47.188 -8.492 1 95.81 229 THR B CA 1
ATOM 6133 C C . THR B 1 229 ? 8.43 -45.906 -7.676 1 95.81 229 THR B C 1
ATOM 6135 O O . THR B 1 229 ? 7.492 -45.844 -6.875 1 95.81 229 THR B O 1
ATOM 6138 N N . VAL B 1 230 ? 9.305 -44.906 -7.848 1 96.06 230 VAL B N 1
ATOM 6139 C CA . VAL B 1 230 ? 9.156 -43.656 -7.133 1 96.06 230 VAL B CA 1
ATOM 6140 C C . VAL B 1 230 ? 7.828 -43 -7.504 1 96.06 230 VAL B C 1
ATOM 6142 O O . VAL B 1 230 ? 7.047 -42.625 -6.629 1 96.06 230 VAL B O 1
ATOM 6145 N N . VAL B 1 231 ? 7.555 -42.875 -8.742 1 96.56 231 VAL B N 1
ATOM 6146 C CA . VAL B 1 231 ? 6.352 -42.219 -9.25 1 96.56 231 VAL B CA 1
ATOM 6147 C C . VAL B 1 231 ? 5.113 -43 -8.812 1 96.56 231 VAL B C 1
ATOM 6149 O O . VAL B 1 231 ? 4.164 -42.406 -8.281 1 96.56 231 VAL B O 1
ATOM 6152 N N . LEU B 1 232 ? 5.184 -44.312 -8.969 1 96.44 232 LEU B N 1
ATOM 6153 C CA . LEU B 1 232 ? 4.027 -45.125 -8.656 1 96.44 232 LEU B CA 1
ATOM 6154 C C . LEU B 1 232 ? 3.752 -45.125 -7.156 1 96.44 232 LEU B C 1
ATOM 6156 O O . LEU B 1 232 ? 2.596 -45.219 -6.734 1 96.44 232 LEU B O 1
ATOM 6160 N N . THR B 1 233 ? 4.77 -45.125 -6.387 1 97.5 233 THR B N 1
ATOM 6161 C CA . THR B 1 233 ? 4.586 -45.094 -4.938 1 97.5 233 THR B CA 1
ATOM 6162 C C . THR B 1 233 ? 3.822 -43.844 -4.52 1 97.5 233 THR B C 1
ATOM 6164 O O . THR B 1 233 ? 2.883 -43.906 -3.725 1 97.5 233 THR B O 1
ATOM 6167 N N . VAL B 1 234 ? 4.207 -42.656 -5.051 1 97.81 234 VAL B N 1
ATOM 6168 C CA . VAL B 1 234 ? 3.547 -41.406 -4.707 1 97.81 234 VAL B CA 1
ATOM 6169 C C . VAL B 1 234 ? 2.088 -41.438 -5.152 1 97.81 234 VAL B C 1
ATOM 6171 O O . VAL B 1 234 ? 1.186 -41.094 -4.387 1 97.81 234 VAL B O 1
ATOM 6174 N N . PHE B 1 235 ? 1.819 -41.938 -6.328 1 97.25 235 PHE B N 1
ATOM 6175 C CA . PHE B 1 235 ? 0.464 -41.969 -6.859 1 97.25 235 PHE B CA 1
ATOM 6176 C C . PHE B 1 235 ? -0.382 -42.969 -6.078 1 97.25 235 PHE B C 1
ATOM 6178 O O . PHE B 1 235 ? -1.568 -42.75 -5.84 1 97.25 235 PHE B O 1
ATOM 6185 N N . THR B 1 236 ? 0.238 -44.062 -5.703 1 96.94 236 THR B N 1
ATOM 6186 C CA . THR B 1 236 ? -0.488 -45.094 -4.945 1 96.94 236 THR B CA 1
ATOM 6187 C C . THR B 1 236 ? -0.871 -44.562 -3.566 1 96.94 236 THR B C 1
ATOM 6189 O O . THR B 1 236 ? -2.014 -44.719 -3.131 1 96.94 236 THR B O 1
ATOM 6192 N N . VAL B 1 237 ? 0.055 -43.969 -2.947 1 96.75 237 VAL B N 1
ATOM 6193 C CA . VAL B 1 237 ? -0.208 -43.406 -1.623 1 96.75 2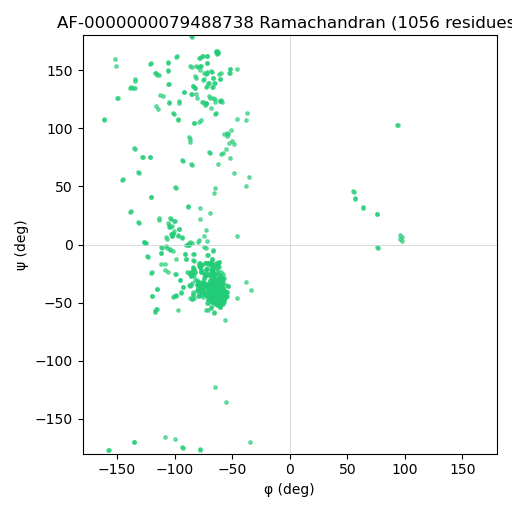37 VAL B CA 1
ATOM 6194 C C . VAL B 1 237 ? -1.296 -42.344 -1.716 1 96.75 237 VAL B C 1
ATOM 6196 O O . VAL B 1 237 ? -2.145 -42.219 -0.827 1 96.75 237 VAL B O 1
ATOM 6199 N N . SER B 1 238 ? -1.312 -41.594 -2.795 1 97.19 238 SER B N 1
ATOM 6200 C CA . SER B 1 238 ? -2.232 -40.469 -2.99 1 97.19 238 SER B CA 1
ATOM 6201 C C . SER B 1 238 ? -3.625 -40.969 -3.369 1 97.19 238 SER B C 1
ATOM 6203 O O . SER B 1 238 ? -4.617 -40.562 -2.752 1 97.19 238 SER B O 1
ATOM 6205 N N . PHE B 1 239 ? -3.779 -41.938 -4.242 1 96.69 239 PHE B N 1
ATOM 6206 C CA . PHE B 1 239 ? -5.062 -42.25 -4.867 1 96.69 239 PHE B CA 1
ATOM 6207 C C . PHE B 1 239 ? -5.652 -43.531 -4.281 1 96.69 239 PHE B C 1
ATOM 6209 O O . PHE B 1 239 ? -6.867 -43.75 -4.328 1 96.69 239 PHE B O 1
ATOM 6216 N N . LEU B 1 240 ? -4.836 -44.406 -3.721 1 95.94 240 LEU B N 1
ATOM 6217 C CA . LEU B 1 240 ? -5.277 -45.719 -3.344 1 95.94 240 LEU B CA 1
ATOM 6218 C C . LEU B 1 240 ? -6.426 -45.656 -2.344 1 95.94 240 LEU B C 1
ATOM 6220 O O . LEU B 1 240 ? -7.426 -46.375 -2.49 1 95.94 240 LEU B O 1
ATOM 6224 N N . PRO B 1 241 ? -6.355 -44.875 -1.314 1 95.69 241 PRO B N 1
ATOM 6225 C CA . PRO B 1 241 ? -7.457 -44.812 -0.354 1 95.69 241 PRO B CA 1
ATOM 6226 C C . PRO B 1 241 ? -8.789 -44.469 -1.008 1 95.69 241 PRO B C 1
ATOM 6228 O O . PRO B 1 241 ? -9.844 -44.969 -0.592 1 95.69 241 PRO B O 1
ATOM 6231 N N . PHE B 1 242 ? -8.789 -43.688 -1.962 1 96.88 242 PHE B N 1
ATOM 6232 C CA . PHE B 1 242 ? -10.008 -43.219 -2.613 1 96.88 242 PHE B CA 1
ATOM 6233 C C . PHE B 1 242 ? -10.469 -44.219 -3.674 1 96.88 242 PHE B C 1
ATOM 6235 O O . PHE B 1 242 ? -11.672 -44.375 -3.918 1 96.88 242 PHE B O 1
ATOM 6242 N N . MET B 1 243 ? -9.492 -44.844 -4.285 1 95.06 243 MET B N 1
ATOM 6243 C CA . MET B 1 243 ? -9.82 -45.875 -5.242 1 95.06 243 MET B CA 1
ATOM 6244 C C . MET B 1 243 ? -10.539 -47.031 -4.551 1 95.06 243 MET B C 1
ATOM 6246 O O . MET B 1 243 ? -11.492 -47.594 -5.094 1 95.06 243 MET B O 1
ATOM 6250 N N . LEU B 1 244 ? -10.117 -47.344 -3.383 1 95.38 244 LEU B N 1
ATOM 6251 C CA . LEU B 1 244 ? -10.695 -48.438 -2.605 1 95.38 244 LEU B CA 1
ATOM 6252 C C . LEU B 1 244 ? -12.133 -48.125 -2.207 1 95.38 244 LEU B C 1
ATOM 6254 O O . LEU B 1 244 ? -12.945 -49.031 -2.002 1 95.38 244 LEU B O 1
ATOM 6258 N N . HIS B 1 245 ? -12.453 -46.875 -2.162 1 95.5 245 HIS B N 1
ATOM 6259 C CA . HIS B 1 245 ? -13.805 -46.438 -1.8 1 95.5 245 HIS B CA 1
ATOM 6260 C C . HIS B 1 245 ? -14.609 -46.062 -3.035 1 95.5 245 HIS B C 1
ATOM 6262 O O . HIS B 1 245 ? -15.648 -45.406 -2.926 1 95.5 245 HIS B O 1
ATOM 6268 N N . GLY B 1 246 ? -14.07 -46.344 -4.242 1 94.19 246 GLY B N 1
ATOM 6269 C CA . GLY B 1 246 ? -14.805 -46.156 -5.488 1 94.19 246 GLY B CA 1
ATOM 6270 C C . GLY B 1 246 ? -14.922 -44.719 -5.91 1 94.19 246 GLY B C 1
ATOM 6271 O O . GLY B 1 246 ? -15.859 -44.344 -6.621 1 94.19 246 GLY B O 1
ATOM 6272 N N . GLN B 1 247 ? -14.039 -43.906 -5.523 1 96 247 GLN B N 1
ATOM 6273 C CA . GLN B 1 247 ? -14.18 -42.469 -5.781 1 96 247 GLN B CA 1
ATOM 6274 C C . GLN B 1 247 ? -13.305 -42.031 -6.953 1 96 247 GLN B C 1
ATOM 6276 O O . GLN B 1 247 ? -13.234 -40.844 -7.27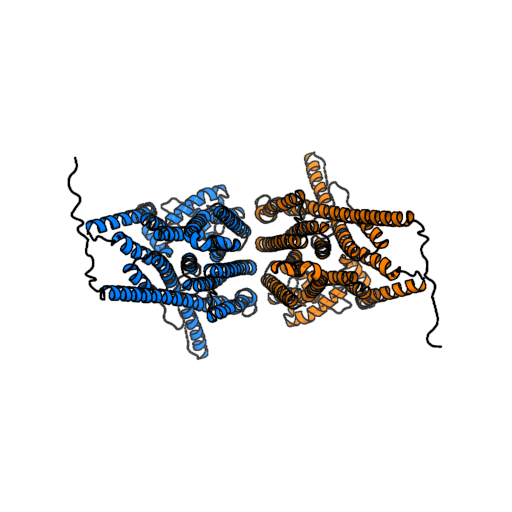 1 96 247 GLN B O 1
ATOM 6281 N N . LEU B 1 248 ? -12.68 -42.906 -7.664 1 95 248 LEU B N 1
ATOM 6282 C CA . LEU B 1 248 ? -11.734 -42.562 -8.727 1 95 248 LEU B CA 1
ATOM 6283 C C . LEU B 1 248 ? -12.43 -41.844 -9.859 1 95 248 LEU B C 1
ATOM 6285 O O . LEU B 1 248 ? -11.914 -40.844 -10.375 1 95 248 LEU B O 1
ATOM 6289 N N . LYS B 1 249 ? -13.562 -42.281 -10.234 1 94.31 249 LYS B N 1
ATOM 6290 C CA . LYS B 1 249 ? -14.305 -41.625 -11.312 1 94.31 249 LYS B CA 1
ATOM 6291 C C . LYS B 1 249 ? -14.703 -40.219 -10.938 1 94.31 249 LYS B C 1
ATOM 6293 O O . LYS B 1 249 ? -14.617 -39.312 -11.766 1 94.31 249 LYS B O 1
ATOM 6298 N N . SER B 1 250 ? -15.117 -40.094 -9.719 1 94.56 250 SER B N 1
ATOM 6299 C CA . SER B 1 250 ? -15.5 -38.75 -9.234 1 94.56 250 SER B CA 1
ATOM 6300 C C . SER B 1 250 ? -14.312 -37.812 -9.219 1 94.56 250 SER B C 1
ATOM 6302 O O . SER B 1 250 ? -14.445 -36.656 -9.609 1 94.56 250 SER B O 1
ATOM 6304 N N . ILE B 1 251 ? -13.211 -38.312 -8.859 1 95.25 251 ILE B N 1
ATOM 6305 C CA . ILE B 1 251 ? -12.008 -37.5 -8.805 1 95.25 251 ILE B CA 1
ATOM 6306 C C . ILE B 1 251 ? -11.633 -37.031 -10.211 1 95.25 251 ILE B C 1
ATOM 6308 O O . ILE B 1 251 ? -11.398 -35.844 -10.438 1 95.25 251 ILE B O 1
ATOM 6312 N N . LEU B 1 252 ? -11.617 -37.875 -11.164 1 92.44 252 LEU B N 1
ATOM 6313 C CA . LEU B 1 252 ? -11.203 -37.562 -12.531 1 92.44 252 LEU B CA 1
ATOM 6314 C C . LEU B 1 252 ? -12.18 -36.594 -13.172 1 92.44 252 LEU B C 1
ATOM 6316 O O . LEU B 1 252 ? -11.766 -35.656 -13.898 1 92.44 252 LEU B O 1
ATOM 6320 N N . SER B 1 253 ? -13.43 -36.688 -12.867 1 90.69 253 SER B N 1
ATOM 6321 C CA . SER B 1 253 ? -14.438 -35.781 -13.422 1 90.69 253 SER B CA 1
ATOM 6322 C C . SER B 1 253 ? -14.281 -34.375 -12.852 1 90.69 253 SER B C 1
ATOM 6324 O O . SER B 1 253 ? -14.547 -33.406 -13.547 1 90.69 253 SER B O 1
ATOM 6326 N N . ARG B 1 254 ? -13.859 -34.344 -11.633 1 91 254 ARG B N 1
ATOM 6327 C CA . ARG B 1 254 ? -13.688 -33.062 -10.977 1 91 254 ARG B CA 1
ATOM 6328 C C . ARG B 1 254 ? -12.391 -32.406 -11.414 1 91 254 ARG B C 1
ATOM 6330 O O . ARG B 1 254 ? -12.312 -31.172 -11.484 1 91 254 ARG B O 1
ATOM 6337 N N . LEU B 1 255 ? -11.422 -33.188 -11.688 1 89.75 255 LEU B N 1
ATOM 6338 C CA . LEU B 1 255 ? -10.141 -32.625 -12.117 1 89.75 255 LEU B CA 1
ATOM 6339 C C . LEU B 1 255 ? -10.203 -32.188 -13.57 1 89.75 255 LEU B C 1
ATOM 6341 O O . LEU B 1 255 ? -9.555 -31.203 -13.953 1 89.75 255 LEU B O 1
ATOM 6345 N N . PHE B 1 256 ? -10.938 -32.844 -14.391 1 83.62 256 PHE B N 1
ATOM 6346 C CA . PHE B 1 256 ? -11.016 -32.562 -15.812 1 83.62 256 PHE B CA 1
ATOM 6347 C C . PHE B 1 256 ? -12.469 -32.406 -16.25 1 83.62 256 PHE B C 1
ATOM 6349 O O . PHE B 1 256 ? -12.992 -33.219 -17.016 1 83.62 256 PHE B O 1
ATOM 6356 N N . PRO B 1 257 ? -12.961 -31.156 -15.828 1 75.25 257 PRO B N 1
ATOM 6357 C CA . PRO B 1 257 ? -14.359 -30.969 -16.203 1 75.25 257 PRO B CA 1
ATOM 6358 C C . PRO B 1 257 ? -14.547 -30.734 -17.703 1 75.25 257 PRO B C 1
ATOM 6360 O O . PRO B 1 257 ? -13.742 -30.031 -18.312 1 75.25 257 PRO B O 1
ATOM 6363 N N . LEU B 1 258 ? -15.453 -31.312 -18.375 1 65.56 258 LEU B N 1
ATOM 6364 C CA . LEU B 1 258 ? -15.672 -31.297 -19.812 1 65.56 258 LEU B CA 1
ATOM 6365 C C . LEU B 1 258 ? -16.469 -30.047 -20.219 1 65.56 258 LEU B C 1
ATOM 6367 O O . LEU B 1 258 ? -16.328 -29.562 -21.344 1 65.56 258 LEU B O 1
ATOM 6371 N N . LYS B 1 259 ? -17.219 -29.484 -19.406 1 67 259 LYS B N 1
ATOM 6372 C CA . LYS B 1 259 ? -18.156 -28.438 -19.812 1 67 259 LYS B CA 1
ATOM 6373 C C . LYS B 1 259 ? -17.594 -27.047 -19.531 1 67 259 LYS B C 1
ATOM 6375 O O . LYS B 1 259 ? -18.297 -26.188 -19.031 1 67 259 LYS B O 1
ATOM 6380 N N . ARG B 1 260 ? -16.359 -26.906 -19.984 1 74.25 260 ARG B N 1
ATOM 6381 C CA . ARG B 1 260 ? -15.797 -25.578 -19.75 1 74.25 260 ARG B CA 1
ATOM 6382 C C . ARG B 1 260 ? -15.516 -24.875 -21.078 1 74.25 260 ARG B C 1
ATOM 6384 O O . ARG B 1 260 ? -15.32 -25.531 -22.109 1 74.25 260 ARG B O 1
ATOM 6391 N N . GLY B 1 261 ? -15.641 -23.594 -21.094 1 78.69 261 GLY B N 1
ATOM 6392 C CA . GLY B 1 261 ? -15.305 -22.781 -22.25 1 78.69 261 GLY B CA 1
ATOM 6393 C C . GLY B 1 261 ? -13.812 -22.609 -22.453 1 78.69 261 GLY B C 1
ATOM 6394 O O . GLY B 1 261 ? -13.016 -22.938 -21.562 1 78.69 261 GLY B O 1
ATOM 6395 N N . LEU B 1 262 ? -13.453 -22.203 -23.641 1 85.12 262 LEU B N 1
ATOM 6396 C CA . LEU B 1 262 ? -12.062 -22 -24.016 1 85.12 262 LEU B CA 1
ATOM 6397 C C . LEU B 1 262 ? -11.406 -20.938 -23.125 1 85.12 262 LEU B C 1
ATOM 6399 O O . LEU B 1 262 ? -10.25 -21.094 -22.719 1 85.12 262 LEU B O 1
ATOM 6403 N N . VAL B 1 263 ? -12.195 -19.906 -22.828 1 87.31 263 VAL B N 1
ATOM 6404 C CA . VAL B 1 263 ? -11.656 -18.797 -22.031 1 87.31 263 VAL B CA 1
ATOM 6405 C C . VAL B 1 263 ? -12.469 -18.641 -20.75 1 87.31 263 VAL B C 1
ATOM 6407 O O . VAL B 1 263 ? -13.633 -19.047 -20.688 1 87.31 263 VAL B O 1
ATOM 6410 N N . HIS B 1 264 ? -11.883 -18.078 -19.75 1 85.94 264 HIS B N 1
ATOM 6411 C CA . HIS B 1 264 ? -12.547 -17.75 -18.484 1 85.94 264 HIS B CA 1
ATOM 6412 C C . HIS B 1 264 ? -13.242 -16.391 -18.562 1 85.94 264 HIS B C 1
ATOM 6414 O O . HIS B 1 264 ? -13.242 -15.75 -19.609 1 85.94 264 HIS B O 1
ATOM 6420 N N . ALA B 1 265 ? -13.914 -16 -17.422 1 82.88 265 ALA B N 1
ATOM 6421 C CA . ALA B 1 265 ? -14.586 -14.703 -17.328 1 82.88 265 ALA B CA 1
ATOM 6422 C C . ALA B 1 265 ? -13.609 -13.562 -17.594 1 82.88 265 ALA B C 1
ATOM 6424 O O . ALA B 1 265 ? -13.969 -12.562 -18.203 1 82.88 265 ALA B O 1
ATOM 6425 N N . TYR B 1 266 ? -12.547 -13.672 -17.109 1 90.94 266 TYR B N 1
ATOM 6426 C CA . TYR B 1 266 ? -11.406 -12.844 -17.453 1 90.94 266 TYR B CA 1
ATOM 6427 C C . TYR B 1 266 ? -10.414 -13.617 -18.328 1 90.94 266 TYR B C 1
ATOM 6429 O O . TYR B 1 266 ? -9.914 -14.672 -17.922 1 90.94 266 TYR B O 1
ATOM 6437 N N . TRP B 1 267 ? -10.133 -13.086 -19.531 1 93.12 267 TRP B N 1
ATOM 6438 C CA . TRP B 1 267 ? -9.266 -13.773 -20.484 1 93.12 267 TRP B CA 1
ATOM 6439 C C . TRP B 1 267 ? -7.812 -13.727 -20.047 1 93.12 267 TRP B C 1
ATOM 6441 O O . TRP B 1 267 ? -7.25 -12.641 -19.859 1 93.12 267 TRP B O 1
ATOM 6451 N N . ALA B 1 268 ? -7.25 -14.914 -19.875 1 95.81 268 ALA B N 1
ATOM 6452 C CA . ALA B 1 268 ? -5.805 -14.922 -19.672 1 95.81 268 ALA B CA 1
ATOM 6453 C C . ALA B 1 268 ? -5.082 -14.328 -20.891 1 95.81 268 ALA B C 1
ATOM 6455 O O . ALA B 1 268 ? -5.547 -14.461 -22.016 1 95.81 268 ALA B O 1
ATOM 6456 N N . PRO B 1 269 ? -4 -13.578 -20.641 1 97.69 269 PRO B N 1
ATOM 6457 C CA . PRO B 1 269 ? -3.258 -13.031 -21.781 1 97.69 269 PRO B CA 1
ATOM 6458 C C . PRO B 1 269 ? -2.527 -14.109 -22.578 1 97.69 269 PRO B C 1
ATOM 6460 O O . PRO B 1 269 ? -1.304 -14.227 -22.484 1 97.69 269 PRO B O 1
ATOM 6463 N N . ASN B 1 270 ? -3.211 -14.758 -23.344 1 97.69 270 ASN B N 1
ATOM 6464 C CA . ASN B 1 270 ? -2.693 -15.82 -24.203 1 97.69 270 ASN B CA 1
ATOM 6465 C C . ASN B 1 270 ? -3.248 -15.711 -25.625 1 97.69 270 ASN B C 1
ATOM 6467 O O . ASN B 1 270 ? -3.834 -14.688 -25.984 1 97.69 270 ASN B O 1
ATOM 6471 N N . THR B 1 271 ? -3.021 -16.703 -26.422 1 97.56 271 THR B N 1
ATOM 6472 C CA . THR B 1 271 ? -3.391 -16.688 -27.844 1 97.56 271 THR B CA 1
ATOM 6473 C C . THR B 1 271 ? -4.902 -16.547 -28 1 97.56 271 THR B C 1
ATOM 6475 O O . THR B 1 271 ? -5.375 -15.875 -28.922 1 97.56 271 THR B O 1
ATOM 6478 N N . TRP B 1 272 ? -5.637 -17.109 -27.141 1 95.62 272 TRP B N 1
ATOM 6479 C CA . TRP B 1 272 ? -7.094 -17.125 -27.234 1 95.62 272 TRP B CA 1
ATOM 6480 C C . TRP B 1 272 ? -7.688 -15.766 -26.891 1 95.62 272 TRP B C 1
ATOM 6482 O O . TRP B 1 272 ? -8.797 -15.438 -27.328 1 95.62 272 TRP B O 1
ATOM 6492 N N . ALA B 1 273 ? -6.977 -15.023 -26.125 1 96 273 ALA B N 1
ATOM 6493 C CA . ALA B 1 273 ? -7.406 -13.648 -25.875 1 96 273 ALA B CA 1
ATOM 6494 C C . ALA B 1 273 ? -7.387 -12.828 -27.172 1 96 273 ALA B C 1
ATOM 6496 O O . ALA B 1 273 ? -8.266 -12 -27.391 1 96 273 ALA B O 1
ATOM 6497 N N . LEU B 1 274 ? -6.363 -13.023 -27.984 1 96.56 274 LEU B N 1
ATOM 6498 C CA . LEU B 1 274 ? -6.301 -12.359 -29.281 1 96.56 274 LEU B CA 1
ATOM 6499 C C . LEU B 1 274 ? -7.418 -12.852 -30.203 1 96.56 274 LEU B C 1
ATOM 6501 O O . LEU B 1 274 ? -8.023 -12.07 -30.922 1 96.56 274 LEU B O 1
ATOM 6505 N N . TYR B 1 275 ? -7.609 -14.125 -30.125 1 95.25 275 TYR B N 1
ATOM 6506 C CA . TYR B 1 275 ? -8.672 -14.742 -30.906 1 95.25 275 TYR B CA 1
ATOM 6507 C C . TYR B 1 275 ? -10.031 -14.172 -30.531 1 95.25 275 TYR B C 1
ATOM 6509 O O . TYR B 1 275 ? -10.828 -13.797 -31.391 1 95.25 275 TYR B O 1
ATOM 6517 N N . ALA B 1 276 ? -10.312 -14.141 -29.266 1 93.69 276 ALA B N 1
ATOM 6518 C CA . ALA B 1 276 ? -11.562 -13.594 -28.734 1 93.69 276 ALA B CA 1
ATOM 6519 C C . ALA B 1 276 ? -11.688 -12.109 -29.062 1 93.69 276 ALA B C 1
ATOM 6521 O O . ALA B 1 276 ? -12.773 -11.625 -29.375 1 93.69 276 ALA B O 1
ATOM 6522 N N . GLY B 1 277 ? -10.609 -11.414 -28.922 1 93.62 277 GLY B N 1
ATOM 6523 C CA . GLY B 1 277 ? -10.609 -10 -29.281 1 93.62 277 GLY B CA 1
ATOM 6524 C C . GLY B 1 277 ? -10.93 -9.758 -30.734 1 93.62 277 GLY B C 1
ATOM 6525 O O . GLY B 1 277 ? -11.68 -8.836 -31.062 1 93.62 277 GLY B O 1
ATOM 6526 N N . ALA B 1 278 ? -10.352 -10.484 -31.562 1 94.75 278 ALA B N 1
ATOM 6527 C CA . ALA B 1 278 ? -10.625 -10.391 -33 1 94.75 278 ALA B CA 1
ATOM 6528 C C . ALA B 1 278 ? -12.086 -10.703 -33.281 1 94.75 278 ALA B C 1
ATOM 6530 O O . ALA B 1 278 ? -12.703 -10.07 -34.156 1 94.75 278 ALA B O 1
ATOM 6531 N N . ASP B 1 279 ? -12.594 -11.711 -32.594 1 93.5 279 ASP B N 1
ATOM 6532 C CA . ASP B 1 279 ? -14 -12.07 -32.781 1 93.5 279 ASP B CA 1
ATOM 6533 C C . ASP B 1 279 ? -14.906 -10.906 -32.406 1 93.5 279 ASP B C 1
ATOM 6535 O O . ASP B 1 279 ? -15.898 -10.641 -33.094 1 93.5 279 ASP B O 1
ATOM 6539 N N . LYS B 1 280 ? -14.617 -10.281 -31.312 1 91.69 280 LYS B N 1
ATOM 6540 C CA . LYS B 1 280 ? -15.414 -9.148 -30.844 1 91.69 280 LYS B CA 1
ATOM 6541 C C . LYS B 1 280 ? -15.359 -8 -31.859 1 91.69 280 LYS B C 1
ATOM 6543 O O . LYS B 1 280 ? -16.375 -7.336 -32.094 1 91.69 280 LYS B O 1
ATOM 6548 N N . LEU B 1 281 ? -14.203 -7.758 -32.406 1 91.75 281 LEU B N 1
ATOM 6549 C CA . LEU B 1 281 ? -14.055 -6.719 -33.406 1 91.75 281 LEU B CA 1
ATOM 6550 C C . LEU B 1 281 ? -14.859 -7.062 -34.656 1 91.75 281 LEU B C 1
ATOM 6552 O O . LEU B 1 281 ? -15.508 -6.188 -35.25 1 91.75 281 LEU B O 1
ATOM 6556 N N . LEU B 1 282 ? -14.812 -8.258 -35.031 1 92.88 282 LEU B N 1
ATOM 6557 C CA . LEU B 1 282 ? -15.562 -8.719 -36.219 1 92.88 282 LEU B CA 1
ATOM 6558 C C . LEU B 1 282 ? -17.062 -8.633 -35.969 1 92.88 282 LEU B C 1
ATOM 6560 O O . LEU B 1 282 ? -17.828 -8.312 -36.875 1 92.88 282 LEU B O 1
ATOM 6564 N N . GLU B 1 283 ? -17.438 -8.992 -34.75 1 91.25 283 GLU B N 1
ATOM 6565 C CA . GLU B 1 283 ? -18.844 -8.867 -34.375 1 91.25 283 GLU B CA 1
ATOM 6566 C C . GLU B 1 283 ? -19.328 -7.426 -34.531 1 91.25 283 GLU B C 1
ATOM 6568 O O . GLU B 1 283 ? -20.422 -7.18 -35.062 1 91.25 283 GLU B O 1
ATOM 6573 N N . ILE B 1 284 ? -18.562 -6.5 -34.062 1 90.06 284 ILE B N 1
ATOM 6574 C CA . ILE B 1 284 ? -18.906 -5.082 -34.156 1 90.06 284 ILE B CA 1
ATOM 6575 C C . ILE B 1 284 ? -19 -4.641 -35.594 1 90.06 284 ILE B C 1
ATOM 6577 O O . ILE B 1 284 ? -19.922 -3.932 -35.969 1 90.06 284 ILE B O 1
ATOM 6581 N N . ILE B 1 285 ? -18.031 -5.066 -36.375 1 92.69 285 ILE B N 1
ATOM 6582 C CA . ILE B 1 285 ? -18 -4.715 -37.812 1 92.69 285 ILE B CA 1
ATOM 6583 C C . ILE B 1 285 ? -19.219 -5.324 -38.5 1 92.69 285 ILE B C 1
ATOM 6585 O O . ILE B 1 285 ? -19.875 -4.66 -39.312 1 92.69 285 ILE B O 1
ATOM 6589 N N . ALA B 1 286 ? -19.484 -6.523 -38.156 1 91.88 286 ALA B N 1
ATOM 6590 C CA . ALA B 1 286 ? -20.625 -7.219 -38.75 1 91.88 286 ALA B CA 1
ATOM 6591 C C . ALA B 1 286 ? -21.938 -6.535 -38.406 1 91.88 286 ALA B C 1
ATOM 6593 O O . ALA B 1 286 ? -22.812 -6.379 -39.281 1 91.88 286 ALA B O 1
ATOM 6594 N N . THR B 1 287 ? -22.125 -6.188 -37.188 1 89.44 287 THR B N 1
ATOM 6595 C CA . THR B 1 287 ? -23.344 -5.523 -36.75 1 89.44 287 THR B CA 1
ATOM 6596 C C . THR B 1 287 ? -23.5 -4.164 -37.406 1 89.44 287 THR B C 1
ATOM 6598 O O . THR B 1 287 ? -24.594 -3.771 -37.781 1 89.44 287 THR B O 1
ATOM 6601 N N . ARG B 1 288 ? -22.469 -3.508 -37.656 1 91.56 288 ARG B N 1
ATOM 6602 C CA . ARG B 1 288 ? -22.5 -2.189 -38.281 1 91.56 288 ARG B CA 1
ATOM 6603 C C . ARG B 1 288 ? -22.781 -2.299 -39.75 1 91.56 288 ARG B C 1
ATOM 6605 O O . ARG B 1 288 ? -23.375 -1.388 -40.344 1 91.56 288 ARG B O 1
ATOM 6612 N N . THR B 1 289 ? -22.328 -3.369 -40.375 1 92 289 THR B N 1
ATOM 6613 C CA . THR B 1 289 ? -22.531 -3.555 -41.781 1 92 289 THR B CA 1
ATOM 6614 C C . THR B 1 289 ? -23.859 -4.246 -42.062 1 92 289 THR B C 1
ATOM 6616 O O . THR B 1 289 ? -24.172 -4.562 -43.219 1 92 289 THR B O 1
ATOM 6619 N N . GLY B 1 290 ? -24.641 -4.582 -41.125 1 88.31 290 GLY B N 1
ATOM 6620 C CA . GLY B 1 290 ? -26 -5.062 -41.25 1 88.31 290 GLY B CA 1
ATOM 6621 C C . GLY B 1 290 ? -26.109 -6.578 -41.25 1 88.31 290 GLY B C 1
ATOM 6622 O O . GLY B 1 290 ? -27.156 -7.137 -41.531 1 88.31 290 GLY B O 1
ATOM 6623 N N . HIS B 1 291 ? -25.016 -7.195 -40.969 1 87.81 291 HIS B N 1
ATOM 6624 C CA . HIS B 1 291 ? -25.078 -8.656 -40.906 1 87.81 291 HIS B CA 1
ATOM 6625 C C . HIS B 1 291 ? -25.562 -9.125 -39.531 1 87.81 291 HIS B C 1
ATOM 6627 O O . HIS B 1 291 ? -25.234 -8.531 -38.531 1 87.81 291 HIS B O 1
ATOM 6633 N N . GLN B 1 292 ? -26.453 -10.102 -39.5 1 82.25 292 GLN B N 1
ATOM 6634 C CA . GLN B 1 292 ? -26.953 -10.648 -38.25 1 82.25 292 GLN B CA 1
ATOM 6635 C C . GLN B 1 292 ? -26.016 -11.703 -37.688 1 82.25 292 GLN B C 1
ATOM 6637 O O . GLN B 1 292 ? -25.766 -12.734 -38.312 1 82.25 292 GLN B O 1
ATOM 6642 N N . VAL B 1 293 ? -25.328 -11.305 -36.719 1 80.5 293 VAL B N 1
ATOM 6643 C CA . VAL B 1 293 ? -24.422 -12.258 -36.062 1 80.5 293 VAL B CA 1
ATOM 6644 C C . VAL B 1 293 ? -24.906 -12.516 -34.656 1 80.5 293 VAL B C 1
ATOM 6646 O O . VAL B 1 293 ? -25.562 -11.664 -34.031 1 80.5 293 VAL B O 1
ATOM 6649 N N . ALA B 1 294 ? -24.703 -13.758 -34.219 1 77.75 294 ALA B N 1
ATOM 6650 C CA . ALA B 1 294 ? -25.062 -14.109 -32.844 1 77.75 294 ALA B CA 1
ATOM 6651 C C . ALA B 1 294 ? -24.203 -13.359 -31.844 1 77.75 294 ALA B C 1
ATOM 6653 O O . ALA B 1 294 ? -23.031 -13.117 -32.094 1 77.75 294 ALA B O 1
ATOM 6654 N N . ARG B 1 295 ? -24.828 -12.922 -30.828 1 72.94 295 ARG B N 1
ATOM 6655 C CA . ARG B 1 295 ? -24.109 -12.18 -29.797 1 72.94 295 ARG B CA 1
ATOM 6656 C C . ARG B 1 295 ? -23.172 -13.102 -29.031 1 72.94 295 ARG B C 1
ATOM 6658 O O . ARG B 1 295 ? -23.562 -14.188 -28.609 1 72.94 295 ARG B O 1
ATOM 6665 N N . SER B 1 296 ? -21.938 -12.758 -28.953 1 75.75 296 SER B N 1
ATOM 6666 C CA . SER B 1 296 ? -20.922 -13.516 -28.234 1 75.75 296 SER B CA 1
ATOM 6667 C C . SER B 1 296 ? -21.156 -13.43 -26.719 1 75.75 296 SER B C 1
ATOM 6669 O O . SER B 1 296 ? -21.594 -12.391 -26.219 1 75.75 296 SER B O 1
ATOM 6671 N N . SER B 1 297 ? -20.984 -14.562 -26 1 72.69 297 SER B N 1
ATOM 6672 C CA . SER B 1 297 ? -21.125 -14.578 -24.547 1 72.69 297 SER B CA 1
ATOM 6673 C C . SER B 1 297 ? -19.766 -14.43 -23.859 1 72.69 297 SER B C 1
ATOM 6675 O O . SER B 1 297 ? -19.672 -14.547 -22.625 1 72.69 297 SER B O 1
ATOM 6677 N N . LEU B 1 298 ? -18.797 -14.062 -24.609 1 73.38 298 LEU B N 1
ATOM 6678 C CA . LEU B 1 298 ? -17.438 -14.062 -24.094 1 73.38 298 LEU B CA 1
ATOM 6679 C C . LEU B 1 298 ? -17.188 -12.867 -23.188 1 73.38 298 LEU B C 1
ATOM 6681 O O . LEU B 1 298 ? -16.297 -12.891 -22.344 1 73.38 298 LEU B O 1
ATOM 6685 N N . THR B 1 299 ? -17.969 -11.82 -23.312 1 73.31 299 THR B N 1
ATOM 6686 C CA . THR B 1 299 ? -17.703 -10.602 -22.562 1 73.31 299 THR B CA 1
ATOM 6687 C C . THR B 1 299 ? -18.719 -10.43 -21.438 1 73.31 299 THR B C 1
ATOM 6689 O O . THR B 1 299 ? -18.75 -9.398 -20.766 1 73.31 299 THR B O 1
ATOM 6692 N N . SER B 1 300 ? -19.547 -11.43 -21.25 1 67.06 300 SER B N 1
ATOM 6693 C CA . SER B 1 300 ? -20.609 -11.32 -20.266 1 67.06 300 SER B CA 1
ATOM 6694 C C . SER B 1 300 ? -20.109 -11.734 -18.875 1 67.06 300 SER B C 1
ATOM 6696 O O . SER B 1 300 ? -20.812 -11.562 -17.891 1 67.06 300 SER B O 1
ATOM 6698 N N . GLY B 1 301 ? -18.844 -12.062 -18.766 1 61.41 301 GLY B N 1
ATOM 6699 C CA . GLY B 1 301 ? -18.297 -12.438 -17.469 1 61.41 301 GLY B CA 1
ATOM 6700 C C . GLY B 1 301 ? -18.688 -13.836 -17.047 1 61.41 301 GLY B C 1
ATOM 6701 O O . GLY B 1 301 ? -18.344 -14.266 -15.938 1 61.41 301 GLY B O 1
ATOM 6702 N N . LEU B 1 302 ? -19.469 -14.531 -17.797 1 54.53 302 LEU B N 1
ATOM 6703 C CA . LEU B 1 302 ? -19.938 -15.859 -17.422 1 54.53 302 LEU B CA 1
ATOM 6704 C C . LEU B 1 302 ? -18.938 -16.922 -17.828 1 54.53 302 LEU B C 1
ATOM 6706 O O . LEU B 1 302 ? -18.312 -16.828 -18.875 1 54.53 302 LEU B O 1
ATOM 6710 N N . VAL B 1 303 ? -18.531 -17.859 -16.875 1 56.81 303 VAL B N 1
ATOM 6711 C CA . VAL B 1 303 ? -17.562 -18.938 -17.031 1 56.81 303 VAL B CA 1
ATOM 6712 C C . VAL B 1 303 ? -18.203 -20.109 -17.797 1 56.81 303 VAL B C 1
ATOM 6714 O O . VAL B 1 303 ? -17.531 -21.094 -18.109 1 56.81 303 VAL B O 1
ATOM 6717 N N . GLY B 1 304 ? -19.25 -19.875 -18.547 1 57.75 304 GLY B N 1
ATOM 6718 C CA . GLY B 1 304 ? -19.922 -21.016 -19.156 1 57.75 304 GLY B CA 1
ATOM 6719 C C . GLY B 1 304 ? -19.531 -21.219 -20.609 1 57.75 304 GLY B C 1
ATOM 6720 O O . GLY B 1 304 ? -18.469 -20.766 -21.047 1 57.75 304 GLY B O 1
ATOM 6721 N N . ASP B 1 305 ? -20.266 -22.047 -21.328 1 62.78 305 ASP B N 1
ATOM 6722 C CA . ASP B 1 305 ? -20.078 -22.406 -22.734 1 62.78 305 ASP B CA 1
ATOM 6723 C C . ASP B 1 305 ? -20.109 -21.156 -23.625 1 62.78 305 ASP B C 1
ATOM 6725 O O . ASP B 1 305 ? -21.172 -20.703 -24.031 1 62.78 305 ASP B O 1
ATOM 6729 N N . ALA B 1 306 ? -18.938 -20.5 -23.578 1 68.19 306 ALA B N 1
ATOM 6730 C CA . ALA B 1 306 ? -18.828 -19.281 -24.359 1 68.19 306 ALA B CA 1
ATOM 6731 C C . ALA B 1 306 ? -18.656 -19.594 -25.844 1 68.19 306 ALA B C 1
ATOM 6733 O O . ALA B 1 306 ? -17.906 -20.484 -26.219 1 68.19 306 ALA B O 1
ATOM 6734 N N . GLN B 1 307 ? -19.547 -19.078 -26.625 1 79.69 307 GLN B N 1
ATOM 6735 C CA . GLN B 1 307 ? -19.5 -19.25 -28.078 1 79.69 307 GLN B CA 1
ATOM 6736 C C . GLN B 1 307 ? -19.047 -17.953 -28.766 1 79.69 307 GLN B C 1
ATOM 6738 O O . GLN B 1 307 ? -19.391 -16.859 -28.328 1 79.69 307 GLN B O 1
ATOM 6743 N N . PHE B 1 308 ? -18.203 -18.172 -29.75 1 88.75 308 PHE B N 1
ATOM 6744 C CA . PHE B 1 308 ? -17.734 -17.047 -30.547 1 88.75 308 PHE B CA 1
ATOM 6745 C C . PHE B 1 308 ? -18.828 -16.562 -31.5 1 88.75 308 PHE B C 1
ATOM 6747 O O . PHE B 1 308 ? -19.656 -17.359 -31.953 1 88.75 308 PHE B O 1
ATOM 6754 N N . ALA B 1 309 ? -18.859 -15.383 -31.766 1 87.06 309 ALA B N 1
ATOM 6755 C CA . ALA B 1 309 ? -19.906 -14.773 -32.594 1 87.06 309 ALA B CA 1
ATOM 6756 C C . ALA B 1 309 ? -19.625 -15.016 -34.094 1 87.06 309 ALA B C 1
ATOM 6758 O O . ALA B 1 309 ? -20.547 -15.352 -34.844 1 87.06 309 ALA B O 1
ATOM 6759 N N . VAL B 1 310 ? -18.406 -14.836 -34.5 1 90.5 310 VAL B N 1
ATOM 6760 C CA . VAL B 1 310 ? -18.078 -14.859 -35.906 1 90.5 310 VAL B CA 1
ATOM 6761 C C . VAL B 1 310 ? -17.078 -15.977 -36.188 1 90.5 310 VAL B C 1
ATOM 6763 O O . VAL B 1 310 ? -17.25 -16.766 -37.125 1 90.5 310 VAL B O 1
ATOM 6766 N N . LEU B 1 311 ? -16.094 -16.078 -35.344 1 92.31 311 LEU B N 1
ATOM 6767 C CA . LEU B 1 311 ? -15.039 -17.062 -35.531 1 92.31 311 LEU B CA 1
ATOM 6768 C C . LEU B 1 311 ? -15.484 -18.438 -35.062 1 92.31 311 LEU B C 1
ATOM 6770 O O . LEU B 1 311 ? -16.359 -18.547 -34.188 1 92.31 311 LEU B O 1
ATOM 6774 N N . PRO B 1 312 ? -14.898 -19.438 -35.656 1 91.75 312 PRO B N 1
ATOM 6775 C CA . PRO B 1 312 ? -15.281 -20.781 -35.219 1 91.75 312 PRO B CA 1
ATOM 6776 C C . PRO B 1 312 ? -14.844 -21.125 -33.812 1 91.75 312 PRO B C 1
ATOM 6778 O O . PRO B 1 312 ? -13.781 -20.656 -33.375 1 91.75 312 PRO B O 1
ATOM 6781 N N . ASP B 1 313 ? -15.609 -21.938 -33.156 1 89.94 313 ASP B N 1
ATOM 6782 C CA . ASP B 1 313 ? -15.234 -22.422 -31.844 1 89.94 313 ASP B CA 1
ATOM 6783 C C . ASP B 1 313 ? -14.008 -23.328 -31.906 1 89.94 313 ASP B C 1
ATOM 6785 O O . ASP B 1 313 ? -13.844 -24.078 -32.875 1 89.94 313 ASP B O 1
ATOM 6789 N N . VAL B 1 314 ? -13.188 -23.234 -30.953 1 91.5 314 VAL B N 1
ATOM 6790 C CA . VAL B 1 314 ? -11.961 -24.016 -30.891 1 91.5 314 VAL B CA 1
ATOM 6791 C C . VAL B 1 314 ? -12.148 -25.203 -29.938 1 91.5 314 VAL B C 1
ATOM 6793 O O . VAL B 1 314 ? -12.266 -25.016 -28.719 1 91.5 314 VAL B O 1
ATOM 6796 N N . PRO B 1 315 ? -12.156 -26.359 -30.453 1 90.12 315 PRO B N 1
ATOM 6797 C CA . PRO B 1 315 ? -12.32 -27.516 -29.578 1 90.12 315 PRO B CA 1
ATOM 6798 C C . PRO B 1 315 ? -11.086 -27.797 -28.719 1 90.12 315 PRO B C 1
ATOM 6800 O O . PRO B 1 315 ? -9.969 -27.469 -29.125 1 90.12 315 PRO B O 1
ATOM 6803 N N . PRO B 1 316 ? -11.234 -28.453 -27.609 1 90.75 316 PRO B N 1
ATOM 6804 C CA . PRO B 1 316 ? -10.125 -28.766 -26.703 1 90.75 316 PRO B CA 1
ATOM 6805 C C . PRO B 1 316 ? -9.031 -29.594 -27.375 1 90.75 316 PRO B C 1
ATOM 6807 O O . PRO B 1 316 ? -7.848 -29.406 -27.094 1 90.75 316 PRO B O 1
ATOM 6810 N N . ALA B 1 317 ? -9.391 -30.469 -28.266 1 92.38 317 ALA B N 1
ATOM 6811 C CA . ALA B 1 317 ? -8.43 -31.344 -28.953 1 92.38 317 ALA B CA 1
ATOM 6812 C C . ALA B 1 317 ? -7.43 -30.516 -29.766 1 92.38 317 ALA B C 1
ATOM 6814 O O . ALA B 1 317 ? -6.25 -30.875 -29.844 1 92.38 317 ALA B O 1
ATOM 6815 N N . LEU B 1 318 ? -7.91 -29.516 -30.328 1 93.94 318 LEU B N 1
ATOM 6816 C CA . LEU B 1 318 ? -7.031 -28.672 -31.125 1 93.94 318 LEU B CA 1
ATOM 6817 C C . LEU B 1 318 ? -5.996 -27.984 -30.25 1 93.94 318 LEU B C 1
ATOM 6819 O O . LEU B 1 318 ? -4.855 -27.766 -30.672 1 93.94 318 LEU B O 1
ATOM 6823 N N . THR B 1 319 ? -6.402 -27.547 -29.047 1 94.62 319 THR B N 1
ATOM 6824 C CA . THR B 1 319 ? -5.461 -26.906 -28.141 1 94.62 319 THR B CA 1
ATOM 6825 C C . THR B 1 319 ? -4.375 -27.875 -27.703 1 94.62 319 THR B C 1
ATOM 6827 O O . THR B 1 319 ? -3.215 -27.5 -27.547 1 94.62 319 THR B O 1
ATOM 6830 N N . ILE B 1 320 ? -4.707 -29.141 -27.531 1 94.25 320 ILE B N 1
ATOM 6831 C CA . ILE B 1 320 ? -3.754 -30.156 -27.125 1 94.25 320 ILE B CA 1
ATOM 6832 C C . ILE B 1 320 ? -2.746 -30.406 -28.25 1 94.25 320 ILE B C 1
ATOM 6834 O O . ILE B 1 320 ? -1.539 -30.469 -28 1 94.25 320 ILE B O 1
ATOM 6838 N N . VAL B 1 321 ? -3.232 -30.531 -29.438 1 96.44 321 VAL B N 1
ATOM 6839 C CA . VAL B 1 321 ? -2.367 -30.75 -30.594 1 96.44 321 VAL B CA 1
ATOM 6840 C C . VAL B 1 321 ? -1.421 -29.562 -30.766 1 96.44 321 VAL B C 1
ATOM 6842 O O . VAL B 1 321 ? -0.224 -29.75 -31 1 96.44 321 VAL B O 1
ATOM 6845 N N . ALA B 1 322 ? -2.006 -28.375 -30.656 1 97.12 322 ALA B N 1
ATOM 6846 C CA . ALA B 1 322 ? -1.185 -27.172 -30.766 1 97.12 322 ALA B CA 1
ATOM 6847 C C . ALA B 1 322 ? -0.094 -27.156 -29.703 1 97.12 322 ALA B C 1
ATOM 6849 O O . ALA B 1 322 ? 1.053 -26.797 -29.984 1 97.12 322 ALA B O 1
ATOM 6850 N N . ALA B 1 323 ? -0.454 -27.531 -28.516 1 97.19 323 ALA B N 1
ATOM 6851 C CA . ALA B 1 323 ? 0.511 -27.547 -27.422 1 97.19 323 ALA B CA 1
ATOM 6852 C C . ALA B 1 323 ? 1.64 -28.531 -27.688 1 97.19 323 ALA B C 1
ATOM 6854 O O . ALA B 1 323 ? 2.818 -28.188 -27.547 1 97.19 323 ALA B O 1
ATOM 6855 N N . ILE B 1 324 ? 1.305 -29.719 -28.141 1 96.5 324 ILE B N 1
ATOM 6856 C CA . ILE B 1 324 ? 2.297 -30.766 -28.391 1 96.5 324 ILE B CA 1
ATOM 6857 C C . ILE B 1 324 ? 3.246 -30.297 -29.5 1 96.5 324 ILE B C 1
ATOM 6859 O O . ILE B 1 324 ? 4.465 -30.422 -29.375 1 96.5 324 ILE B O 1
ATOM 6863 N N . LEU B 1 325 ? 2.719 -29.75 -30.531 1 97.44 325 LEU B N 1
ATOM 6864 C CA . LEU B 1 325 ? 3.518 -29.297 -31.672 1 97.44 325 LEU B CA 1
ATOM 6865 C C . LEU B 1 325 ? 4.469 -28.188 -31.266 1 97.44 325 LEU B C 1
ATOM 6867 O O . LEU B 1 325 ? 5.629 -28.156 -31.688 1 97.44 325 LEU B O 1
ATOM 6871 N N . LEU B 1 326 ? 3.98 -27.297 -30.438 1 97.62 326 LEU B N 1
ATOM 6872 C CA . LEU B 1 326 ? 4.785 -26.141 -30.062 1 97.62 326 LEU B CA 1
ATOM 6873 C C . LEU B 1 326 ? 5.816 -26.516 -29 1 97.62 326 LEU B C 1
ATOM 6875 O O . LEU B 1 326 ? 6.789 -25.797 -28.797 1 97.62 326 LEU B O 1
ATOM 6879 N N . MET B 1 327 ? 5.637 -27.641 -28.328 1 97.81 327 MET B N 1
ATOM 6880 C CA . MET B 1 327 ? 6.586 -28.078 -27.312 1 97.81 327 MET B CA 1
ATOM 6881 C C . MET B 1 327 ? 7.75 -28.828 -27.938 1 97.81 327 MET B C 1
ATOM 6883 O O . MET B 1 327 ? 8.844 -28.875 -27.375 1 97.81 327 MET B O 1
ATOM 6887 N N . LEU B 1 328 ? 7.629 -29.359 -29.125 1 96.94 328 LEU B N 1
ATOM 6888 C CA . LEU B 1 328 ? 8.57 -30.281 -29.766 1 96.94 328 LEU B CA 1
ATOM 6889 C C . LEU B 1 328 ? 9.914 -29.609 -29.984 1 96.94 328 LEU B C 1
ATOM 6891 O O . LEU B 1 328 ? 10.961 -30.234 -29.781 1 96.94 328 LEU B O 1
ATOM 6895 N N . PRO B 1 329 ? 9.914 -28.344 -30.406 1 95.31 329 PRO B N 1
ATOM 6896 C CA . PRO B 1 329 ? 11.203 -27.688 -30.656 1 95.31 329 PRO B CA 1
ATOM 6897 C C . PRO B 1 329 ? 12.109 -27.672 -29.438 1 95.31 329 PRO B C 1
ATOM 6899 O O . PRO B 1 329 ? 13.336 -27.594 -29.562 1 95.31 329 PRO B O 1
ATOM 6902 N N . SER B 1 330 ? 11.57 -27.734 -28.297 1 95.81 330 SER B N 1
ATOM 6903 C CA . SER B 1 330 ? 12.375 -27.734 -27.078 1 95.81 330 SER B CA 1
ATOM 6904 C C . SER B 1 330 ? 12.633 -29.156 -26.594 1 95.81 330 SER B C 1
ATOM 6906 O O . SER B 1 330 ? 13.711 -29.469 -26.078 1 95.81 330 SER B O 1
ATOM 6908 N N . LEU B 1 331 ? 11.711 -30.078 -26.844 1 97.12 331 LEU B N 1
ATOM 6909 C CA . LEU B 1 331 ? 11.789 -31.422 -26.297 1 97.12 331 LEU B CA 1
ATOM 6910 C C . LEU B 1 331 ? 12.742 -32.281 -27.125 1 97.12 331 LEU B C 1
ATOM 6912 O O . LEU B 1 331 ? 13.461 -33.125 -26.578 1 97.12 331 LEU B O 1
ATOM 6916 N N . ILE B 1 332 ? 12.82 -32.094 -28.406 1 96.06 332 ILE B N 1
ATOM 6917 C CA . ILE B 1 332 ? 13.641 -32.938 -29.281 1 96.06 332 ILE B CA 1
ATOM 6918 C C . ILE B 1 332 ? 15.117 -32.688 -28.984 1 96.06 332 ILE B C 1
ATOM 6920 O O . ILE B 1 332 ? 15.859 -33.656 -28.719 1 96.06 332 ILE B O 1
ATOM 6924 N N . PRO B 1 333 ? 15.539 -31.453 -29.031 1 94.5 333 PRO B N 1
ATOM 6925 C CA . PRO B 1 333 ? 16.953 -31.234 -28.688 1 94.5 333 PRO B CA 1
ATOM 6926 C C . PRO B 1 333 ? 17.281 -31.703 -27.266 1 94.5 333 PRO B C 1
ATOM 6928 O O . PRO B 1 333 ? 18.391 -32.156 -27 1 94.5 333 PRO B O 1
ATOM 6931 N N . LEU B 1 334 ? 16.344 -31.562 -26.344 1 95.5 334 LEU B N 1
ATOM 6932 C CA . LEU B 1 334 ? 16.562 -32.031 -24.969 1 95.5 334 LEU B CA 1
ATOM 6933 C C . LEU B 1 334 ? 16.766 -33.531 -24.938 1 95.5 334 LEU B C 1
ATOM 6935 O O . LEU B 1 334 ? 17.594 -34.031 -24.156 1 95.5 334 LEU B O 1
ATOM 6939 N N . PHE B 1 335 ? 16.062 -34.25 -25.734 1 96.25 335 PHE B N 1
ATOM 6940 C CA . PHE B 1 335 ? 16.188 -35.719 -25.812 1 96.25 335 PHE B CA 1
ATOM 6941 C C . PHE B 1 335 ? 17.516 -36.125 -26.422 1 96.25 335 PHE B C 1
ATOM 6943 O O . PHE B 1 335 ? 18.172 -37.062 -25.938 1 96.25 335 PHE B O 1
ATOM 6950 N N . ARG B 1 336 ? 17.984 -35.438 -27.406 1 94 336 ARG B N 1
ATOM 6951 C CA . ARG B 1 336 ? 19.188 -35.781 -28.156 1 94 336 ARG B CA 1
ATOM 6952 C C . ARG B 1 336 ? 20.438 -35.469 -27.344 1 94 336 ARG B C 1
ATOM 6954 O O . ARG B 1 336 ? 21.391 -36.25 -27.344 1 94 336 ARG B O 1
ATOM 6961 N N . ARG B 1 337 ? 20.438 -34.344 -26.688 1 93.31 337 ARG B N 1
ATOM 6962 C CA . ARG B 1 337 ? 21.562 -33.906 -25.859 1 93.31 337 ARG B CA 1
ATOM 6963 C C . ARG B 1 337 ? 21.078 -33.375 -24.516 1 93.31 337 ARG B C 1
ATOM 6965 O O . ARG B 1 337 ? 21.062 -32.156 -24.297 1 93.31 337 ARG B O 1
ATOM 6972 N N . PRO B 1 338 ? 20.844 -34.281 -23.641 1 94.06 338 PRO B N 1
ATOM 6973 C CA . PRO B 1 338 ? 20.344 -33.812 -22.344 1 94.06 338 PRO B CA 1
ATOM 6974 C C . PRO B 1 338 ? 21.359 -33 -21.562 1 94.06 338 PRO B C 1
ATOM 6976 O O . PRO B 1 338 ? 22.531 -33.375 -21.484 1 94.06 338 PRO B O 1
ATOM 6979 N N . ASN B 1 339 ? 20.953 -31.875 -21.188 1 94.5 339 ASN B N 1
ATOM 6980 C CA . ASN B 1 339 ? 21.703 -30.906 -20.406 1 94.5 339 ASN B CA 1
ATOM 6981 C C . ASN B 1 339 ? 20.844 -30.25 -19.328 1 94.5 339 ASN B C 1
ATOM 6983 O O . ASN B 1 339 ? 19.688 -29.922 -19.578 1 94.5 339 ASN B O 1
ATOM 6987 N N . PRO B 1 340 ? 21.375 -30.109 -18.094 1 96.12 340 PRO B N 1
ATOM 6988 C CA . PRO B 1 340 ? 20.562 -29.578 -17 1 96.12 340 PRO B CA 1
ATOM 6989 C C . PRO B 1 340 ? 20.016 -28.188 -17.312 1 96.12 340 PRO B C 1
ATOM 6991 O O . PRO B 1 340 ? 18.859 -27.891 -16.984 1 96.12 340 PRO B O 1
ATOM 6994 N N . THR B 1 341 ? 20.781 -27.344 -17.844 1 95.56 341 THR B N 1
ATOM 6995 C CA . THR B 1 341 ? 20.328 -26 -18.172 1 95.56 341 THR B CA 1
ATOM 6996 C C . THR B 1 341 ? 19.234 -26.031 -19.234 1 95.56 341 THR B C 1
ATOM 6998 O O . THR B 1 341 ? 18.25 -25.297 -19.156 1 95.56 341 THR B O 1
ATOM 7001 N N . LYS B 1 342 ? 19.453 -26.891 -20.234 1 95.31 342 LYS B N 1
ATOM 7002 C CA . LYS B 1 342 ? 18.453 -27.062 -21.281 1 95.31 342 LYS B CA 1
ATOM 7003 C C . LYS B 1 342 ? 17.156 -27.641 -20.719 1 95.31 342 LYS B C 1
ATOM 7005 O O . LYS B 1 342 ? 16.062 -27.328 -21.188 1 95.31 342 LYS B O 1
ATOM 7010 N N . PHE B 1 343 ? 17.344 -28.484 -19.719 1 96.88 343 PHE B N 1
ATOM 7011 C CA . PHE B 1 343 ? 16.188 -29.031 -19.031 1 96.88 343 PHE B CA 1
ATOM 7012 C C . PHE B 1 343 ? 15.312 -27.906 -18.469 1 96.88 343 PHE B C 1
ATOM 7014 O O . PHE B 1 343 ? 14.109 -27.875 -18.703 1 96.88 343 PHE B O 1
ATOM 7021 N N . ILE B 1 344 ? 15.891 -26.922 -17.75 1 98 344 ILE B N 1
ATOM 7022 C CA . ILE B 1 344 ? 15.141 -25.797 -17.172 1 98 344 ILE B CA 1
ATOM 7023 C C . ILE B 1 344 ? 14.523 -24.969 -18.297 1 98 344 ILE B C 1
ATOM 7025 O O . ILE B 1 344 ? 13.375 -24.531 -18.203 1 98 344 ILE B O 1
ATOM 7029 N N . GLN B 1 345 ? 15.297 -24.734 -19.312 1 97.25 345 GLN B N 1
ATOM 7030 C CA . GLN B 1 345 ? 14.797 -23.969 -20.469 1 97.25 345 GLN B CA 1
ATOM 7031 C C . GLN B 1 345 ? 13.562 -24.641 -21.062 1 97.25 345 GLN B C 1
ATOM 7033 O O . GLN B 1 345 ? 12.617 -23.953 -21.453 1 97.25 345 GLN B O 1
ATOM 7038 N N . SER B 1 346 ? 13.617 -25.938 -21.156 1 97.56 346 SER B N 1
ATOM 7039 C CA . SER B 1 346 ? 12.484 -26.688 -21.688 1 97.56 346 SER B CA 1
ATOM 7040 C C . SER B 1 346 ? 11.273 -26.594 -20.766 1 97.56 346 SER B C 1
ATOM 7042 O O . SER B 1 346 ? 10.133 -26.562 -21.219 1 97.56 346 SER B O 1
ATOM 7044 N N . VAL B 1 347 ? 11.5 -26.594 -19.453 1 98.31 347 VAL B N 1
ATOM 7045 C CA . VAL B 1 347 ? 10.414 -26.422 -18.484 1 98.31 347 VAL B CA 1
ATOM 7046 C C . VAL B 1 347 ? 9.734 -25.062 -18.719 1 98.31 347 VAL B C 1
ATOM 7048 O O . VAL B 1 347 ? 8.5 -24.984 -18.766 1 98.31 347 VAL B O 1
ATOM 7051 N N . VAL B 1 348 ? 10.492 -23.984 -18.875 1 98.31 348 VAL B N 1
ATOM 7052 C CA . VAL B 1 348 ? 9.961 -22.656 -19.109 1 98.31 348 VAL B CA 1
ATOM 7053 C C . VAL B 1 348 ? 9.211 -22.609 -20.438 1 98.31 348 VAL B C 1
ATOM 7055 O O . VAL B 1 348 ? 8.109 -22.078 -20.516 1 98.31 348 VAL B O 1
ATOM 7058 N N . HIS B 1 349 ? 9.852 -23.203 -21.438 1 97.81 349 HIS B N 1
ATOM 7059 C CA . HIS B 1 349 ? 9.258 -23.234 -22.766 1 97.81 349 HIS B CA 1
ATOM 7060 C C . HIS B 1 349 ? 7.91 -23.938 -22.75 1 97.81 349 HIS B C 1
ATOM 7062 O O . HIS B 1 349 ? 6.922 -23.406 -23.266 1 97.81 349 HIS B O 1
ATOM 7068 N N . CYS B 1 350 ? 7.891 -25.109 -22.172 1 97.94 350 CYS B N 1
ATOM 7069 C CA . CYS B 1 350 ? 6.656 -25.891 -22.125 1 97.94 350 CYS B CA 1
ATOM 7070 C C . CYS B 1 350 ? 5.609 -25.203 -21.266 1 97.94 350 CYS B C 1
ATOM 7072 O O . CYS B 1 350 ? 4.414 -25.25 -21.562 1 97.94 350 CYS B O 1
ATOM 7074 N N . GLY B 1 351 ? 6.074 -24.594 -20.188 1 97.94 351 GLY B N 1
ATOM 7075 C CA . GLY B 1 351 ? 5.16 -23.812 -19.375 1 97.94 351 GLY B CA 1
ATOM 7076 C C . GLY B 1 351 ? 4.523 -22.656 -20.141 1 97.94 351 GLY B C 1
ATOM 7077 O O . GLY B 1 351 ? 3.318 -22.422 -20.016 1 97.94 351 GLY B O 1
ATOM 7078 N N . LEU B 1 352 ? 5.277 -21.922 -20.922 1 98.38 352 LEU B N 1
ATOM 7079 C CA . LEU B 1 352 ? 4.766 -20.812 -21.719 1 98.38 352 LEU B CA 1
ATOM 7080 C C . LEU B 1 352 ? 3.822 -21.312 -22.812 1 98.38 352 LEU B C 1
ATOM 7082 O O . LEU B 1 352 ? 2.803 -20.688 -23.094 1 98.38 352 LEU B O 1
ATOM 7086 N N . VAL B 1 353 ? 4.207 -22.438 -23.406 1 98.19 353 VAL B N 1
ATOM 7087 C CA . VAL B 1 353 ? 3.371 -23.016 -24.453 1 98.19 353 VAL B CA 1
ATOM 7088 C C . VAL B 1 353 ? 2.008 -23.391 -23.891 1 98.19 353 VAL B C 1
ATOM 7090 O O . VAL B 1 353 ? 0.97 -23.062 -24.469 1 98.19 353 VAL B O 1
ATOM 7093 N N . SER B 1 354 ? 2.035 -24.078 -22.781 1 97.12 354 SER B N 1
ATOM 7094 C CA . SER B 1 354 ? 0.784 -24.469 -22.125 1 97.12 354 SER B CA 1
ATOM 7095 C C . SER B 1 354 ? -0.046 -23.234 -21.766 1 97.12 354 SER B C 1
ATOM 7097 O O . SER B 1 354 ? -1.276 -23.266 -21.844 1 97.12 354 SER B O 1
ATOM 7099 N N . PHE B 1 355 ? 0.561 -22.203 -21.344 1 97.75 355 PHE B N 1
ATOM 7100 C CA . PHE B 1 355 ? -0.134 -20.969 -21 1 97.75 355 PHE B CA 1
ATOM 7101 C C . PHE B 1 355 ? -0.721 -20.312 -22.234 1 97.75 355 PHE B C 1
ATOM 7103 O O . PHE B 1 355 ? -1.845 -19.812 -22.219 1 97.75 355 PHE B O 1
ATOM 7110 N N . LEU B 1 356 ? -0.01 -20.297 -23.328 1 98.19 356 LEU B N 1
ATOM 7111 C CA . LEU B 1 356 ? -0.364 -19.562 -24.531 1 98.19 356 LEU B CA 1
ATOM 7112 C C . LEU B 1 356 ? -1.473 -20.266 -25.297 1 98.19 356 LEU B C 1
ATOM 7114 O O . LEU B 1 356 ? -2.365 -19.625 -25.844 1 98.19 356 LEU B O 1
ATOM 7118 N N . VAL B 1 357 ? -1.434 -21.609 -25.328 1 97.5 357 VAL B N 1
ATOM 7119 C CA . VAL B 1 357 ? -2.361 -22.266 -26.234 1 97.5 357 VAL B CA 1
ATOM 7120 C C . VAL B 1 357 ? -3.189 -23.297 -25.484 1 97.5 357 VAL B C 1
ATOM 7122 O O . VAL B 1 357 ? -4.023 -24 -26.062 1 97.5 357 VAL B O 1
ATOM 7125 N N . GLY B 1 358 ? -3.02 -23.438 -24.188 1 94.31 358 GLY B N 1
ATOM 7126 C CA . GLY B 1 358 ? -3.789 -24.391 -23.406 1 94.31 358 GLY B CA 1
ATOM 7127 C C . GLY B 1 358 ? -5.277 -24.094 -23.406 1 94.31 358 GLY B C 1
ATOM 7128 O O . GLY B 1 358 ? -5.699 -23 -23.781 1 94.31 358 GLY B O 1
ATOM 7129 N N . PHE B 1 359 ? -6.02 -25.109 -22.969 1 91.5 359 PHE B N 1
ATOM 7130 C CA . PHE B 1 359 ? -7.473 -24.984 -22.891 1 91.5 359 PHE B CA 1
ATOM 7131 C C . PHE B 1 359 ? -7.906 -24.484 -21.516 1 91.5 359 PHE B C 1
ATOM 7133 O O . PHE B 1 359 ? -7.449 -25 -20.484 1 91.5 359 PHE B O 1
ATOM 7140 N N . HIS B 1 360 ? -8.75 -23.5 -21.469 1 90.25 360 HIS B N 1
ATOM 7141 C CA . HIS B 1 360 ? -9.328 -22.984 -20.234 1 90.25 360 HIS B CA 1
ATOM 7142 C C . HIS B 1 360 ? -8.242 -22.578 -19.234 1 90.25 360 HIS B C 1
ATOM 7144 O O . HIS B 1 360 ? -8.289 -22.969 -18.062 1 90.25 360 HIS B O 1
ATOM 7150 N N . VAL B 1 361 ? -7.289 -21.875 -19.75 1 92.62 361 VAL B N 1
ATOM 7151 C CA . VAL B 1 361 ? -6.152 -21.469 -18.938 1 92.62 361 VAL B CA 1
ATOM 7152 C C . VAL B 1 361 ? -6.504 -20.219 -18.141 1 92.62 361 VAL B C 1
ATOM 7154 O O . VAL B 1 361 ? -7.121 -19.297 -18.688 1 92.62 361 VAL B O 1
ATOM 7157 N N . HIS B 1 362 ? -6.145 -20.234 -16.844 1 93.19 362 HIS B N 1
ATOM 7158 C CA . HIS B 1 362 ? -6.301 -19.062 -16 1 93.19 362 HIS B CA 1
ATOM 7159 C C . HIS B 1 362 ? -5.09 -18.141 -16.109 1 93.19 362 HIS B C 1
ATOM 7161 O O . HIS B 1 362 ? -3.979 -18.594 -16.375 1 93.19 362 HIS B O 1
ATOM 7167 N N . GLU B 1 363 ? -5.25 -16.859 -15.867 1 95.69 363 GLU B N 1
ATOM 7168 C CA . GLU B 1 363 ? -4.172 -15.883 -15.906 1 95.69 363 GLU B CA 1
ATOM 7169 C C . GLU B 1 363 ? -3.084 -16.219 -14.883 1 95.69 363 GLU B C 1
ATOM 7171 O O . GLU B 1 363 ? -1.909 -15.922 -15.102 1 95.69 363 GLU B O 1
ATOM 7176 N N . LYS B 1 364 ? -3.463 -16.891 -13.75 1 96.31 364 LYS B N 1
ATOM 7177 C CA . LYS B 1 364 ? -2.492 -17.234 -12.711 1 96.31 364 LYS B CA 1
ATOM 7178 C C . LYS B 1 364 ? -1.502 -18.281 -13.211 1 96.31 364 LYS B C 1
ATOM 7180 O O . LYS B 1 364 ? -0.434 -18.453 -12.617 1 96.31 364 LYS B O 1
ATOM 7185 N N . GLY B 1 365 ? -1.804 -18.953 -14.305 1 96.88 365 GLY B N 1
ATOM 7186 C CA . GLY B 1 365 ? -0.917 -19.953 -14.883 1 96.88 365 GLY B CA 1
ATOM 7187 C C . GLY B 1 365 ? 0.409 -19.359 -15.344 1 96.88 365 GLY B C 1
ATOM 7188 O O . GLY B 1 365 ? 1.382 -20.094 -15.531 1 96.88 365 GLY B O 1
ATOM 7189 N N . ILE B 1 366 ? 0.492 -18.062 -15.477 1 98.25 366 ILE B N 1
ATOM 7190 C CA . ILE B 1 366 ? 1.697 -17.391 -15.961 1 98.25 366 ILE B CA 1
ATOM 7191 C C . ILE B 1 366 ? 2.818 -17.547 -14.93 1 98.25 366 ILE B C 1
ATOM 7193 O O . ILE B 1 366 ? 3.998 -17.422 -15.266 1 98.25 366 ILE B O 1
ATOM 7197 N N . LEU B 1 367 ? 2.473 -17.891 -13.672 1 98.25 367 LEU B N 1
ATOM 7198 C CA . LEU B 1 367 ? 3.455 -17.969 -12.594 1 98.25 367 LEU B CA 1
ATOM 7199 C C . LEU B 1 367 ? 4.367 -19.172 -12.781 1 98.25 367 LEU B C 1
ATOM 7201 O O . LEU B 1 367 ? 5.52 -19.156 -12.336 1 98.25 367 LEU B O 1
ATOM 7205 N N . ILE B 1 368 ? 3.914 -20.203 -13.477 1 98.25 368 ILE B N 1
ATOM 7206 C CA . ILE B 1 368 ? 4.699 -21.422 -13.664 1 98.25 368 ILE B CA 1
ATOM 7207 C C . ILE B 1 368 ? 5.934 -21.109 -14.508 1 98.25 368 ILE B C 1
ATOM 7209 O O . ILE B 1 368 ? 7.066 -21.266 -14.039 1 98.25 368 ILE B O 1
ATOM 7213 N N . PRO B 1 369 ? 5.707 -20.594 -15.734 1 98.25 369 PRO B N 1
ATOM 7214 C CA . PRO B 1 369 ? 6.906 -20.281 -16.5 1 98.25 369 PRO B CA 1
ATOM 7215 C C . PRO B 1 369 ? 7.688 -19.094 -15.93 1 98.25 369 PRO B C 1
ATOM 7217 O O . PRO B 1 369 ? 8.914 -19.062 -16.031 1 98.25 369 PRO B O 1
ATOM 7220 N N . LEU B 1 370 ? 7.02 -18.156 -15.305 1 98.56 370 LEU B N 1
ATOM 7221 C CA . LEU B 1 370 ? 7.656 -16.938 -14.797 1 98.56 370 LEU B CA 1
ATOM 7222 C C . LEU B 1 370 ? 8.648 -17.281 -13.688 1 98.56 370 LEU B C 1
ATOM 7224 O O . LEU B 1 370 ? 9.805 -16.859 -13.734 1 98.56 370 LEU B O 1
ATOM 7228 N N . LEU B 1 371 ? 8.258 -18.062 -12.719 1 98.62 371 LEU B N 1
ATOM 7229 C CA . LEU B 1 371 ? 9.094 -18.359 -11.562 1 98.62 371 LEU B CA 1
ATOM 7230 C C . LEU B 1 371 ? 10.18 -19.375 -11.922 1 98.62 371 LEU B C 1
ATOM 7232 O O . LEU B 1 371 ? 11.25 -19.375 -11.32 1 98.62 371 LEU B O 1
ATOM 7236 N N . SER B 1 372 ? 9.977 -20.188 -12.953 1 98.31 372 SER B N 1
ATOM 7237 C CA . SER B 1 372 ? 10.984 -21.141 -13.414 1 98.31 372 SER B CA 1
ATOM 7238 C C . SER B 1 372 ? 12.062 -20.438 -14.242 1 98.31 372 SER B C 1
ATOM 7240 O O . SER B 1 372 ? 13.172 -20.953 -14.383 1 98.31 372 SER B O 1
ATOM 7242 N N . LEU B 1 373 ? 11.781 -19.281 -14.734 1 98.56 373 LEU B N 1
ATOM 7243 C CA . LEU B 1 373 ? 12.672 -18.547 -15.633 1 98.56 373 LEU B CA 1
ATOM 7244 C C . LEU B 1 373 ? 13.742 -17.797 -14.852 1 98.56 373 LEU B C 1
ATOM 7246 O O . LEU B 1 373 ? 14.82 -17.516 -15.383 1 98.56 373 LEU B O 1
ATOM 7250 N N . LEU B 1 374 ? 13.492 -17.5 -13.602 1 98.38 374 LEU B N 1
ATOM 7251 C CA . LEU B 1 374 ? 14.398 -16.641 -12.836 1 98.38 374 LEU B CA 1
ATOM 7252 C C . LEU B 1 374 ? 15.789 -17.266 -12.758 1 98.38 374 LEU B C 1
ATOM 7254 O O . LEU B 1 374 ? 16.781 -16.594 -13.047 1 98.38 374 LEU B O 1
ATOM 7258 N N . PRO B 1 375 ? 15.93 -18.578 -12.406 1 97.94 375 PRO B N 1
ATOM 7259 C CA . PRO B 1 375 ? 17.266 -19.156 -12.383 1 97.94 375 PRO B CA 1
ATOM 7260 C C . PRO B 1 375 ? 17.984 -19.062 -13.727 1 97.94 375 PRO B C 1
ATOM 7262 O O . PRO B 1 375 ? 19.188 -18.766 -13.766 1 97.94 375 PRO B O 1
ATOM 7265 N N . LEU B 1 376 ? 17.281 -19.25 -14.773 1 96.81 376 LEU B N 1
ATOM 7266 C CA . LEU B 1 376 ? 17.859 -19.188 -16.109 1 96.81 376 LEU B CA 1
ATOM 7267 C C . LEU B 1 376 ? 18.328 -17.766 -16.438 1 96.81 376 LEU B C 1
ATOM 7269 O O . LEU B 1 376 ? 19.344 -17.578 -17.109 1 96.81 376 LEU B O 1
ATOM 7273 N N . ALA B 1 377 ? 17.547 -16.812 -15.992 1 97 377 ALA B N 1
ATOM 7274 C CA . ALA B 1 377 ? 17.859 -15.422 -16.266 1 97 377 ALA B CA 1
ATOM 7275 C C . ALA B 1 377 ? 19.156 -15.016 -15.555 1 97 377 ALA B C 1
ATOM 7277 O O . ALA B 1 377 ? 19.859 -14.109 -16.016 1 97 377 ALA B O 1
ATOM 7278 N N . ILE B 1 378 ? 19.438 -15.664 -14.461 1 96.88 378 ILE B N 1
ATOM 7279 C CA . ILE B 1 378 ? 20.641 -15.375 -13.703 1 96.88 378 ILE B CA 1
ATOM 7280 C C . ILE B 1 378 ? 21.844 -16.078 -14.336 1 96.88 378 ILE B C 1
ATOM 7282 O O . ILE B 1 378 ? 22.953 -15.539 -14.367 1 96.88 378 ILE B O 1
ATOM 7286 N N . ILE B 1 379 ? 21.609 -17.25 -14.969 1 95.31 379 ILE B N 1
ATOM 7287 C CA . ILE B 1 379 ? 22.672 -18.062 -15.555 1 95.31 379 ILE B CA 1
ATOM 7288 C C . ILE B 1 379 ? 23 -17.547 -16.953 1 95.31 379 ILE B C 1
ATOM 7290 O O . ILE B 1 379 ? 24.172 -17.469 -17.328 1 95.31 379 ILE B O 1
ATOM 7294 N N . ASN B 1 380 ? 21.969 -17.25 -17.672 1 93.25 380 ASN B N 1
ATOM 7295 C CA . ASN B 1 380 ? 22.094 -16.906 -19.078 1 93.25 380 ASN B CA 1
ATOM 7296 C C . ASN B 1 380 ? 21.703 -15.445 -19.344 1 93.25 380 ASN B C 1
ATOM 7298 O O . ASN B 1 380 ? 20.531 -15.086 -19.25 1 93.25 380 ASN B O 1
ATOM 7302 N N . ARG B 1 381 ? 22.594 -14.68 -19.781 1 92.81 381 ARG B N 1
ATOM 7303 C CA . ARG B 1 381 ? 22.406 -13.25 -20.016 1 92.81 381 ARG B CA 1
ATOM 7304 C C . ARG B 1 381 ? 21.344 -13 -21.078 1 92.81 381 ARG B C 1
ATOM 7306 O O . ARG B 1 381 ? 20.594 -12.016 -21 1 92.81 381 ARG B O 1
ATOM 7313 N N . SER B 1 382 ? 21.203 -13.844 -22.031 1 91.94 382 SER B N 1
ATOM 7314 C CA . SER B 1 382 ? 20.266 -13.656 -23.141 1 91.94 382 SER B CA 1
ATOM 7315 C C . SER B 1 382 ? 18.828 -13.75 -22.656 1 91.94 382 SER B C 1
ATOM 7317 O O . SER B 1 382 ? 17.906 -13.312 -23.344 1 91.94 382 SER B O 1
ATOM 7319 N N . LEU B 1 383 ? 18.672 -14.312 -21.469 1 95.44 383 LEU B N 1
ATOM 7320 C CA . LEU B 1 383 ? 17.312 -14.516 -20.969 1 95.44 383 LEU B CA 1
ATOM 7321 C C . LEU B 1 383 ? 16.984 -13.539 -19.859 1 95.44 383 LEU B C 1
ATOM 7323 O O . LEU B 1 383 ? 15.867 -13.523 -19.344 1 95.44 383 LEU B O 1
ATOM 7327 N N . ALA B 1 384 ? 17.953 -12.688 -19.453 1 95.88 384 ALA B N 1
ATOM 7328 C CA . ALA B 1 384 ? 17.75 -11.711 -18.391 1 95.88 384 ALA B CA 1
ATOM 7329 C C . ALA B 1 384 ? 16.688 -10.688 -18.781 1 95.88 384 ALA B C 1
ATOM 7331 O O . ALA B 1 384 ? 15.773 -10.398 -18 1 95.88 384 ALA B O 1
ATOM 7332 N N . GLY B 1 385 ? 16.781 -10.195 -20.031 1 95.56 385 GLY B N 1
ATOM 7333 C CA . GLY B 1 385 ? 15.797 -9.258 -20.516 1 95.56 385 GLY B CA 1
ATOM 7334 C C . GLY B 1 385 ? 14.414 -9.867 -20.656 1 95.56 385 GLY B C 1
ATOM 7335 O O . GLY B 1 385 ? 13.406 -9.188 -20.438 1 95.56 385 GLY B O 1
ATOM 7336 N N . VAL B 1 386 ? 14.383 -11.125 -21 1 96.56 386 VAL B N 1
ATOM 7337 C CA . VAL B 1 386 ? 13.117 -11.836 -21.125 1 96.56 386 VAL B CA 1
ATOM 7338 C C . VAL B 1 386 ? 12.43 -11.922 -19.766 1 96.56 386 VAL B C 1
ATOM 7340 O O . VAL B 1 386 ? 11.219 -11.742 -19.672 1 96.56 386 VAL B O 1
ATOM 7343 N N . TYR B 1 387 ? 13.258 -12.18 -18.734 1 97.56 387 TYR B N 1
ATOM 7344 C CA . TYR B 1 387 ? 12.68 -12.273 -17.406 1 97.56 387 TYR B CA 1
ATOM 7345 C C . TYR B 1 387 ? 12.109 -10.93 -16.969 1 97.56 387 TYR B C 1
ATOM 7347 O O . TYR B 1 387 ? 11.031 -10.867 -16.359 1 97.56 387 TYR B O 1
ATOM 7355 N N . VAL B 1 388 ? 12.805 -9.859 -17.234 1 97.06 388 VAL B N 1
ATOM 7356 C CA . VAL B 1 388 ? 12.344 -8.523 -16.859 1 97.06 388 VAL B CA 1
ATOM 7357 C C . VAL B 1 388 ? 11.016 -8.227 -17.547 1 97.06 388 VAL B C 1
ATOM 7359 O O . VAL B 1 388 ? 10.07 -7.77 -16.906 1 97.06 388 VAL B O 1
ATOM 7362 N N . LEU B 1 389 ? 10.945 -8.516 -18.797 1 97.19 389 LEU B N 1
ATOM 7363 C CA . LEU B 1 389 ? 9.727 -8.25 -19.562 1 97.19 389 LEU B CA 1
ATOM 7364 C C . LEU B 1 389 ? 8.586 -9.156 -19.094 1 97.19 389 LEU B C 1
ATOM 7366 O O . LEU B 1 389 ? 7.477 -8.688 -18.859 1 97.19 389 LEU B O 1
ATOM 7370 N N . LEU B 1 390 ? 8.852 -10.406 -19 1 98.12 390 LEU B N 1
ATOM 7371 C CA . LEU B 1 390 ? 7.824 -11.367 -18.609 1 98.12 390 LEU B CA 1
ATOM 7372 C C . LEU B 1 390 ? 7.32 -11.086 -17.188 1 98.12 390 LEU B C 1
ATOM 7374 O O . LEU B 1 390 ? 6.141 -11.281 -16.906 1 98.12 390 LEU B O 1
ATOM 7378 N N . SER B 1 391 ? 8.242 -10.75 -16.297 1 98.06 391 SER B N 1
ATOM 7379 C CA . SER B 1 391 ? 7.836 -10.43 -14.93 1 98.06 391 SER B CA 1
ATOM 7380 C C . SER B 1 391 ? 6.906 -9.219 -14.898 1 98.06 391 SER B C 1
ATOM 7382 O O . SER B 1 391 ? 5.898 -9.219 -14.188 1 98.06 391 SER B O 1
ATOM 7384 N N . ALA B 1 392 ? 7.203 -8.18 -15.688 1 97.62 392 ALA B N 1
ATOM 7385 C CA . ALA B 1 392 ? 6.355 -6.992 -15.742 1 97.62 392 ALA B CA 1
ATOM 7386 C C . ALA B 1 392 ? 4.969 -7.332 -16.281 1 97.62 392 ALA B C 1
ATOM 7388 O O . ALA B 1 392 ? 3.957 -6.977 -15.664 1 97.62 392 ALA B O 1
ATOM 7389 N N . VAL B 1 393 ? 4.949 -8.055 -17.328 1 98 393 VAL B N 1
ATOM 7390 C CA . VAL B 1 393 ? 3.689 -8.398 -17.984 1 98 393 VAL B CA 1
ATOM 7391 C C . VAL B 1 393 ? 2.936 -9.43 -17.141 1 98 393 VAL B C 1
ATOM 7393 O O . VAL B 1 393 ? 1.716 -9.336 -16.984 1 98 393 VAL B O 1
ATOM 7396 N N . GLY B 1 394 ? 3.682 -10.391 -16.672 1 98.31 394 GLY B N 1
ATOM 7397 C CA . GLY B 1 394 ? 3.078 -11.43 -15.852 1 98.31 394 GLY B CA 1
ATOM 7398 C C . GLY B 1 394 ? 2.441 -10.906 -14.578 1 98.31 394 GLY B C 1
ATOM 7399 O O . GLY B 1 394 ? 1.386 -11.391 -14.164 1 98.31 394 GLY B O 1
ATOM 7400 N N . HIS B 1 395 ? 3.057 -9.961 -13.938 1 98.38 395 HIS B N 1
ATOM 7401 C CA . HIS B 1 395 ? 2.486 -9.367 -12.734 1 98.38 395 HIS B CA 1
ATOM 7402 C C . HIS B 1 395 ? 1.31 -8.461 -13.07 1 98.38 395 HIS B C 1
ATOM 7404 O O . HIS B 1 395 ? 0.291 -8.469 -12.375 1 98.38 395 HIS B O 1
ATOM 7410 N N . PHE B 1 396 ? 1.44 -7.688 -14.148 1 98.19 396 PHE B N 1
ATOM 7411 C CA . PHE B 1 396 ? 0.392 -6.754 -14.539 1 98.19 396 PHE B CA 1
ATOM 7412 C C . PHE B 1 396 ? -0.892 -7.5 -14.891 1 98.19 396 PHE B C 1
ATOM 7414 O O . PHE B 1 396 ? -1.988 -7.043 -14.562 1 98.19 396 PHE B O 1
ATOM 7421 N N . CYS B 1 397 ? -0.77 -8.57 -15.539 1 97.44 397 CYS B N 1
ATOM 7422 C CA . CYS B 1 397 ? -1.959 -9.266 -16.016 1 97.44 397 CYS B CA 1
ATOM 7423 C C . CYS B 1 397 ? -2.715 -9.906 -14.852 1 97.44 397 CYS B C 1
ATOM 7425 O O . CYS B 1 397 ? -3.859 -10.336 -15.016 1 97.44 397 CYS B O 1
ATOM 7427 N N . LEU B 1 398 ? -2.145 -9.914 -13.664 1 98.19 398 LEU B N 1
ATOM 7428 C CA . LEU B 1 398 ? -2.805 -10.477 -12.484 1 98.19 398 LEU B CA 1
ATOM 7429 C C . LEU B 1 398 ? -3.598 -9.406 -11.75 1 98.19 398 LEU B C 1
ATOM 7431 O O . LEU B 1 398 ? -4.355 -9.711 -10.828 1 98.19 398 LEU B O 1
ATOM 7435 N N . PHE B 1 399 ? -3.492 -8.133 -12.109 1 97.69 399 PHE B N 1
ATOM 7436 C CA . PHE B 1 399 ? -4.109 -7.023 -11.391 1 97.69 399 PHE B CA 1
ATOM 7437 C C . PHE B 1 399 ? -5.629 -7.172 -11.375 1 97.69 399 PHE B C 1
ATOM 7439 O O . PHE B 1 399 ? -6.266 -6.934 -10.344 1 97.69 399 PHE B O 1
ATOM 7446 N N . PRO B 1 400 ? -6.246 -7.66 -12.516 1 96.25 400 PRO B N 1
ATOM 7447 C CA . PRO B 1 400 ? -7.707 -7.734 -12.547 1 96.25 400 PRO B CA 1
ATOM 7448 C C . PRO B 1 400 ? -8.266 -8.766 -11.562 1 96.25 400 PRO B C 1
ATOM 7450 O O . PRO B 1 400 ? -9.469 -8.797 -11.312 1 96.25 400 PRO B O 1
ATOM 7453 N N . LEU B 1 401 ? -7.363 -9.617 -11.031 1 96 401 LEU B N 1
ATOM 7454 C CA . LEU B 1 401 ? -7.812 -10.578 -10.031 1 96 401 LEU B CA 1
ATOM 7455 C C . LEU B 1 401 ? -8.344 -9.867 -8.797 1 96 401 LEU B C 1
ATOM 7457 O O . LEU B 1 401 ? -9.156 -10.422 -8.055 1 96 401 LEU B O 1
ATOM 7461 N N . ILE B 1 402 ? -7.797 -8.711 -8.555 1 96.56 402 ILE B N 1
ATOM 7462 C CA . ILE B 1 402 ? -8.242 -7.891 -7.438 1 96.56 402 ILE B CA 1
ATOM 7463 C C . ILE B 1 402 ? -9.25 -6.848 -7.926 1 96.56 402 ILE B C 1
ATOM 7465 O O . ILE B 1 402 ? -8.867 -5.82 -8.484 1 96.56 402 ILE B O 1
ATOM 7469 N N . ILE B 1 403 ? -10.508 -7.016 -7.613 1 93 403 ILE B N 1
ATOM 7470 C CA . ILE B 1 403 ? -11.578 -6.23 -8.219 1 93 403 ILE B CA 1
ATOM 7471 C C . ILE B 1 403 ? -11.766 -4.926 -7.445 1 93 403 ILE B C 1
ATOM 7473 O O . ILE B 1 403 ? -12.234 -3.928 -8 1 93 403 ILE B O 1
ATOM 7477 N N . THR B 1 404 ? -11.375 -4.953 -6.168 1 93.75 404 THR B N 1
ATOM 7478 C CA . THR B 1 404 ? -11.539 -3.75 -5.355 1 93.75 404 THR B CA 1
ATOM 7479 C C . THR B 1 404 ? -10.484 -2.707 -5.715 1 93.75 404 THR B C 1
ATOM 7481 O O . THR B 1 404 ? -9.328 -3.049 -5.992 1 93.75 404 THR B O 1
ATOM 7484 N N . ARG B 1 405 ? -10.805 -1.466 -5.738 1 91.31 405 ARG B N 1
ATOM 7485 C CA . ARG B 1 405 ? -9.93 -0.382 -6.172 1 91.31 405 ARG B CA 1
ATOM 7486 C C . ARG B 1 405 ? -9.016 0.07 -5.039 1 91.31 405 ARG B C 1
ATOM 7488 O O . ARG B 1 405 ? -7.98 0.7 -5.285 1 91.31 405 ARG B O 1
ATOM 7495 N N . GLU B 1 406 ? -9.352 -0.219 -3.768 1 90.94 406 GLU B N 1
ATOM 7496 C CA . GLU B 1 406 ? -8.586 0.207 -2.598 1 90.94 406 GLU B CA 1
ATOM 7497 C C . GLU B 1 406 ? -7.184 -0.393 -2.605 1 90.94 406 GLU B C 1
ATOM 7499 O O . GLU B 1 406 ? -6.258 0.177 -2.025 1 90.94 406 GLU B O 1
ATOM 7504 N N . GLU B 1 407 ? -7.027 -1.565 -3.344 1 95.06 407 GLU B N 1
ATOM 7505 C CA . GLU B 1 407 ? -5.75 -2.268 -3.33 1 95.06 407 GLU B CA 1
ATOM 7506 C C . GLU B 1 407 ? -4.867 -1.833 -4.496 1 95.06 407 GLU B C 1
ATOM 7508 O O . GLU B 1 407 ? -3.781 -2.379 -4.699 1 95.06 407 GLU B O 1
ATOM 7513 N N . THR B 1 408 ? -5.312 -0.795 -5.293 1 94.88 408 THR B N 1
ATOM 7514 C CA . THR B 1 408 ? -4.559 -0.339 -6.453 1 94.88 408 THR B CA 1
ATOM 7515 C C . THR B 1 408 ? -3.154 0.104 -6.043 1 94.88 408 THR B C 1
ATOM 7517 O O . THR B 1 408 ? -2.174 -0.232 -6.711 1 94.88 408 THR B O 1
ATOM 7520 N N . PHE B 1 409 ? -3.057 0.83 -4.93 1 94.75 409 PHE B N 1
ATOM 7521 C CA . PHE B 1 409 ? -1.765 1.285 -4.43 1 94.75 409 PHE B CA 1
ATOM 7522 C C . PHE B 1 409 ? -0.851 0.102 -4.133 1 94.75 409 PHE B C 1
ATOM 7524 O O . PHE B 1 409 ? 0.318 0.1 -4.523 1 94.75 409 PHE B O 1
ATOM 7531 N N . ILE B 1 410 ? -1.38 -0.938 -3.484 1 96.25 410 ILE B N 1
ATOM 7532 C CA . ILE B 1 410 ? -0.611 -2.102 -3.057 1 96.25 410 ILE B CA 1
ATOM 7533 C C . ILE B 1 410 ? -0.084 -2.85 -4.277 1 96.25 410 ILE B C 1
ATOM 7535 O O . ILE B 1 410 ? 1.106 -3.162 -4.355 1 96.25 410 ILE B O 1
ATOM 7539 N N . LYS B 1 411 ? -0.917 -3.07 -5.301 1 96.62 411 LYS B N 1
ATOM 7540 C CA . LYS B 1 411 ? -0.539 -3.785 -6.516 1 96.62 411 LYS B CA 1
ATOM 7541 C C . LYS B 1 411 ? 0.583 -3.061 -7.254 1 96.62 411 LYS B C 1
ATOM 7543 O O . LYS B 1 411 ? 1.592 -3.67 -7.613 1 96.62 411 LYS B O 1
ATOM 7548 N N . ALA B 1 412 ? 0.371 -1.787 -7.371 1 96.19 412 ALA B N 1
ATOM 7549 C CA . ALA B 1 412 ? 1.306 -0.972 -8.141 1 96.19 412 ALA B CA 1
ATOM 7550 C C . ALA B 1 412 ? 2.67 -0.909 -7.465 1 96.19 412 ALA B C 1
ATOM 7552 O O . ALA B 1 412 ? 3.705 -1.059 -8.117 1 96.19 412 ALA B O 1
ATOM 7553 N N . VAL B 1 413 ? 2.66 -0.746 -6.176 1 94.88 413 VAL B N 1
ATOM 7554 C CA . VAL B 1 413 ? 3.902 -0.577 -5.43 1 94.88 413 VAL B CA 1
ATOM 7555 C C . VAL B 1 413 ? 4.672 -1.896 -5.398 1 94.88 413 VAL B C 1
ATOM 7557 O O . VAL B 1 413 ? 5.887 -1.917 -5.598 1 94.88 413 VAL B O 1
ATOM 7560 N N . LEU B 1 414 ? 4 -3.018 -5.199 1 97 414 LEU B N 1
ATOM 7561 C CA . LEU B 1 414 ? 4.66 -4.32 -5.172 1 97 414 LEU B CA 1
ATOM 7562 C C . LEU B 1 414 ? 5.293 -4.637 -6.523 1 97 414 LEU B C 1
ATOM 7564 O O . LEU B 1 414 ? 6.461 -5.023 -6.59 1 97 414 LEU B O 1
ATOM 7568 N N . ALA B 1 415 ? 4.531 -4.422 -7.562 1 97.75 415 ALA B N 1
ATOM 7569 C CA . ALA B 1 415 ? 5.016 -4.742 -8.906 1 97.75 415 ALA B CA 1
ATOM 7570 C C . ALA B 1 415 ? 6.152 -3.809 -9.312 1 97.75 415 ALA B C 1
ATOM 7572 O O . ALA B 1 415 ? 7.156 -4.254 -9.875 1 97.75 415 ALA B O 1
ATOM 7573 N N . ALA B 1 416 ? 6.043 -2.521 -8.984 1 95.81 416 ALA B N 1
ATOM 7574 C CA . ALA B 1 416 ? 7.039 -1.536 -9.398 1 95.81 416 ALA B CA 1
ATOM 7575 C C . ALA B 1 416 ? 8.359 -1.756 -8.664 1 95.81 416 ALA B C 1
ATOM 7577 O O . ALA B 1 416 ? 9.43 -1.77 -9.281 1 95.81 416 ALA B O 1
ATOM 7578 N N . PHE B 1 417 ? 8.289 -1.936 -7.34 1 95.19 417 PHE B N 1
ATOM 7579 C CA . PHE B 1 417 ? 9.508 -2.129 -6.562 1 95.19 417 PHE B CA 1
ATOM 7580 C C . PHE B 1 417 ? 10.211 -3.418 -6.969 1 95.19 417 PHE B C 1
ATOM 7582 O O . PHE B 1 417 ? 11.438 -3.461 -7.055 1 95.19 417 PHE B O 1
ATOM 7589 N N . TYR B 1 418 ? 9.445 -4.453 -7.223 1 97.75 418 TYR B N 1
ATOM 7590 C CA . TYR B 1 418 ? 10.016 -5.719 -7.68 1 97.75 418 TYR B CA 1
ATOM 7591 C C . TYR B 1 418 ? 10.68 -5.555 -9.039 1 97.75 418 TYR B C 1
ATOM 7593 O O . TYR B 1 418 ? 11.82 -6 -9.242 1 97.75 418 TYR B O 1
ATOM 7601 N N . GLY B 1 419 ? 9.992 -4.918 -9.953 1 96.38 419 GLY B N 1
ATOM 7602 C CA . GLY B 1 419 ? 10.531 -4.711 -11.289 1 96.38 419 GLY B CA 1
ATOM 7603 C C . GLY B 1 419 ? 11.812 -3.904 -11.297 1 96.38 419 GLY B C 1
ATOM 7604 O O . GLY B 1 419 ? 12.766 -4.25 -11.992 1 96.38 419 GLY B O 1
ATOM 7605 N N . ILE B 1 420 ? 11.828 -2.84 -10.508 1 94.31 420 ILE B N 1
ATOM 7606 C CA . ILE B 1 420 ? 13.008 -1.994 -10.414 1 94.31 420 ILE B CA 1
ATOM 7607 C C . ILE B 1 420 ? 14.172 -2.795 -9.836 1 94.31 420 ILE B C 1
ATOM 7609 O O . ILE B 1 420 ? 15.281 -2.783 -10.383 1 94.31 420 ILE B O 1
ATOM 7613 N N . TYR B 1 421 ? 13.906 -3.518 -8.766 1 96 421 TYR B N 1
ATOM 7614 C CA . TYR B 1 421 ? 14.945 -4.312 -8.117 1 96 421 TYR B CA 1
ATOM 7615 C C . TYR B 1 421 ? 15.516 -5.355 -9.078 1 96 421 TYR B C 1
ATOM 7617 O O . TYR B 1 421 ? 16.734 -5.48 -9.219 1 96 421 TYR B O 1
ATOM 7625 N N . ILE B 1 422 ? 14.641 -6.094 -9.742 1 96.88 422 ILE B N 1
ATOM 7626 C CA . ILE B 1 422 ? 15.055 -7.188 -10.617 1 96.88 422 ILE B CA 1
ATOM 7627 C C . ILE B 1 422 ? 15.852 -6.633 -11.797 1 96.88 422 ILE B C 1
ATOM 7629 O O . ILE B 1 422 ? 16.875 -7.207 -12.195 1 96.88 422 ILE B O 1
ATOM 7633 N N . THR B 1 423 ? 15.383 -5.531 -12.367 1 95.12 423 THR B N 1
ATOM 7634 C CA . THR B 1 423 ? 16.062 -4.93 -13.508 1 95.12 423 THR B CA 1
ATOM 7635 C C . THR B 1 423 ? 17.484 -4.523 -13.141 1 95.12 423 THR B C 1
ATOM 7637 O O . THR B 1 423 ? 18.438 -4.828 -13.867 1 95.12 423 THR B O 1
ATOM 7640 N N . TYR B 1 424 ? 17.656 -3.92 -11.984 1 93.94 424 TYR B N 1
ATOM 7641 C CA . TYR B 1 424 ? 18.984 -3.473 -11.578 1 93.94 424 TYR B CA 1
ATOM 7642 C C . TYR B 1 424 ? 19.844 -4.648 -11.133 1 93.94 424 TYR B C 1
ATOM 7644 O O . TYR B 1 424 ? 21.031 -4.699 -11.438 1 93.94 424 TYR B O 1
ATOM 7652 N N . ALA B 1 425 ? 19.281 -5.551 -10.43 1 95.94 425 ALA B N 1
ATOM 7653 C CA . ALA B 1 425 ? 20.031 -6.703 -9.938 1 95.94 425 ALA B CA 1
ATOM 7654 C C . ALA B 1 425 ? 20.562 -7.543 -11.094 1 95.94 425 ALA B C 1
ATOM 7656 O O . ALA B 1 425 ? 21.75 -7.91 -11.117 1 95.94 425 ALA B O 1
ATOM 7657 N N . LEU B 1 426 ? 19.688 -7.855 -12.07 1 96.44 426 LEU B N 1
ATOM 7658 C CA . LEU B 1 426 ? 20.125 -8.641 -13.227 1 96.44 426 LEU B CA 1
ATOM 7659 C C . LEU B 1 426 ? 21.141 -7.859 -14.062 1 96.44 426 LEU B C 1
ATOM 7661 O O . LEU B 1 426 ? 22.047 -8.445 -14.648 1 96.44 426 LEU B O 1
ATOM 7665 N N . GLY B 1 427 ? 20.922 -6.535 -14.086 1 94.62 427 GLY B N 1
ATOM 7666 C CA . GLY B 1 427 ? 21.922 -5.707 -14.742 1 94.62 427 GLY B CA 1
ATOM 7667 C C . GLY B 1 427 ? 23.297 -5.828 -14.117 1 94.62 427 GLY B C 1
ATOM 7668 O O . GLY B 1 427 ? 24.312 -5.84 -14.828 1 94.62 427 GLY B O 1
ATOM 7669 N N . CYS B 1 428 ? 23.312 -5.922 -12.867 1 94.06 428 CYS B N 1
ATOM 7670 C CA . CYS B 1 428 ? 24.562 -6.074 -12.141 1 94.06 428 CYS B CA 1
ATOM 7671 C C . CYS B 1 428 ? 25.172 -7.457 -12.375 1 94.06 428 CYS B C 1
ATOM 7673 O O . CYS B 1 428 ? 26.391 -7.598 -12.477 1 94.06 428 CYS B O 1
ATOM 7675 N N . VAL B 1 429 ? 24.375 -8.438 -12.453 1 95.12 429 VAL B N 1
ATOM 7676 C CA . VAL B 1 429 ? 24.844 -9.805 -12.641 1 95.12 429 VAL B CA 1
ATOM 7677 C C . VAL B 1 429 ? 25.578 -9.914 -13.977 1 95.12 429 VAL B C 1
ATOM 7679 O O . VAL B 1 429 ? 26.656 -10.5 -14.055 1 95.12 429 VAL B O 1
ATOM 7682 N N . HIS B 1 430 ? 24.938 -9.328 -14.969 1 94.38 430 HIS B N 1
ATOM 7683 C CA . HIS B 1 430 ? 25.453 -9.539 -16.312 1 94.38 430 HIS B CA 1
ATOM 7684 C C . HIS B 1 430 ? 26.203 -8.312 -16.812 1 94.38 430 HIS B C 1
ATOM 7686 O O . HIS B 1 430 ? 26.719 -8.312 -17.938 1 94.38 430 HIS B O 1
ATOM 7692 N N . ARG B 1 431 ? 26.25 -7.145 -16.047 1 87.12 431 ARG B N 1
ATOM 7693 C CA . ARG B 1 431 ? 26.953 -5.91 -16.391 1 87.12 431 ARG B CA 1
ATOM 7694 C C . ARG B 1 431 ? 26.484 -5.371 -17.75 1 87.12 431 ARG B C 1
ATOM 7696 O O . ARG B 1 431 ? 27.312 -5.023 -18.594 1 87.12 431 ARG B O 1
ATOM 7703 N N . TYR B 1 432 ? 25.156 -5.473 -18.031 1 77.5 432 TYR B N 1
ATOM 7704 C CA . TYR B 1 432 ? 24.594 -5.051 -19.312 1 77.5 432 TYR B CA 1
ATOM 7705 C C . TYR B 1 432 ? 23.156 -4.602 -19.172 1 77.5 432 TYR B C 1
ATOM 7707 O O . TYR B 1 432 ? 22.484 -4.965 -18.203 1 77.5 432 TYR B O 1
ATOM 7715 N N . GLN B 1 433 ? 22.781 -3.695 -20.156 1 70.19 433 GLN B N 1
ATOM 7716 C CA . GLN B 1 433 ? 21.391 -3.295 -20.203 1 70.19 433 GLN B CA 1
ATOM 7717 C C . GLN B 1 433 ? 20.547 -4.348 -20.922 1 70.19 433 GLN B C 1
ATOM 7719 O O . GLN B 1 433 ? 20.797 -4.672 -22.078 1 70.19 433 GLN B O 1
ATOM 7724 N N . HIS B 1 434 ? 19.484 -4.801 -20.25 1 76.88 434 HIS B N 1
ATOM 7725 C CA . HIS B 1 434 ? 18.906 -6.055 -20.719 1 76.88 434 HIS B CA 1
ATOM 7726 C C . HIS B 1 434 ? 17.641 -5.812 -21.547 1 76.88 434 HIS B C 1
ATOM 7728 O O . HIS B 1 434 ? 17.141 -6.727 -22.203 1 76.88 434 HIS B O 1
ATOM 7734 N N . LEU B 1 435 ? 17.219 -4.59 -21.609 1 85.5 435 LEU B N 1
ATOM 7735 C CA . LEU B 1 435 ? 15.984 -4.414 -22.375 1 85.5 435 LEU B CA 1
ATOM 7736 C C . LEU B 1 435 ? 16.266 -3.676 -23.672 1 85.5 435 LEU B C 1
ATOM 7738 O O . LEU B 1 435 ? 16.984 -2.678 -23.688 1 85.5 435 LEU B O 1
ATOM 7742 N N . SER B 1 436 ? 15.828 -4.246 -24.812 1 86.38 436 SER B N 1
ATOM 7743 C CA . SER B 1 436 ? 15.883 -3.582 -26.109 1 86.38 436 SER B CA 1
ATOM 7744 C C . SER B 1 436 ? 15.008 -2.332 -26.125 1 86.38 436 SER B C 1
ATOM 7746 O O . SER B 1 436 ? 14.195 -2.121 -25.219 1 86.38 436 SER B O 1
ATOM 7748 N N . ARG B 1 437 ? 15.219 -1.513 -27.078 1 89.69 437 ARG B N 1
ATOM 7749 C CA . ARG B 1 437 ? 14.398 -0.314 -27.25 1 89.69 437 ARG B CA 1
ATOM 7750 C C . ARG B 1 437 ? 12.922 -0.671 -27.391 1 89.69 437 ARG B C 1
ATOM 7752 O O . ARG B 1 437 ? 12.055 0.013 -26.844 1 89.69 437 ARG B O 1
ATOM 7759 N N . TRP B 1 438 ? 12.68 -1.723 -28.078 1 90.56 438 TRP B N 1
ATOM 7760 C CA . TRP B 1 438 ? 11.305 -2.17 -28.297 1 90.56 438 TRP B CA 1
ATOM 7761 C C . TRP B 1 438 ? 10.711 -2.705 -27 1 90.56 438 TRP B C 1
ATOM 7763 O O . TRP B 1 438 ? 9.523 -2.506 -26.734 1 90.56 438 TRP B O 1
ATOM 7773 N N . GLY B 1 439 ? 11.617 -3.396 -26.281 1 92.5 439 GLY B N 1
ATOM 7774 C CA . GLY B 1 439 ? 11.156 -3.865 -24.969 1 92.5 439 GLY B CA 1
ATOM 7775 C C . GLY B 1 439 ? 10.812 -2.738 -24.016 1 92.5 439 GLY B C 1
ATOM 7776 O O . GLY B 1 439 ? 9.812 -2.807 -23.312 1 92.5 439 GLY B O 1
ATOM 7777 N N . GLN B 1 440 ? 11.555 -1.722 -24.078 1 93.19 440 GLN B N 1
ATOM 7778 C CA . GLN B 1 440 ? 11.312 -0.556 -23.234 1 93.19 440 GLN B CA 1
ATOM 7779 C C . GLN B 1 440 ? 10.031 0.166 -23.641 1 93.19 440 GLN B C 1
ATOM 7781 O O . GLN B 1 440 ? 9.242 0.578 -22.797 1 93.19 440 GLN B O 1
ATOM 7786 N N . LEU B 1 441 ? 9.883 0.316 -24.922 1 94.44 441 LEU B N 1
ATOM 7787 C CA . LEU B 1 441 ? 8.68 0.969 -25.438 1 94.44 441 LEU B CA 1
ATOM 7788 C C . LEU B 1 441 ? 7.434 0.19 -25.047 1 94.44 441 LEU B C 1
ATOM 7790 O O . LEU B 1 441 ? 6.422 0.783 -24.656 1 94.44 441 LEU B O 1
ATOM 7794 N N . TYR B 1 442 ? 7.531 -1.076 -25.203 1 96.19 442 TYR B N 1
ATOM 7795 C CA . TYR B 1 442 ? 6.414 -1.92 -24.797 1 96.19 442 TYR B CA 1
ATOM 7796 C C . TYR B 1 442 ? 6.102 -1.734 -23.312 1 96.19 442 TYR B C 1
ATOM 7798 O O . TYR B 1 442 ? 4.934 -1.61 -22.922 1 96.19 442 TYR B O 1
ATOM 7806 N N . LEU B 1 443 ? 7.145 -1.724 -22.484 1 95.5 443 LEU B N 1
ATOM 7807 C CA . LEU B 1 443 ? 6.953 -1.572 -21.047 1 95.5 443 LEU B CA 1
ATOM 7808 C C . LEU B 1 443 ? 6.34 -0.215 -20.719 1 95.5 443 LEU B C 1
ATOM 7810 O O . LEU B 1 443 ? 5.539 -0.097 -19.781 1 95.5 443 LEU B O 1
ATOM 7814 N N . PHE B 1 444 ? 6.715 0.809 -21.469 1 95.06 444 PHE B N 1
ATOM 7815 C CA . PHE B 1 444 ? 6.137 2.135 -21.266 1 95.06 444 PHE B CA 1
ATOM 7816 C C . PHE B 1 444 ? 4.641 2.121 -21.547 1 95.06 444 PHE B C 1
ATOM 7818 O O . PHE B 1 444 ? 3.881 2.873 -20.938 1 95.06 444 PHE B O 1
ATOM 7825 N N . GLY B 1 445 ? 4.207 1.302 -22.484 1 97.38 445 GLY B N 1
ATOM 7826 C CA . GLY B 1 445 ? 2.799 1.187 -22.812 1 97.38 445 GLY B CA 1
ATOM 7827 C C . GLY B 1 445 ? 1.954 0.651 -21.672 1 97.38 445 GLY B C 1
ATOM 7828 O O . GLY B 1 445 ? 0.735 0.834 -21.656 1 97.38 445 GLY B O 1
ATOM 7829 N N . LEU B 1 446 ? 2.582 0.035 -20.641 1 97.31 446 LEU B N 1
ATOM 7830 C CA . LEU B 1 446 ? 1.858 -0.481 -19.484 1 97.31 446 LEU B CA 1
ATOM 7831 C C . LEU B 1 446 ? 1.366 0.658 -18.594 1 97.31 446 LEU B C 1
ATOM 7833 O O . LEU B 1 446 ? 0.39 0.499 -17.859 1 97.31 446 LEU B O 1
ATOM 7837 N N . VAL B 1 447 ? 1.978 1.848 -18.672 1 95.75 447 VAL B N 1
ATOM 7838 C CA . VAL B 1 447 ? 1.644 2.969 -17.812 1 95.75 447 VAL B CA 1
ATOM 7839 C C . VAL B 1 447 ? 0.28 3.535 -18.188 1 95.75 447 VAL B C 1
ATOM 7841 O O . VAL B 1 447 ? -0.631 3.598 -17.359 1 95.75 447 VAL B O 1
ATOM 7844 N N . PRO B 1 448 ? 0.067 3.955 -19.5 1 96.94 448 PRO B N 1
ATOM 7845 C CA . PRO B 1 448 ? -1.276 4.418 -19.844 1 96.94 448 PRO B CA 1
ATOM 7846 C C . PRO B 1 448 ? -2.336 3.33 -19.688 1 96.94 448 PRO B C 1
ATOM 7848 O O . PRO B 1 448 ? -3.488 3.627 -19.359 1 96.94 448 PRO B O 1
ATOM 7851 N N . LEU B 1 449 ? -1.974 2.08 -19.938 1 97.56 449 LEU B N 1
ATOM 7852 C CA . LEU B 1 449 ? -2.908 0.983 -19.719 1 97.56 449 LEU B CA 1
ATOM 7853 C C . LEU B 1 449 ? -3.322 0.909 -18.25 1 97.56 449 LEU B C 1
ATOM 7855 O O . LEU B 1 449 ? -4.504 0.729 -17.938 1 97.56 449 LEU B O 1
ATOM 7859 N N . PHE B 1 450 ? -2.348 1.058 -17.391 1 97.31 450 PHE B N 1
ATOM 7860 C CA . PHE B 1 450 ? -2.598 1.049 -15.945 1 97.31 450 PHE B CA 1
ATOM 7861 C C . PHE B 1 450 ? -3.533 2.186 -15.555 1 97.31 450 PHE B C 1
ATOM 7863 O O . PHE B 1 450 ? -4.484 1.979 -14.797 1 97.31 450 PHE B O 1
ATOM 7870 N N . ILE B 1 451 ? -3.256 3.377 -16.016 1 95.81 451 ILE B N 1
ATOM 7871 C CA . ILE B 1 451 ? -4.074 4.543 -15.703 1 95.81 451 ILE B CA 1
ATOM 7872 C C . ILE B 1 451 ? -5.512 4.301 -16.141 1 95.81 451 ILE B C 1
ATOM 7874 O O . ILE B 1 451 ? -6.453 4.559 -15.383 1 95.81 451 ILE B O 1
ATOM 7878 N N . TYR B 1 452 ? -5.66 3.744 -17.266 1 95.75 452 TYR B N 1
ATOM 7879 C CA . TYR B 1 452 ? -6.996 3.48 -17.797 1 95.75 452 TYR B CA 1
ATOM 7880 C C . TYR B 1 452 ? -7.672 2.357 -17.016 1 95.75 452 TYR B C 1
ATOM 7882 O O . TYR B 1 452 ? -8.789 2.52 -16.516 1 95.75 452 TYR B O 1
ATOM 7890 N N . THR B 1 453 ? -6.996 1.246 -16.844 1 95.75 453 THR B N 1
ATOM 7891 C CA . THR B 1 453 ? -7.656 0.047 -16.344 1 95.75 453 THR B CA 1
ATOM 7892 C C . THR B 1 453 ? -7.82 0.118 -14.828 1 95.75 453 THR B C 1
ATOM 7894 O O . THR B 1 453 ? -8.82 -0.358 -14.281 1 95.75 453 THR B O 1
ATOM 7897 N N . GLU B 1 454 ? -6.848 0.753 -14.102 1 94.31 454 GLU B N 1
ATOM 7898 C CA . GLU B 1 454 ? -6.852 0.714 -12.641 1 94.31 454 GLU B CA 1
ATOM 7899 C C . GLU B 1 454 ? -7.434 1.999 -12.055 1 94.31 454 GLU B C 1
ATOM 7901 O O . GLU B 1 454 ? -8 1.989 -10.961 1 94.31 454 GLU B O 1
ATOM 7906 N N . LEU B 1 455 ? -7.363 3.084 -12.781 1 93.06 455 LEU B N 1
ATOM 7907 C CA . LEU B 1 455 ? -7.707 4.355 -12.148 1 93.06 455 LEU B CA 1
ATOM 7908 C C . LEU B 1 455 ? -8.945 4.965 -12.797 1 93.06 455 LEU B C 1
ATOM 7910 O O . LEU B 1 455 ? -9.82 5.492 -12.109 1 93.06 455 LEU B O 1
ATOM 7914 N N . LEU B 1 456 ? -9.109 4.863 -14.172 1 93.38 456 LEU B N 1
ATOM 7915 C CA . LEU B 1 456 ? -10.086 5.727 -14.828 1 93.38 456 LEU B CA 1
ATOM 7916 C C . LEU B 1 456 ? -11.109 4.902 -15.602 1 93.38 456 LEU B C 1
ATOM 7918 O O . LEU B 1 456 ? -12.117 5.434 -16.078 1 93.38 456 LEU B O 1
ATOM 7922 N N . GLY B 1 457 ? -10.922 3.658 -15.789 1 90.75 457 GLY B N 1
ATOM 7923 C CA . GLY B 1 457 ? -11.758 2.844 -16.656 1 90.75 457 GLY B CA 1
ATOM 7924 C C . GLY B 1 457 ? -13.234 2.916 -16.297 1 90.75 457 GLY B C 1
ATOM 7925 O O . GLY B 1 457 ? -14.086 3.09 -17.172 1 90.75 457 GLY B O 1
ATOM 7926 N N . HIS B 1 458 ? -13.578 2.834 -15.055 1 89.75 458 HIS B N 1
ATOM 7927 C CA . HIS B 1 458 ? -14.961 2.809 -14.602 1 89.75 458 HIS B CA 1
ATOM 7928 C C . HIS B 1 458 ? -15.609 4.188 -14.719 1 89.75 458 HIS B C 1
ATOM 7930 O O . HIS B 1 458 ? -16.828 4.305 -14.703 1 89.75 458 HIS B O 1
ATOM 7936 N N . VAL B 1 459 ? -14.805 5.176 -14.867 1 89.88 459 VAL B N 1
ATOM 7937 C CA . VAL B 1 459 ? -15.305 6.539 -14.984 1 89.88 459 VAL B CA 1
ATOM 7938 C C . VAL B 1 459 ? -15.453 6.91 -16.453 1 89.88 459 VAL B C 1
ATOM 7940 O O . VAL B 1 459 ? -16.453 7.52 -16.859 1 89.88 459 VAL B O 1
ATOM 7943 N N . LEU B 1 460 ? -14.5 6.52 -17.281 1 90.88 460 LEU B N 1
ATOM 7944 C CA . LEU B 1 460 ? -14.453 6.91 -18.688 1 90.88 460 LEU B CA 1
ATOM 7945 C C . LEU B 1 460 ? -15.391 6.043 -19.516 1 90.88 460 LEU B C 1
ATOM 7947 O O . LEU B 1 460 ? -16.016 6.527 -20.469 1 90.88 460 LEU B O 1
ATOM 7951 N N . THR B 1 461 ? -15.438 4.73 -19.203 1 91.56 461 THR B N 1
ATOM 7952 C CA . THR B 1 461 ? -16.25 3.814 -19.984 1 91.56 461 THR B CA 1
ATOM 7953 C C . THR B 1 461 ? -17.125 2.943 -19.078 1 91.56 461 THR B C 1
ATOM 7955 O O . THR B 1 461 ? -17.047 1.714 -19.141 1 91.56 461 THR B O 1
ATOM 7958 N N . PRO B 1 462 ? -18 3.598 -18.328 1 87.81 462 PRO B N 1
ATOM 7959 C CA . PRO B 1 462 ? -18.844 2.838 -17.406 1 87.81 462 PRO B CA 1
ATOM 7960 C C . PRO B 1 462 ? -19.781 1.87 -18.141 1 87.81 462 PRO B C 1
ATOM 7962 O O . PRO B 1 462 ? -20.188 0.854 -17.562 1 87.81 462 PRO B O 1
ATOM 7965 N N . GLN B 1 463 ? -20.062 2.074 -19.406 1 89.5 463 GLN B N 1
ATOM 7966 C CA . GLN B 1 463 ? -20.984 1.253 -20.188 1 89.5 463 GLN B CA 1
ATOM 7967 C C . GLN B 1 463 ? -20.297 -0.002 -20.719 1 89.5 463 GLN B C 1
ATOM 7969 O O . GLN B 1 463 ? -20.969 -0.947 -21.141 1 89.5 463 GLN B O 1
ATOM 7974 N N . LEU B 1 464 ? -19 -0.038 -20.672 1 90.38 464 LEU B N 1
ATOM 7975 C CA . LEU B 1 464 ? -18.219 -1.169 -21.172 1 90.38 464 LEU B CA 1
ATOM 7976 C C . LEU B 1 464 ? -17.359 -1.763 -20.062 1 90.38 464 LEU B C 1
ATOM 7978 O O . LEU B 1 464 ? -16.141 -1.674 -20.094 1 90.38 464 LEU B O 1
ATOM 7982 N N . PRO B 1 465 ? -17.969 -2.477 -19.188 1 88.75 465 PRO B N 1
ATOM 7983 C CA . PRO B 1 465 ? -17.25 -2.957 -18 1 88.75 465 PRO B CA 1
ATOM 7984 C C . PRO B 1 465 ? -16.172 -3.982 -18.344 1 88.75 465 PRO B C 1
ATOM 7986 O O . PRO B 1 465 ? -15.211 -4.156 -17.578 1 88.75 465 PRO B O 1
ATOM 7989 N N . PHE B 1 466 ? -16.297 -4.617 -19.484 1 92.12 466 PHE B N 1
ATOM 7990 C CA . PHE B 1 466 ? -15.328 -5.648 -19.844 1 92.12 466 PHE B CA 1
ATOM 7991 C C . PHE B 1 466 ? -14.164 -5.051 -20.625 1 92.12 466 PHE B C 1
ATOM 7993 O O . PHE B 1 466 ? -13.133 -5.699 -20.797 1 92.12 466 PHE B O 1
ATOM 8000 N N . LEU B 1 467 ? -14.258 -3.881 -21.078 1 92.81 467 LEU B N 1
ATOM 8001 C CA . LEU B 1 467 ? -13.258 -3.271 -21.938 1 92.81 467 LEU B CA 1
ATOM 8002 C C . LEU B 1 467 ? -11.906 -3.184 -21.234 1 92.81 467 LEU B C 1
ATOM 8004 O O . LEU B 1 467 ? -10.875 -3.506 -21.828 1 92.81 467 LEU B O 1
ATOM 8008 N N . PRO B 1 468 ? -11.828 -2.729 -19.984 1 94.31 468 PRO B N 1
ATOM 8009 C CA . PRO B 1 468 ? -10.531 -2.709 -19.312 1 94.31 468 PRO B CA 1
ATOM 8010 C C . PRO B 1 468 ? -9.914 -4.098 -19.188 1 94.31 468 PRO B C 1
ATOM 8012 O O . PRO B 1 468 ? -8.688 -4.25 -19.297 1 94.31 468 PRO B O 1
ATOM 8015 N N . LEU B 1 469 ? -10.703 -5.117 -18.938 1 95.25 469 LEU B N 1
ATOM 8016 C CA . LEU B 1 469 ? -10.219 -6.488 -18.844 1 95.25 469 LEU B CA 1
ATOM 8017 C C . LEU B 1 469 ? -9.688 -6.969 -20.188 1 95.25 469 LEU B C 1
ATOM 8019 O O . LEU B 1 469 ? -8.609 -7.566 -20.25 1 95.25 469 LEU B O 1
ATOM 8023 N N . MET B 1 470 ? -10.461 -6.656 -21.203 1 94.81 470 MET B N 1
ATOM 8024 C CA . MET B 1 470 ? -10.062 -7.035 -22.562 1 94.81 470 MET B CA 1
ATOM 8025 C C . MET B 1 470 ? -8.773 -6.328 -22.969 1 94.81 470 MET B C 1
ATOM 8027 O O . MET B 1 470 ? -7.879 -6.941 -23.547 1 94.81 470 MET B O 1
ATOM 8031 N N . ALA B 1 471 ? -8.695 -5.047 -22.641 1 96.31 471 ALA B N 1
ATOM 8032 C CA . ALA B 1 471 ? -7.504 -4.266 -22.969 1 96.31 471 ALA B CA 1
ATOM 8033 C C . ALA B 1 471 ? -6.266 -4.848 -22.297 1 96.31 471 ALA B C 1
ATOM 8035 O O . ALA B 1 471 ? -5.199 -4.926 -22.922 1 96.31 471 ALA B O 1
ATOM 8036 N N . THR B 1 472 ? -6.406 -5.234 -21.047 1 97.44 472 THR B N 1
ATOM 8037 C CA . THR B 1 472 ? -5.301 -5.836 -20.312 1 97.44 472 THR B CA 1
ATOM 8038 C C . THR B 1 472 ? -4.895 -7.168 -20.938 1 97.44 472 THR B C 1
ATOM 8040 O O . THR B 1 472 ? -3.711 -7.41 -21.188 1 97.44 472 THR B O 1
ATOM 8043 N N . SER B 1 473 ? -5.852 -8.031 -21.25 1 97.25 473 SER B N 1
ATOM 8044 C CA . SER B 1 473 ? -5.586 -9.352 -21.812 1 97.25 473 SER B CA 1
ATOM 8045 C C . SER B 1 473 ? -4.902 -9.242 -23.172 1 97.25 473 SER B C 1
ATOM 8047 O O . SER B 1 473 ? -3.875 -9.883 -23.406 1 97.25 473 SER B O 1
ATOM 8049 N N . VAL B 1 474 ? -5.418 -8.414 -23.969 1 96.88 474 VAL B N 1
ATOM 8050 C CA . VAL B 1 474 ? -4.93 -8.305 -25.344 1 96.88 474 VAL B CA 1
ATOM 8051 C C . VAL B 1 474 ? -3.543 -7.668 -25.344 1 96.88 474 VAL B C 1
ATOM 8053 O O . VAL B 1 474 ? -2.625 -8.172 -26 1 96.88 474 VAL B O 1
ATOM 8056 N N . TYR B 1 475 ? -3.396 -6.578 -24.625 1 98 475 TYR B N 1
ATOM 8057 C CA . TYR B 1 475 ? -2.1 -5.91 -24.609 1 98 475 TYR B CA 1
ATOM 8058 C C . TYR B 1 475 ? -1.022 -6.828 -24.047 1 98 475 TYR B C 1
ATOM 8060 O O . TYR B 1 475 ? 0.072 -6.93 -24.594 1 98 475 TYR B O 1
ATOM 8068 N N . CYS B 1 476 ? -1.31 -7.508 -22.969 1 98.38 476 CYS B N 1
ATOM 8069 C CA . CYS B 1 476 ? -0.328 -8.352 -22.297 1 98.38 476 CYS B CA 1
ATOM 8070 C C . CYS B 1 476 ? -0.018 -9.594 -23.125 1 98.38 476 CYS B C 1
ATOM 8072 O O . CYS B 1 476 ? 1.084 -10.141 -23.047 1 98.38 476 CYS B O 1
ATOM 8074 N N . THR B 1 477 ? -0.951 -10.023 -23.953 1 98.38 477 THR B N 1
ATOM 8075 C CA . THR B 1 477 ? -0.714 -11.172 -24.828 1 98.38 477 THR B CA 1
ATOM 8076 C C . THR B 1 477 ? 0.474 -10.914 -25.75 1 98.38 477 THR B C 1
ATOM 8078 O O . THR B 1 477 ? 1.279 -11.812 -26 1 98.38 477 THR B O 1
ATOM 8081 N N . PHE B 1 478 ? 0.626 -9.727 -26.203 1 97.69 478 PHE B N 1
ATOM 8082 C CA . PHE B 1 478 ? 1.742 -9.391 -27.078 1 97.69 478 PHE B CA 1
ATOM 8083 C C . PHE B 1 478 ? 3.068 -9.516 -26.344 1 97.69 478 PHE B C 1
ATOM 8085 O O . PHE B 1 478 ? 4.055 -9.992 -26.906 1 97.69 478 PHE B O 1
ATOM 8092 N N . GLY B 1 479 ? 3.062 -9.086 -25.094 1 97.75 479 GLY B N 1
ATOM 8093 C CA . GLY B 1 479 ? 4.273 -9.211 -24.297 1 97.75 479 GLY B CA 1
ATOM 8094 C C . GLY B 1 479 ? 4.656 -10.656 -24.031 1 97.75 479 GLY B C 1
ATOM 8095 O O . GLY B 1 479 ? 5.832 -11.023 -24.141 1 97.75 479 GLY B O 1
ATOM 8096 N N . VAL B 1 480 ? 3.691 -11.5 -23.734 1 98.38 480 VAL B N 1
ATOM 8097 C CA . VAL B 1 480 ? 3.953 -12.906 -23.453 1 98.38 480 VAL B CA 1
ATOM 8098 C C . VAL B 1 480 ? 4.445 -13.609 -24.719 1 98.38 480 VAL B C 1
ATOM 8100 O O . VAL B 1 480 ? 5.391 -14.398 -24.672 1 98.38 480 VAL B O 1
ATOM 8103 N N . HIS B 1 481 ? 3.842 -13.281 -25.875 1 98.12 481 HIS B N 1
ATOM 8104 C CA . HIS B 1 481 ? 4.277 -13.867 -27.141 1 98.12 481 HIS B CA 1
ATOM 8105 C C . HIS B 1 481 ? 5.707 -13.453 -27.469 1 98.12 481 HIS B C 1
ATOM 8107 O O . HIS B 1 481 ? 6.484 -14.266 -27.984 1 98.12 481 HIS B O 1
ATOM 8113 N N . ALA B 1 482 ? 5.996 -12.211 -27.234 1 96.75 482 ALA B N 1
ATOM 8114 C CA . ALA B 1 482 ? 7.355 -11.734 -27.484 1 96.75 482 ALA B CA 1
ATOM 8115 C C . ALA B 1 482 ? 8.375 -12.516 -26.656 1 96.75 482 ALA B C 1
ATOM 8117 O O . ALA B 1 482 ? 9.453 -12.859 -27.156 1 96.75 482 ALA B O 1
ATOM 8118 N N . CYS B 1 483 ? 8.047 -12.773 -25.438 1 97.06 483 CYS B N 1
ATOM 8119 C CA . CYS B 1 483 ? 8.938 -13.539 -24.578 1 97.06 483 CYS B CA 1
ATOM 8120 C C . CYS B 1 483 ? 9.094 -14.969 -25.078 1 97.06 483 CYS B C 1
ATOM 8122 O O . CYS B 1 483 ? 10.203 -15.508 -25.094 1 97.06 483 CYS B O 1
ATOM 8124 N N . PHE B 1 484 ? 7.973 -15.562 -25.516 1 97.62 484 PHE B N 1
ATOM 8125 C CA . PHE B 1 484 ? 7.992 -16.922 -26.047 1 97.62 484 PHE B CA 1
ATOM 8126 C C . PHE B 1 484 ? 8.883 -17 -27.281 1 97.62 484 PHE B C 1
ATOM 8128 O O . PHE B 1 484 ? 9.727 -17.906 -27.375 1 97.62 484 PHE B O 1
ATOM 8135 N N . LEU B 1 485 ? 8.734 -16.078 -28.109 1 96 485 LEU B N 1
ATOM 8136 C CA . LEU B 1 485 ? 9.516 -16.062 -29.344 1 96 485 LEU B CA 1
ATOM 8137 C C . LEU B 1 485 ? 11 -15.867 -29.047 1 96 485 LEU B C 1
ATOM 8139 O O . LEU B 1 485 ? 11.852 -16.484 -29.703 1 96 485 LEU B O 1
ATOM 8143 N N . ARG B 1 486 ? 11.273 -15.023 -28.109 1 94.06 486 ARG B N 1
ATOM 8144 C CA . ARG B 1 486 ? 12.664 -14.797 -27.75 1 94.06 486 ARG B CA 1
ATOM 8145 C C . ARG B 1 486 ? 13.289 -16.047 -27.141 1 94.06 486 ARG B C 1
ATOM 8147 O O . ARG B 1 486 ? 14.461 -16.359 -27.406 1 94.06 486 ARG B O 1
ATOM 8154 N N . ILE B 1 487 ? 12.586 -16.75 -26.359 1 94.81 487 ILE B N 1
ATOM 8155 C CA . ILE B 1 487 ? 13.078 -17.984 -25.766 1 94.81 487 ILE B CA 1
ATOM 8156 C C . ILE B 1 487 ? 13.328 -19.016 -26.875 1 94.81 487 ILE B C 1
ATOM 8158 O O . ILE B 1 487 ? 14.336 -19.734 -26.844 1 94.81 487 ILE B O 1
ATOM 8162 N N . LEU B 1 488 ? 12.477 -19.094 -27.844 1 93.56 488 LEU B N 1
ATOM 8163 C CA . LEU B 1 488 ? 12.633 -20 -28.984 1 93.56 488 LEU B CA 1
ATOM 8164 C C . LEU B 1 488 ? 13.891 -19.672 -29.766 1 93.56 488 LEU B C 1
ATOM 8166 O O . LEU B 1 488 ? 14.648 -20.562 -30.156 1 93.56 488 LEU B O 1
ATOM 8170 N N . VAL B 1 489 ? 14.102 -18.406 -29.938 1 91.81 489 VAL B N 1
ATOM 8171 C CA . VAL B 1 489 ? 15.273 -17.969 -30.688 1 91.81 489 VAL B CA 1
ATOM 8172 C C . VAL B 1 489 ? 16.547 -18.328 -29.922 1 91.81 489 VAL B C 1
ATOM 8174 O O . VAL B 1 489 ? 17.516 -18.812 -30.516 1 91.81 489 VAL B O 1
ATOM 8177 N N . VAL B 1 490 ? 16.531 -18.078 -28.672 1 88.56 490 VAL B N 1
ATOM 8178 C CA . VAL B 1 490 ? 17.688 -18.391 -27.844 1 88.56 490 VAL B CA 1
ATOM 8179 C C . VAL B 1 490 ? 17.969 -19.891 -27.891 1 88.56 490 VAL B C 1
ATOM 8181 O O . VAL B 1 490 ? 19.125 -20.312 -27.969 1 88.56 490 VAL B O 1
ATOM 8184 N N . THR B 1 491 ? 16.953 -20.719 -27.875 1 86.31 491 THR B N 1
ATOM 8185 C CA . THR B 1 491 ? 17.094 -22.172 -27.938 1 86.31 491 THR B CA 1
ATOM 8186 C C . THR B 1 491 ? 17.703 -22.594 -29.266 1 86.31 491 THR B C 1
ATOM 8188 O O . THR B 1 491 ? 18.609 -23.453 -29.312 1 86.31 491 THR B O 1
ATOM 8191 N N . PHE B 1 492 ? 17.312 -21.969 -30.297 1 85.88 492 PHE B N 1
ATOM 8192 C CA . PHE B 1 492 ? 17.812 -22.328 -31.625 1 85.88 492 PHE B CA 1
ATOM 8193 C C . PHE B 1 492 ? 19.25 -21.828 -31.812 1 85.88 492 PHE B C 1
ATOM 8195 O O . PHE B 1 492 ? 20.062 -22.484 -32.469 1 85.88 492 PHE B O 1
ATOM 8202 N N . ASP B 1 493 ? 19.516 -20.672 -31.297 1 83.19 493 ASP B N 1
ATOM 8203 C CA . ASP B 1 493 ? 20.859 -20.125 -31.391 1 83.19 493 ASP B CA 1
ATOM 8204 C C . ASP B 1 493 ? 21.859 -21.031 -30.656 1 83.19 493 ASP B C 1
ATOM 8206 O O . ASP B 1 493 ? 22.984 -21.234 -31.125 1 83.19 493 ASP B O 1
ATOM 8210 N N . GLU B 1 494 ? 21.469 -21.484 -29.625 1 81.56 494 GLU B N 1
ATOM 8211 C CA . GLU B 1 494 ? 22.344 -22.375 -28.859 1 81.56 494 GLU B CA 1
ATOM 8212 C C . GLU B 1 494 ? 22.578 -23.688 -29.594 1 81.56 494 GLU B C 1
ATOM 8214 O O . GLU B 1 494 ? 23.672 -24.25 -29.531 1 81.56 494 GLU B O 1
ATOM 8219 N N . ILE B 1 495 ? 21.609 -24.141 -30.344 1 73.62 495 ILE B N 1
ATOM 8220 C CA . ILE B 1 495 ? 21.719 -25.359 -31.141 1 73.62 495 ILE B CA 1
ATOM 8221 C C . ILE B 1 495 ? 22.703 -25.125 -32.312 1 73.62 495 ILE B C 1
ATOM 8223 O O . ILE B 1 495 ? 23.547 -25.969 -32.562 1 73.62 495 ILE B O 1
ATOM 8227 N N . LYS B 1 496 ? 22.609 -23.984 -32.875 1 79.31 496 LYS B N 1
ATOM 8228 C CA . LYS B 1 496 ? 23.5 -23.641 -34 1 79.31 496 LYS B CA 1
ATOM 8229 C C . LYS B 1 496 ? 24.938 -23.531 -33.531 1 79.31 496 LYS B C 1
ATOM 8231 O O . LYS B 1 496 ? 25.859 -24.016 -34.188 1 79.31 496 LYS B O 1
ATOM 8236 N N . GLU B 1 497 ? 25.062 -22.922 -32.406 1 77.19 497 GLU B N 1
ATOM 8237 C CA . GLU B 1 497 ? 26.406 -22.766 -31.859 1 77.19 497 GLU B CA 1
ATOM 8238 C C . GLU B 1 497 ? 27 -24.125 -31.484 1 77.19 497 GLU B C 1
ATOM 8240 O O . GLU B 1 497 ? 28.188 -24.375 -31.719 1 77.19 497 GLU B O 1
ATOM 8245 N N . ALA B 1 498 ? 26.188 -25.016 -30.984 1 71 498 ALA B N 1
ATOM 8246 C CA . ALA B 1 498 ? 26.641 -26.359 -30.625 1 71 498 ALA B CA 1
ATOM 8247 C C . ALA B 1 498 ? 27.016 -27.156 -31.859 1 71 498 ALA B C 1
ATOM 8249 O O . ALA B 1 498 ? 28.016 -27.891 -31.859 1 71 498 ALA B O 1
ATOM 8250 N N . ARG B 1 499 ? 26.359 -27.047 -32.906 1 67.81 499 ARG B N 1
ATOM 8251 C CA . ARG B 1 499 ? 26.656 -27.719 -34.156 1 67.81 499 ARG B CA 1
ATOM 8252 C C . ARG B 1 499 ? 27.938 -27.203 -34.812 1 67.81 499 ARG B C 1
ATOM 8254 O O . ARG B 1 499 ? 28.734 -27.969 -35.344 1 67.81 499 ARG B O 1
ATOM 8261 N N . HIS B 1 500 ? 28.062 -25.828 -34.656 1 71.81 500 HIS B N 1
ATOM 8262 C CA . HIS B 1 500 ? 29.266 -25.203 -35.188 1 71.81 500 HIS B CA 1
ATOM 8263 C C . HIS B 1 500 ? 30.5 -25.656 -34.438 1 71.81 500 HIS B C 1
ATOM 8265 O O . HIS B 1 500 ? 31.531 -25.969 -35.031 1 71.81 500 HIS B O 1
ATOM 8271 N N . ASN B 1 501 ? 30.328 -25.688 -33.125 1 68.69 501 ASN B N 1
ATOM 8272 C CA . ASN B 1 501 ? 31.438 -26.156 -32.312 1 68.69 501 ASN B CA 1
ATOM 8273 C C . ASN B 1 501 ? 31.75 -27.625 -32.562 1 68.69 501 ASN B C 1
ATOM 8275 O O . ASN B 1 501 ? 32.906 -28.016 -32.594 1 68.69 501 ASN B O 1
ATOM 8279 N N . PHE B 1 502 ? 30.797 -28.453 -32.812 1 61.97 502 PHE B N 1
ATOM 8280 C CA . PHE B 1 502 ? 30.953 -29.875 -33.125 1 61.97 502 PHE B CA 1
ATOM 8281 C C . PHE B 1 502 ? 31.609 -30.047 -34.469 1 61.97 502 PHE B C 1
ATOM 8283 O O . PHE B 1 502 ? 32.5 -30.875 -34.656 1 61.97 502 PHE B O 1
ATOM 8290 N N . ARG B 1 503 ? 31.281 -29.281 -35.469 1 65.88 503 ARG B N 1
ATOM 8291 C CA . ARG B 1 503 ? 31.875 -29.312 -36.812 1 65.88 503 ARG B CA 1
ATOM 8292 C C . ARG B 1 503 ? 33.312 -28.844 -36.781 1 65.88 503 ARG B C 1
ATOM 8294 O O . ARG B 1 503 ? 34.188 -29.422 -37.469 1 65.88 503 ARG B O 1
ATOM 8301 N N . SER B 1 504 ? 33.469 -27.719 -36 1 67.5 504 SER B N 1
ATOM 8302 C CA . SER B 1 504 ? 34.844 -27.203 -35.906 1 67.5 504 SER B CA 1
ATOM 8303 C C . SER B 1 504 ? 35.781 -28.219 -35.219 1 67.5 504 SER B C 1
ATOM 8305 O O . SER B 1 504 ? 36.906 -28.391 -35.625 1 67.5 504 SER B O 1
ATOM 8307 N N . ASN B 1 505 ? 35.188 -28.922 -34.25 1 63.62 505 ASN B N 1
ATOM 8308 C CA . ASN B 1 505 ? 35.969 -29.938 -33.562 1 63.62 505 ASN B CA 1
ATOM 8309 C C . ASN B 1 505 ? 36.156 -31.188 -34.406 1 63.62 505 ASN B C 1
ATOM 8311 O O . ASN B 1 505 ? 37.188 -31.828 -34.375 1 63.62 505 ASN B O 1
ATOM 8315 N N . SER B 1 506 ? 35.219 -31.609 -35.25 1 61.06 506 SER B N 1
ATOM 8316 C CA . SER B 1 506 ? 35.312 -32.75 -36.156 1 61.06 506 SER B CA 1
ATOM 8317 C C . SER B 1 506 ? 36.25 -32.438 -37.312 1 61.06 506 SER B C 1
ATOM 8319 O O . SER B 1 506 ? 37 -33.312 -37.75 1 61.06 506 SER B O 1
ATOM 8321 N N . LEU B 1 507 ? 36.344 -31.25 -37.812 1 57.47 507 LEU B N 1
ATOM 8322 C CA . LEU B 1 507 ? 37.281 -30.828 -38.844 1 57.47 507 LEU B CA 1
ATOM 8323 C C . LEU B 1 507 ? 38.688 -30.781 -38.312 1 57.47 507 LEU B C 1
ATOM 8325 O O . LEU B 1 507 ? 39.656 -31.109 -39.031 1 57.47 507 LEU B O 1
ATOM 8329 N N . LYS B 1 508 ? 38.656 -30.359 -37.125 1 57.44 508 LYS B N 1
ATOM 8330 C CA . LYS B 1 508 ? 39.969 -30.406 -36.5 1 57.44 508 LYS B CA 1
ATOM 8331 C C . LYS B 1 508 ? 40.469 -31.844 -36.344 1 57.44 508 LYS B C 1
ATOM 8333 O O . LYS B 1 508 ? 41.656 -32.125 -36.469 1 57.44 508 LYS B O 1
ATOM 8338 N N . LEU B 1 509 ? 39.562 -32.844 -36.125 1 52.97 509 LEU B N 1
ATOM 8339 C CA . LEU B 1 509 ? 39.906 -34.25 -36.031 1 52.97 509 LEU B CA 1
ATOM 8340 C C . LEU B 1 509 ? 40.188 -34.844 -37.406 1 52.97 509 LEU B C 1
ATOM 8342 O O . LEU B 1 509 ? 41 -35.75 -37.531 1 52.97 509 LEU B O 1
ATOM 8346 N N . GLY B 1 510 ? 39.438 -34.469 -38.375 1 51.41 510 GLY B N 1
ATOM 8347 C CA . GLY B 1 510 ? 39.719 -34.938 -39.719 1 51.41 510 GLY B CA 1
ATOM 8348 C C . GLY B 1 510 ? 41.031 -34.438 -40.25 1 51.41 510 GLY B C 1
ATOM 8349 O O . GLY B 1 510 ? 41.719 -35.125 -41.031 1 51.41 510 GLY B O 1
ATOM 8350 N N . ASP B 1 511 ? 41.25 -33.219 -40.125 1 45.81 511 ASP B N 1
ATOM 8351 C CA . ASP B 1 511 ? 42.562 -32.719 -40.562 1 45.81 511 ASP B CA 1
ATOM 8352 C C . ASP B 1 511 ? 43.656 -33.156 -39.625 1 45.81 511 ASP B C 1
ATOM 8354 O O . ASP B 1 511 ? 44.781 -32.625 -39.656 1 45.81 511 ASP B O 1
ATOM 8358 N N . GLY B 1 512 ? 43.281 -33.969 -38.594 1 39.38 512 GLY B N 1
ATOM 8359 C CA . GLY B 1 512 ? 44.406 -34.531 -37.812 1 39.38 512 GLY B CA 1
ATOM 8360 C C . GLY B 1 512 ? 45.375 -35.312 -38.688 1 39.38 512 GLY B C 1
ATOM 8361 O O . GLY B 1 512 ? 45 -36.219 -39.406 1 39.38 512 GLY B O 1
ATOM 8362 N N . GLN B 1 513 ? 46.438 -34.688 -39.156 1 36.53 513 GLN B N 1
ATOM 8363 C CA . GLN B 1 513 ? 47.75 -35.312 -39.469 1 36.53 513 GLN B CA 1
ATOM 8364 C C . GLN B 1 513 ? 48.062 -36.406 -38.438 1 36.53 513 GLN B C 1
ATOM 8366 O O . GLN B 1 513 ? 47.906 -36.219 -37.25 1 36.53 513 GLN B O 1
ATOM 8371 N N . ILE B 1 514 ? 48.094 -37.75 -38.906 1 35.56 514 ILE B N 1
ATOM 8372 C CA . ILE B 1 514 ? 48.812 -38.906 -38.375 1 35.56 514 ILE B CA 1
ATOM 8373 C C . ILE B 1 514 ? 50.188 -38.469 -37.875 1 35.56 514 ILE B C 1
ATOM 8375 O O . ILE B 1 514 ? 51.094 -38.188 -38.688 1 35.56 514 ILE B O 1
ATOM 8379 N N . ASP B 1 515 ? 50.375 -37.5 -37.094 1 29.58 515 ASP B N 1
ATOM 8380 C CA . ASP B 1 515 ? 51.719 -37.375 -36.5 1 29.58 515 ASP B CA 1
ATOM 8381 C C . ASP B 1 515 ? 52.156 -38.688 -35.875 1 29.58 515 ASP B C 1
ATOM 8383 O O . ASP B 1 515 ? 51.438 -39.281 -35.062 1 29.58 515 ASP B O 1
ATOM 8387 N N . GLU B 1 516 ? 53.031 -39.562 -36.625 1 30.59 516 GLU B N 1
ATOM 8388 C CA . GLU B 1 516 ? 53.844 -40.75 -36.406 1 30.59 516 GLU B CA 1
ATOM 8389 C C . GLU B 1 516 ? 54.438 -40.75 -35 1 30.59 516 GLU B C 1
ATOM 8391 O O . GLU B 1 516 ? 54.938 -41.781 -34.531 1 30.59 516 GLU B O 1
ATOM 8396 N N . THR B 1 517 ? 54.812 -39.594 -34.625 1 29.34 517 THR B N 1
ATOM 8397 C CA . THR B 1 517 ? 55.938 -39.656 -33.688 1 29.34 517 THR B CA 1
ATOM 8398 C C . THR B 1 517 ? 55.469 -40.25 -32.344 1 29.34 517 THR B C 1
ATOM 8400 O O . THR B 1 517 ? 55.188 -39.531 -31.391 1 29.34 517 THR B O 1
ATOM 8403 N N . LEU B 1 518 ? 54.406 -41.094 -32.344 1 25.56 518 LEU B N 1
ATOM 8404 C CA . LEU B 1 518 ? 54.188 -41.594 -30.984 1 25.56 518 LEU B CA 1
ATOM 8405 C C . LEU B 1 518 ? 55.344 -42.469 -30.531 1 25.56 518 LEU B C 1
ATOM 8407 O O . LEU B 1 518 ? 55.469 -43.625 -30.875 1 25.56 518 LEU B O 1
ATOM 8411 N N . ASP B 1 519 ? 56.594 -41.938 -30.844 1 25.62 519 ASP B N 1
ATOM 8412 C CA . ASP B 1 519 ? 57.688 -42.719 -30.281 1 25.62 519 ASP B CA 1
ATOM 8413 C C . ASP B 1 519 ? 57.469 -43.031 -28.812 1 25.62 519 ASP B C 1
ATOM 8415 O O . ASP B 1 519 ? 57.344 -42.125 -27.984 1 25.62 519 ASP B O 1
ATOM 8419 N N . ILE B 1 520 ? 56.75 -44.125 -28.625 1 24.77 520 ILE B N 1
ATOM 8420 C CA . ILE B 1 520 ? 56.719 -44.719 -27.281 1 24.77 520 ILE B CA 1
ATOM 8421 C C . ILE B 1 520 ? 58.125 -45 -26.812 1 24.77 520 ILE B C 1
ATOM 8423 O O . ILE B 1 520 ? 58.875 -45.75 -27.453 1 24.77 520 ILE B O 1
ATOM 8427 N N . PRO B 1 521 ? 58.812 -43.938 -26.281 1 26.77 521 PRO B N 1
ATOM 8428 C CA . PRO B 1 521 ? 60.062 -44.438 -25.719 1 26.77 521 PRO B CA 1
ATOM 8429 C C . PRO B 1 521 ? 59.875 -45.688 -24.891 1 26.77 521 PRO B C 1
ATOM 8431 O O . PRO B 1 521 ? 58.906 -45.812 -24.141 1 26.77 521 PRO B O 1
ATOM 8434 N N . LEU B 1 522 ? 60.344 -46.812 -25.484 1 22.19 522 LEU B N 1
ATOM 8435 C CA . LEU B 1 522 ? 60.594 -48.125 -24.859 1 22.19 522 LEU B CA 1
ATOM 8436 C C . LEU B 1 522 ? 61.344 -47.938 -23.531 1 22.19 522 LEU B C 1
ATOM 8438 O O . LEU B 1 522 ? 62.062 -46.938 -23.359 1 22.19 522 LEU B O 1
ATOM 8442 N N . ASP B 1 523 ? 61.094 -48.906 -22.609 1 20.14 523 ASP B N 1
ATOM 8443 C CA . ASP B 1 523 ? 61.469 -49.188 -21.219 1 20.14 523 ASP B CA 1
ATOM 8444 C C . ASP B 1 523 ? 63 -49.375 -21.109 1 20.14 523 ASP B C 1
ATOM 8446 O O . ASP B 1 523 ? 63.594 -50.219 -21.797 1 20.14 523 ASP B O 1
ATOM 8450 N N . ALA B 1 524 ? 63.875 -48.469 -21.25 1 20.02 524 ALA B N 1
ATOM 8451 C CA . ALA B 1 524 ? 65.188 -48.969 -20.766 1 20.02 524 ALA B CA 1
ATOM 8452 C C . ALA B 1 524 ? 64.938 -49.906 -19.562 1 20.02 524 ALA B C 1
ATOM 8454 O O . ALA B 1 524 ? 63.906 -49.844 -18.922 1 20.02 524 ALA B O 1
ATOM 8455 N N . ASP B 1 525 ? 66.062 -50.25 -18.906 1 19.48 525 ASP B N 1
ATOM 8456 C CA . ASP B 1 525 ? 66.812 -51.188 -18.062 1 19.48 525 ASP B CA 1
ATOM 8457 C C . ASP B 1 525 ? 66.188 -51.312 -16.688 1 19.48 525 ASP B C 1
ATOM 8459 O O . ASP B 1 525 ? 65.75 -50.312 -16.094 1 19.48 525 ASP B O 1
ATOM 8463 N N . ASN B 1 526 ? 65.812 -52.625 -16.328 1 19.52 526 ASN B N 1
ATOM 8464 C CA . ASN B 1 526 ? 65.562 -53.562 -15.234 1 19.52 526 ASN B CA 1
ATOM 8465 C C . ASN B 1 526 ? 66.688 -53.469 -14.211 1 19.52 526 ASN B C 1
ATOM 8467 O O . ASN B 1 526 ? 66.938 -54.406 -13.438 1 19.52 526 ASN B O 1
ATOM 8471 N N . ARG B 1 527 ? 67.688 -52.656 -14.102 1 20.2 527 ARG B N 1
ATOM 8472 C CA . ARG B 1 527 ? 68.562 -53 -12.992 1 20.2 527 ARG B CA 1
ATOM 8473 C C . ARG B 1 527 ? 67.812 -53.062 -11.68 1 20.2 527 ARG B C 1
ATOM 8475 O O . ARG B 1 527 ? 68.312 -53.688 -10.711 1 20.2 527 ARG B O 1
ATOM 8482 N N . LYS B 1 528 ? 67.25 -52.125 -11.078 1 20.59 528 LYS B N 1
ATOM 8483 C CA . LYS B 1 528 ? 67.562 -52.625 -9.734 1 20.59 528 LYS B CA 1
ATOM 8484 C C . LYS B 1 528 ? 66.875 -53.938 -9.469 1 20.59 528 LYS B C 1
ATOM 8486 O O . LYS B 1 528 ? 66.125 -54.438 -10.32 1 20.59 528 LYS B O 1
ATOM 8491 N N . THR B 1 529 ? 66 -54.156 -8.406 1 18.66 529 THR B N 1
ATOM 8492 C CA . THR B 1 529 ? 66.062 -55.312 -7.543 1 18.66 529 THR B CA 1
ATOM 8493 C C . THR B 1 529 ? 65.25 -56.469 -8.156 1 18.66 529 THR B C 1
ATOM 8495 O O . THR B 1 529 ? 64.062 -56.312 -8.438 1 18.66 529 THR B O 1
ATOM 8498 N N . ARG B 1 530 ? 65.938 -57.219 -8.977 1 15.81 530 ARG B N 1
ATOM 8499 C CA . ARG B 1 530 ? 65.938 -58.625 -8.547 1 15.81 530 ARG B CA 1
ATOM 8500 C C . ARG B 1 530 ? 66.438 -58.75 -7.113 1 15.81 530 ARG B C 1
ATOM 8502 O O . ARG B 1 530 ? 67.5 -58.219 -6.777 1 15.81 530 ARG B O 1
#